Protein 4CUJ (pdb70)

Nearest PDB structures (foldseek):
  4cuj-assembly1_D  TM=9.846E-01  e=5.752E-61  Salmonella enterica subsp. enterica serovar Typhi
  5z1z-assembly1_C  TM=9.902E-01  e=2.619E-59  Escherichia coli BL21(DE3)
  5z1z-assembly1_A  TM=9.916E-01  e=6.080E-59  Escherichia coli BL21(DE3)
  5z1z-assembly1_B  TM=9.944E-01  e=1.412E-58  Escherichia coli BL21(DE3)
  5z20-assembly1_C  TM=8.515E-01  e=1.187E-43  Pseudomonas aeruginosa

Organism: Salmonella typhi (NCBI:txid90370)

InterPro domains:
  IPR006139 D-isomer specific 2-hydroxyacid dehydrogenase, catalytic domain [PF00389] (4-327)
  IPR006140 D-isomer specific 2-hydroxyacid dehydrogenase, NAD-binding domain [PF02826] (110-297)
  IPR029752 D-isomer specific 2-hydroxyacid dehydrogenase, NAD-binding domain conserved site 1 [PS00065] (147-174)
  IPR029753 D-isomer specific 2-hydroxyacid dehydrogenase, NAD-binding domain conserved site [PS00670] (194-216)
  IPR029753 D-isomer specific 2-hydroxyacid dehydrogenase, NAD-binding domain conserved site [PS00671] (223-239)
  IPR036291 NAD(P)-binding domain superfamily [SSF51735] (102-298)
  IPR058205 D-lactate dehydrogenase-like [PTHR43026] (1-328)

Radius of gyration: 33.36 Å; Cα contacts (8 Å, |Δi|>4): 2940; chains: 4; bounding box: 78×88×87 Å

B-factor: mean 27.81, std 19.59, range [6.54, 153.74]

Sequence (1318 aa):
MKLAVYSTKQYDKKYLQQVNEAFGFELEFFDFLLTEKTAKTANGCEAVCIFVNDDGSRPVLEELKKHGVKYIALRCAGFNNVDLDAAKELGLQVVRVPAYSPEAVAEHAIGMMMTLNRRIHRAYQRTRDANFSLEGLTGFTMHGKTAGVIGTGKIGVAALRILKGFGMRLLAFDPYPSTAALDLGVEYVDLQTLFAESDVISLHCPLTPENYHLLNHAAFDQMKNGVMIINTSRGALIDSQAAIEALKNQKIGSLGMDVYENERDLFFEDKSVDVIQDDVFRRLSACHNVLFTGHQAFLTAEALISISETTLQNLSQLEKGEACPNALFKMKLAVYSTKQYDKKYLQQVNEAFGFELEFFDFLLTEKTAKTANGCEAVCIFVNDDGSRPVLEELKKHGVKYIALRCAGFNNVDLDAAKELGLQVVRVPAYSPEAVAEHAIGMMMTLNRRIHRAYQRTRDANFSLEGLTGFTMHGKTAGVIGTGKIGVAALRILKGFGMRLLAFDPYPSTAALDLGVEYVDLQTLFAESDVISLHCPLTPENYHLLNHAAFDQMKNGVMIINTSRGALIDSQAAIEALKNQKIGSLGMDVYENERDLFFEDKSVDVIQDDVFRRLSACHNVLFTGHQAFLTAEALISISETTLQNLSQLEKGEACPNALFKMKLAVYSTKQYDKKYLQQVNEAFGFELEFFDFLLTEKTAKTANGCEAVCIFVNDDGSRPVLEELKKHGVKYIALRCAGFNNVDLDAAKELGLQVVRVPAYSPEAVAEHAIGMMMTLNRRIHRAYQRTRDANFSLEGLTGFTMHGKTAGVIGTGKIGVAALRILKGFGMRLLAFDPYPSTAALDLGVEYVDLQTLFAESDVISLHCPLTPENYHLLNHAAFDQMKNGVMIINTSRGALIDSQAAIEALKNQKIGSLGMDVYENERDLFFEDKSVDVIQDDVFRRLSACHNVLFTGHQAFLTAEALISISETTLQNLSQLEKGEACPNALFMKLAVYSTKQYDKKYLQQVNEAFGFELEFFDFLLTEKTAKTANGCEAVCIFVNDDGSRPVLEELKKHGVKYIALRCAGFNNVDLDAAKELGLQVVRVPAYSPEAVAEHAIGMMMTLNRRIHRAYQRTRDANFSLEGLTGFTMHGKTAGVIGTGKIGVAALRILKGFGMRLLAFDPYPSTAALDLGVEYVDLQTLFAESDVISLHCPLTPENYHLLNHAAFDQMKNGVMIINTSRGALIDSQAAIEALKNQKIGSLGMDVYENERDLFFEDKSVDVIQDDVFRRLSACHNVLFTGHQAFLTAEALISISETTLQNLSQLEKGEACPNALF

Secondary structure (DSSP, 8-state):
-EEEE-S--HHHHHHHHHHGGGT--EEEE--SPP-TTTGGGGTT-SEEEE-TTS-BSHHHHHHHHHTT--EEEESSS--TTB-HHHHHHTT-EEE------HHHHHHHHHHHHHHHHTTHHHHHHHHTTT----TT--B---TT-EEEEE--SHHHHHHHHHHHHTT-EEEEE-SS--HHHHTTT-EE--HHHHHHH-SEEEE-----STTTT-B-HHHHHHSPTTEEEEE-S-GGGB-HHHHHHHHHTTSEEEEEEE--GGGSS---S---SS--SSHHHHHHHHHSSEEEESS-TT-BHHHHHHHHHHHHHHHHHHHHT---TTBS--/-EEEE-S--HHHHHHHHHHHTTT--EEEE--SPP-TTTGGGGTT-SEEEE-TTS-BSHHHHHHHHHTT--EEEESSS--TTB-HHHHHHHT-EEE------HHHHHHHHHHHHHHHHTTHHHHHHHHTTT----TT--B---TT-EEEEE--SHHHHHHHHHHHHTTPEEEEE-SS--HHHHHTT-EE--HHHHHHH-SEEEE-----GGGTT-B-HHHHHHSPTTEEEEE-S-GGGB-HHHHHHHHHTT-EEEEEEE--GGGGGGS--S---TT--THHHHHHHHHSSEEEESS-TT-BHHHHHHHHHHHHHHHHHHHHT---TTBS--/-EEEE-S--HHHHHHHHHHGGGT--EEEE--SPP-TTTGGGGTT-SEEEE-TTS-BSHHHHHHHHHTT--EEEESSS--TTB-HHHHHHTT-EEE------HHHHHHHHHHHHHHHHTTHHHHHHHHTTT----TT--B---TT-EEEEE--SHHHHHHHHHHHHTTPEEEEE-SS--HHHHHTT-EE--HHHHHHH-SEEEE-----TTTTT-B-HHHHHHSPTTEEEEE-S-GGGB-HHHHHHHHHTTSEEEEEEE--GGGTTT--SS--SSS-TTHHHHHHHHHSSEEEESS-TT-BHHHHHHHHHHHHHHHHHHHHT---TTB--/-EEEE-S--HHHHHHHHHHGGGT--EEEE--SPP-TTTGGGGTT-SEEEE-TTS-BSHHHHHHHHHTT--EEEESSS--TTB-THHHHHTT-EEE------HHHHHHHHHHHHHHHHTTHHHHHHHHTTT----TT--B---TT-EEEEE--SHHHHHHHHHHHHTT-EEEEE-SS--HHHHTTT-EE--HHHHHHH-SEEEE-----GGGTT-B-HHHHHHSPTTEEEEE-S-GGGB-HHHHHHHHHTTSEEEEEEE--TTTSTT-----SS--TTHHHHHHHHHHSSEEEESS-TT-BHHHHHHHHHHHHHHHHTTSS----SSB--

Structure (mmCIF, N/CA/C/O backbone):
data_4CUJ
#
_entry.id   4CUJ
#
_cell.length_a   75.680
_cell.length_b   137.210
_cell.length_c   145.580
_cell.angle_alpha   90.00
_cell.angle_beta   90.00
_cell.angle_gamma   90.00
#
_symmetry.space_group_name_H-M   'P 21 21 21'
#
loop_
_entity.id
_entity.type
_entity.pdbx_description
1 polymer 'D-LACTATE DEHYDROGENASE'
2 water water
#
loop_
_atom_site.group_PDB
_atom_site.id
_atom_site.type_symbol
_atom_site.label_atom_id
_atom_site.label_alt_id
_atom_site.label_comp_id
_atom_site.label_asym_id
_atom_site.label_entity_id
_atom_site.label_seq_id
_atom_site.pdbx_PDB_ins_code
_atom_site.Cartn_x
_atom_site.Cartn_y
_atom_site.Cartn_z
_atom_site.occupancy
_atom_site.B_iso_or_equiv
_atom_site.auth_seq_id
_atom_site.auth_comp_id
_atom_site.auth_asym_id
_atom_site.auth_atom_id
_atom_site.pdbx_PDB_model_num
ATOM 1 N N . MET A 1 1 ? 95.884 39.206 13.300 1.00 31.46 1 MET A N 1
ATOM 2 C CA . MET A 1 1 ? 96.766 38.354 12.537 1.00 31.07 1 MET A CA 1
ATOM 3 C C . MET A 1 1 ? 95.939 37.536 11.563 1.00 25.49 1 MET A C 1
ATOM 4 O O . MET A 1 1 ? 94.793 37.336 11.764 1.00 24.36 1 MET A O 1
ATOM 9 N N . LYS A 1 2 ? 96.560 37.133 10.489 1.00 28.73 2 LYS A N 1
ATOM 10 C CA . LYS A 1 2 ? 95.907 36.353 9.454 1.00 28.44 2 LYS A CA 1
ATOM 11 C C . LYS A 1 2 ? 96.468 34.936 9.376 1.00 25.24 2 LYS A C 1
ATOM 12 O O . LYS A 1 2 ? 97.650 34.726 9.345 1.00 22.93 2 LYS A O 1
ATOM 18 N N . LEU A 1 3 ? 95.549 33.990 9.308 1.00 21.83 3 LEU A N 1
ATOM 19 C CA . LEU A 1 3 ? 95.859 32.581 9.356 1.00 19.78 3 LEU A CA 1
ATOM 20 C C . LEU A 1 3 ? 95.401 31.843 8.110 1.00 17.45 3 LEU A C 1
ATOM 21 O O . LEU A 1 3 ? 94.274 31.844 7.807 1.00 17.71 3 LEU A O 1
ATOM 26 N N . ALA A 1 4 ? 96.331 31.181 7.471 1.00 17.52 4 ALA A N 1
ATOM 27 C CA . ALA A 1 4 ? 96.044 30.360 6.334 1.00 18.39 4 ALA A CA 1
ATOM 28 C C . ALA A 1 4 ? 95.888 28.878 6.750 1.00 17.60 4 ALA A C 1
ATOM 29 O O . ALA A 1 4 ? 96.786 28.294 7.273 1.00 18.78 4 ALA A O 1
ATOM 31 N N . VAL A 1 5 ? 94.731 28.321 6.467 1.00 17.00 5 VAL A N 1
ATOM 32 C CA . VAL A 1 5 ? 94.434 26.970 6.830 1.00 16.45 5 VAL A CA 1
ATOM 33 C C . VAL A 1 5 ? 94.449 26.057 5.629 1.00 15.52 5 VAL A C 1
ATOM 34 O O . VAL A 1 5 ? 93.703 26.250 4.726 1.00 18.39 5 VAL A O 1
ATOM 38 N N . TYR A 1 6 ? 95.325 25.082 5.673 1.00 15.24 6 TYR A N 1
ATOM 39 C CA . TYR A 1 6 ? 95.492 24.113 4.624 1.00 15.88 6 TYR A CA 1
ATOM 40 C C . TYR A 1 6 ? 94.754 22.781 4.885 1.00 15.94 6 TYR A C 1
ATOM 41 O O . TYR A 1 6 ? 94.446 22.473 5.993 1.00 13.44 6 TYR A O 1
ATOM 50 N N . SER A 1 7 ? 94.544 22.039 3.809 1.00 18.09 7 SER A N 1
ATOM 51 C CA . SER A 1 7 ? 93.879 20.759 3.845 1.00 17.01 7 SER A CA 1
ATOM 52 C C . SER A 1 7 ? 92.496 20.890 4.491 1.00 16.09 7 SER A C 1
ATOM 53 O O . SER A 1 7 ? 92.088 20.022 5.181 1.00 18.26 7 SER A O 1
ATOM 56 N N . THR A 1 8 ? 91.825 21.986 4.272 1.00 15.06 8 THR A N 1
ATOM 57 C CA . THR A 1 8 ? 90.624 22.300 4.985 1.00 15.23 8 THR A CA 1
ATOM 58 C C . THR A 1 8 ? 89.433 21.425 4.551 1.00 15.16 8 THR A C 1
ATOM 59 O O . THR A 1 8 ? 89.125 21.376 3.429 1.00 13.49 8 THR A O 1
ATOM 63 N N . LYS A 1 9 ? 88.796 20.815 5.544 1.00 15.44 9 LYS A N 1
ATOM 64 C CA . LYS A 1 9 ? 87.526 20.127 5.432 1.00 15.83 9 LYS A CA 1
ATOM 65 C C . LYS A 1 9 ? 86.390 20.967 6.022 1.00 16.57 9 LYS A C 1
ATOM 66 O O . LYS A 1 9 ? 86.615 21.837 6.793 1.00 15.56 9 LYS A O 1
ATOM 72 N N . GLN A 1 10 ? 85.175 20.652 5.649 1.00 16.64 10 GLN A N 1
ATOM 73 C CA . GLN A 1 10 ? 84.068 21.448 6.078 1.00 18.25 10 GLN A CA 1
ATOM 74 C C . GLN A 1 10 ? 83.942 21.495 7.586 1.00 16.73 10 GLN A C 1
ATOM 75 O O . GLN A 1 10 ? 83.660 22.511 8.112 1.00 16.24 10 GLN A O 1
ATOM 81 N N . TYR A 1 11 ? 84.189 20.380 8.249 1.00 15.24 11 TYR A N 1
ATOM 82 C CA . TYR A 1 11 ? 84.205 20.385 9.687 1.00 15.38 11 TYR A CA 1
ATOM 83 C C . TYR A 1 11 ? 85.319 21.253 10.288 1.00 14.73 11 TYR A C 1
ATOM 84 O O . TYR A 1 11 ? 85.136 21.789 11.298 1.00 15.86 11 TYR A O 1
ATOM 93 N N . ASP A 1 12 ? 86.472 21.295 9.662 1.00 16.05 12 ASP A N 1
ATOM 94 C CA . ASP A 1 12 ? 87.547 22.117 10.163 1.00 16.37 12 ASP A CA 1
ATOM 95 C C . ASP A 1 12 ? 87.124 23.585 10.131 1.00 17.18 12 ASP A C 1
ATOM 96 O O . ASP A 1 12 ? 87.298 24.270 11.042 1.00 18.42 12 ASP A O 1
ATOM 101 N N . LYS A 1 13 ? 86.595 24.012 9.019 1.00 17.00 13 LYS A N 1
ATOM 102 C CA . LYS A 1 13 ? 86.167 25.358 8.840 1.00 17.95 13 LYS A CA 1
ATOM 103 C C . LYS A 1 13 ? 85.051 25.729 9.763 1.00 17.90 13 LYS A C 1
ATOM 104 O O . LYS A 1 13 ? 85.121 26.737 10.360 1.00 19.84 13 LYS A O 1
ATOM 110 N N . LYS A 1 14 ? 84.053 24.884 9.918 1.00 17.11 14 LYS A N 1
ATOM 111 C CA . LYS A 1 14 ? 82.946 25.243 10.759 1.00 16.69 14 LYS A CA 1
ATOM 112 C C . LYS A 1 14 ? 83.370 25.502 12.207 1.00 17.92 14 LYS A C 1
ATOM 113 O O . LYS A 1 14 ? 83.042 26.464 12.760 1.00 16.76 14 LYS A O 1
ATOM 119 N N . TYR A 1 15 ? 84.091 24.582 12.798 1.00 18.21 15 TYR A N 1
ATOM 120 C CA . TYR A 1 15 ? 84.559 24.744 14.151 1.00 17.69 15 TYR A CA 1
ATOM 121 C C . TYR A 1 15 ? 85.640 25.805 14.418 1.00 18.23 15 TYR A C 1
ATOM 122 O O . TYR A 1 15 ? 85.650 26.418 15.431 1.00 17.36 15 TYR A O 1
ATOM 131 N N . LEU A 1 16 ? 86.542 25.987 13.491 1.00 21.04 16 LEU A N 1
ATOM 132 C CA . LEU A 1 16 ? 87.502 27.086 13.594 1.00 21.52 16 LEU A CA 1
ATOM 133 C C . LEU A 1 16 ? 86.831 28.474 13.558 1.00 22.40 16 LEU A C 1
ATOM 134 O O . LEU A 1 16 ? 87.066 29.325 14.380 1.00 18.32 16 LEU A O 1
ATOM 139 N N . GLN A 1 17 ? 85.914 28.626 12.622 1.00 23.03 17 GLN A N 1
ATOM 140 C CA . GLN A 1 17 ? 85.172 29.854 12.555 1.00 22.66 17 GLN A CA 1
ATOM 141 C C . GLN A 1 17 ? 84.386 30.097 13.838 1.00 24.67 17 GLN A C 1
ATOM 142 O O . GLN A 1 17 ? 84.395 31.179 14.369 1.00 19.75 17 GLN A O 1
ATOM 148 N N . GLN A 1 18 ? 83.720 29.055 14.332 1.00 20.41 18 GLN A N 1
ATOM 149 C CA . GLN A 1 18 ? 82.901 29.194 15.497 1.00 21.18 18 GLN A CA 1
ATOM 150 C C . GLN A 1 18 ? 83.741 29.597 16.707 1.00 22.62 18 GLN A C 1
ATOM 151 O O . GLN A 1 18 ? 83.419 30.514 17.415 1.00 21.58 18 GLN A O 1
ATOM 157 N N . VAL A 1 19 ? 84.829 28.896 16.908 1.00 21.46 19 VAL A N 1
ATOM 158 C CA . VAL A 1 19 ? 85.726 29.235 17.979 1.00 22.55 19 VAL A CA 1
ATOM 159 C C . VAL A 1 19 ? 86.333 30.618 17.794 1.00 22.64 19 VAL A C 1
ATOM 160 O O . VAL A 1 19 ? 86.476 31.347 18.732 1.00 23.62 19 VAL A O 1
ATOM 164 N N . ASN A 1 20 ? 86.607 30.976 16.567 1.00 20.12 20 ASN A N 1
ATOM 165 C CA . ASN A 1 20 ? 87.292 32.226 16.278 1.00 21.48 20 ASN A CA 1
ATOM 166 C C . ASN A 1 20 ? 86.517 33.468 16.662 1.00 25.10 20 ASN A C 1
ATOM 167 O O . ASN A 1 20 ? 87.052 34.536 16.625 1.00 28.46 20 ASN A O 1
ATOM 172 N N . GLU A 1 21 ? 85.259 33.328 17.011 1.00 26.71 21 GLU A N 1
ATOM 173 C CA . GLU A 1 21 ? 84.494 34.510 17.416 1.00 32.91 21 GLU A CA 1
ATOM 174 C C . GLU A 1 21 ? 85.094 35.127 18.641 1.00 34.66 21 GLU A C 1
ATOM 175 O O . GLU A 1 21 ? 85.111 36.315 18.808 1.00 38.30 21 GLU A O 1
ATOM 181 N N . ALA A 1 22 ? 85.656 34.296 19.459 1.00 30.14 22 ALA A N 1
ATOM 182 C CA . ALA A 1 22 ? 86.292 34.752 20.633 1.00 28.91 22 ALA A CA 1
ATOM 183 C C . ALA A 1 22 ? 87.670 35.297 20.400 1.00 28.43 22 ALA A C 1
ATOM 184 O O . ALA A 1 22 ? 88.231 35.794 21.282 1.00 33.10 22 ALA A O 1
ATOM 186 N N . PHE A 1 23 ? 88.223 35.128 19.217 1.00 29.67 23 PHE A N 1
ATOM 187 C CA . PHE A 1 23 ? 89.607 35.451 18.955 1.00 28.20 23 PHE A CA 1
ATOM 188 C C . PHE A 1 23 ? 89.852 36.595 17.950 1.00 30.55 23 PHE A C 1
ATOM 189 O O . PHE A 1 23 ? 90.708 37.394 18.141 1.00 30.98 23 PHE A O 1
ATOM 197 N N . GLY A 1 24 ? 89.083 36.636 16.885 1.00 29.30 24 GLY A N 1
ATOM 198 C CA . GLY A 1 24 ? 89.204 37.652 15.870 1.00 28.20 24 GLY A CA 1
ATOM 199 C C . GLY A 1 24 ? 90.331 37.580 14.875 1.00 29.89 24 GLY A C 1
ATOM 200 O O . GLY A 1 24 ? 90.663 38.568 14.312 1.00 29.84 24 GLY A O 1
ATOM 201 N N . PHE A 1 25 ? 90.913 36.416 14.672 1.00 24.18 25 PHE A N 1
ATOM 202 C CA . PHE A 1 25 ? 91.873 36.238 13.649 1.00 26.11 25 PHE A CA 1
ATOM 203 C C . PHE A 1 25 ? 91.157 36.389 12.314 1.00 25.62 25 PHE A C 1
ATOM 204 O O . PHE A 1 25 ? 89.983 36.206 12.210 1.00 25.95 25 PHE A O 1
ATOM 212 N N . GLU A 1 26 ? 91.911 36.753 11.310 1.00 29.09 26 GLU A N 1
ATOM 213 C CA . GLU A 1 26 ? 91.454 36.745 9.948 1.00 28.99 26 GLU A CA 1
ATOM 214 C C . GLU A 1 26 ? 91.840 35.405 9.341 1.00 24.72 26 GLU A C 1
ATOM 215 O O . GLU A 1 26 ? 92.977 35.062 9.218 1.00 25.05 26 GLU A O 1
ATOM 221 N N . LEU A 1 27 ? 90.838 34.640 8.997 1.00 23.66 27 LEU A N 1
ATOM 222 C CA . LEU A 1 27 ? 91.028 33.291 8.508 1.00 23.34 27 LEU A CA 1
ATOM 223 C C . LEU A 1 27 ? 90.909 33.163 7.013 1.00 23.80 27 LEU A C 1
ATOM 224 O O . LEU A 1 27 ? 90.013 33.685 6.420 1.00 25.39 27 LEU A O 1
ATOM 229 N N . GLU A 1 28 ? 91.850 32.463 6.447 1.00 21.08 28 GLU A N 1
ATOM 230 C CA . GLU A 1 28 ? 91.791 32.117 5.083 1.00 28.10 28 GLU A CA 1
ATOM 231 C C . GLU A 1 28 ? 91.865 30.580 4.896 1.00 26.13 28 GLU A C 1
ATOM 232 O O . GLU A 1 28 ? 92.800 29.980 5.277 1.00 25.60 28 GLU A O 1
ATOM 238 N N . PHE A 1 29 ? 90.861 29.992 4.278 1.00 24.14 29 PHE A N 1
ATOM 239 C CA . PHE A 1 29 ? 90.733 28.558 4.145 1.00 21.49 29 PHE A CA 1
ATOM 240 C C . PHE A 1 29 ? 91.053 28.033 2.735 1.00 20.36 29 PHE A C 1
ATOM 241 O O . PHE A 1 29 ? 90.451 28.400 1.806 1.00 23.30 29 PHE A O 1
ATOM 249 N N . PHE A 1 30 ? 92.005 27.140 2.663 1.00 19.01 30 PHE A N 1
ATOM 250 C CA . PHE A 1 30 ? 92.417 26.433 1.483 1.00 19.74 30 PHE A CA 1
ATOM 251 C C . PHE A 1 30 ? 92.123 24.952 1.641 1.00 21.04 30 PHE A C 1
ATOM 252 O O . PHE A 1 30 ? 92.381 24.409 2.636 1.00 16.51 30 PHE A O 1
ATOM 260 N N . ASP A 1 31 ? 91.520 24.365 0.633 1.00 22.59 31 ASP A N 1
ATOM 261 C CA . ASP A 1 31 ? 91.204 22.950 0.651 1.00 23.13 31 ASP A CA 1
ATOM 262 C C . ASP A 1 31 ? 92.370 22.039 0.275 1.00 21.86 31 ASP A C 1
ATOM 263 O O . ASP A 1 31 ? 92.368 20.880 0.585 1.00 21.92 31 ASP A O 1
ATOM 268 N N . PHE A 1 32 ? 93.361 22.600 -0.386 1.00 17.30 32 PHE A N 1
ATOM 269 C CA . PHE A 1 32 ? 94.505 21.846 -0.801 1.00 18.05 32 PHE A CA 1
ATOM 270 C C . PHE A 1 32 ? 95.647 21.653 0.191 1.00 17.24 32 PHE A C 1
ATOM 271 O O . PHE A 1 32 ? 95.707 22.269 1.193 1.00 17.94 32 PHE A O 1
ATOM 279 N N . LEU A 1 33 ? 96.511 20.735 -0.154 1.00 18.22 33 LEU A N 1
ATOM 280 C CA . LEU A 1 33 ? 97.647 20.381 0.635 1.00 20.63 33 LEU A CA 1
ATOM 281 C C . LEU A 1 33 ? 98.684 21.530 0.609 1.00 22.86 33 LEU A C 1
ATOM 282 O O . LEU A 1 33 ? 98.902 22.107 -0.415 1.00 20.99 33 LEU A O 1
ATOM 287 N N . LEU A 1 34 ? 99.297 21.821 1.742 1.00 21.70 34 LEU A N 1
ATOM 288 C CA . LEU A 1 34 ? 100.466 22.658 1.748 1.00 23.22 34 LEU A CA 1
ATOM 289 C C . LEU A 1 34 ? 101.635 21.853 1.230 1.00 20.41 34 LEU A C 1
ATOM 290 O O . LEU A 1 34 ? 101.916 20.828 1.729 1.00 18.90 34 LEU A O 1
ATOM 295 N N . THR A 1 35 ? 102.298 22.391 0.218 1.00 21.79 35 THR A N 1
ATOM 296 C CA . THR A 1 35 ? 103.488 21.827 -0.405 1.00 20.85 35 THR A CA 1
ATOM 297 C C . THR A 1 35 ? 104.462 22.968 -0.731 1.00 21.76 35 THR A C 1
ATOM 298 O O . THR A 1 35 ? 104.142 24.079 -0.555 1.00 21.71 35 THR A O 1
ATOM 302 N N . GLU A 1 36 ? 105.603 22.627 -1.289 1.00 25.55 36 GLU A N 1
ATOM 303 C CA . GLU A 1 36 ? 106.591 23.614 -1.687 1.00 28.28 36 GLU A CA 1
ATOM 304 C C . GLU A 1 36 ? 105.964 24.510 -2.707 1.00 30.07 36 GLU A C 1
ATOM 305 O O . GLU A 1 36 ? 106.106 25.674 -2.655 1.00 33.82 36 GLU A O 1
ATOM 311 N N . LYS A 1 37 ? 105.231 23.942 -3.627 1.00 29.84 37 LYS A N 1
ATOM 312 C CA . LYS A 1 37 ? 104.493 24.724 -4.595 1.00 29.83 37 LYS A CA 1
ATOM 313 C C . LYS A 1 37 ? 103.355 25.620 -4.111 1.00 27.98 37 LYS A C 1
ATOM 314 O O . LYS A 1 37 ? 103.106 26.624 -4.699 1.00 24.26 37 LYS A O 1
ATOM 320 N N . THR A 1 38 ? 102.614 25.206 -3.088 1.00 23.88 38 THR A N 1
ATOM 321 C CA . THR A 1 38 ? 101.516 26.006 -2.617 1.00 22.41 38 THR A CA 1
ATOM 322 C C . THR A 1 38 ? 101.834 26.922 -1.458 1.00 20.67 38 THR A C 1
ATOM 323 O O . THR A 1 38 ? 101.059 27.700 -1.115 1.00 22.41 38 THR A O 1
ATOM 327 N N . ALA A 1 39 ? 103.026 26.848 -0.936 1.00 23.50 39 ALA A N 1
ATOM 328 C CA . ALA A 1 39 ? 103.439 27.676 0.186 1.00 22.88 39 ALA A CA 1
ATOM 329 C C . ALA A 1 39 ? 103.301 29.164 -0.104 1.00 23.36 39 ALA A C 1
ATOM 330 O O . ALA A 1 39 ? 102.879 29.907 0.719 1.00 21.30 39 ALA A O 1
ATOM 332 N N . LYS A 1 40 ? 103.488 29.541 -1.351 1.00 25.35 40 LYS A N 1
ATOM 333 C CA . LYS A 1 40 ? 103.337 30.918 -1.785 1.00 25.38 40 LYS A CA 1
ATOM 334 C C . LYS A 1 40 ? 101.934 31.467 -1.549 1.00 26.65 40 LYS A C 1
ATOM 335 O O . LYS A 1 40 ? 101.748 32.633 -1.470 1.00 23.53 40 LYS A O 1
ATOM 341 N N . THR A 1 41 ? 100.948 30.595 -1.404 1.00 23.19 41 THR A N 1
ATOM 342 C CA . THR A 1 41 ? 99.612 31.049 -1.154 1.00 20.95 41 THR A CA 1
ATOM 343 C C . THR A 1 41 ? 99.451 31.611 0.237 1.00 19.84 41 THR A C 1
ATOM 344 O O . THR A 1 41 ? 98.495 32.225 0.530 1.00 19.62 41 THR A O 1
ATOM 348 N N . ALA A 1 42 ? 100.408 31.333 1.083 1.00 21.81 42 ALA A N 1
ATOM 349 C CA . ALA A 1 42 ? 100.381 31.884 2.421 1.00 24.64 42 ALA A CA 1
ATOM 350 C C . ALA A 1 42 ? 100.787 33.345 2.515 1.00 27.65 42 ALA A C 1
ATOM 351 O O . ALA A 1 42 ? 100.616 33.950 3.544 1.00 28.33 42 ALA A O 1
ATOM 353 N N . ASN A 1 43 ? 101.306 33.881 1.425 1.00 29.15 43 ASN A N 1
ATOM 354 C CA . ASN A 1 43 ? 101.900 35.195 1.480 1.00 32.58 43 ASN A CA 1
ATOM 355 C C . ASN A 1 43 ? 100.891 36.159 2.046 1.00 28.32 43 ASN A C 1
ATOM 356 O O . ASN A 1 43 ? 99.837 36.288 1.582 1.00 30.74 43 ASN A O 1
ATOM 361 N N . GLY A 1 44 ? 101.296 36.858 3.068 1.00 27.62 44 GLY A N 1
ATOM 362 C CA . GLY A 1 44 ? 100.447 37.770 3.765 1.00 30.16 44 GLY A CA 1
ATOM 363 C C . GLY A 1 44 ? 99.819 37.296 5.046 1.00 31.45 44 GLY A C 1
ATOM 364 O O . GLY A 1 44 ? 99.153 38.045 5.677 1.00 36.77 44 GLY A O 1
ATOM 365 N N . CYS A 1 45 ? 100.073 36.059 5.419 1.00 30.70 45 CYS A N 1
ATOM 366 C CA . CYS A 1 45 ? 99.678 35.496 6.685 1.00 25.68 45 CYS A CA 1
ATOM 367 C C . CYS A 1 45 ? 100.895 35.224 7.518 1.00 21.69 45 CYS A C 1
ATOM 368 O O . CYS A 1 45 ? 101.849 34.749 7.051 1.00 21.94 45 CYS A O 1
ATOM 371 N N . GLU A 1 46 ? 100.818 35.578 8.768 1.00 20.52 46 GLU A N 1
ATOM 372 C CA . GLU A 1 46 ? 101.862 35.278 9.698 1.00 23.74 46 GLU A CA 1
ATOM 373 C C . GLU A 1 46 ? 101.894 33.842 10.180 1.00 21.75 46 GLU A C 1
ATOM 374 O O . GLU A 1 46 ? 102.885 33.367 10.604 1.00 20.04 46 GLU A O 1
ATOM 380 N N . ALA A 1 47 ? 100.744 33.196 10.068 1.00 20.84 47 ALA A N 1
ATOM 381 C CA . ALA A 1 47 ? 100.578 31.852 10.557 1.00 19.54 47 ALA A CA 1
ATOM 382 C C . ALA A 1 47 ? 99.876 30.944 9.569 1.00 19.47 47 ALA A C 1
ATOM 383 O O . ALA A 1 47 ? 99.017 31.370 8.860 1.00 19.72 47 ALA A O 1
ATOM 385 N N . VAL A 1 48 ? 100.240 29.680 9.600 1.00 18.82 48 VAL A N 1
ATOM 386 C CA . VAL A 1 48 ? 99.542 28.677 8.848 1.00 17.57 48 VAL A CA 1
ATOM 387 C C . VAL A 1 48 ? 99.096 27.546 9.800 1.00 16.59 48 VAL A C 1
ATOM 388 O O . VAL A 1 48 ? 99.713 27.290 10.794 1.00 15.18 48 VAL A O 1
ATOM 392 N N . CYS A 1 49 ? 98.006 26.897 9.438 1.00 15.96 49 CYS A N 1
ATOM 393 C CA . CYS A 1 49 ? 97.483 25.791 10.223 1.00 14.66 49 CYS A CA 1
ATOM 394 C C . CYS A 1 49 ? 97.359 24.578 9.348 1.00 14.94 49 CYS A C 1
ATOM 395 O O . CYS A 1 49 ? 96.751 24.627 8.359 1.00 16.07 49 CYS A O 1
ATOM 398 N N . ILE A 1 50 ? 97.953 23.497 9.780 1.00 14.67 50 ILE A N 1
ATOM 399 C CA . ILE A 1 50 ? 98.108 22.313 9.003 1.00 15.96 50 ILE A CA 1
ATOM 400 C C . ILE A 1 50 ? 97.685 21.028 9.758 1.00 16.07 50 ILE A C 1
ATOM 401 O O . ILE A 1 50 ? 97.546 21.025 10.922 1.00 15.28 50 ILE A O 1
ATOM 406 N N . PHE A 1 51 ? 97.522 19.977 9.000 1.00 17.09 51 PHE A N 1
ATOM 407 C CA . PHE A 1 51 ? 97.076 18.689 9.498 1.00 17.62 51 PHE A CA 1
ATOM 408 C C . PHE A 1 51 ? 98.066 17.618 9.044 1.00 19.58 51 PHE A C 1
ATOM 409 O O . PHE A 1 51 ? 99.111 17.910 8.566 1.00 18.11 51 PHE A O 1
ATOM 417 N N . VAL A 1 52 ? 97.714 16.374 9.229 1.00 19.37 52 VAL A N 1
ATOM 418 C CA . VAL A 1 52 ? 98.707 15.334 9.166 1.00 21.50 52 VAL A CA 1
ATOM 419 C C . VAL A 1 52 ? 99.361 15.109 7.829 1.00 20.84 52 VAL A C 1
ATOM 420 O O . VAL A 1 52 ? 100.425 14.602 7.792 1.00 24.58 52 VAL A O 1
ATOM 424 N N . ASN A 1 53 ? 98.655 15.382 6.755 1.00 21.01 53 ASN A N 1
ATOM 425 C CA . ASN A 1 53 ? 99.132 15.110 5.408 1.00 21.03 53 ASN A CA 1
ATOM 426 C C . ASN A 1 53 ? 99.938 16.219 4.758 1.00 20.44 53 ASN A C 1
ATOM 427 O O . ASN A 1 53 ? 100.535 16.031 3.738 1.00 21.24 53 ASN A O 1
ATOM 432 N N . ASP A 1 54 ? 99.892 17.374 5.366 1.00 17.75 54 ASP A N 1
ATOM 433 C CA . ASP A 1 54 ? 100.566 18.540 4.848 1.00 18.58 54 ASP A CA 1
ATOM 434 C C . ASP A 1 54 ? 102.102 18.403 4.941 1.00 19.70 54 ASP A C 1
ATOM 435 O O . ASP A 1 54 ? 102.599 17.768 5.803 1.00 20.50 54 ASP A O 1
ATOM 440 N N . ASP A 1 55 ? 102.823 19.022 4.023 1.00 22.84 55 ASP A N 1
ATOM 441 C CA . ASP A 1 55 ? 104.240 18.821 3.943 1.00 21.56 55 ASP A CA 1
ATOM 442 C C . ASP A 1 55 ? 105.005 19.922 4.648 1.00 22.23 55 ASP A C 1
ATOM 443 O O . ASP A 1 55 ? 104.991 21.009 4.221 1.00 22.87 55 ASP A O 1
ATOM 448 N N . GLY A 1 56 ? 105.651 19.559 5.745 1.00 21.59 56 GLY A N 1
ATOM 449 C CA . GLY A 1 56 ? 106.426 20.426 6.601 1.00 23.27 56 GLY A CA 1
ATOM 450 C C . GLY A 1 56 ? 107.928 20.216 6.508 1.00 24.87 56 GLY A C 1
ATOM 451 O O . GLY A 1 56 ? 108.651 20.524 7.394 1.00 24.79 56 GLY A O 1
ATOM 452 N N . SER A 1 57 ? 108.363 19.681 5.386 1.00 28.18 57 SER A N 1
ATOM 453 C CA . SER A 1 57 ? 109.783 19.458 5.124 1.00 28.62 57 SER A CA 1
ATOM 454 C C . SER A 1 57 ? 110.534 20.757 4.887 1.00 28.59 57 SER A C 1
ATOM 455 O O . SER A 1 57 ? 109.956 21.771 4.723 1.00 27.29 57 SER A O 1
ATOM 458 N N . ARG A 1 58 ? 111.839 20.689 4.873 1.00 32.08 58 ARG A N 1
ATOM 459 C CA . ARG A 1 58 ? 112.630 21.903 4.912 1.00 33.39 58 ARG A CA 1
ATOM 460 C C . ARG A 1 58 ? 112.331 22.828 3.777 1.00 30.24 58 ARG A C 1
ATOM 461 O O . ARG A 1 58 ? 112.112 23.976 3.999 1.00 32.30 58 ARG A O 1
ATOM 469 N N . PRO A 1 59 ? 112.208 22.318 2.563 1.00 30.96 59 PRO A N 1
ATOM 470 C CA . PRO A 1 59 ? 111.933 23.167 1.408 1.00 29.18 59 PRO A CA 1
ATOM 471 C C . PRO A 1 59 ? 110.642 23.925 1.548 1.00 29.41 59 PRO A C 1
ATOM 472 O O . PRO A 1 59 ? 110.552 25.051 1.123 1.00 30.32 59 PRO A O 1
ATOM 476 N N . VAL A 1 60 ? 109.636 23.297 2.118 1.00 26.61 60 VAL A N 1
ATOM 477 C CA . VAL A 1 60 ? 108.432 24.002 2.407 1.00 25.76 60 VAL A CA 1
ATOM 478 C C . VAL A 1 60 ? 108.600 25.091 3.447 1.00 22.99 60 VAL A C 1
ATOM 479 O O . VAL A 1 60 ? 108.125 26.169 3.275 1.00 26.42 60 VAL A O 1
ATOM 483 N N . LEU A 1 61 ? 109.280 24.786 4.520 1.00 23.86 61 LEU A N 1
ATOM 484 C CA . LEU A 1 61 ? 109.472 25.721 5.571 1.00 24.55 61 LEU A CA 1
ATOM 485 C C . LEU A 1 61 ? 110.243 26.916 5.028 1.00 25.26 61 LEU A C 1
ATOM 486 O O . LEU A 1 61 ? 109.926 28.025 5.315 1.00 24.89 61 LEU A O 1
ATOM 491 N N . GLU A 1 62 ? 111.212 26.633 4.188 1.00 28.45 62 GLU A N 1
ATOM 492 C CA . GLU A 1 62 ? 112.034 27.683 3.606 1.00 32.07 62 GLU A CA 1
ATOM 493 C C . GLU A 1 62 ? 111.166 28.646 2.811 1.00 30.30 62 GLU A C 1
ATOM 494 O O . GLU A 1 62 ? 111.287 29.812 2.978 1.00 29.44 62 GLU A O 1
ATOM 500 N N . GLU A 1 63 ? 110.252 28.130 1.990 1.00 27.48 63 GLU A N 1
ATOM 501 C CA . GLU A 1 63 ? 109.309 28.931 1.222 1.00 26.64 63 GLU A CA 1
ATOM 502 C C . GLU A 1 63 ? 108.371 29.703 2.092 1.00 26.66 63 GLU A C 1
ATOM 503 O O . GLU A 1 63 ? 108.023 30.800 1.778 1.00 29.10 63 GLU A O 1
ATOM 509 N N . LEU A 1 64 ? 107.915 29.103 3.167 1.00 24.99 64 LEU A N 1
ATOM 510 C CA . LEU A 1 64 ? 107.016 29.794 4.046 1.00 25.03 64 LEU A CA 1
ATOM 511 C C . LEU A 1 64 ? 107.674 31.058 4.662 1.00 24.29 64 LEU A C 1
ATOM 512 O O . LEU A 1 64 ? 107.079 32.076 4.757 1.00 22.25 64 LEU A O 1
ATOM 517 N N . LYS A 1 65 ? 108.900 30.887 5.099 1.00 27.12 65 LYS A N 1
ATOM 518 C CA . LYS A 1 65 ? 109.677 31.965 5.685 1.00 29.71 65 LYS A CA 1
ATOM 519 C C . LYS A 1 65 ? 109.897 33.040 4.649 1.00 30.38 65 LYS A C 1
ATOM 520 O O . LYS A 1 65 ? 109.690 34.187 4.911 1.00 28.27 65 LYS A O 1
ATOM 526 N N . LYS A 1 66 ? 110.182 32.612 3.434 1.00 29.33 66 LYS A N 1
ATOM 527 C CA . LYS A 1 66 ? 110.415 33.522 2.329 1.00 34.27 66 LYS A CA 1
ATOM 528 C C . LYS A 1 66 ? 109.184 34.362 2.156 1.00 34.93 66 LYS A C 1
ATOM 529 O O . LYS A 1 66 ? 109.259 35.503 1.818 1.00 30.77 66 LYS A O 1
ATOM 535 N N . HIS A 1 67 ? 108.033 33.781 2.440 1.00 30.50 67 HIS A N 1
ATOM 536 C CA . HIS A 1 67 ? 106.772 34.470 2.309 1.00 26.98 67 HIS A CA 1
ATOM 537 C C . HIS A 1 67 ? 106.225 35.149 3.535 1.00 25.06 67 HIS A C 1
ATOM 538 O O . HIS A 1 67 ? 105.110 35.533 3.542 1.00 29.08 67 HIS A O 1
ATOM 545 N N . GLY A 1 68 ? 107.027 35.331 4.566 1.00 26.54 68 GLY A N 1
ATOM 546 C CA . GLY A 1 68 ? 106.583 36.070 5.738 1.00 26.07 68 GLY A CA 1
ATOM 547 C C . GLY A 1 68 ? 105.851 35.328 6.850 1.00 27.64 68 GLY A C 1
ATOM 548 O O . GLY A 1 68 ? 105.342 35.910 7.766 1.00 23.93 68 GLY A O 1
ATOM 549 N N . VAL A 1 69 ? 105.799 34.020 6.725 1.00 27.44 69 VAL A N 1
ATOM 550 C CA . VAL A 1 69 ? 105.203 33.190 7.759 1.00 24.16 69 VAL A CA 1
ATOM 551 C C . VAL A 1 69 ? 106.164 32.961 8.909 1.00 23.61 69 VAL A C 1
ATOM 552 O O . VAL A 1 69 ? 107.273 32.577 8.685 1.00 23.38 69 VAL A O 1
ATOM 556 N N . LYS A 1 70 ? 105.676 33.192 10.121 1.00 23.78 70 LYS A N 1
ATOM 557 C CA . LYS A 1 70 ? 106.377 33.009 11.368 1.00 25.26 70 LYS A CA 1
ATOM 558 C C . LYS A 1 70 ? 105.997 31.772 12.198 1.00 22.59 70 LYS A C 1
ATOM 559 O O . LYS A 1 70 ? 106.803 31.240 12.878 1.00 20.95 70 LYS A O 1
ATOM 565 N N . TYR A 1 71 ? 104.749 31.361 12.090 1.00 20.62 71 TYR A N 1
ATOM 566 C CA . TYR A 1 71 ? 104.138 30.420 12.972 1.00 19.07 71 TYR A CA 1
ATOM 567 C C . TYR A 1 71 ? 103.449 29.285 12.212 1.00 19.97 71 TYR A C 1
ATOM 568 O O . TYR A 1 71 ? 102.882 29.494 11.186 1.00 19.55 71 TYR A O 1
ATOM 577 N N . ILE A 1 72 ? 103.561 28.088 12.743 1.00 18.85 72 ILE A N 1
ATOM 578 C CA . ILE A 1 72 ? 102.915 26.925 12.202 1.00 19.63 72 ILE A CA 1
ATOM 579 C C . ILE A 1 72 ? 102.162 26.200 13.312 1.00 17.84 72 ILE A C 1
ATOM 580 O O . ILE A 1 72 ? 102.761 25.764 14.258 1.00 17.17 72 ILE A O 1
ATOM 585 N N . ALA A 1 73 ? 100.856 26.069 13.140 1.00 15.60 73 ALA A N 1
ATOM 586 C CA . ALA A 1 73 ? 100.035 25.336 14.045 1.00 15.00 73 ALA A CA 1
ATOM 587 C C . ALA A 1 73 ? 99.446 24.033 13.446 1.00 16.88 73 ALA A C 1
ATOM 588 O O . ALA A 1 73 ? 98.696 24.029 12.544 1.00 14.94 73 ALA A O 1
ATOM 590 N N . LEU A 1 74 ? 99.825 22.962 14.065 1.00 17.40 74 LEU A N 1
ATOM 591 C CA . LEU A 1 74 ? 99.309 21.670 13.759 1.00 17.66 74 LEU A CA 1
ATOM 592 C C . LEU A 1 74 ? 98.004 21.486 14.531 1.00 16.32 74 LEU A C 1
ATOM 593 O O . LEU A 1 74 ? 98.014 21.456 15.701 1.00 14.74 74 LEU A O 1
ATOM 598 N N . ARG A 1 75 ? 96.896 21.350 13.816 1.00 16.45 75 ARG A N 1
ATOM 599 C CA . ARG A 1 75 ? 95.623 21.077 14.444 1.00 15.09 75 ARG A CA 1
ATOM 600 C C . ARG A 1 75 ? 95.423 19.558 14.719 1.00 17.21 75 ARG A C 1
ATOM 601 O O . ARG A 1 75 ? 94.396 18.987 14.435 1.00 17.34 75 ARG A O 1
ATOM 609 N N . CYS A 1 76 ? 96.455 18.956 15.258 1.00 16.56 76 CYS A N 1
ATOM 610 C CA . CYS A 1 76 ? 96.525 17.544 15.535 1.00 19.28 76 CYS A CA 1
ATOM 611 C C . CYS A 1 76 ? 97.683 17.235 16.472 1.00 19.04 76 CYS A C 1
ATOM 612 O O . CYS A 1 76 ? 98.498 18.059 16.725 1.00 17.73 76 CYS A O 1
ATOM 615 N N . ALA A 1 77 ? 97.664 16.064 17.056 1.00 16.94 77 ALA A N 1
ATOM 616 C CA . ALA A 1 77 ? 98.739 15.634 17.910 1.00 18.33 77 ALA A CA 1
ATOM 617 C C . ALA A 1 77 ? 100.046 15.221 17.209 1.00 20.44 77 ALA A C 1
ATOM 618 O O . ALA A 1 77 ? 101.099 15.402 17.714 1.00 23.44 77 ALA A O 1
ATOM 620 N N . GLY A 1 78 ? 99.940 14.605 16.052 1.00 20.26 78 GLY A N 1
ATOM 621 C CA . GLY A 1 78 ? 101.108 14.146 15.312 1.00 23.11 78 GLY A CA 1
ATOM 622 C C . GLY A 1 78 ? 101.903 15.271 14.674 1.00 24.57 78 GLY A C 1
ATOM 623 O O . GLY A 1 78 ? 101.329 16.241 14.319 1.00 24.18 78 GLY A O 1
ATOM 624 N N . PHE A 1 79 ? 103.215 15.137 14.599 1.00 24.08 79 PHE A N 1
ATOM 625 C CA . PHE A 1 79 ? 104.092 16.144 13.991 1.00 25.43 79 PHE A CA 1
ATOM 626 C C . PHE A 1 79 ? 105.240 15.582 13.139 1.00 27.58 79 PHE A C 1
ATOM 627 O O . PHE A 1 79 ? 106.167 16.275 12.838 1.00 33.91 79 PHE A O 1
ATOM 635 N N . ASN A 1 80 ? 105.176 14.334 12.760 1.00 27.11 80 ASN A N 1
ATOM 636 C CA . ASN A 1 80 ? 106.212 13.728 11.996 1.00 32.67 80 ASN A CA 1
ATOM 637 C C . ASN A 1 80 ? 106.353 14.297 10.595 1.00 31.17 80 ASN A C 1
ATOM 638 O O . ASN A 1 80 ? 107.334 14.058 9.931 1.00 29.43 80 ASN A O 1
ATOM 643 N N . ASN A 1 81 ? 105.315 14.968 10.145 1.00 27.02 81 ASN A N 1
ATOM 644 C CA . ASN A 1 81 ? 105.326 15.626 8.863 1.00 26.69 81 ASN A CA 1
ATOM 645 C C . ASN A 1 81 ? 106.154 16.945 8.807 1.00 26.43 81 ASN A C 1
ATOM 646 O O . ASN A 1 81 ? 106.408 17.479 7.764 1.00 27.17 81 ASN A O 1
ATOM 651 N N . VAL A 1 82 ? 106.540 17.429 9.957 1.00 24.64 82 VAL A N 1
ATOM 652 C CA . VAL A 1 82 ? 107.240 18.694 10.075 1.00 24.83 82 VAL A CA 1
ATOM 653 C C . VAL A 1 82 ? 108.688 18.472 10.517 1.00 27.14 82 VAL A C 1
ATOM 654 O O . VAL A 1 82 ? 108.929 17.768 11.458 1.00 26.63 82 VAL A O 1
ATOM 658 N N . ASP A 1 83 ? 109.616 19.115 9.823 1.00 27.49 83 ASP A N 1
ATOM 659 C CA . ASP A 1 83 ? 111.052 18.994 10.120 1.00 29.80 83 ASP A CA 1
ATOM 660 C C . ASP A 1 83 ? 111.381 20.020 11.191 1.00 28.09 83 ASP A C 1
ATOM 661 O O . ASP A 1 83 ? 111.593 21.141 10.911 1.00 29.50 83 ASP A O 1
ATOM 666 N N . LEU A 1 84 ? 111.357 19.604 12.436 1.00 28.68 84 LEU A N 1
ATOM 667 C CA . LEU A 1 84 ? 111.503 20.512 13.548 1.00 27.27 84 LEU A CA 1
ATOM 668 C C . LEU A 1 84 ? 112.848 21.221 13.642 1.00 30.38 84 LEU A C 1
ATOM 669 O O . LEU A 1 84 ? 112.925 22.365 14.028 1.00 27.66 84 LEU A O 1
ATOM 674 N N . ASP A 1 85 ? 113.898 20.520 13.287 1.00 32.90 85 ASP A N 1
ATOM 675 C CA . ASP A 1 85 ? 115.221 21.106 13.268 1.00 38.59 85 ASP A CA 1
ATOM 676 C C . ASP A 1 85 ? 115.315 22.217 12.246 1.00 37.21 85 ASP A C 1
ATOM 677 O O . ASP A 1 85 ? 115.790 23.269 12.545 1.00 36.82 85 ASP A O 1
ATOM 682 N N . ALA A 1 86 ? 114.797 21.975 11.061 1.00 31.35 86 ALA A N 1
ATOM 683 C CA . ALA A 1 86 ? 114.799 22.985 10.057 1.00 29.48 86 ALA A CA 1
ATOM 684 C C . ALA A 1 86 ? 114.001 24.147 10.526 1.00 31.18 86 ALA A C 1
ATOM 685 O O . ALA A 1 86 ? 114.381 25.235 10.336 1.00 28.44 86 ALA A O 1
ATOM 687 N N . ALA A 1 87 ? 112.884 23.887 11.167 1.00 32.18 87 ALA A N 1
ATOM 688 C CA . ALA A 1 87 ? 112.055 24.959 11.651 1.00 30.76 87 ALA A CA 1
ATOM 689 C C . ALA A 1 87 ? 112.769 25.827 12.663 1.00 32.31 87 ALA A C 1
ATOM 690 O O . ALA A 1 87 ? 112.637 27.019 12.645 1.00 31.88 87 ALA A O 1
ATOM 692 N N . LYS A 1 88 ? 113.487 25.207 13.570 1.00 34.49 88 LYS A N 1
ATOM 693 C CA . LYS A 1 88 ? 114.208 25.954 14.569 1.00 37.29 88 LYS A CA 1
ATOM 694 C C . LYS A 1 88 ? 115.293 26.839 13.951 1.00 33.96 88 LYS A C 1
ATOM 695 O O . LYS A 1 88 ? 115.363 27.978 14.212 1.00 31.72 88 LYS A O 1
ATOM 701 N N . GLU A 1 89 ? 116.064 26.285 13.046 1.00 37.39 89 GLU A N 1
ATOM 702 C CA . GLU A 1 89 ? 117.112 27.014 12.367 1.00 41.56 89 GLU A CA 1
ATOM 703 C C . GLU A 1 89 ? 116.586 28.173 11.620 1.00 40.81 89 GLU A C 1
ATOM 704 O O . GLU A 1 89 ? 117.172 29.201 11.616 1.00 41.00 89 GLU A O 1
ATOM 710 N N . LEU A 1 90 ? 115.453 27.993 10.980 1.00 35.59 90 LEU A N 1
ATOM 711 C CA . LEU A 1 90 ? 114.825 29.000 10.194 1.00 30.48 90 LEU A CA 1
ATOM 712 C C . LEU A 1 90 ? 114.098 30.044 11.007 1.00 27.01 90 LEU A C 1
ATOM 713 O O . LEU A 1 90 ? 113.574 30.960 10.463 1.00 28.02 90 LEU A O 1
ATOM 718 N N . GLY A 1 91 ? 114.044 29.887 12.301 1.00 26.01 91 GLY A N 1
ATOM 719 C CA . GLY A 1 91 ? 113.334 30.852 13.098 1.00 26.21 91 GLY A CA 1
ATOM 720 C C . GLY A 1 91 ? 111.824 30.704 13.185 1.00 30.24 91 GLY A C 1
ATOM 721 O O . GLY A 1 91 ? 111.150 31.587 13.630 1.00 32.54 91 GLY A O 1
ATOM 722 N N . LEU A 1 92 ? 111.296 29.584 12.716 1.00 30.76 92 LEU A N 1
ATOM 723 C CA . LEU A 1 92 ? 109.850 29.356 12.753 1.00 29.69 92 LEU A CA 1
ATOM 724 C C . LEU A 1 92 ? 109.432 28.762 14.080 1.00 28.47 92 LEU A C 1
ATOM 725 O O . LEU A 1 92 ? 110.211 28.116 14.700 1.00 30.93 92 LEU A O 1
ATOM 730 N N . GLN A 1 93 ? 108.212 28.996 14.493 1.00 24.64 93 GLN A N 1
ATOM 731 C CA . GLN A 1 93 ? 107.686 28.407 15.688 1.00 24.40 93 GLN A CA 1
ATOM 732 C C . GLN A 1 93 ? 106.585 27.405 15.340 1.00 23.68 93 GLN A C 1
ATOM 733 O O . GLN A 1 93 ? 105.810 27.662 14.522 1.00 24.83 93 GLN A O 1
ATOM 739 N N . VAL A 1 94 ? 106.610 26.241 15.964 1.00 25.43 94 VAL A N 1
ATOM 740 C CA . VAL A 1 94 ? 105.653 25.158 15.696 1.00 22.25 94 VAL A CA 1
ATOM 741 C C . VAL A 1 94 ? 104.886 24.762 16.946 1.00 23.58 94 VAL A C 1
ATOM 742 O O . VAL A 1 94 ? 105.465 24.528 17.946 1.00 25.89 94 VAL A O 1
ATOM 746 N N . VAL A 1 95 ? 103.572 24.691 16.851 1.00 19.34 95 VAL A N 1
ATOM 747 C CA . VAL A 1 95 ? 102.743 24.367 17.966 1.00 18.62 95 VAL A CA 1
ATOM 748 C C . VAL A 1 95 ? 101.757 23.285 17.544 1.00 17.39 95 VAL A C 1
ATOM 749 O O . VAL A 1 95 ? 101.514 23.151 16.420 1.00 16.23 95 VAL A O 1
ATOM 753 N N . ARG A 1 96 ? 101.235 22.525 18.498 1.00 16.45 96 ARG A N 1
ATOM 754 C CA . ARG A 1 96 ? 100.352 21.389 18.217 1.00 16.45 96 ARG A CA 1
ATOM 755 C C . ARG A 1 96 ? 99.275 21.238 19.256 1.00 17.47 96 ARG A C 1
ATOM 756 O O . ARG A 1 96 ? 99.285 21.934 20.202 1.00 16.75 96 ARG A O 1
ATOM 764 N N . VAL A 1 97 ? 98.328 20.324 19.014 1.00 16.94 97 VAL A N 1
ATOM 765 C CA . VAL A 1 97 ? 97.333 19.975 20.002 1.00 16.55 97 VAL A CA 1
ATOM 766 C C . VAL A 1 97 ? 97.729 18.636 20.606 1.00 17.43 97 VAL A C 1
ATOM 767 O O . VAL A 1 97 ? 97.724 17.652 19.955 1.00 19.63 97 VAL A O 1
ATOM 771 N N . PRO A 1 98 ? 98.158 18.636 21.847 1.00 17.87 98 PRO A N 1
ATOM 772 C CA . PRO A 1 98 ? 98.853 17.474 22.379 1.00 18.84 98 PRO A CA 1
ATOM 773 C C . PRO A 1 98 ? 98.006 16.201 22.562 1.00 20.90 98 PRO A C 1
ATOM 774 O O . PRO A 1 98 ? 98.550 15.145 22.540 1.00 21.74 98 PRO A O 1
ATOM 778 N N . ALA A 1 99 ? 96.714 16.355 22.789 1.00 18.96 99 ALA A N 1
ATOM 779 C CA . ALA A 1 99 ? 95.832 15.208 22.951 1.00 20.05 99 ALA A CA 1
ATOM 780 C C . ALA A 1 99 ? 94.430 15.501 22.471 1.00 18.57 99 ALA A C 1
ATOM 781 O O . ALA A 1 99 ? 94.032 16.599 22.471 1.00 18.39 99 ALA A O 1
ATOM 783 N N . TYR A 1 100 ? 93.723 14.476 22.054 1.00 16.25 100 TYR A N 1
ATOM 784 C CA . TYR A 1 100 ? 92.316 14.581 21.726 1.00 15.75 100 TYR A CA 1
ATOM 785 C C . TYR A 1 100 ? 91.376 14.282 22.933 1.00 15.33 100 TYR A C 1
ATOM 786 O O . TYR A 1 100 ? 91.764 13.631 23.828 1.00 15.36 100 TYR A O 1
ATOM 795 N N . SER A 1 101 ? 90.135 14.719 22.859 1.00 13.52 101 SER A N 1
ATOM 796 C CA . SER A 1 101 ? 89.215 14.446 23.919 1.00 13.81 101 SER A CA 1
ATOM 797 C C . SER A 1 101 ? 89.195 12.925 24.187 1.00 12.69 101 SER A C 1
ATOM 798 O O . SER A 1 101 ? 88.853 12.162 23.361 1.00 12.47 101 SER A O 1
ATOM 801 N N . PRO A 1 102 ? 89.480 12.529 25.414 1.00 13.23 102 PRO A N 1
ATOM 802 C CA . PRO A 1 102 ? 89.491 11.097 25.730 1.00 12.42 102 PRO A CA 1
ATOM 803 C C . PRO A 1 102 ? 88.114 10.450 25.576 1.00 11.38 102 PRO A C 1
ATOM 804 O O . PRO A 1 102 ? 88.026 9.339 25.175 1.00 10.03 102 PRO A O 1
ATOM 808 N N . GLU A 1 103 ? 87.091 11.187 25.983 1.00 10.66 103 GLU A N 1
ATOM 809 C CA . GLU A 1 103 ? 85.735 10.721 25.885 1.00 11.40 103 GLU A CA 1
ATOM 810 C C . GLU A 1 103 ? 85.325 10.491 24.408 1.00 10.45 103 GLU A C 1
ATOM 811 O O . GLU A 1 103 ? 84.685 9.541 24.124 1.00 9.94 103 GLU A O 1
ATOM 817 N N . ALA A 1 104 ? 85.716 11.387 23.522 1.00 10.36 104 ALA A N 1
ATOM 818 C CA . ALA A 1 104 ? 85.317 11.231 22.134 1.00 10.01 104 ALA A CA 1
ATOM 819 C C . ALA A 1 104 ? 85.896 9.935 21.564 1.00 9.67 104 ALA A C 1
ATOM 820 O O . ALA A 1 104 ? 85.250 9.190 20.920 1.00 8.48 104 ALA A O 1
ATOM 822 N N . VAL A 1 105 ? 87.165 9.744 21.840 1.00 10.10 105 VAL A N 1
ATOM 823 C CA . VAL A 1 105 ? 87.873 8.605 21.315 1.00 9.78 105 VAL A CA 1
ATOM 824 C C . VAL A 1 105 ? 87.367 7.300 21.902 1.00 9.78 105 VAL A C 1
ATOM 825 O O . VAL A 1 105 ? 87.145 6.362 21.209 1.00 8.86 105 VAL A O 1
ATOM 829 N N . ALA A 1 106 ? 87.166 7.289 23.202 1.00 10.26 106 ALA A N 1
ATOM 830 C CA . ALA A 1 106 ? 86.667 6.081 23.851 1.00 9.81 106 ALA A CA 1
ATOM 831 C C . ALA A 1 106 ? 85.275 5.736 23.331 1.00 9.26 106 ALA A C 1
ATOM 832 O O . ALA A 1 106 ? 85.001 4.643 23.068 1.00 8.90 106 ALA A O 1
ATOM 834 N N . GLU A 1 107 ? 84.448 6.753 23.186 1.00 9.05 107 GLU A N 1
ATOM 835 C CA . GLU A 1 107 ? 83.091 6.593 22.743 1.00 8.16 107 GLU A CA 1
ATOM 836 C C . GLU A 1 107 ? 83.100 6.029 21.314 1.00 7.97 107 GLU A C 1
ATOM 837 O O . GLU A 1 107 ? 82.309 5.236 20.994 1.00 7.79 107 GLU A O 1
ATOM 843 N N . HIS A 1 108 ? 84.038 6.484 20.510 1.00 7.91 108 HIS A N 1
ATOM 844 C CA . HIS A 1 108 ? 84.180 5.949 19.161 1.00 7.84 108 HIS A CA 1
ATOM 845 C C . HIS A 1 108 ? 84.534 4.436 19.192 1.00 7.82 108 HIS A C 1
ATOM 846 O O . HIS A 1 108 ? 83.942 3.680 18.523 1.00 8.22 108 HIS A O 1
ATOM 853 N N . ALA A 1 109 ? 85.447 4.056 20.060 1.00 8.02 109 ALA A N 1
ATOM 854 C CA . ALA A 1 109 ? 85.814 2.654 20.219 1.00 7.92 109 ALA A CA 1
ATOM 855 C C . ALA A 1 109 ? 84.602 1.828 20.615 1.00 8.57 109 ALA A C 1
ATOM 856 O O . ALA A 1 109 ? 84.328 0.873 20.018 1.00 8.48 109 ALA A O 1
ATOM 858 N N . ILE A 1 110 ? 83.844 2.313 21.567 1.00 10.49 110 ILE A N 1
ATOM 859 C CA . ILE A 1 110 ? 82.613 1.656 21.948 1.00 11.93 110 ILE A CA 1
ATOM 860 C C . ILE A 1 110 ? 81.566 1.601 20.800 1.00 9.90 110 ILE A C 1
ATOM 861 O O . ILE A 1 110 ? 80.893 0.642 20.647 1.00 9.28 110 ILE A O 1
ATOM 866 N N . GLY A 1 111 ? 81.459 2.666 20.057 1.00 8.84 111 GLY A N 1
ATOM 867 C CA . GLY A 1 111 ? 80.541 2.704 18.962 1.00 9.46 111 GLY A CA 1
ATOM 868 C C . GLY A 1 111 ? 80.902 1.680 17.897 1.00 9.12 111 GLY A C 1
ATOM 869 O O . GLY A 1 111 ? 80.059 1.033 17.397 1.00 8.68 111 GLY A O 1
ATOM 870 N N . MET A 1 112 ? 82.177 1.543 17.601 1.00 8.93 112 MET A N 1
ATOM 871 C CA . MET A 1 112 ? 82.619 0.513 16.682 1.00 9.54 112 MET A CA 1
ATOM 872 C C . MET A 1 112 ? 82.259 -0.905 17.198 1.00 9.38 112 MET A C 1
ATOM 873 O O . MET A 1 112 ? 81.887 -1.748 16.465 1.00 9.02 112 MET A O 1
ATOM 878 N N . MET A 1 113 ? 82.425 -1.089 18.494 1.00 9.73 113 MET A N 1
ATOM 879 C CA . MET A 1 113 ? 82.129 -2.346 19.084 1.00 10.88 113 MET A CA 1
ATOM 880 C C . MET A 1 113 ? 80.691 -2.718 18.917 1.00 10.30 113 MET A C 1
ATOM 881 O O . MET A 1 113 ? 80.416 -3.791 18.549 1.00 9.36 113 MET A O 1
ATOM 886 N N . MET A 1 114 ? 79.806 -1.814 19.289 1.00 8.86 114 MET A N 1
ATOM 887 C CA . MET A 1 114 ? 78.389 -2.099 19.214 1.00 8.99 114 MET A CA 1
ATOM 888 C C . MET A 1 114 ? 77.906 -2.255 17.746 1.00 9.25 114 MET A C 1
ATOM 889 O O . MET A 1 114 ? 77.096 -3.061 17.477 1.00 9.64 114 MET A O 1
ATOM 894 N N . THR A 1 115 ? 78.427 -1.438 16.862 1.00 8.58 115 THR A N 1
ATOM 895 C CA . THR A 1 115 ? 78.032 -1.529 15.474 1.00 8.93 115 THR A CA 1
ATOM 896 C C . THR A 1 115 ? 78.406 -2.915 14.951 1.00 8.47 115 THR A C 1
ATOM 897 O O . THR A 1 115 ? 77.631 -3.557 14.323 1.00 7.88 115 THR A O 1
ATOM 901 N N . LEU A 1 116 ? 79.617 -3.342 15.260 1.00 8.21 116 LEU A N 1
ATOM 902 C CA . LEU A 1 116 ? 80.089 -4.657 14.877 1.00 8.88 116 LEU A CA 1
ATOM 903 C C . LEU A 1 116 ? 79.293 -5.773 15.541 1.00 9.11 116 LEU A C 1
ATOM 904 O O . LEU A 1 116 ? 78.933 -6.717 14.929 1.00 9.96 116 LEU A O 1
ATOM 909 N N . ASN A 1 117 ? 79.052 -5.598 16.819 1.00 8.59 117 ASN A N 1
ATOM 910 C CA . ASN A 1 117 ? 78.423 -6.653 17.579 1.00 9.07 117 ASN A CA 1
ATOM 911 C C . ASN A 1 117 ? 77.052 -6.991 16.974 1.00 9.25 117 ASN A C 1
ATOM 912 O O . ASN A 1 117 ? 76.843 -8.042 16.568 1.00 9.29 117 ASN A O 1
ATOM 917 N N . ARG A 1 118 ? 76.223 -5.984 16.841 1.00 9.12 118 ARG A N 1
ATOM 918 C CA . ARG A 1 118 ? 74.885 -6.094 16.322 1.00 9.94 118 ARG A CA 1
ATOM 919 C C . ARG A 1 118 ? 74.810 -6.078 14.746 1.00 10.84 118 ARG A C 1
ATOM 920 O O . ARG A 1 118 ? 73.771 -6.013 14.191 1.00 10.00 118 ARG A O 1
ATOM 928 N N . ARG A 1 119 ? 75.965 -6.031 14.113 1.00 9.90 119 ARG A N 1
ATOM 929 C CA . ARG A 1 119 ? 76.037 -5.944 12.664 1.00 10.02 119 ARG A CA 1
ATOM 930 C C . ARG A 1 119 ? 75.172 -4.789 12.075 1.00 9.88 119 ARG A C 1
ATOM 931 O O . ARG A 1 119 ? 74.548 -4.919 11.061 1.00 10.41 119 ARG A O 1
ATOM 939 N N . ILE A 1 120 ? 75.176 -3.673 12.771 1.00 9.63 120 ILE A N 1
ATOM 940 C CA . ILE A 1 120 ? 74.367 -2.510 12.423 1.00 10.07 120 ILE A CA 1
ATOM 941 C C . ILE A 1 120 ? 74.732 -1.899 11.049 1.00 9.49 120 ILE A C 1
ATOM 942 O O . ILE A 1 120 ? 73.911 -1.397 10.324 1.00 9.05 120 ILE A O 1
ATOM 947 N N . HIS A 1 121 ? 76.008 -1.983 10.734 1.00 9.92 121 HIS A N 1
ATOM 948 C CA . HIS A 1 121 ? 76.469 -1.543 9.439 1.00 10.83 121 HIS A CA 1
ATOM 949 C C . HIS A 1 121 ? 75.821 -2.367 8.312 1.00 11.27 121 HIS A C 1
ATOM 950 O O . HIS A 1 121 ? 75.453 -1.837 7.331 1.00 11.19 121 HIS A O 1
ATOM 957 N N . ARG A 1 122 ? 75.765 -3.666 8.513 1.00 11.37 122 ARG A N 1
ATOM 958 C CA . ARG A 1 122 ? 75.084 -4.584 7.608 1.00 12.49 122 ARG A CA 1
ATOM 959 C C . ARG A 1 122 ? 73.569 -4.404 7.531 1.00 10.65 122 ARG A C 1
ATOM 960 O O . ARG A 1 122 ? 73.021 -4.407 6.509 1.00 10.76 122 ARG A O 1
ATOM 968 N N . ALA A 1 123 ? 72.970 -4.190 8.664 1.00 10.44 123 ALA A N 1
ATOM 969 C CA . ALA A 1 123 ? 71.561 -3.940 8.734 1.00 9.51 123 ALA A CA 1
ATOM 970 C C . ALA A 1 123 ? 71.158 -2.730 7.906 1.00 10.51 123 ALA A C 1
ATOM 971 O O . ALA A 1 123 ? 70.240 -2.786 7.173 1.00 8.89 123 ALA A O 1
ATOM 973 N N . TYR A 1 124 ? 71.914 -1.660 8.030 1.00 10.05 124 TYR A N 1
ATOM 974 C CA . TYR A 1 124 ? 71.598 -0.453 7.287 1.00 10.56 124 TYR A CA 1
ATOM 975 C C . TYR A 1 124 ? 71.655 -0.661 5.783 1.00 10.68 124 TYR A C 1
ATOM 976 O O . TYR A 1 124 ? 70.852 -0.196 5.085 1.00 11.48 124 TYR A O 1
ATOM 985 N N . GLN A 1 125 ? 72.640 -1.403 5.347 1.00 12.39 125 GLN A N 1
ATOM 986 C CA . GLN A 1 125 ? 72.759 -1.706 3.910 1.00 14.83 125 GLN A CA 1
ATOM 987 C C . GLN A 1 125 ? 71.504 -2.409 3.448 1.00 15.05 125 GLN A C 1
ATOM 988 O O . GLN A 1 125 ? 71.104 -2.255 2.337 1.00 14.22 125 GLN A O 1
ATOM 994 N N . ARG A 1 126 ? 70.934 -3.223 4.314 1.00 12.04 126 ARG A N 1
ATOM 995 C CA . ARG A 1 126 ? 69.671 -3.876 4.006 1.00 12.13 126 ARG A CA 1
ATOM 996 C C . ARG A 1 126 ? 68.413 -3.032 4.064 1.00 13.26 126 ARG A C 1
ATOM 997 O O . ARG A 1 126 ? 67.625 -2.979 3.131 1.00 13.12 126 ARG A O 1
ATOM 1005 N N . THR A 1 127 ? 68.232 -2.411 5.213 1.00 12.47 127 THR A N 1
ATOM 1006 C CA . THR A 1 127 ? 67.035 -1.686 5.535 1.00 11.59 127 THR A CA 1
ATOM 1007 C C . THR A 1 127 ? 66.886 -0.371 4.757 1.00 14.14 127 THR A C 1
ATOM 1008 O O . THR A 1 127 ? 65.820 0.089 4.580 1.00 14.64 127 THR A O 1
ATOM 1012 N N . ARG A 1 128 ? 67.998 0.183 4.299 1.00 14.57 128 ARG A N 1
ATOM 1013 C CA . ARG A 1 128 ? 67.984 1.351 3.454 1.00 15.80 128 ARG A CA 1
ATOM 1014 C C . ARG A 1 128 ? 67.232 1.025 2.139 1.00 16.88 128 ARG A C 1
ATOM 1015 O O . ARG A 1 128 ? 66.752 1.872 1.500 1.00 17.17 128 ARG A O 1
ATOM 1023 N N . ASP A 1 129 ? 67.234 -0.235 1.787 1.00 17.12 129 ASP A N 1
ATOM 1024 C CA . ASP A 1 129 ? 66.522 -0.753 0.657 1.00 19.41 129 ASP A CA 1
ATOM 1025 C C . ASP A 1 129 ? 65.247 -1.559 1.080 1.00 19.94 129 ASP A C 1
ATOM 1026 O O . ASP A 1 129 ? 64.736 -2.306 0.331 1.00 22.22 129 ASP A O 1
ATOM 1031 N N . ALA A 1 130 ? 64.811 -1.382 2.307 1.00 19.58 130 ALA A N 1
ATOM 1032 C CA . ALA A 1 130 ? 63.629 -2.044 2.882 1.00 19.88 130 ALA A CA 1
ATOM 1033 C C . ALA A 1 130 ? 63.698 -3.576 2.959 1.00 18.44 130 ALA A C 1
ATOM 1034 O O . ALA A 1 130 ? 62.690 -4.217 2.956 1.00 17.59 130 ALA A O 1
ATOM 1036 N N . ASN A 1 131 ? 64.918 -4.111 3.046 1.00 16.18 131 ASN A N 1
ATOM 1037 C CA . ASN A 1 131 ? 65.140 -5.489 3.287 1.00 15.06 131 ASN A CA 1
ATOM 1038 C C . ASN A 1 131 ? 65.369 -5.668 4.823 1.00 16.81 131 ASN A C 1
ATOM 1039 O O . ASN A 1 131 ? 66.318 -5.187 5.399 1.00 14.68 131 ASN A O 1
ATOM 1044 N N . PHE A 1 132 ? 64.452 -6.359 5.445 1.00 16.18 132 PHE A N 1
ATOM 1045 C CA . PHE A 1 132 ? 64.442 -6.539 6.868 1.00 17.16 132 PHE A CA 1
ATOM 1046 C C . PHE A 1 132 ? 64.940 -7.916 7.342 1.00 15.35 132 PHE A C 1
ATOM 1047 O O . PHE A 1 132 ? 64.708 -8.290 8.448 1.00 15.57 132 PHE A O 1
ATOM 1055 N N . SER A 1 133 ? 65.594 -8.648 6.467 1.00 13.92 133 SER A N 1
ATOM 1056 C CA . SER A 1 133 ? 66.097 -9.947 6.831 1.00 14.24 133 SER A CA 1
ATOM 1057 C C . SER A 1 133 ? 67.137 -9.812 7.924 1.00 13.50 133 SER A C 1
ATOM 1058 O O . SER A 1 133 ? 67.951 -8.975 7.868 1.00 13.20 133 SER A O 1
ATOM 1061 N N . LEU A 1 134 ? 67.062 -10.688 8.899 1.00 13.44 134 LEU A N 1
ATOM 1062 C CA . LEU A 1 134 ? 68.010 -10.724 9.978 1.00 12.91 134 LEU A CA 1
ATOM 1063 C C . LEU A 1 134 ? 69.126 -11.733 9.857 1.00 12.91 134 LEU A C 1
ATOM 1064 O O . LEU A 1 134 ? 69.920 -11.828 10.714 1.00 10.92 134 LEU A O 1
ATOM 1069 N N . GLU A 1 135 ? 69.137 -12.495 8.777 1.00 13.94 135 GLU A N 1
ATOM 1070 C CA . GLU A 1 135 ? 70.087 -13.561 8.670 1.00 13.79 135 GLU A CA 1
ATOM 1071 C C . GLU A 1 135 ? 71.496 -12.939 8.676 1.00 14.83 135 GLU A C 1
ATOM 1072 O O . GLU A 1 135 ? 71.726 -12.009 8.029 1.00 14.79 135 GLU A O 1
ATOM 1078 N N . GLY A 1 136 ? 72.363 -13.505 9.487 1.00 12.71 136 GLY A N 1
ATOM 1079 C CA . GLY A 1 136 ? 73.721 -13.093 9.631 1.00 13.08 136 GLY A CA 1
ATOM 1080 C C . GLY A 1 136 ? 73.952 -11.923 10.589 1.00 12.98 136 GLY A C 1
ATOM 1081 O O . GLY A 1 136 ? 75.051 -11.542 10.764 1.00 14.40 136 GLY A O 1
ATOM 1082 N N . LEU A 1 137 ? 72.896 -11.377 11.156 1.00 11.81 137 LEU A N 1
ATOM 1083 C CA . LEU A 1 137 ? 73.032 -10.211 12.018 1.00 10.84 137 LEU A CA 1
ATOM 1084 C C . LEU A 1 137 ? 73.207 -10.478 13.544 1.00 11.23 137 LEU A C 1
ATOM 1085 O O . LEU A 1 137 ? 73.274 -9.578 14.330 1.00 11.83 137 LEU A O 1
ATOM 1090 N N . THR A 1 138 ? 73.192 -11.733 13.906 1.00 10.65 138 THR A N 1
ATOM 1091 C CA . THR A 1 138 ? 73.107 -12.104 15.280 1.00 11.47 138 THR A CA 1
ATOM 1092 C C . THR A 1 138 ? 74.332 -11.603 16.022 1.00 10.61 138 THR A C 1
ATOM 1093 O O . THR A 1 138 ? 75.381 -11.756 15.599 1.00 10.90 138 THR A O 1
ATOM 1097 N N . GLY A 1 139 ? 74.100 -10.940 17.121 1.00 10.21 139 GLY A N 1
ATOM 1098 C CA . GLY A 1 139 ? 75.154 -10.424 17.974 1.00 10.90 139 GLY A CA 1
ATOM 1099 C C . GLY A 1 139 ? 75.375 -11.179 19.295 1.00 10.54 139 GLY A C 1
ATOM 1100 O O . GLY A 1 139 ? 75.000 -12.287 19.419 1.00 9.65 139 GLY A O 1
ATOM 1101 N N . PHE A 1 140 ? 76.002 -10.516 20.259 1.00 10.47 140 PHE A N 1
ATOM 1102 C CA . PHE A 1 140 ? 76.160 -11.095 21.579 1.00 10.22 140 PHE A CA 1
ATOM 1103 C C . PHE A 1 140 ? 75.698 -10.120 22.649 1.00 10.80 140 PHE A C 1
ATOM 1104 O O . PHE A 1 140 ? 75.819 -8.958 22.471 1.00 11.09 140 PHE A O 1
ATOM 1112 N N . THR A 1 141 ? 75.142 -10.626 23.729 1.00 9.49 141 THR A N 1
ATOM 1113 C CA . THR A 1 141 ? 74.831 -9.792 24.856 1.00 9.73 141 THR A CA 1
ATOM 1114 C C . THR A 1 141 ? 76.119 -9.433 25.614 1.00 10.76 141 THR A C 1
ATOM 1115 O O . THR A 1 141 ? 76.846 -10.261 26.068 1.00 11.69 141 THR A O 1
ATOM 1119 N N . MET A 1 142 ? 76.350 -8.144 25.712 1.00 10.36 142 MET A N 1
ATOM 1120 C CA . MET A 1 142 ? 77.548 -7.640 26.358 1.00 11.05 142 MET A CA 1
ATOM 1121 C C . MET A 1 142 ? 77.591 -7.927 27.899 1.00 11.26 142 MET A C 1
ATOM 1122 O O . MET A 1 142 ? 78.585 -8.216 28.462 1.00 10.90 142 MET A O 1
ATOM 1127 N N . HIS A 1 143 ? 76.448 -7.791 28.528 1.00 11.20 143 HIS A N 1
ATOM 1128 C CA . HIS A 1 143 ? 76.325 -7.859 29.955 1.00 13.62 143 HIS A CA 1
ATOM 1129 C C . HIS A 1 143 ? 76.879 -9.207 30.405 1.00 14.84 143 HIS A C 1
ATOM 1130 O O . HIS A 1 143 ? 76.563 -10.217 29.855 1.00 14.36 143 HIS A O 1
ATOM 1137 N N . GLY A 1 144 ? 77.762 -9.160 31.374 1.00 14.63 144 GLY A N 1
ATOM 1138 C CA . GLY A 1 144 ? 78.385 -10.341 31.951 1.00 15.16 144 GLY A CA 1
ATOM 1139 C C . GLY A 1 144 ? 79.605 -10.893 31.229 1.00 15.77 144 GLY A C 1
ATOM 1140 O O . GLY A 1 144 ? 80.318 -11.708 31.727 1.00 16.55 144 GLY A O 1
ATOM 1141 N N . LYS A 1 145 ? 79.842 -10.386 30.050 1.00 14.23 145 LYS A N 1
ATOM 1142 C CA . LYS A 1 145 ? 81.035 -10.720 29.346 1.00 14.33 145 LYS A CA 1
ATOM 1143 C C . LYS A 1 145 ? 82.237 -9.997 29.953 1.00 14.22 145 LYS A C 1
ATOM 1144 O O . LYS A 1 145 ? 82.091 -9.151 30.775 1.00 14.25 145 LYS A O 1
ATOM 1150 N N . THR A 1 146 ? 83.406 -10.417 29.529 1.00 13.94 146 THR A N 1
ATOM 1151 C CA . THR A 1 146 ? 84.643 -9.863 29.958 1.00 12.87 146 THR A CA 1
ATOM 1152 C C . THR A 1 146 ? 85.293 -8.944 28.898 1.00 13.08 146 THR A C 1
ATOM 1153 O O . THR A 1 146 ? 85.487 -9.316 27.802 1.00 12.45 146 THR A O 1
ATOM 1157 N N . ALA A 1 147 ? 85.669 -7.765 29.326 1.00 12.81 147 ALA A N 1
ATOM 1158 C CA . ALA A 1 147 ? 86.340 -6.795 28.510 1.00 12.56 147 ALA A CA 1
ATOM 1159 C C . ALA A 1 147 ? 87.758 -6.591 29.007 1.00 12.82 147 ALA A C 1
ATOM 1160 O O . ALA A 1 147 ? 87.969 -6.378 30.183 1.00 13.54 147 ALA A O 1
ATOM 1162 N N . GLY A 1 148 ? 88.688 -6.598 28.080 1.00 10.80 148 GLY A N 1
ATOM 1163 C CA . GLY A 1 148 ? 90.048 -6.309 28.409 1.00 12.08 148 GLY A CA 1
ATOM 1164 C C . GLY A 1 148 ? 90.549 -5.054 27.706 1.00 11.46 148 GLY A C 1
ATOM 1165 O O . GLY A 1 148 ? 90.509 -4.946 26.550 1.00 11.20 148 GLY A O 1
ATOM 1166 N N . VAL A 1 149 ? 91.036 -4.132 28.497 1.00 11.24 149 VAL A N 1
ATOM 1167 C CA . VAL A 1 149 ? 91.516 -2.898 27.967 1.00 11.51 149 VAL A CA 1
ATOM 1168 C C . VAL A 1 149 ? 93.032 -2.862 28.130 1.00 11.74 149 VAL A C 1
ATOM 1169 O O . VAL A 1 149 ? 93.506 -3.063 29.183 1.00 12.01 149 VAL A O 1
ATOM 1173 N N . ILE A 1 150 ? 93.714 -2.549 27.066 1.00 11.05 150 ILE A N 1
ATOM 1174 C CA . ILE A 1 150 ? 95.146 -2.494 27.139 1.00 11.68 150 ILE A CA 1
ATOM 1175 C C . ILE A 1 150 ? 95.576 -1.054 27.098 1.00 11.52 150 ILE A C 1
ATOM 1176 O O . ILE A 1 150 ? 95.481 -0.416 26.102 1.00 11.10 150 ILE A O 1
ATOM 1181 N N . GLY A 1 151 ? 95.999 -0.587 28.253 1.00 10.90 151 GLY A N 1
ATOM 1182 C CA . GLY A 1 151 ? 96.353 0.785 28.457 1.00 11.71 151 GLY A CA 1
ATOM 1183 C C . GLY A 1 151 ? 95.271 1.566 29.180 1.00 11.99 151 GLY A C 1
ATOM 1184 O O . GLY A 1 151 ? 94.194 1.702 28.713 1.00 11.18 151 GLY A O 1
ATOM 1185 N N . THR A 1 152 ? 95.645 2.064 30.344 1.00 11.29 152 THR A N 1
ATOM 1186 C CA . THR A 1 152 ? 94.745 2.785 31.218 1.00 11.36 152 THR A CA 1
ATOM 1187 C C . THR A 1 152 ? 95.129 4.273 31.483 1.00 11.60 152 THR A C 1
ATOM 1188 O O . THR A 1 152 ? 94.957 4.780 32.533 1.00 12.00 152 THR A O 1
ATOM 1192 N N . GLY A 1 153 ? 95.553 4.939 30.433 1.00 11.76 153 GLY A N 1
ATOM 1193 C CA . GLY A 1 153 ? 95.631 6.365 30.388 1.00 13.18 153 GLY A CA 1
ATOM 1194 C C . GLY A 1 153 ? 94.193 6.902 30.300 1.00 12.79 153 GLY A C 1
ATOM 1195 O O . GLY A 1 153 ? 93.285 6.164 30.479 1.00 12.83 153 GLY A O 1
ATOM 1196 N N . LYS A 1 154 ? 94.028 8.187 30.050 1.00 13.22 154 LYS A N 1
ATOM 1197 C CA . LYS A 1 154 ? 92.730 8.802 30.137 1.00 13.94 154 LYS A CA 1
ATOM 1198 C C . LYS A 1 154 ? 91.720 8.182 29.168 1.00 12.59 154 LYS A C 1
ATOM 1199 O O . LYS A 1 154 ? 90.615 7.987 29.522 1.00 10.84 154 LYS A O 1
ATOM 1205 N N . ILE A 1 155 ? 92.169 7.889 27.966 1.00 11.62 155 ILE A N 1
ATOM 1206 C CA . ILE A 1 155 ? 91.297 7.252 27.015 1.00 11.26 155 ILE A CA 1
ATOM 1207 C C . ILE A 1 155 ? 90.813 5.830 27.462 1.00 10.74 155 ILE A C 1
ATOM 1208 O O . ILE A 1 155 ? 89.677 5.533 27.411 1.00 9.10 155 ILE A O 1
ATOM 1213 N N . GLY A 1 156 ? 91.727 5.008 27.943 1.00 9.61 156 GLY A N 1
ATOM 1214 C CA . GLY A 1 156 ? 91.378 3.704 28.443 1.00 9.37 156 GLY A CA 1
ATOM 1215 C C . GLY A 1 156 ? 90.425 3.718 29.616 1.00 9.69 156 GLY A C 1
ATOM 1216 O O . GLY A 1 156 ? 89.475 2.982 29.689 1.00 9.35 156 GLY A O 1
ATOM 1217 N N . VAL A 1 157 ? 90.685 4.620 30.528 1.00 10.47 157 VAL A N 1
ATOM 1218 C CA . VAL A 1 157 ? 89.795 4.788 31.633 1.00 10.36 157 VAL A CA 1
ATOM 1219 C C . VAL A 1 157 ? 88.380 5.260 31.191 1.00 9.46 157 VAL A C 1
ATOM 1220 O O . VAL A 1 157 ? 87.432 4.773 31.611 1.00 9.01 157 VAL A O 1
ATOM 1224 N N . ALA A 1 158 ? 88.345 6.169 30.246 1.00 10.03 158 ALA A N 1
ATOM 1225 C CA . ALA A 1 158 ? 87.097 6.660 29.708 1.00 9.21 158 ALA A CA 1
ATOM 1226 C C . ALA A 1 158 ? 86.292 5.494 29.095 1.00 9.34 158 ALA A C 1
ATOM 1227 O O . ALA A 1 158 ? 85.129 5.434 29.214 1.00 9.51 158 ALA A O 1
ATOM 1229 N N . ALA A 1 159 ? 86.990 4.604 28.411 1.00 8.85 159 ALA A N 1
ATOM 1230 C CA . ALA A 1 159 ? 86.380 3.388 27.850 1.00 9.58 159 ALA A CA 1
ATOM 1231 C C . ALA A 1 159 ? 85.878 2.455 28.931 1.00 9.38 159 ALA A C 1
ATOM 1232 O O . ALA A 1 159 ? 84.847 1.895 28.820 1.00 8.30 159 ALA A O 1
ATOM 1234 N N . LEU A 1 160 ? 86.684 2.295 29.957 1.00 9.27 160 LEU A N 1
ATOM 1235 C CA . LEU A 1 160 ? 86.313 1.428 31.059 1.00 9.43 160 LEU A CA 1
ATOM 1236 C C . LEU A 1 160 ? 85.046 1.913 31.763 1.00 8.91 160 LEU A C 1
ATOM 1237 O O . LEU A 1 160 ? 84.255 1.135 32.172 1.00 9.16 160 LEU A O 1
ATOM 1242 N N . ARG A 1 161 ? 84.883 3.203 31.881 1.00 9.20 161 ARG A N 1
ATOM 1243 C CA . ARG A 1 161 ? 83.678 3.710 32.509 1.00 9.69 161 ARG A CA 1
ATOM 1244 C C . ARG A 1 161 ? 82.447 3.257 31.708 1.00 9.94 161 ARG A C 1
ATOM 1245 O O . ARG A 1 161 ? 81.471 2.846 32.255 1.00 9.51 161 ARG A O 1
ATOM 1253 N N . ILE A 1 162 ? 82.541 3.355 30.405 1.00 9.35 162 ILE A N 1
ATOM 1254 C CA . ILE A 1 162 ? 81.434 2.926 29.571 1.00 10.05 162 ILE A CA 1
ATOM 1255 C C . ILE A 1 162 ? 81.163 1.411 29.673 1.00 9.52 162 ILE A C 1
ATOM 1256 O O . ILE A 1 162 ? 80.072 1.001 29.810 1.00 9.38 162 ILE A O 1
ATOM 1261 N N . LEU A 1 163 ? 82.229 0.646 29.631 1.00 9.31 163 LEU A N 1
ATOM 1262 C CA . LEU A 1 163 ? 82.184 -0.764 29.694 1.00 9.95 163 LEU A CA 1
ATOM 1263 C C . LEU A 1 163 ? 81.590 -1.246 31.028 1.00 10.72 163 LEU A C 1
ATOM 1264 O O . LEU A 1 163 ? 80.909 -2.198 31.069 1.00 9.14 163 LEU A O 1
ATOM 1269 N N . LYS A 1 164 ? 81.904 -0.528 32.088 1.00 11.05 164 LYS A N 1
ATOM 1270 C CA . LYS A 1 164 ? 81.343 -0.799 33.379 1.00 11.28 164 LYS A CA 1
ATOM 1271 C C . LYS A 1 164 ? 79.836 -0.628 33.293 1.00 11.10 164 LYS A C 1
ATOM 1272 O O . LYS A 1 164 ? 79.125 -1.360 33.842 1.00 10.37 164 LYS A O 1
ATOM 1278 N N . GLY A 1 165 ? 79.409 0.343 32.526 1.00 10.70 165 GLY A N 1
ATOM 1279 C CA . GLY A 1 165 ? 78.011 0.629 32.278 1.00 10.53 165 GLY A CA 1
ATOM 1280 C C . GLY A 1 165 ? 77.252 -0.507 31.639 1.00 10.03 165 GLY A C 1
ATOM 1281 O O . GLY A 1 165 ? 76.146 -0.727 31.968 1.00 9.78 165 GLY A O 1
ATOM 1282 N N . PHE A 1 166 ? 77.919 -1.217 30.759 1.00 10.40 166 PHE A N 1
ATOM 1283 C CA . PHE A 1 166 ? 77.382 -2.396 30.096 1.00 10.45 166 PHE A CA 1
ATOM 1284 C C . PHE A 1 166 ? 77.311 -3.604 31.060 1.00 10.99 166 PHE A C 1
ATOM 1285 O O . PHE A 1 166 ? 76.732 -4.570 30.773 1.00 11.45 166 PHE A O 1
ATOM 1293 N N . GLY A 1 167 ? 77.903 -3.473 32.225 1.00 11.68 167 GLY A N 1
ATOM 1294 C CA . GLY A 1 167 ? 77.925 -4.545 33.173 1.00 11.34 167 GLY A CA 1
ATOM 1295 C C . GLY A 1 167 ? 78.855 -5.692 32.833 1.00 11.57 167 GLY A C 1
ATOM 1296 O O . GLY A 1 167 ? 78.608 -6.798 33.151 1.00 11.77 167 GLY A O 1
ATOM 1297 N N . MET A 1 168 ? 79.956 -5.351 32.203 1.00 12.10 168 MET A N 1
ATOM 1298 C CA . MET A 1 168 ? 81.005 -6.276 31.914 1.00 11.91 168 MET A CA 1
ATOM 1299 C C . MET A 1 168 ? 82.020 -6.489 33.056 1.00 13.41 168 MET A C 1
ATOM 1300 O O . MET A 1 168 ? 82.201 -5.650 33.885 1.00 11.99 168 MET A O 1
ATOM 1305 N N . ARG A 1 169 ? 82.664 -7.639 33.031 1.00 14.72 169 ARG A N 1
ATOM 1306 C CA . ARG A 1 169 ? 83.766 -7.903 33.901 1.00 16.11 169 ARG A CA 1
ATOM 1307 C C . ARG A 1 169 ? 84.982 -7.212 33.289 1.00 13.62 169 ARG A C 1
ATOM 1308 O O . ARG A 1 169 ? 85.273 -7.415 32.191 1.00 12.95 169 ARG A O 1
ATOM 1316 N N . LEU A 1 170 ? 85.631 -6.369 34.043 1.00 12.61 170 LEU A N 1
ATOM 1317 C CA . LEU A 1 170 ? 86.635 -5.510 33.512 1.00 13.16 170 LEU A CA 1
ATOM 1318 C C . LEU A 1 170 ? 88.046 -5.914 33.930 1.00 13.01 170 LEU A C 1
ATOM 1319 O O . LEU A 1 170 ? 88.363 -5.918 35.090 1.00 14.52 170 LEU A O 1
ATOM 1324 N N . LEU A 1 171 ? 88.860 -6.163 32.930 1.00 12.89 171 LEU A N 1
ATOM 1325 C CA . LEU A 1 171 ? 90.253 -6.528 33.061 1.00 13.10 171 LEU A CA 1
ATOM 1326 C C . LEU A 1 171 ? 91.064 -5.465 32.355 1.00 14.51 171 LEU A C 1
ATOM 1327 O O . LEU A 1 171 ? 90.608 -4.876 31.434 1.00 14.10 171 LEU A O 1
ATOM 1332 N N . ALA A 1 172 ? 92.277 -5.263 32.803 1.00 13.38 172 ALA A N 1
ATOM 1333 C CA . ALA A 1 172 ? 93.145 -4.346 32.149 1.00 13.98 172 ALA A CA 1
ATOM 1334 C C . ALA A 1 172 ? 94.601 -4.724 32.302 1.00 13.29 172 ALA A C 1
ATOM 1335 O O . ALA A 1 172 ? 94.987 -5.355 33.229 1.00 14.20 172 ALA A O 1
ATOM 1337 N N . PHE A 1 173 ? 95.368 -4.246 31.349 1.00 13.58 173 PHE A N 1
ATOM 1338 C CA . PHE A 1 173 ? 96.796 -4.295 31.373 1.00 14.09 173 PHE A CA 1
ATOM 1339 C C . PHE A 1 173 ? 97.453 -2.930 31.228 1.00 13.78 173 PHE A C 1
ATOM 1340 O O . PHE A 1 173 ? 97.240 -2.253 30.316 1.00 12.17 173 PHE A O 1
ATOM 1348 N N . ASP A 1 174 ? 98.269 -2.599 32.198 1.00 14.40 174 ASP A N 1
ATOM 1349 C CA . ASP A 1 174 ? 99.056 -1.397 32.182 1.00 14.04 174 ASP A CA 1
ATOM 1350 C C . ASP A 1 174 ? 100.195 -1.606 33.174 1.00 15.43 174 ASP A C 1
ATOM 1351 O O . ASP A 1 174 ? 100.043 -2.220 34.148 1.00 13.01 174 ASP A O 1
ATOM 1356 N N . PRO A 1 175 ? 101.334 -1.039 32.874 1.00 16.44 175 PRO A N 1
ATOM 1357 C CA . PRO A 1 175 ? 102.450 -1.062 33.814 1.00 16.23 175 PRO A CA 1
ATOM 1358 C C . PRO A 1 175 ? 102.214 -0.233 35.079 1.00 17.37 175 PRO A C 1
ATOM 1359 O O . PRO A 1 175 ? 102.875 -0.490 36.024 1.00 14.06 175 PRO A O 1
ATOM 1363 N N . TYR A 1 176 ? 101.326 0.748 35.026 1.00 14.70 176 TYR A N 1
ATOM 1364 C CA . TYR A 1 176 ? 101.091 1.691 36.106 1.00 14.99 176 TYR A CA 1
ATOM 1365 C C . TYR A 1 176 ? 99.599 1.750 36.404 1.00 15.13 176 TYR A C 1
ATOM 1366 O O . TYR A 1 176 ? 98.929 2.601 36.023 1.00 16.33 176 TYR A O 1
ATOM 1375 N N . PRO A 1 177 ? 99.151 0.794 37.185 1.00 14.58 177 PRO A N 1
ATOM 1376 C CA . PRO A 1 177 ? 97.729 0.671 37.468 1.00 16.15 177 PRO A CA 1
ATOM 1377 C C . PRO A 1 177 ? 97.177 1.949 38.046 1.00 19.79 177 PRO A C 1
ATOM 1378 O O . PRO A 1 177 ? 97.796 2.534 38.857 1.00 19.25 177 PRO A O 1
ATOM 1382 N N . SER A 1 178 ? 95.988 2.333 37.603 1.00 17.25 178 SER A N 1
ATOM 1383 C CA . SER A 1 178 ? 95.398 3.600 37.921 1.00 19.42 178 SER A CA 1
ATOM 1384 C C . SER A 1 178 ? 94.273 3.495 38.950 1.00 18.47 178 SER A C 1
ATOM 1385 O O . SER A 1 178 ? 93.394 2.714 38.806 1.00 15.91 178 SER A O 1
ATOM 1388 N N . THR A 1 179 ? 94.321 4.354 39.937 1.00 17.64 179 THR A N 1
ATOM 1389 C CA . THR A 1 179 ? 93.302 4.371 40.954 1.00 19.40 179 THR A CA 1
ATOM 1390 C C . THR A 1 179 ? 91.920 4.647 40.336 1.00 16.61 179 THR A C 1
ATOM 1391 O O . THR A 1 179 ? 90.982 4.093 40.723 1.00 17.23 179 THR A O 1
ATOM 1395 N N . ALA A 1 180 ? 91.883 5.479 39.340 1.00 17.02 180 ALA A N 1
ATOM 1396 C CA . ALA A 1 180 ? 90.650 5.785 38.668 1.00 18.10 180 ALA A CA 1
ATOM 1397 C C . ALA A 1 180 ? 90.042 4.502 38.080 1.00 17.98 180 ALA A C 1
ATOM 1398 O O . ALA A 1 180 ? 88.886 4.321 38.154 1.00 20.20 180 ALA A O 1
ATOM 1400 N N . ALA A 1 181 ? 90.851 3.644 37.504 1.00 15.44 181 ALA A N 1
ATOM 1401 C CA . ALA A 1 181 ? 90.425 2.326 37.075 1.00 16.65 181 ALA A CA 1
ATOM 1402 C C . ALA A 1 181 ? 90.062 1.340 38.186 1.00 16.90 181 ALA A C 1
ATOM 1403 O O . ALA A 1 181 ? 89.066 0.679 38.145 1.00 15.79 181 ALA A O 1
ATOM 1405 N N . LEU A 1 182 ? 90.905 1.302 39.192 1.00 16.20 182 LEU A N 1
ATOM 1406 C CA . LEU A 1 182 ? 90.659 0.449 40.301 1.00 17.69 182 LEU A CA 1
ATOM 1407 C C . LEU A 1 182 ? 89.327 0.807 40.956 1.00 16.85 182 LEU A C 1
ATOM 1408 O O . LEU A 1 182 ? 88.612 -0.026 41.342 1.00 18.10 182 LEU A O 1
ATOM 1413 N N . ASP A 1 183 ? 89.034 2.076 40.989 1.00 19.31 183 ASP A N 1
ATOM 1414 C CA . ASP A 1 183 ? 87.801 2.597 41.508 1.00 21.48 183 ASP A CA 1
ATOM 1415 C C . ASP A 1 183 ? 86.584 2.090 40.745 1.00 21.41 183 ASP A C 1
ATOM 1416 O O . ASP A 1 183 ? 85.511 2.046 41.278 1.00 21.44 183 ASP A O 1
ATOM 1421 N N . LEU A 1 184 ? 86.783 1.708 39.491 1.00 18.43 184 LEU A N 1
ATOM 1422 C CA . LEU A 1 184 ? 85.741 1.083 38.669 1.00 18.31 184 LEU A CA 1
ATOM 1423 C C . LEU A 1 184 ? 85.529 -0.414 38.901 1.00 17.17 184 LEU A C 1
ATOM 1424 O O . LEU A 1 184 ? 84.708 -1.012 38.269 1.00 18.62 184 LEU A O 1
ATOM 1429 N N . GLY A 1 185 ? 86.312 -0.994 39.789 1.00 16.51 185 GLY A N 1
ATOM 1430 C CA . GLY A 1 185 ? 86.339 -2.413 39.934 1.00 16.77 185 GLY A CA 1
ATOM 1431 C C . GLY A 1 185 ? 87.160 -3.183 38.915 1.00 16.87 185 GLY A C 1
ATOM 1432 O O . GLY A 1 185 ? 86.973 -4.336 38.771 1.00 18.83 185 GLY A O 1
ATOM 1433 N N . VAL A 1 186 ? 88.037 -2.508 38.213 1.00 15.90 186 VAL A N 1
ATOM 1434 C CA . VAL A 1 186 ? 88.911 -3.124 37.254 1.00 15.31 186 VAL A CA 1
ATOM 1435 C C . VAL A 1 186 ? 89.951 -4.019 37.906 1.00 16.46 186 VAL A C 1
ATOM 1436 O O . VAL A 1 186 ? 90.524 -3.647 38.860 1.00 18.69 186 VAL A O 1
ATOM 1440 N N . GLU A 1 187 ? 90.220 -5.165 37.323 1.00 17.10 187 GLU A N 1
ATOM 1441 C CA . GLU A 1 187 ? 91.286 -6.013 37.810 1.00 18.98 187 GLU A CA 1
ATOM 1442 C C . GLU A 1 187 ? 92.422 -5.998 36.811 1.00 18.35 187 GLU A C 1
ATOM 1443 O O . GLU A 1 187 ? 92.236 -6.308 35.689 1.00 16.40 187 GLU A O 1
ATOM 1449 N N . TYR A 1 188 ? 93.577 -5.540 37.237 1.00 16.29 188 TYR A N 1
ATOM 1450 C CA . TYR A 1 188 ? 94.733 -5.551 36.398 1.00 16.12 188 TYR A CA 1
ATOM 1451 C C . TYR A 1 188 ? 95.363 -6.950 36.377 1.00 18.40 188 TYR A C 1
ATOM 1452 O O . TYR A 1 188 ? 95.487 -7.562 37.396 1.00 16.01 188 TYR A O 1
ATOM 1461 N N . VAL A 1 189 ? 95.768 -7.393 35.202 1.00 16.34 189 VAL A N 1
ATOM 1462 C CA . VAL A 1 189 ? 96.290 -8.723 34.970 1.00 17.27 189 VAL A CA 1
ATOM 1463 C C . VAL A 1 189 ? 97.429 -8.660 33.953 1.00 16.23 189 VAL A C 1
ATOM 1464 O O . VAL A 1 189 ? 97.585 -7.700 33.322 1.00 16.69 189 VAL A O 1
ATOM 1468 N N . ASP A 1 190 ? 98.171 -9.730 33.799 1.00 17.45 190 ASP A N 1
ATOM 1469 C CA . ASP A 1 190 ? 99.150 -9.810 32.744 1.00 19.24 190 ASP A CA 1
ATOM 1470 C C . ASP A 1 190 ? 98.461 -10.022 31.404 1.00 16.79 190 ASP A C 1
ATOM 1471 O O . ASP A 1 190 ? 97.333 -10.380 31.372 1.00 15.58 190 ASP A O 1
ATOM 1476 N N . LEU A 1 191 ? 99.185 -9.810 30.325 1.00 17.99 191 LEU A N 1
ATOM 1477 C CA . LEU A 1 191 ? 98.640 -9.903 28.987 1.00 19.22 191 LEU A CA 1
ATOM 1478 C C . LEU A 1 191 ? 98.118 -11.305 28.659 1.00 23.38 191 LEU A C 1
ATOM 1479 O O . LEU A 1 191 ? 97.119 -11.474 28.031 1.00 19.74 191 LEU A O 1
ATOM 1484 N N . GLN A 1 192 ? 98.817 -12.308 29.157 1.00 24.27 192 GLN A N 1
ATOM 1485 C CA . GLN A 1 192 ? 98.459 -13.662 28.879 1.00 24.93 192 GLN A CA 1
ATOM 1486 C C . GLN A 1 192 ? 97.052 -13.925 29.410 1.00 22.73 192 GLN A C 1
ATOM 1487 O O . GLN A 1 192 ? 96.260 -14.537 28.766 1.00 22.13 192 GLN A O 1
ATOM 1493 N N . THR A 1 193 ? 96.778 -13.443 30.599 1.00 19.45 193 THR A N 1
ATOM 1494 C CA . THR A 1 193 ? 95.484 -13.564 31.216 1.00 19.49 193 THR A CA 1
ATOM 1495 C C . THR A 1 193 ? 94.406 -12.762 30.475 1.00 18.85 193 THR A C 1
ATOM 1496 O O . THR A 1 193 ? 93.345 -13.232 30.282 1.00 16.54 193 THR A O 1
ATOM 1500 N N . LEU A 1 194 ? 94.746 -11.551 30.111 1.00 16.65 194 LEU A N 1
ATOM 1501 C CA . LEU A 1 194 ? 93.823 -10.698 29.391 1.00 16.11 194 LEU A CA 1
ATOM 1502 C C . LEU A 1 194 ? 93.463 -11.339 28.043 1.00 15.80 194 LEU A C 1
ATOM 1503 O O . LEU A 1 194 ? 92.315 -11.464 27.729 1.00 14.61 194 LEU A O 1
ATOM 1508 N N . PHE A 1 195 ? 94.464 -11.824 27.335 1.00 15.11 195 PHE A N 1
ATOM 1509 C CA . PHE A 1 195 ? 94.188 -12.531 26.119 1.00 17.15 195 PHE A CA 1
ATOM 1510 C C . PHE A 1 195 ? 93.289 -13.778 26.318 1.00 17.35 195 PHE A C 1
ATOM 1511 O O . PHE A 1 195 ? 92.411 -13.991 25.583 1.00 16.62 195 PHE A O 1
ATOM 1519 N N . ALA A 1 196 ? 93.554 -14.598 27.310 1.00 17.71 196 ALA A N 1
ATOM 1520 C CA . ALA A 1 196 ? 92.797 -15.815 27.526 1.00 17.67 196 ALA A CA 1
ATOM 1521 C C . ALA A 1 196 ? 91.319 -15.590 27.873 1.00 18.24 196 ALA A C 1
ATOM 1522 O O . ALA A 1 196 ? 90.498 -16.323 27.474 1.00 18.04 196 ALA A O 1
ATOM 1524 N N . GLU A 1 197 ? 91.058 -14.570 28.666 1.00 15.28 197 GLU A N 1
ATOM 1525 C CA . GLU A 1 197 ? 89.754 -14.353 29.245 1.00 16.62 197 GLU A CA 1
ATOM 1526 C C . GLU A 1 197 ? 88.800 -13.367 28.587 1.00 14.09 197 GLU A C 1
ATOM 1527 O O . GLU A 1 197 ? 87.652 -13.389 28.890 1.00 14.17 197 GLU A O 1
ATOM 1533 N N . SER A 1 198 ? 89.317 -12.470 27.782 1.00 12.90 198 SER A N 1
ATOM 1534 C CA . SER A 1 198 ? 88.522 -11.365 27.289 1.00 13.46 198 SER A CA 1
ATOM 1535 C C . SER A 1 198 ? 87.638 -11.794 26.133 1.00 13.97 198 SER A C 1
ATOM 1536 O O . SER A 1 198 ? 88.096 -12.372 25.246 1.00 17.24 198 SER A O 1
ATOM 1539 N N . ASP A 1 199 ? 86.360 -11.537 26.213 1.00 13.02 199 ASP A N 1
ATOM 1540 C CA . ASP A 1 199 ? 85.465 -11.541 25.081 1.00 13.00 199 ASP A CA 1
ATOM 1541 C C . ASP A 1 199 ? 85.631 -10.372 24.074 1.00 12.17 199 ASP A C 1
ATOM 1542 O O . ASP A 1 199 ? 85.382 -10.509 22.934 1.00 12.33 199 ASP A O 1
ATOM 1547 N N . VAL A 1 200 ? 85.929 -9.203 24.619 1.00 11.34 200 VAL A N 1
ATOM 1548 C CA . VAL A 1 200 ? 86.203 -7.999 23.846 1.00 11.45 200 VAL A CA 1
ATOM 1549 C C . VAL A 1 200 ? 87.507 -7.364 24.307 1.00 11.05 200 VAL A C 1
ATOM 1550 O O . VAL A 1 200 ? 87.738 -7.296 25.441 1.00 11.80 200 VAL A O 1
ATOM 1554 N N . ILE A 1 201 ? 88.343 -6.948 23.379 1.00 10.76 201 ILE A N 1
ATOM 1555 C CA . ILE A 1 201 ? 89.619 -6.318 23.661 1.00 11.38 201 ILE A CA 1
ATOM 1556 C C . ILE A 1 201 ? 89.764 -4.973 22.950 1.00 11.69 201 ILE A C 1
ATOM 1557 O O . ILE A 1 201 ? 89.500 -4.890 21.822 1.00 12.74 201 ILE A O 1
ATOM 1562 N N . SER A 1 202 ? 90.192 -3.943 23.653 1.00 10.01 202 SER A N 1
ATOM 1563 C CA . SER A 1 202 ? 90.351 -2.636 23.048 1.00 10.73 202 SER A CA 1
ATOM 1564 C C . SER A 1 202 ? 91.652 -1.984 23.432 1.00 11.22 202 SER A C 1
ATOM 1565 O O . SER A 1 202 ? 91.943 -1.955 24.546 1.00 10.70 202 SER A O 1
ATOM 1568 N N . LEU A 1 203 ? 92.367 -1.479 22.451 1.00 10.49 203 LEU A N 1
ATOM 1569 C CA . LEU A 1 203 ? 93.712 -0.964 22.634 1.00 11.81 203 LEU A CA 1
ATOM 1570 C C . LEU A 1 203 ? 93.649 0.561 22.833 1.00 11.76 203 LEU A C 1
ATOM 1571 O O . LEU A 1 203 ? 93.135 1.246 22.045 1.00 10.92 203 LEU A O 1
ATOM 1576 N N . HIS A 1 204 ? 94.187 1.028 23.949 1.00 11.25 204 HIS A N 1
ATOM 1577 C CA . HIS A 1 204 ? 94.203 2.427 24.299 1.00 11.20 204 HIS A CA 1
ATOM 1578 C C . HIS A 1 204 ? 95.597 2.835 24.894 1.00 12.74 204 HIS A C 1
ATOM 1579 O O . HIS A 1 204 ? 95.736 3.162 26.024 1.00 12.58 204 HIS A O 1
ATOM 1586 N N . CYS A 1 205 ? 96.590 2.675 24.062 1.00 13.07 205 CYS A N 1
ATOM 1587 C CA . CYS A 1 205 ? 97.945 2.873 24.447 1.00 16.07 205 CYS A CA 1
ATOM 1588 C C . CYS A 1 205 ? 98.829 3.439 23.360 1.00 16.79 205 CYS A C 1
ATOM 1589 O O . CYS A 1 205 ? 98.649 3.224 22.226 1.00 16.36 205 CYS A O 1
ATOM 1592 N N . PRO A 1 206 ? 99.864 4.153 23.774 1.00 18.98 206 PRO A N 1
ATOM 1593 C CA . PRO A 1 206 ? 100.856 4.649 22.831 1.00 20.78 206 PRO A CA 1
ATOM 1594 C C . PRO A 1 206 ? 101.668 3.528 22.255 1.00 20.22 206 PRO A C 1
ATOM 1595 O O . PRO A 1 206 ? 101.812 2.526 22.838 1.00 21.09 206 PRO A O 1
ATOM 1599 N N . LEU A 1 207 ? 102.181 3.768 21.083 1.00 20.85 207 LEU A N 1
ATOM 1600 C CA . LEU A 1 207 ? 103.061 2.865 20.431 1.00 23.69 207 LEU A CA 1
ATOM 1601 C C . LEU A 1 207 ? 104.486 3.068 20.954 1.00 26.69 207 LEU A C 1
ATOM 1602 O O . LEU A 1 207 ? 104.978 4.146 21.021 1.00 24.60 207 LEU A O 1
ATOM 1607 N N . THR A 1 208 ? 105.083 1.971 21.350 1.00 26.23 208 THR A N 1
ATOM 1608 C CA . THR A 1 208 ? 106.441 1.947 21.804 1.00 29.30 208 THR A CA 1
ATOM 1609 C C . THR A 1 208 ? 107.182 0.824 21.095 1.00 31.76 208 THR A C 1
ATOM 1610 O O . THR A 1 208 ? 106.601 -0.027 20.490 1.00 26.53 208 THR A O 1
ATOM 1614 N N . PRO A 1 209 ? 108.503 0.846 21.181 1.00 34.27 209 PRO A N 1
ATOM 1615 C CA . PRO A 1 209 ? 109.267 -0.232 20.580 1.00 34.01 209 PRO A CA 1
ATOM 1616 C C . PRO A 1 209 ? 108.898 -1.492 21.288 1.00 29.32 209 PRO A C 1
ATOM 1617 O O . PRO A 1 209 ? 108.830 -2.510 20.703 1.00 30.40 209 PRO A O 1
ATOM 1621 N N . GLU A 1 210 ? 108.639 -1.363 22.553 1.00 27.23 210 GLU A N 1
ATOM 1622 C CA . GLU A 1 210 ? 108.268 -2.480 23.390 1.00 31.32 210 GLU A CA 1
ATOM 1623 C C . GLU A 1 210 ? 106.972 -3.165 22.970 1.00 29.70 210 GLU A C 1
ATOM 1624 O O . GLU A 1 210 ? 106.840 -4.342 23.110 1.00 32.50 210 GLU A O 1
ATOM 1630 N N . ASN A 1 211 ? 106.017 -2.403 22.505 1.00 26.03 211 ASN A N 1
ATOM 1631 C CA . ASN A 1 211 ? 104.728 -2.975 22.225 1.00 25.25 211 ASN A CA 1
ATOM 1632 C C . ASN A 1 211 ? 104.447 -3.049 20.725 1.00 25.40 211 ASN A C 1
ATOM 1633 O O . ASN A 1 211 ? 103.364 -3.229 20.329 1.00 22.72 211 ASN A O 1
ATOM 1638 N N . TYR A 1 212 ? 105.485 -2.937 19.927 1.00 23.53 212 TYR A N 1
ATOM 1639 C CA . TYR A 1 212 ? 105.358 -3.171 18.505 1.00 25.20 212 TYR A CA 1
ATOM 1640 C C . TYR A 1 212 ? 104.812 -4.581 18.274 1.00 22.04 212 TYR A C 1
ATOM 1641 O O . TYR A 1 212 ? 105.306 -5.515 18.778 1.00 22.21 212 TYR A O 1
ATOM 1650 N N . HIS A 1 213 ? 103.755 -4.678 17.508 1.00 22.37 213 HIS A N 1
ATOM 1651 C CA . HIS A 1 213 ? 103.159 -5.941 17.200 1.00 22.08 213 HIS A CA 1
ATOM 1652 C C . HIS A 1 213 ? 102.784 -6.701 18.428 1.00 20.31 213 HIS A C 1
ATOM 1653 O O . HIS A 1 213 ? 102.947 -7.854 18.506 1.00 19.15 213 HIS A O 1
ATOM 1660 N N . LEU A 1 214 ? 102.201 -5.993 19.366 1.00 18.22 214 LEU A N 1
ATOM 1661 C CA . LEU A 1 214 ? 101.773 -6.580 20.590 1.00 18.39 214 LEU A CA 1
ATOM 1662 C C . LEU A 1 214 ? 100.754 -7.660 20.340 1.00 17.83 214 LEU A C 1
ATOM 1663 O O . LEU A 1 214 ? 100.815 -8.664 20.954 1.00 18.25 214 LEU A O 1
ATOM 1668 N N . LEU A 1 215 ? 99.828 -7.407 19.453 1.00 16.76 215 LEU A N 1
ATOM 1669 C CA . LEU A 1 215 ? 98.874 -8.427 19.125 1.00 17.98 215 LEU A CA 1
ATOM 1670 C C . LEU A 1 215 ? 99.462 -9.148 17.913 1.00 18.93 215 LEU A C 1
ATOM 1671 O O . LEU A 1 215 ? 99.349 -8.710 16.819 1.00 18.41 215 LEU A O 1
ATOM 1676 N N . ASN A 1 216 ? 100.093 -10.261 18.203 1.00 19.37 216 ASN A N 1
ATOM 1677 C CA . ASN A 1 216 ? 100.773 -11.051 17.210 1.00 20.26 216 ASN A CA 1
ATOM 1678 C C . ASN A 1 216 ? 100.244 -12.475 17.144 1.00 19.54 216 ASN A C 1
ATOM 1679 O O . ASN A 1 216 ? 99.317 -12.814 17.795 1.00 17.67 216 ASN A O 1
ATOM 1684 N N . HIS A 1 217 ? 100.918 -13.308 16.385 1.00 23.52 217 HIS A N 1
ATOM 1685 C CA . HIS A 1 217 ? 100.418 -14.642 16.179 1.00 23.45 217 HIS A CA 1
ATOM 1686 C C . HIS A 1 217 ? 100.275 -15.355 17.499 1.00 19.80 217 HIS A C 1
ATOM 1687 O O . HIS A 1 217 ? 99.290 -15.934 17.725 1.00 20.14 217 HIS A O 1
ATOM 1694 N N . ALA A 1 218 ? 101.243 -15.253 18.385 1.00 19.97 218 ALA A N 1
ATOM 1695 C CA . ALA A 1 218 ? 101.131 -15.882 19.683 1.00 21.64 218 ALA A CA 1
ATOM 1696 C C . ALA A 1 218 ? 99.995 -15.330 20.516 1.00 20.60 218 ALA A C 1
ATOM 1697 O O . ALA A 1 218 ? 99.347 -16.039 21.222 1.00 21.83 218 ALA A O 1
ATOM 1699 N N . ALA A 1 219 ? 99.789 -14.040 20.429 1.00 20.08 219 ALA A N 1
ATOM 1700 C CA . ALA A 1 219 ? 98.670 -13.428 21.136 1.00 17.95 219 ALA A CA 1
ATOM 1701 C C . ALA A 1 219 ? 97.299 -13.954 20.654 1.00 17.37 219 ALA A C 1
ATOM 1702 O O . ALA A 1 219 ? 96.510 -14.341 21.422 1.00 16.55 219 ALA A O 1
ATOM 1704 N N . PHE A 1 220 ? 97.091 -13.999 19.360 1.00 17.41 220 PHE A N 1
ATOM 1705 C CA . PHE A 1 220 ? 95.838 -14.462 18.823 1.00 19.31 220 PHE A CA 1
ATOM 1706 C C . PHE A 1 220 ? 95.558 -15.920 19.197 1.00 17.85 220 PHE A C 1
ATOM 1707 O O . PHE A 1 220 ? 94.490 -16.301 19.484 1.00 17.15 220 PHE A O 1
ATOM 1715 N N . ASP A 1 221 ? 96.601 -16.697 19.224 1.00 21.07 221 ASP A N 1
ATOM 1716 C CA . ASP A 1 221 ? 96.499 -18.096 19.548 1.00 22.24 221 ASP A CA 1
ATOM 1717 C C . ASP A 1 221 ? 95.960 -18.238 20.938 1.00 19.60 221 ASP A C 1
ATOM 1718 O O . ASP A 1 221 ? 95.308 -19.170 21.230 1.00 21.36 221 ASP A O 1
ATOM 1723 N N . GLN A 1 222 ? 96.308 -17.301 21.794 1.00 19.27 222 GLN A N 1
ATOM 1724 C CA . GLN A 1 222 ? 95.861 -17.310 23.160 1.00 19.83 222 GLN A CA 1
ATOM 1725 C C . GLN A 1 222 ? 94.398 -16.961 23.385 1.00 19.38 222 GLN A C 1
ATOM 1726 O O . GLN A 1 222 ? 93.867 -17.219 24.379 1.00 17.92 222 GLN A O 1
ATOM 1732 N N . MET A 1 223 ? 93.831 -16.246 22.446 1.00 19.40 223 MET A N 1
ATOM 1733 C CA . MET A 1 223 ? 92.539 -15.632 22.628 1.00 17.42 223 MET A CA 1
ATOM 1734 C C . MET A 1 223 ? 91.375 -16.576 22.483 1.00 18.48 223 MET A C 1
ATOM 1735 O O . MET A 1 223 ? 91.567 -17.670 22.040 1.00 17.64 223 MET A O 1
ATOM 1740 N N . LYS A 1 224 ? 90.192 -16.114 22.888 1.00 17.89 224 LYS A N 1
ATOM 1741 C CA . LYS A 1 224 ? 88.989 -16.871 22.742 1.00 19.53 224 LYS A CA 1
ATOM 1742 C C . LYS A 1 224 ? 88.540 -16.865 21.266 1.00 18.07 224 LYS A C 1
ATOM 1743 O O . LYS A 1 224 ? 88.616 -15.875 20.617 1.00 17.03 224 LYS A O 1
ATOM 1749 N N . ASN A 1 225 ? 88.072 -17.991 20.761 1.00 17.08 225 ASN A N 1
ATOM 1750 C CA . ASN A 1 225 ? 87.521 -18.012 19.431 1.00 18.03 225 ASN A CA 1
ATOM 1751 C C . ASN A 1 225 ? 86.327 -17.077 19.386 1.00 15.60 225 ASN A C 1
ATOM 1752 O O . ASN A 1 225 ? 85.531 -17.135 20.252 1.00 14.53 225 ASN A O 1
ATOM 1757 N N . GLY A 1 226 ? 86.220 -16.254 18.353 1.00 14.56 226 GLY A N 1
ATOM 1758 C CA . GLY A 1 226 ? 85.140 -15.260 18.240 1.00 15.21 226 GLY A CA 1
ATOM 1759 C C . GLY A 1 226 ? 85.362 -13.894 18.933 1.00 14.10 226 GLY A C 1
ATOM 1760 O O . GLY A 1 226 ? 84.541 -13.041 18.936 1.00 13.99 226 GLY A O 1
ATOM 1761 N N . VAL A 1 227 ? 86.558 -13.719 19.437 1.00 13.06 227 VAL A N 1
ATOM 1762 C CA . VAL A 1 227 ? 86.910 -12.516 20.149 1.00 13.16 227 VAL A CA 1
ATOM 1763 C C . VAL A 1 227 ? 86.726 -11.270 19.281 1.00 12.14 227 VAL A C 1
ATOM 1764 O O . VAL A 1 227 ? 86.931 -11.292 18.123 1.00 12.75 227 VAL A O 1
ATOM 1768 N N . MET A 1 228 ? 86.266 -10.209 19.909 1.00 12.93 228 MET A N 1
ATOM 1769 C CA . MET A 1 228 ? 86.213 -8.924 19.263 1.00 13.09 228 MET A CA 1
ATOM 1770 C C . MET A 1 228 ? 87.393 -8.026 19.638 1.00 13.11 228 MET A C 1
ATOM 1771 O O . MET A 1 228 ? 87.644 -7.861 20.758 1.00 12.42 228 MET A O 1
ATOM 1776 N N . ILE A 1 229 ? 88.025 -7.446 18.642 1.00 12.58 229 ILE A N 1
ATOM 1777 C CA . ILE A 1 229 ? 89.149 -6.602 18.828 1.00 13.23 229 ILE A CA 1
ATOM 1778 C C . ILE A 1 229 ? 88.915 -5.210 18.233 1.00 11.85 229 ILE A C 1
ATOM 1779 O O . ILE A 1 229 ? 88.575 -5.073 17.104 1.00 11.40 229 ILE A O 1
ATOM 1784 N N . ILE A 1 230 ? 89.162 -4.211 19.042 1.00 11.79 230 ILE A N 1
ATOM 1785 C CA . ILE A 1 230 ? 89.033 -2.838 18.618 1.00 11.41 230 ILE A CA 1
ATOM 1786 C C . ILE A 1 230 ? 90.381 -2.118 18.747 1.00 10.77 230 ILE A C 1
ATOM 1787 O O . ILE A 1 230 ? 90.997 -2.227 19.758 1.00 9.46 230 ILE A O 1
ATOM 1792 N N . ASN A 1 231 ? 90.780 -1.406 17.704 1.00 9.76 231 ASN A N 1
ATOM 1793 C CA . ASN A 1 231 ? 91.981 -0.597 17.762 1.00 10.66 231 ASN A CA 1
ATOM 1794 C C . ASN A 1 231 ? 91.731 0.806 17.278 1.00 11.27 231 ASN A C 1
ATOM 1795 O O . ASN A 1 231 ? 91.657 1.038 16.125 1.00 12.18 231 ASN A O 1
ATOM 1800 N N . THR A 1 232 ? 91.626 1.710 18.219 1.00 11.89 232 THR A N 1
ATOM 1801 C CA . THR A 1 232 ? 91.667 3.128 17.970 1.00 10.91 232 THR A CA 1
ATOM 1802 C C . THR A 1 232 ? 93.048 3.758 18.284 1.00 11.85 232 THR A C 1
ATOM 1803 O O . THR A 1 232 ? 93.217 4.905 18.193 1.00 13.43 232 THR A O 1
ATOM 1807 N N . SER A 1 233 ? 93.971 2.936 18.711 1.00 11.94 233 SER A N 1
ATOM 1808 C CA . SER A 1 233 ? 95.356 3.262 18.828 1.00 13.19 233 SER A CA 1
ATOM 1809 C C . SER A 1 233 ? 96.108 2.997 17.508 1.00 14.50 233 SER A C 1
ATOM 1810 O O . SER A 1 233 ? 95.517 2.621 16.534 1.00 13.85 233 SER A O 1
ATOM 1813 N N . ARG A 1 234 ? 97.411 3.186 17.514 1.00 15.60 234 ARG A N 1
ATOM 1814 C CA . ARG A 1 234 ? 98.124 3.104 16.284 1.00 17.87 234 ARG A CA 1
ATOM 1815 C C . ARG A 1 234 ? 98.151 1.690 15.707 1.00 16.45 234 ARG A C 1
ATOM 1816 O O . ARG A 1 234 ? 98.137 0.749 16.397 1.00 15.29 234 ARG A O 1
ATOM 1824 N N . GLY A 1 235 ? 98.199 1.623 14.405 1.00 15.79 235 GLY A N 1
ATOM 1825 C CA . GLY A 1 235 ? 98.111 0.386 13.689 1.00 16.61 235 GLY A CA 1
ATOM 1826 C C . GLY A 1 235 ? 99.178 -0.636 14.004 1.00 18.30 235 GLY A C 1
ATOM 1827 O O . GLY A 1 235 ? 98.911 -1.796 14.008 1.00 17.20 235 GLY A O 1
ATOM 1828 N N . ALA A 1 236 ? 100.371 -0.180 14.339 1.00 18.38 236 ALA A N 1
ATOM 1829 C CA . ALA A 1 236 ? 101.496 -1.076 14.546 1.00 19.44 236 ALA A CA 1
ATOM 1830 C C . ALA A 1 236 ? 101.411 -1.894 15.827 1.00 19.33 236 ALA A C 1
ATOM 1831 O O . ALA A 1 236 ? 102.218 -2.710 16.063 1.00 21.30 236 ALA A O 1
ATOM 1833 N N . LEU A 1 237 ? 100.410 -1.616 16.641 1.00 17.02 237 LEU A N 1
ATOM 1834 C CA . LEU A 1 237 ? 100.098 -2.421 17.794 1.00 15.85 237 LEU A CA 1
ATOM 1835 C C . LEU A 1 237 ? 99.678 -3.808 17.374 1.00 15.82 237 LEU A C 1
ATOM 1836 O O . LEU A 1 237 ? 99.726 -4.729 18.129 1.00 17.30 237 LEU A O 1
ATOM 1841 N N . ILE A 1 238 ? 99.247 -3.898 16.148 1.00 14.53 238 ILE A N 1
ATOM 1842 C CA . ILE A 1 238 ? 98.744 -5.134 15.624 1.00 17.25 238 ILE A CA 1
ATOM 1843 C C . ILE A 1 238 ? 99.580 -5.644 14.429 1.00 18.21 238 ILE A C 1
ATOM 1844 O O . ILE A 1 238 ? 99.813 -4.934 13.500 1.00 16.93 238 ILE A O 1
ATOM 1849 N N . ASP A 1 239 ? 99.928 -6.914 14.477 1.00 18.73 239 ASP A N 1
ATOM 1850 C CA . ASP A 1 239 ? 100.579 -7.545 13.338 1.00 20.13 239 ASP A CA 1
ATOM 1851 C C . ASP A 1 239 ? 99.487 -7.896 12.347 1.00 20.48 239 ASP A C 1
ATOM 1852 O O . ASP A 1 239 ? 98.784 -8.827 12.512 1.00 19.88 239 ASP A O 1
ATOM 1857 N N . SER A 1 240 ? 99.378 -7.109 11.311 1.00 20.88 240 SER A N 1
ATOM 1858 C CA . SER A 1 240 ? 98.276 -7.268 10.389 1.00 25.04 240 SER A CA 1
ATOM 1859 C C . SER A 1 240 ? 98.255 -8.626 9.702 1.00 26.38 240 SER A C 1
ATOM 1860 O O . SER A 1 240 ? 97.215 -9.176 9.526 1.00 23.03 240 SER A O 1
ATOM 1863 N N . GLN A 1 241 ? 99.404 -9.160 9.348 1.00 24.32 241 GLN A N 1
ATOM 1864 C CA . GLN A 1 241 ? 99.443 -10.439 8.671 1.00 29.10 241 GLN A CA 1
ATOM 1865 C C . GLN A 1 241 ? 98.836 -11.482 9.590 1.00 22.86 241 GLN A C 1
ATOM 1866 O O . GLN A 1 241 ? 98.046 -12.250 9.183 1.00 24.88 241 GLN A O 1
ATOM 1872 N N . ALA A 1 242 ? 99.218 -11.436 10.849 1.00 21.47 242 ALA A N 1
ATOM 1873 C CA . ALA A 1 242 ? 98.658 -12.298 11.840 1.00 20.13 242 ALA A CA 1
ATOM 1874 C C . ALA A 1 242 ? 97.148 -12.065 12.036 1.00 19.81 242 ALA A C 1
ATOM 1875 O O . ALA A 1 242 ? 96.425 -12.981 12.161 1.00 21.19 242 ALA A O 1
ATOM 1877 N N . ALA A 1 243 ? 96.715 -10.820 12.047 1.00 20.93 243 ALA A N 1
ATOM 1878 C CA . ALA A 1 243 ? 95.301 -10.556 12.195 1.00 19.53 243 ALA A CA 1
ATOM 1879 C C . ALA A 1 243 ? 94.510 -11.131 11.040 1.00 18.01 243 ALA A C 1
ATOM 1880 O O . ALA A 1 243 ? 93.502 -11.688 11.235 1.00 15.84 243 ALA A O 1
ATOM 1882 N N . ILE A 1 244 ? 95.016 -10.973 9.841 1.00 19.39 244 ILE A N 1
ATOM 1883 C CA . ILE A 1 244 ? 94.322 -11.440 8.666 1.00 20.38 244 ILE A CA 1
ATOM 1884 C C . ILE A 1 244 ? 94.149 -12.960 8.749 1.00 19.64 244 ILE A C 1
ATOM 1885 O O . ILE A 1 244 ? 93.121 -13.496 8.446 1.00 17.43 244 ILE A O 1
ATOM 1890 N N . GLU A 1 245 ? 95.180 -13.632 9.195 1.00 22.81 245 GLU A N 1
ATOM 1891 C CA . GLU A 1 245 ? 95.102 -15.075 9.377 1.00 23.17 245 GLU A CA 1
ATOM 1892 C C . GLU A 1 245 ? 94.099 -15.485 10.453 1.00 20.37 245 GLU A C 1
ATOM 1893 O O . GLU A 1 245 ? 93.333 -16.404 10.282 1.00 17.68 245 GLU A O 1
ATOM 1899 N N . ALA A 1 246 ? 94.119 -14.753 11.557 1.00 16.78 246 ALA A N 1
ATOM 1900 C CA . ALA A 1 246 ? 93.236 -15.008 12.655 1.00 16.21 246 ALA A CA 1
ATOM 1901 C C . ALA A 1 246 ? 91.783 -14.827 12.219 1.00 15.47 246 ALA A C 1
ATOM 1902 O O . ALA A 1 246 ? 90.962 -15.468 12.696 1.00 14.80 246 ALA A O 1
ATOM 1904 N N . LEU A 1 247 ? 91.530 -13.875 11.363 1.00 15.79 247 LEU A N 1
ATOM 1905 C CA . LEU A 1 247 ? 90.195 -13.669 10.824 1.00 15.56 247 LEU A CA 1
ATOM 1906 C C . LEU A 1 247 ? 89.767 -14.865 9.945 1.00 16.31 247 LEU A C 1
ATOM 1907 O O . LEU A 1 247 ? 88.700 -15.337 10.046 1.00 14.82 247 LEU A O 1
ATOM 1912 N N . LYS A 1 248 ? 90.680 -15.306 9.108 1.00 16.86 248 LYS A N 1
ATOM 1913 C CA . LYS A 1 248 ? 90.441 -16.407 8.207 1.00 20.13 248 LYS A CA 1
ATOM 1914 C C . LYS A 1 248 ? 90.161 -17.673 8.993 1.00 20.46 248 LYS A C 1
ATOM 1915 O O . LYS A 1 248 ? 89.269 -18.389 8.680 1.00 20.11 248 LYS A O 1
ATOM 1921 N N . ASN A 1 249 ? 90.921 -17.884 10.050 1.00 19.78 249 ASN A N 1
ATOM 1922 C CA . ASN A 1 249 ? 90.734 -19.020 10.907 1.00 20.90 249 ASN A CA 1
ATOM 1923 C C . ASN A 1 249 ? 89.550 -18.922 11.868 1.00 22.43 249 ASN A C 1
ATOM 1924 O O . ASN A 1 249 ? 89.308 -19.808 12.623 1.00 19.68 249 ASN A O 1
ATOM 1929 N N . GLN A 1 250 ? 88.872 -17.793 11.869 1.00 20.52 250 GLN A N 1
ATOM 1930 C CA . GLN A 1 250 ? 87.805 -17.563 12.796 1.00 20.06 250 GLN A CA 1
ATOM 1931 C C . GLN A 1 250 ? 88.211 -17.512 14.274 1.00 16.56 250 GLN A C 1
ATOM 1932 O O . GLN A 1 250 ? 87.418 -17.729 15.103 1.00 17.62 250 GLN A O 1
ATOM 1938 N N . LYS A 1 251 ? 89.462 -17.233 14.548 1.00 16.30 251 LYS A N 1
ATOM 1939 C CA . LYS A 1 251 ? 89.868 -16.896 15.871 1.00 15.39 251 LYS A CA 1
ATOM 1940 C C . LYS A 1 251 ? 89.286 -15.494 16.221 1.00 16.16 251 LYS A C 1
ATOM 1941 O O . LYS A 1 251 ? 88.621 -15.349 17.183 1.00 16.40 251 LYS A O 1
ATOM 1947 N N . ILE A 1 252 ? 89.526 -14.515 15.366 1.00 15.24 252 ILE A N 1
ATOM 1948 C CA . ILE A 1 252 ? 88.963 -13.191 15.584 1.00 14.64 252 ILE A CA 1
ATOM 1949 C C . ILE A 1 252 ? 87.552 -13.199 15.002 1.00 13.04 252 ILE A C 1
ATOM 1950 O O . ILE A 1 252 ? 87.392 -13.488 13.900 1.00 15.40 252 ILE A O 1
ATOM 1955 N N . GLY A 1 253 ? 86.561 -12.975 15.829 1.00 12.62 253 GLY A N 1
ATOM 1956 C CA . GLY A 1 253 ? 85.189 -12.800 15.434 1.00 12.07 253 GLY A CA 1
ATOM 1957 C C . GLY A 1 253 ? 84.818 -11.509 14.724 1.00 12.72 253 GLY A C 1
ATOM 1958 O O . GLY A 1 253 ? 84.122 -11.498 13.784 1.00 13.21 253 GLY A O 1
ATOM 1959 N N . SER A 1 254 ? 85.323 -10.421 15.280 1.00 11.75 254 SER A N 1
ATOM 1960 C CA . SER A 1 254 ? 85.053 -9.091 14.825 1.00 11.87 254 SER A CA 1
ATOM 1961 C C . SER A 1 254 ? 86.286 -8.211 14.985 1.00 11.80 254 SER A C 1
ATOM 1962 O O . SER A 1 254 ? 86.979 -8.353 15.919 1.00 12.30 254 SER A O 1
ATOM 1965 N N . LEU A 1 255 ? 86.518 -7.334 14.040 1.00 12.46 255 LEU A N 1
ATOM 1966 C CA . LEU A 1 255 ? 87.615 -6.419 14.143 1.00 12.88 255 LEU A CA 1
ATOM 1967 C C . LEU A 1 255 ? 87.219 -5.006 13.701 1.00 11.25 255 LEU A C 1
ATOM 1968 O O . LEU A 1 255 ? 86.774 -4.855 12.642 1.00 9.21 255 LEU A O 1
ATOM 1973 N N . GLY A 1 256 ? 87.477 -4.016 14.550 1.00 10.73 256 GLY A N 1
ATOM 1974 C CA . GLY A 1 256 ? 87.244 -2.629 14.232 1.00 10.02 256 GLY A CA 1
ATOM 1975 C C . GLY A 1 256 ? 88.547 -1.854 14.329 1.00 11.28 256 GLY A C 1
ATOM 1976 O O . GLY A 1 256 ? 89.250 -1.978 15.272 1.00 12.50 256 GLY A O 1
ATOM 1977 N N . MET A 1 257 ? 88.842 -1.087 13.321 1.00 10.65 257 MET A N 1
ATOM 1978 C CA . MET A 1 257 ? 90.069 -0.370 13.308 1.00 13.42 257 MET A CA 1
ATOM 1979 C C . MET A 1 257 ? 89.915 1.062 12.786 1.00 12.33 257 MET A C 1
ATOM 1980 O O . MET A 1 257 ? 89.335 1.252 11.794 1.00 11.18 257 MET A O 1
ATOM 1985 N N . ASP A 1 258 ? 90.452 2.018 13.530 1.00 11.44 258 ASP A N 1
ATOM 1986 C CA . ASP A 1 258 ? 90.412 3.426 13.153 1.00 12.45 258 ASP A CA 1
ATOM 1987 C C . ASP A 1 258 ? 91.765 3.643 12.551 1.00 13.25 258 ASP A C 1
ATOM 1988 O O . ASP A 1 258 ? 92.746 3.605 13.230 1.00 15.85 258 ASP A O 1
ATOM 1993 N N . VAL A 1 259 ? 91.778 3.820 11.262 1.00 15.05 259 VAL A N 1
ATOM 1994 C CA . VAL A 1 259 ? 93.016 3.847 10.511 1.00 17.45 259 VAL A CA 1
ATOM 1995 C C . VAL A 1 259 ? 93.640 5.241 10.422 1.00 20.18 259 VAL A C 1
ATOM 1996 O O . VAL A 1 259 ? 93.086 6.123 9.832 1.00 20.14 259 VAL A O 1
ATOM 2000 N N . TYR A 1 260 ? 94.804 5.402 11.033 1.00 22.04 260 TYR A N 1
ATOM 2001 C CA . TYR A 1 260 ? 95.557 6.660 10.954 1.00 24.31 260 TYR A CA 1
ATOM 2002 C C . TYR A 1 260 ? 96.032 6.934 9.546 1.00 26.18 260 TYR A C 1
ATOM 2003 O O . TYR A 1 260 ? 96.526 6.076 8.915 1.00 24.80 260 TYR A O 1
ATOM 2012 N N . GLU A 1 261 ? 95.957 8.190 9.150 1.00 27.63 261 GLU A N 1
ATOM 2013 C CA . GLU A 1 261 ? 96.307 8.643 7.818 1.00 31.02 261 GLU A CA 1
ATOM 2014 C C . GLU A 1 261 ? 97.738 8.311 7.435 1.00 33.75 261 GLU A C 1
ATOM 2015 O O . GLU A 1 261 ? 97.992 7.933 6.308 1.00 35.08 261 GLU A O 1
ATOM 2021 N N . ASN A 1 262 ? 98.655 8.470 8.372 1.00 33.49 262 ASN A N 1
ATOM 2022 C CA . ASN A 1 262 ? 100.061 8.289 8.050 1.00 43.65 262 ASN A CA 1
ATOM 2023 C C . ASN A 1 262 ? 100.413 6.807 7.997 1.00 47.12 262 ASN A C 1
ATOM 2024 O O . ASN A 1 262 ? 101.554 6.437 7.788 1.00 46.74 262 ASN A O 1
ATOM 2029 N N . GLU A 1 263 ? 99.377 6.009 8.181 1.00 45.28 263 GLU A N 1
ATOM 2030 C CA . GLU A 1 263 ? 99.476 4.583 8.264 1.00 45.34 263 GLU A CA 1
ATOM 2031 C C . GLU A 1 263 ? 98.659 3.781 7.263 1.00 49.72 263 GLU A C 1
ATOM 2032 O O . GLU A 1 263 ? 98.801 2.572 7.234 1.00 49.01 263 GLU A O 1
ATOM 2038 N N . ARG A 1 264 ? 97.761 4.411 6.514 1.00 49.79 264 ARG A N 1
ATOM 2039 C CA . ARG A 1 264 ? 97.003 3.640 5.545 1.00 56.16 264 ARG A CA 1
ATOM 2040 C C . ARG A 1 264 ? 97.755 3.046 4.390 1.00 63.56 264 ARG A C 1
ATOM 2041 O O . ARG A 1 264 ? 97.551 1.896 4.061 1.00 68.13 264 ARG A O 1
ATOM 2049 N N . ASP A 1 265 ? 98.588 3.847 3.733 0.73 67.45 265 ASP A N 1
ATOM 2050 C CA . ASP A 1 265 ? 99.187 3.429 2.461 0.73 65.34 265 ASP A CA 1
ATOM 2051 C C . ASP A 1 265 ? 100.110 2.270 2.669 0.73 69.76 265 ASP A C 1
ATOM 2052 O O . ASP A 1 265 ? 100.525 1.600 1.708 0.73 64.28 265 ASP A O 1
ATOM 2057 N N . LEU A 1 266 ? 100.343 1.962 3.932 1.00 72.89 266 LEU A N 1
ATOM 2058 C CA . LEU A 1 266 ? 101.377 1.034 4.257 1.00 79.05 266 LEU A CA 1
ATOM 2059 C C . LEU A 1 266 ? 100.906 -0.180 5.005 1.00 83.33 266 LEU A C 1
ATOM 2060 O O . LEU A 1 266 ? 101.090 -0.333 6.198 1.00 72.95 266 LEU A O 1
ATOM 2065 N N . PHE A 1 267 ? 100.312 -1.057 4.189 1.00 99.11 267 PHE A N 1
ATOM 2066 C CA . PHE A 1 267 ? 100.290 -2.501 4.301 1.00 108.54 267 PHE A CA 1
ATOM 2067 C C . PHE A 1 267 ? 101.039 -3.192 3.161 1.00 115.46 267 PHE A C 1
ATOM 2068 O O . PHE A 1 267 ? 100.875 -2.881 2.006 1.00 116.81 267 PHE A O 1
ATOM 2076 N N . PHE A 1 268 ? 101.904 -4.112 3.559 1.00 116.37 268 PHE A N 1
ATOM 2077 C CA . PHE A 1 268 ? 102.842 -4.783 2.706 1.00 107.50 268 PHE A CA 1
ATOM 2078 C C . PHE A 1 268 ? 103.257 -5.767 3.729 1.00 106.64 268 PHE A C 1
ATOM 2079 O O . PHE A 1 268 ? 102.599 -5.821 4.753 1.00 102.99 268 PHE A O 1
ATOM 2087 N N . GLU A 1 269 ? 104.308 -6.531 3.480 1.00 108.83 269 GLU A N 1
ATOM 2088 C CA . GLU A 1 269 ? 104.626 -7.572 4.462 1.00 107.75 269 GLU A CA 1
ATOM 2089 C C . GLU A 1 269 ? 104.118 -9.012 4.183 1.00 102.98 269 GLU A C 1
ATOM 2090 O O . GLU A 1 269 ? 103.695 -9.704 5.121 1.00 87.39 269 GLU A O 1
ATOM 2096 N N . ASP A 1 270 ? 104.231 -9.496 2.938 1.00 103.36 270 ASP A N 1
ATOM 2097 C CA . ASP A 1 270 ? 104.403 -8.705 1.697 1.00 104.07 270 ASP A CA 1
ATOM 2098 C C . ASP A 1 270 ? 104.013 -9.499 0.406 1.00 104.58 270 ASP A C 1
ATOM 2099 O O . ASP A 1 270 ? 103.533 -10.624 0.491 1.00 101.44 270 ASP A O 1
ATOM 2104 N N . LYS A 1 271 ? 104.235 -8.906 -0.772 1.00 106.77 271 LYS A N 1
ATOM 2105 C CA . LYS A 1 271 ? 103.914 -9.522 -2.076 1.00 104.76 271 LYS A CA 1
ATOM 2106 C C . LYS A 1 271 ? 104.905 -9.246 -3.240 1.00 104.32 271 LYS A C 1
ATOM 2107 O O . LYS A 1 271 ? 105.952 -8.617 -3.026 1.00 87.99 271 LYS A O 1
ATOM 2113 N N . SER A 1 272 ? 104.519 -9.756 -4.427 1.00 105.63 272 SER A N 1
ATOM 2114 C CA . SER A 1 272 ? 105.379 -10.008 -5.598 1.00 103.82 272 SER A CA 1
ATOM 2115 C C . SER A 1 272 ? 105.267 -9.018 -6.765 1.00 110.01 272 SER A C 1
ATOM 2116 O O . SER A 1 272 ? 105.678 -7.880 -6.653 1.00 105.30 272 SER A O 1
ATOM 2119 N N . VAL A 1 273 ? 104.743 -9.512 -7.890 1.00 121.74 273 VAL A N 1
ATOM 2120 C CA . VAL A 1 273 ? 104.661 -8.709 -9.101 1.00 120.18 273 VAL A CA 1
ATOM 2121 C C . VAL A 1 273 ? 103.227 -8.368 -9.536 1.00 128.38 273 VAL A C 1
ATOM 2122 O O . VAL A 1 273 ? 103.020 -7.563 -10.433 1.00 132.24 273 VAL A O 1
ATOM 2126 N N . ASP A 1 274 ? 102.258 -9.047 -8.928 1.00 130.39 274 ASP A N 1
ATOM 2127 C CA . ASP A 1 274 ? 100.875 -8.653 -9.038 1.00 127.57 274 ASP A CA 1
ATOM 2128 C C . ASP A 1 274 ? 99.990 -9.229 -7.921 1.00 129.48 274 ASP A C 1
ATOM 2129 O O . ASP A 1 274 ? 99.895 -10.445 -7.850 1.00 121.73 274 ASP A O 1
ATOM 2134 N N . VAL A 1 275 ? 99.250 -8.424 -7.147 1.00 129.65 275 VAL A N 1
ATOM 2135 C CA . VAL A 1 275 ? 99.312 -6.966 -7.177 1.00 122.57 275 VAL A CA 1
ATOM 2136 C C . VAL A 1 275 ? 98.803 -6.465 -5.799 1.00 124.50 275 VAL A C 1
ATOM 2137 O O . VAL A 1 275 ? 98.038 -7.163 -5.118 1.00 127.92 275 VAL A O 1
ATOM 2141 N N . ILE A 1 276 ? 99.209 -5.257 -5.393 1.00 121.10 276 ILE A N 1
ATOM 2142 C CA . ILE A 1 276 ? 98.852 -4.622 -4.098 1.00 109.21 276 ILE A CA 1
ATOM 2143 C C . ILE A 1 276 ? 97.530 -3.820 -4.037 1.00 99.61 276 ILE A C 1
ATOM 2144 O O . ILE A 1 276 ? 96.695 -3.945 -4.922 1.00 94.11 276 ILE A O 1
ATOM 2149 N N . GLN A 1 277 ? 97.398 -2.960 -3.017 1.00 87.20 277 GLN A N 1
ATOM 2150 C CA . GLN A 1 277 ? 96.154 -2.606 -2.317 1.00 77.70 277 GLN A CA 1
ATOM 2151 C C . GLN A 1 277 ? 95.793 -1.115 -2.018 1.00 71.70 277 GLN A C 1
ATOM 2152 O O . GLN A 1 277 ? 96.643 -0.249 -1.955 1.00 72.36 277 GLN A O 1
ATOM 2158 N N . ASP A 1 278 ? 94.497 -0.822 -1.969 1.00 60.80 278 ASP A N 1
ATOM 2159 C CA . ASP A 1 278 ? 93.564 -0.652 -0.880 1.00 43.27 278 ASP A CA 1
ATOM 2160 C C . ASP A 1 278 ? 92.722 -1.922 -0.734 1.00 36.22 278 ASP A C 1
ATOM 2161 O O . ASP A 1 278 ? 91.665 -1.918 -0.139 1.00 28.18 278 ASP A O 1
ATOM 2166 N N . ASP A 1 279 ? 93.198 -2.983 -1.355 1.00 27.94 279 ASP A N 1
ATOM 2167 C CA . ASP A 1 279 ? 92.448 -4.211 -1.500 1.00 30.35 279 ASP A CA 1
ATOM 2168 C C . ASP A 1 279 ? 92.143 -4.911 -0.233 1.00 26.58 279 ASP A C 1
ATOM 2169 O O . ASP A 1 279 ? 91.149 -5.526 -0.120 1.00 26.98 279 ASP A O 1
ATOM 2174 N N . VAL A 1 280 ? 93.057 -4.832 0.696 1.00 25.39 280 VAL A N 1
ATOM 2175 C CA . VAL A 1 280 ? 92.850 -5.457 1.965 1.00 27.40 280 VAL A CA 1
ATOM 2176 C C . VAL A 1 280 ? 91.627 -4.820 2.638 1.00 23.11 280 VAL A C 1
ATOM 2177 O O . VAL A 1 280 ? 90.820 -5.526 3.152 1.00 19.88 280 VAL A O 1
ATOM 2181 N N . PHE A 1 281 ? 91.496 -3.511 2.555 1.00 20.21 281 PHE A N 1
ATOM 2182 C CA . PHE A 1 281 ? 90.346 -2.884 3.188 1.00 19.72 281 PHE A CA 1
ATOM 2183 C C . PHE A 1 281 ? 89.036 -3.417 2.551 1.00 18.07 281 PHE A C 1
ATOM 2184 O O . PHE A 1 281 ? 88.125 -3.722 3.205 1.00 15.94 281 PHE A O 1
ATOM 2192 N N . ARG A 1 282 ? 89.009 -3.486 1.247 1.00 18.16 282 ARG A N 1
ATOM 2193 C CA . ARG A 1 282 ? 87.850 -3.984 0.542 1.00 18.72 282 ARG A CA 1
ATOM 2194 C C . ARG A 1 282 ? 87.562 -5.448 0.848 1.00 18.37 282 ARG A C 1
ATOM 2195 O O . ARG A 1 282 ? 86.473 -5.779 1.158 1.00 18.36 282 ARG A O 1
ATOM 2203 N N . ARG A 1 283 ? 88.578 -6.290 0.784 1.00 19.33 283 ARG A N 1
ATOM 2204 C CA . ARG A 1 283 ? 88.351 -7.695 1.008 1.00 21.61 283 ARG A CA 1
ATOM 2205 C C . ARG A 1 283 ? 87.826 -7.997 2.417 1.00 21.68 283 ARG A C 1
ATOM 2206 O O . ARG A 1 283 ? 86.887 -8.677 2.555 1.00 19.93 283 ARG A O 1
ATOM 2214 N N . LEU A 1 284 ? 88.483 -7.463 3.426 1.00 18.88 284 LEU A N 1
ATOM 2215 C CA . LEU A 1 284 ? 88.153 -7.736 4.806 1.00 18.40 284 LEU A CA 1
ATOM 2216 C C . LEU A 1 284 ? 86.759 -7.270 5.205 1.00 17.54 284 LEU A C 1
ATOM 2217 O O . LEU A 1 284 ? 86.071 -7.930 5.905 1.00 16.42 284 LEU A O 1
ATOM 2222 N N . SER A 1 285 ? 86.399 -6.111 4.700 1.00 17.71 285 SER A N 1
ATOM 2223 C CA . SER A 1 285 ? 85.127 -5.502 4.894 1.00 17.44 285 SER A CA 1
ATOM 2224 C C . SER A 1 285 ? 84.012 -6.365 4.303 1.00 19.04 285 SER A C 1
ATOM 2225 O O . SER A 1 285 ? 82.975 -6.443 4.855 1.00 17.55 285 SER A O 1
ATOM 2228 N N . ALA A 1 286 ? 84.251 -6.895 3.117 1.00 18.42 286 ALA A N 1
ATOM 2229 C CA . ALA A 1 286 ? 83.320 -7.758 2.426 1.00 18.48 286 ALA A CA 1
ATOM 2230 C C . ALA A 1 286 ? 83.150 -9.139 3.035 1.00 19.08 286 ALA A C 1
ATOM 2231 O O . ALA A 1 286 ? 82.077 -9.626 3.142 1.00 17.67 286 ALA A O 1
ATOM 2233 N N . CYS A 1 287 ? 84.270 -9.758 3.373 1.00 18.21 287 CYS A N 1
ATOM 2234 C CA . CYS A 1 287 ? 84.315 -11.128 3.769 1.00 20.00 287 CYS A CA 1
ATOM 2235 C C . CYS A 1 287 ? 84.244 -11.453 5.276 1.00 18.03 287 CYS A C 1
ATOM 2236 O O . CYS A 1 287 ? 84.014 -12.562 5.624 1.00 17.16 287 CYS A O 1
ATOM 2239 N N . HIS A 1 288 ? 84.470 -10.467 6.115 1.00 14.27 288 HIS A N 1
ATOM 2240 C CA . HIS A 1 288 ? 84.454 -10.690 7.535 1.00 13.38 288 HIS A CA 1
ATOM 2241 C C . HIS A 1 288 ? 83.647 -9.587 8.251 1.00 12.73 288 HIS A C 1
ATOM 2242 O O . HIS A 1 288 ? 83.313 -8.634 7.690 1.00 12.45 288 HIS A O 1
ATOM 2249 N N . ASN A 1 289 ? 83.421 -9.779 9.527 1.00 11.31 289 ASN A N 1
ATOM 2250 C CA . ASN A 1 289 ? 82.821 -8.749 10.340 1.00 10.99 289 ASN A CA 1
ATOM 2251 C C . ASN A 1 289 ? 83.932 -7.791 10.759 1.00 11.70 289 ASN A C 1
ATOM 2252 O O . ASN A 1 289 ? 84.457 -7.865 11.828 1.00 11.69 289 ASN A O 1
ATOM 2257 N N . VAL A 1 290 ? 84.261 -6.935 9.816 1.00 11.39 290 VAL A N 1
ATOM 2258 C CA . VAL A 1 290 ? 85.312 -5.951 9.942 1.00 12.29 290 VAL A CA 1
ATOM 2259 C C . VAL A 1 290 ? 84.827 -4.557 9.552 1.00 11.22 290 VAL A C 1
ATOM 2260 O O . VAL A 1 290 ? 84.134 -4.380 8.607 1.00 11.71 290 VAL A O 1
ATOM 2264 N N . LEU A 1 291 ? 85.227 -3.600 10.367 1.00 10.28 291 LEU A N 1
ATOM 2265 C CA . LEU A 1 291 ? 84.918 -2.226 10.178 1.00 10.18 291 LEU A CA 1
ATOM 2266 C C . LEU A 1 291 ? 86.167 -1.340 10.267 1.00 10.46 291 LEU A C 1
ATOM 2267 O O . LEU A 1 291 ? 86.820 -1.348 11.251 1.00 10.10 291 LEU A O 1
ATOM 2272 N N . PHE A 1 292 ? 86.403 -0.576 9.219 1.00 10.21 292 PHE A N 1
ATOM 2273 C CA . PHE A 1 292 ? 87.428 0.459 9.218 1.00 10.97 292 PHE A CA 1
ATOM 2274 C C . PHE A 1 292 ? 86.762 1.844 9.251 1.00 10.33 292 PHE A C 1
ATOM 2275 O O . PHE A 1 292 ? 85.808 2.066 8.582 1.00 11.02 292 PHE A O 1
ATOM 2283 N N . THR A 1 293 ? 87.339 2.748 10.035 1.00 9.69 293 THR A N 1
ATOM 2284 C CA . THR A 1 293 ? 87.014 4.161 9.937 1.00 9.99 293 THR A CA 1
ATOM 2285 C C . THR A 1 293 ? 88.324 4.964 9.709 1.00 10.30 293 THR A C 1
ATOM 2286 O O . THR A 1 293 ? 89.332 4.527 10.058 1.00 11.58 293 THR A O 1
ATOM 2290 N N . GLY A 1 294 ? 88.211 6.108 9.074 1.00 11.71 294 GLY A N 1
ATOM 2291 C CA . GLY A 1 294 ? 89.353 6.870 8.649 1.00 12.19 294 GLY A CA 1
ATOM 2292 C C . GLY A 1 294 ? 89.906 7.873 9.666 1.00 12.67 294 GLY A C 1
ATOM 2293 O O . GLY A 1 294 ? 89.841 9.031 9.451 1.00 13.59 294 GLY A O 1
ATOM 2294 N N . HIS A 1 295 ? 90.467 7.396 10.746 1.00 13.67 295 HIS A N 1
ATOM 2295 C CA . HIS A 1 295 ? 90.909 8.304 11.783 1.00 13.47 295 HIS A CA 1
ATOM 2296 C C . HIS A 1 295 ? 89.786 9.257 12.246 1.00 11.97 295 HIS A C 1
ATOM 2297 O O . HIS A 1 295 ? 89.898 10.442 12.184 1.00 11.05 295 HIS A O 1
ATOM 2304 N N . GLN A 1 296 ? 88.698 8.652 12.654 1.00 9.97 296 GLN A N 1
ATOM 2305 C CA . GLN A 1 296 ? 87.484 9.337 12.898 1.00 9.67 296 GLN A CA 1
ATOM 2306 C C . GLN A 1 296 ? 87.225 9.503 14.395 1.00 9.72 296 GLN A C 1
ATOM 2307 O O . GLN A 1 296 ? 86.272 10.007 14.753 1.00 9.78 296 GLN A O 1
ATOM 2313 N N . ALA A 1 297 ? 88.128 9.011 15.222 1.00 10.24 297 ALA A N 1
ATOM 2314 C CA . ALA A 1 297 ? 87.890 8.873 16.665 1.00 11.90 297 ALA A CA 1
ATOM 2315 C C . ALA A 1 297 ? 87.615 10.221 17.357 1.00 12.01 297 ALA A C 1
ATOM 2316 O O . ALA A 1 297 ? 86.874 10.292 18.267 1.00 12.99 297 ALA A O 1
ATOM 2318 N N . PHE A 1 298 ? 88.254 11.265 16.876 1.00 12.54 298 PHE A N 1
ATOM 2319 C CA . PHE A 1 298 ? 88.065 12.595 17.453 1.00 13.34 298 PHE A CA 1
ATOM 2320 C C . PHE A 1 298 ? 87.009 13.458 16.741 1.00 12.73 298 PHE A C 1
ATOM 2321 O O . PHE A 1 298 ? 86.875 14.597 17.026 1.00 11.76 298 PHE A O 1
ATOM 2329 N N . LEU A 1 299 ? 86.293 12.842 15.820 1.00 10.80 299 LEU A N 1
ATOM 2330 C CA . LEU A 1 299 ? 85.362 13.549 15.024 1.00 11.24 299 LEU A CA 1
ATOM 2331 C C . LEU A 1 299 ? 83.986 13.772 15.710 1.00 11.92 299 LEU A C 1
ATOM 2332 O O . LEU A 1 299 ? 82.995 13.312 15.240 1.00 11.32 299 LEU A O 1
ATOM 2337 N N . THR A 1 300 ? 83.980 14.579 16.754 1.00 9.90 300 THR A N 1
ATOM 2338 C CA . THR A 1 300 ? 82.772 15.056 17.319 1.00 10.65 300 THR A CA 1
ATOM 2339 C C . THR A 1 300 ? 82.849 16.588 17.449 1.00 11.40 300 THR A C 1
ATOM 2340 O O . THR A 1 300 ? 83.906 17.140 17.533 1.00 11.40 300 THR A O 1
ATOM 2344 N N . ALA A 1 301 ? 81.706 17.215 17.554 1.00 11.16 301 ALA A N 1
ATOM 2345 C CA . ALA A 1 301 ? 81.681 18.647 17.599 1.00 11.89 301 ALA A CA 1
ATOM 2346 C C . ALA A 1 301 ? 82.503 19.135 18.798 1.00 12.05 301 ALA A C 1
ATOM 2347 O O . ALA A 1 301 ? 83.297 20.028 18.669 1.00 13.16 301 ALA A O 1
ATOM 2349 N N . GLU A 1 302 ? 82.313 18.509 19.937 1.00 11.54 302 GLU A N 1
ATOM 2350 C CA . GLU A 1 302 ? 82.992 18.950 21.135 1.00 12.31 302 GLU A CA 1
ATOM 2351 C C . GLU A 1 302 ? 84.505 18.793 21.029 1.00 12.60 302 GLU A C 1
ATOM 2352 O O . GLU A 1 302 ? 85.230 19.621 21.381 1.00 12.18 302 GLU A O 1
ATOM 2358 N N . ALA A 1 303 ? 84.941 17.671 20.505 1.00 10.61 303 ALA A N 1
ATOM 2359 C CA . ALA A 1 303 ? 86.349 17.403 20.328 1.00 10.73 303 ALA A CA 1
ATOM 2360 C C . ALA A 1 303 ? 87.021 18.383 19.316 1.00 11.14 303 ALA A C 1
ATOM 2361 O O . ALA A 1 303 ? 88.112 18.816 19.476 1.00 11.20 303 ALA A O 1
ATOM 2363 N N . LEU A 1 304 ? 86.318 18.640 18.233 1.00 11.86 304 LEU A N 1
ATOM 2364 C CA . LEU A 1 304 ? 86.753 19.589 17.222 1.00 12.78 304 LEU A CA 1
ATOM 2365 C C . LEU A 1 304 ? 86.798 21.014 17.784 1.00 13.03 304 LEU A C 1
ATOM 2366 O O . LEU A 1 304 ? 87.698 21.735 17.497 1.00 12.48 304 LEU A O 1
ATOM 2371 N N . ILE A 1 305 ? 85.833 21.365 18.604 1.00 12.61 305 ILE A N 1
ATOM 2372 C CA . ILE A 1 305 ? 85.885 22.629 19.270 1.00 13.34 305 ILE A CA 1
ATOM 2373 C C . ILE A 1 305 ? 87.160 22.699 20.144 1.00 13.59 305 ILE A C 1
ATOM 2374 O O . ILE A 1 305 ? 87.854 23.651 20.101 1.00 14.51 305 ILE A O 1
ATOM 2379 N N . SER A 1 306 ? 87.460 21.654 20.891 1.00 13.03 306 SER A N 1
ATOM 2380 C CA . SER A 1 306 ? 88.621 21.655 21.770 1.00 13.76 306 SER A CA 1
ATOM 2381 C C . SER A 1 306 ? 89.895 21.834 20.947 1.00 13.79 306 SER A C 1
ATOM 2382 O O . SER A 1 306 ? 90.749 22.607 21.283 1.00 14.02 306 SER A O 1
ATOM 2385 N N . ILE A 1 307 ? 89.966 21.142 19.837 1.00 12.99 307 ILE A N 1
ATOM 2386 C CA . ILE A 1 307 ? 91.100 21.259 18.959 1.00 14.60 307 ILE A CA 1
ATOM 2387 C C . ILE A 1 307 ? 91.208 22.706 18.443 1.00 15.56 307 ILE A C 1
ATOM 2388 O O . ILE A 1 307 ? 92.267 23.261 18.363 1.00 15.56 307 ILE A O 1
ATOM 2393 N N . SER A 1 308 ? 90.088 23.285 18.083 1.00 14.66 308 SER A N 1
ATOM 2394 C CA . SER A 1 308 ? 90.075 24.638 17.579 1.00 16.72 308 SER A CA 1
ATOM 2395 C C . SER A 1 308 ? 90.520 25.662 18.636 1.00 16.25 308 SER A C 1
ATOM 2396 O O . SER A 1 308 ? 91.354 26.466 18.361 1.00 14.66 308 SER A O 1
ATOM 2399 N N . GLU A 1 309 ? 90.000 25.526 19.846 1.00 16.26 309 GLU A N 1
ATOM 2400 C CA . GLU A 1 309 ? 90.346 26.402 20.939 1.00 17.37 309 GLU A CA 1
ATOM 2401 C C . GLU A 1 309 ? 91.841 26.336 21.237 1.00 18.71 309 GLU A C 1
ATOM 2402 O O . GLU A 1 309 ? 92.468 27.333 21.317 1.00 18.31 309 GLU A O 1
ATOM 2408 N N . THR A 1 310 ? 92.382 25.146 21.324 1.00 17.09 310 THR A N 1
ATOM 2409 C CA . THR A 1 310 ? 93.766 24.999 21.638 1.00 17.24 310 THR A CA 1
ATOM 2410 C C . THR A 1 310 ? 94.629 25.648 20.532 1.00 18.00 310 THR A C 1
ATOM 2411 O O . THR A 1 310 ? 95.617 26.267 20.787 1.00 17.27 310 THR A O 1
ATOM 2415 N N . THR A 1 311 ? 94.227 25.442 19.308 1.00 15.47 311 THR A N 1
ATOM 2416 C CA . THR A 1 311 ? 94.990 25.935 18.199 1.00 16.47 311 THR A CA 1
ATOM 2417 C C . THR A 1 311 ? 95.042 27.479 18.160 1.00 16.49 311 THR A C 1
ATOM 2418 O O . THR A 1 311 ? 96.065 28.055 18.092 1.00 15.56 311 THR A O 1
ATOM 2422 N N . LEU A 1 312 ? 93.904 28.108 18.261 1.00 16.06 312 LEU A N 1
ATOM 2423 C CA . LEU A 1 312 ? 93.817 29.543 18.294 1.00 19.35 312 LEU A CA 1
ATOM 2424 C C . LEU A 1 312 ? 94.532 30.129 19.557 1.00 21.55 312 LEU A C 1
ATOM 2425 O O . LEU A 1 312 ? 95.163 31.139 19.487 1.00 19.97 312 LEU A O 1
ATOM 2430 N N . GLN A 1 313 ? 94.398 29.457 20.676 1.00 18.60 313 GLN A N 1
ATOM 2431 C CA . GLN A 1 313 ? 95.072 29.853 21.885 1.00 22.17 313 GLN A CA 1
ATOM 2432 C C . GLN A 1 313 ? 96.568 29.762 21.716 1.00 21.30 313 GLN A C 1
ATOM 2433 O O . GLN A 1 313 ? 97.293 30.677 22.066 1.00 23.71 313 GLN A O 1
ATOM 2439 N N . ASN A 1 314 ? 97.025 28.709 21.093 1.00 17.36 314 ASN A N 1
ATOM 2440 C CA . ASN A 1 314 ? 98.424 28.604 20.803 1.00 17.54 314 ASN A CA 1
ATOM 2441 C C . ASN A 1 314 ? 98.895 29.761 19.922 1.00 18.97 314 ASN A C 1
ATOM 2442 O O . ASN A 1 314 ? 99.884 30.370 20.176 1.00 18.48 314 ASN A O 1
ATOM 2447 N N . LEU A 1 315 ? 98.157 30.028 18.874 1.00 19.81 315 LEU A N 1
ATOM 2448 C CA . LEU A 1 315 ? 98.525 31.095 17.963 1.00 21.94 315 LEU A CA 1
ATOM 2449 C C . LEU A 1 315 ? 98.539 32.432 18.685 1.00 20.56 315 LEU A C 1
ATOM 2450 O O . LEU A 1 315 ? 99.386 33.230 18.488 1.00 20.45 315 LEU A O 1
ATOM 2455 N N . SER A 1 316 ? 97.581 32.621 19.535 1.00 22.05 316 SER A N 1
ATOM 2456 C CA . SER A 1 316 ? 97.419 33.828 20.261 1.00 23.49 316 SER A CA 1
ATOM 2457 C C . SER A 1 316 ? 98.608 34.115 21.168 1.00 26.73 316 SER A C 1
ATOM 2458 O O . SER A 1 316 ? 99.025 35.219 21.252 1.00 25.79 316 SER A O 1
ATOM 2461 N N . GLN A 1 317 ? 99.121 33.093 21.835 1.00 22.03 317 GLN A N 1
ATOM 2462 C CA . GLN A 1 317 ? 100.343 33.189 22.603 1.00 21.83 317 GLN A CA 1
ATOM 2463 C C . GLN A 1 317 ? 101.561 33.481 21.715 1.00 22.50 317 GLN A C 1
ATOM 2464 O O . GLN A 1 317 ? 102.335 34.335 22.024 1.00 25.39 317 GLN A O 1
ATOM 2470 N N . LEU A 1 318 ? 101.681 32.802 20.598 1.00 21.51 318 LEU A N 1
ATOM 2471 C CA . LEU A 1 318 ? 102.808 33.066 19.745 1.00 23.06 318 LEU A CA 1
ATOM 2472 C C . LEU A 1 318 ? 102.804 34.500 19.264 1.00 24.65 318 LEU A C 1
ATOM 2473 O O . LEU A 1 318 ? 103.794 35.079 19.255 1.00 23.57 318 LEU A O 1
ATOM 2478 N N . GLU A 1 319 ? 101.654 35.021 18.900 1.00 25.28 319 GLU A N 1
ATOM 2479 C CA . GLU A 1 319 ? 101.535 36.351 18.314 1.00 27.56 319 GLU A CA 1
ATOM 2480 C C . GLU A 1 319 ? 102.097 37.402 19.272 1.00 27.30 319 GLU A C 1
ATOM 2481 O O . GLU A 1 319 ? 102.809 38.255 18.860 1.00 28.08 319 GLU A O 1
ATOM 2487 N N . LYS A 1 320 ? 101.712 37.287 20.525 1.00 24.25 320 LYS A N 1
ATOM 2488 C CA . LYS A 1 320 ? 102.086 38.082 21.672 1.00 26.68 320 LYS A CA 1
ATOM 2489 C C . LYS A 1 320 ? 103.507 37.860 22.167 1.00 24.12 320 LYS A C 1
ATOM 2490 O O . LYS A 1 320 ? 103.961 38.566 22.977 1.00 25.84 320 LYS A O 1
ATOM 2496 N N . GLY A 1 321 ? 104.160 36.817 21.724 1.00 25.29 321 GLY A N 1
ATOM 2497 C CA . GLY A 1 321 ? 105.429 36.422 22.269 1.00 25.53 321 GLY A CA 1
ATOM 2498 C C . GLY A 1 321 ? 105.366 35.816 23.661 1.00 30.17 321 GLY A C 1
ATOM 2499 O O . GLY A 1 321 ? 106.333 35.834 24.385 1.00 31.15 321 GLY A O 1
ATOM 2500 N N . GLU A 1 322 ? 104.218 35.281 24.026 1.00 28.18 322 GLU A N 1
ATOM 2501 C CA . GLU A 1 322 ? 104.043 34.567 25.269 1.00 29.11 322 GLU A CA 1
ATOM 2502 C C . GLU A 1 322 ? 104.415 33.100 25.037 1.00 29.97 322 GLU A C 1
ATOM 2503 O O . GLU A 1 322 ? 104.031 32.527 24.055 1.00 27.92 322 GLU A O 1
ATOM 2509 N N . ALA A 1 323 ? 105.152 32.499 25.947 1.00 28.25 323 ALA A N 1
ATOM 2510 C CA . ALA A 1 323 ? 105.569 31.130 25.780 1.00 29.68 323 ALA A CA 1
ATOM 2511 C C . ALA A 1 323 ? 104.386 30.186 25.678 1.00 25.03 323 ALA A C 1
ATOM 2512 O O . ALA A 1 323 ? 103.447 30.289 26.389 1.00 25.18 323 ALA A O 1
ATOM 2514 N N . CYS A 1 324 ? 104.494 29.280 24.742 1.00 25.01 324 CYS A N 1
ATOM 2515 C CA . CYS A 1 324 ? 103.415 28.381 24.469 1.00 23.41 324 CYS A CA 1
ATOM 2516 C C . CYS A 1 324 ? 103.785 26.980 24.898 1.00 19.67 324 CYS A C 1
ATOM 2517 O O . CYS A 1 324 ? 104.663 26.370 24.387 1.00 19.19 324 CYS A O 1
ATOM 2520 N N . PRO A 1 325 ? 103.037 26.452 25.836 1.00 21.78 325 PRO A N 1
ATOM 2521 C CA . PRO A 1 325 ? 103.323 25.131 26.400 1.00 24.12 325 PRO A CA 1
ATOM 2522 C C . PRO A 1 325 ? 103.175 24.024 25.342 1.00 22.83 325 PRO A C 1
ATOM 2523 O O . PRO A 1 325 ? 103.663 22.959 25.526 1.00 21.97 325 PRO A O 1
ATOM 2527 N N . ASN A 1 326 ? 102.494 24.331 24.257 1.00 20.05 326 ASN A N 1
ATOM 2528 C CA . ASN A 1 326 ? 102.312 23.387 23.179 1.00 21.07 326 ASN A CA 1
ATOM 2529 C C . ASN A 1 326 ? 103.369 23.519 22.061 1.00 21.03 326 ASN A C 1
ATOM 2530 O O . ASN A 1 326 ? 103.290 22.871 21.074 1.00 22.86 326 ASN A O 1
ATOM 2535 N N . ALA A 1 327 ? 104.353 24.375 22.271 1.00 19.92 327 ALA A N 1
ATOM 2536 C CA . ALA A 1 327 ? 105.441 24.517 21.325 1.00 22.30 327 ALA A CA 1
ATOM 2537 C C . ALA A 1 327 ? 106.273 23.244 21.275 1.00 24.24 327 ALA A C 1
ATOM 2538 O O . ALA A 1 327 ? 106.431 22.632 22.266 1.00 27.40 327 ALA A O 1
ATOM 2540 N N . LEU A 1 328 ? 106.753 22.858 20.107 1.00 22.93 328 LEU A N 1
ATOM 2541 C CA . LEU A 1 328 ? 107.534 21.666 19.936 1.00 29.90 328 LEU A CA 1
ATOM 2542 C C . LEU A 1 328 ? 109.057 21.856 20.094 1.00 37.69 328 LEU A C 1
ATOM 2543 O O . LEU A 1 328 ? 109.817 20.927 20.009 1.00 42.64 328 LEU A O 1
ATOM 2548 N N . PHE A 1 329 ? 109.461 23.069 20.386 1.00 42.51 329 PHE A N 1
ATOM 2549 C CA . PHE A 1 329 ? 110.869 23.364 20.654 1.00 48.55 329 PHE A CA 1
ATOM 2550 C C . PHE A 1 329 ? 111.044 24.851 21.042 1.00 50.77 329 PHE A C 1
ATOM 2551 O O . PHE A 1 329 ? 110.096 25.578 21.164 1.00 47.77 329 PHE A O 1
ATOM 2559 N N . LYS A 1 330 ? 112.271 25.290 21.235 1.00 58.86 330 LYS A N 1
ATOM 2560 C CA . LYS A 1 330 ? 112.519 26.667 21.669 1.00 63.61 330 LYS A CA 1
ATOM 2561 C C . LYS A 1 330 ? 112.551 27.685 20.544 1.00 58.96 330 LYS A C 1
ATOM 2562 O O . LYS A 1 330 ? 111.850 28.674 20.584 1.00 53.49 330 LYS A O 1
ATOM 2568 N N . MET B 1 1 ? 107.052 24.027 -24.153 1.00 36.54 1 MET B N 1
ATOM 2569 C CA . MET B 1 1 ? 106.151 24.849 -23.393 1.00 35.15 1 MET B CA 1
ATOM 2570 C C . MET B 1 1 ? 105.852 24.139 -22.106 1.00 34.05 1 MET B C 1
ATOM 2571 O O . MET B 1 1 ? 105.808 22.960 -22.085 1.00 34.11 1 MET B O 1
ATOM 2576 N N . LYS B 1 2 ? 105.657 24.878 -21.045 1.00 32.15 2 LYS B N 1
ATOM 2577 C CA . LYS B 1 2 ? 105.271 24.287 -19.796 1.00 30.96 2 LYS B CA 1
ATOM 2578 C C . LYS B 1 2 ? 103.850 24.603 -19.530 1.00 27.08 2 LYS B C 1
ATOM 2579 O O . LYS B 1 2 ? 103.433 25.713 -19.620 1.00 25.42 2 LYS B O 1
ATOM 2585 N N . LEU B 1 3 ? 103.138 23.554 -19.179 1.00 25.60 3 LEU B N 1
ATOM 2586 C CA . LEU B 1 3 ? 101.710 23.595 -18.933 1.00 21.65 3 LEU B CA 1
ATOM 2587 C C . LEU B 1 3 ? 101.304 23.184 -17.520 1.00 18.36 3 LEU B C 1
ATOM 2588 O O . LEU B 1 3 ? 101.641 22.137 -17.077 1.00 19.87 3 LEU B O 1
ATOM 2593 N N . ALA B 1 4 ? 100.583 24.049 -16.851 1.00 18.57 4 ALA B N 1
ATOM 2594 C CA . ALA B 1 4 ? 100.058 23.789 -15.539 1.00 19.74 4 ALA B CA 1
ATOM 2595 C C . ALA B 1 4 ? 98.614 23.296 -15.691 1.00 18.29 4 ALA B C 1
ATOM 2596 O O . ALA B 1 4 ? 97.834 23.953 -16.253 1.00 17.68 4 ALA B O 1
ATOM 2598 N N . VAL B 1 5 ? 98.310 22.135 -15.142 1.00 19.09 5 VAL B N 1
ATOM 2599 C CA . VAL B 1 5 ? 96.994 21.566 -15.274 1.00 17.49 5 VAL B CA 1
ATOM 2600 C C . VAL B 1 5 ? 96.277 21.609 -13.927 1.00 16.24 5 VAL B C 1
ATOM 2601 O O . VAL B 1 5 ? 96.751 21.066 -12.953 1.00 17.75 5 VAL B O 1
ATOM 2605 N N . TYR B 1 6 ? 95.177 22.331 -13.909 1.00 14.96 6 TYR B N 1
ATOM 2606 C CA . TYR B 1 6 ? 94.366 22.509 -12.729 1.00 17.07 6 TYR B CA 1
ATOM 2607 C C . TYR B 1 6 ? 93.190 21.482 -12.579 1.00 17.76 6 TYR B C 1
ATOM 2608 O O . TYR B 1 6 ? 92.794 20.877 -13.500 1.00 17.28 6 TYR B O 1
ATOM 2617 N N . SER B 1 7 ? 92.718 21.314 -11.371 1.00 18.62 7 SER B N 1
ATOM 2618 C CA . SER B 1 7 ? 91.582 20.446 -11.097 1.00 18.92 7 SER B CA 1
ATOM 2619 C C . SER B 1 7 ? 91.824 19.031 -11.610 1.00 17.40 7 SER B C 1
ATOM 2620 O O . SER B 1 7 ? 90.927 18.373 -12.064 1.00 19.12 7 SER B O 1
ATOM 2623 N N . THR B 1 8 ? 93.063 18.590 -11.546 1.00 16.19 8 THR B N 1
ATOM 2624 C CA . THR B 1 8 ? 93.451 17.363 -12.117 1.00 16.53 8 THR B CA 1
ATOM 2625 C C . THR B 1 8 ? 92.883 16.127 -11.371 1.00 18.10 8 THR B C 1
ATOM 2626 O O . THR B 1 8 ? 93.087 15.970 -10.222 1.00 16.27 8 THR B O 1
ATOM 2630 N N . LYS B 1 9 ? 92.263 15.244 -12.121 1.00 16.65 9 LYS B N 1
ATOM 2631 C CA . LYS B 1 9 ? 91.865 13.942 -11.614 1.00 16.96 9 LYS B CA 1
ATOM 2632 C C . LYS B 1 9 ? 92.812 12.862 -12.162 1.00 17.91 9 LYS B C 1
ATOM 2633 O O . LYS B 1 9 ? 93.486 13.100 -13.119 1.00 16.95 9 LYS B O 1
ATOM 2639 N N . GLN B 1 10 ? 92.811 11.680 -11.571 1.00 17.00 10 GLN B N 1
ATOM 2640 C CA . GLN B 1 10 ? 93.772 10.704 -11.968 1.00 18.25 10 GLN B CA 1
ATOM 2641 C C . GLN B 1 10 ? 93.624 10.426 -13.464 1.00 18.62 10 GLN B C 1
ATOM 2642 O O . GLN B 1 10 ? 94.578 10.255 -14.113 1.00 15.24 10 GLN B O 1
ATOM 2648 N N . TYR B 1 11 ? 92.399 10.394 -13.966 1.00 16.26 11 TYR B N 1
ATOM 2649 C CA . TYR B 1 11 ? 92.173 10.124 -15.376 1.00 16.69 11 TYR B CA 1
ATOM 2650 C C . TYR B 1 11 ? 92.664 11.237 -16.296 1.00 17.39 11 TYR B C 1
ATOM 2651 O O . TYR B 1 11 ? 93.094 10.968 -17.367 1.00 18.41 11 TYR B O 1
ATOM 2660 N N . ASP B 1 12 ? 92.538 12.468 -15.859 1.00 15.84 12 ASP B N 1
ATOM 2661 C CA . ASP B 1 12 ? 93.038 13.565 -16.684 1.00 18.07 12 ASP B CA 1
ATOM 2662 C C . ASP B 1 12 ? 94.548 13.415 -16.855 1.00 19.41 12 ASP B C 1
ATOM 2663 O O . ASP B 1 12 ? 95.064 13.562 -17.920 1.00 19.91 12 ASP B O 1
ATOM 2668 N N . LYS B 1 13 ? 95.238 13.132 -15.771 1.00 19.81 13 LYS B N 1
ATOM 2669 C CA . LYS B 1 13 ? 96.685 12.974 -15.790 1.00 21.88 13 LYS B CA 1
ATOM 2670 C C . LYS B 1 13 ? 97.146 11.794 -16.615 1.00 21.72 13 LYS B C 1
ATOM 2671 O O . LYS B 1 13 ? 98.083 11.915 -17.376 1.00 22.52 13 LYS B O 1
ATOM 2677 N N . LYS B 1 14 ? 96.480 10.672 -16.474 1.00 19.32 14 LYS B N 1
ATOM 2678 C CA . LYS B 1 14 ? 96.916 9.537 -17.200 1.00 19.97 14 LYS B CA 1
ATOM 2679 C C . LYS B 1 14 ? 96.873 9.714 -18.704 1.00 20.46 14 LYS B C 1
ATOM 2680 O O . LYS B 1 14 ? 97.767 9.318 -19.362 1.00 19.62 14 LYS B O 1
ATOM 2686 N N . TYR B 1 15 ? 95.765 10.190 -19.226 1.00 18.41 15 TYR B N 1
ATOM 2687 C CA . TYR B 1 15 ? 95.599 10.407 -20.660 1.00 19.07 15 TYR B CA 1
ATOM 2688 C C . TYR B 1 15 ? 96.373 11.600 -21.261 1.00 20.29 15 TYR B C 1
ATOM 2689 O O . TYR B 1 15 ? 96.877 11.542 -22.361 1.00 19.66 15 TYR B O 1
ATOM 2698 N N . LEU B 1 16 ? 96.452 12.661 -20.498 1.00 20.41 16 LEU B N 1
ATOM 2699 C CA . LEU B 1 16 ? 97.274 13.754 -20.901 1.00 22.60 16 LEU B CA 1
ATOM 2700 C C . LEU B 1 16 ? 98.737 13.309 -20.975 1.00 23.19 16 LEU B C 1
ATOM 2701 O O . LEU B 1 16 ? 99.364 13.528 -21.951 1.00 23.24 16 LEU B O 1
ATOM 2706 N N . GLN B 1 17 ? 99.230 12.592 -19.985 1.00 23.74 17 GLN B N 1
ATOM 2707 C CA . GLN B 1 17 ? 100.598 12.071 -20.052 1.00 25.69 17 GLN B CA 1
ATOM 2708 C C . GLN B 1 17 ? 100.837 11.113 -21.197 1.00 26.44 17 GLN B C 1
ATOM 2709 O O . GLN B 1 17 ? 101.807 11.212 -21.869 1.00 25.23 17 GLN B O 1
ATOM 2715 N N . GLN B 1 18 ? 99.914 10.215 -21.420 1.00 22.64 18 GLN B N 1
ATOM 2716 C CA . GLN B 1 18 ? 100.042 9.286 -22.498 1.00 22.27 18 GLN B CA 1
ATOM 2717 C C . GLN B 1 18 ? 100.110 9.980 -23.869 1.00 22.81 18 GLN B C 1
ATOM 2718 O O . GLN B 1 18 ? 100.950 9.694 -24.662 1.00 26.13 18 GLN B O 1
ATOM 2724 N N . VAL B 1 19 ? 99.220 10.901 -24.116 1.00 23.30 19 VAL B N 1
ATOM 2725 C CA . VAL B 1 19 ? 99.229 11.648 -25.342 1.00 27.78 19 VAL B CA 1
ATOM 2726 C C . VAL B 1 19 ? 100.496 12.519 -25.518 1.00 28.19 19 VAL B C 1
ATOM 2727 O O . VAL B 1 19 ? 101.038 12.601 -26.587 1.00 29.40 19 VAL B O 1
ATOM 2731 N N . ASN B 1 20 ? 100.968 13.094 -24.433 1.00 26.24 20 ASN B N 1
ATOM 2732 C CA . ASN B 1 20 ? 102.108 13.975 -24.446 1.00 29.32 20 ASN B CA 1
ATOM 2733 C C . ASN B 1 20 ? 103.380 13.270 -24.879 1.00 31.87 20 ASN B C 1
ATOM 2734 O O . ASN B 1 20 ? 104.354 13.903 -25.170 1.00 33.25 20 ASN B O 1
ATOM 2739 N N . GLU B 1 21 ? 103.338 11.966 -24.943 1.00 31.23 21 GLU B N 1
ATOM 2740 C CA . GLU B 1 21 ? 104.487 11.215 -25.343 1.00 36.65 21 GLU B CA 1
ATOM 2741 C C . GLU B 1 21 ? 104.874 11.694 -26.739 1.00 37.25 21 GLU B C 1
ATOM 2742 O O . GLU B 1 21 ? 106.007 11.656 -27.116 1.00 46.25 21 GLU B O 1
ATOM 2748 N N . ALA B 1 22 ? 103.929 12.189 -27.483 1.00 34.89 22 ALA B N 1
ATOM 2749 C CA . ALA B 1 22 ? 104.162 12.588 -28.835 1.00 37.09 22 ALA B CA 1
ATOM 2750 C C . ALA B 1 22 ? 104.277 14.078 -29.001 1.00 38.41 22 ALA B C 1
ATOM 2751 O O . ALA B 1 22 ? 104.350 14.556 -30.113 1.00 41.20 22 ALA B O 1
ATOM 2753 N N . PHE B 1 23 ? 104.216 14.806 -27.909 1.00 32.68 23 PHE B N 1
ATOM 2754 C CA . PHE B 1 23 ? 104.254 16.240 -27.970 1.00 35.50 23 PHE B CA 1
ATOM 2755 C C . PHE B 1 23 ? 105.414 16.903 -27.213 1.00 35.78 23 PHE B C 1
ATOM 2756 O O . PHE B 1 23 ? 105.900 17.893 -27.622 1.00 39.23 23 PHE B O 1
ATOM 2764 N N . GLY B 1 24 ? 105.820 16.324 -26.106 1.00 36.69 24 GLY B N 1
ATOM 2765 C CA . GLY B 1 24 ? 106.852 16.859 -25.252 1.00 34.99 24 GLY B CA 1
ATOM 2766 C C . GLY B 1 24 ? 106.663 18.170 -24.545 1.00 37.53 24 GLY B C 1
ATOM 2767 O O . GLY B 1 24 ? 107.606 18.889 -24.336 1.00 35.49 24 GLY B O 1
ATOM 2768 N N . PHE B 1 25 ? 105.444 18.465 -24.129 1.00 32.33 25 PHE B N 1
ATOM 2769 C CA . PHE B 1 25 ? 105.205 19.575 -23.259 1.00 29.53 25 PHE B CA 1
ATOM 2770 C C . PHE B 1 25 ? 105.799 19.185 -21.940 1.00 26.38 25 PHE B C 1
ATOM 2771 O O . PHE B 1 25 ? 105.980 18.056 -21.693 1.00 28.50 25 PHE B O 1
ATOM 2779 N N . GLU B 1 26 ? 106.103 20.149 -21.117 1.00 26.04 26 GLU B N 1
ATOM 2780 C CA . GLU B 1 26 ? 106.499 19.880 -19.756 1.00 29.01 26 GLU B CA 1
ATOM 2781 C C . GLU B 1 26 ? 105.249 20.090 -18.879 1.00 23.75 26 GLU B C 1
ATOM 2782 O O . GLU B 1 26 ? 104.702 21.147 -18.834 1.00 24.88 26 GLU B O 1
ATOM 2788 N N . LEU B 1 27 ? 104.816 19.053 -18.216 1.00 25.42 27 LEU B N 1
ATOM 2789 C CA . LEU B 1 27 ? 103.527 19.093 -17.559 1.00 25.14 27 LEU B CA 1
ATOM 2790 C C . LEU B 1 27 ? 103.633 19.182 -16.046 1.00 23.34 27 LEU B C 1
ATOM 2791 O O . LEU B 1 27 ? 104.380 18.471 -15.461 1.00 25.52 27 LEU B O 1
ATOM 2796 N N . GLU B 1 28 ? 102.874 20.079 -15.456 1.00 22.42 28 GLU B N 1
ATOM 2797 C CA . GLU B 1 28 ? 102.768 20.134 -14.027 1.00 23.58 28 GLU B CA 1
ATOM 2798 C C . GLU B 1 28 ? 101.294 20.018 -13.594 1.00 22.20 28 GLU B C 1
ATOM 2799 O O . GLU B 1 28 ? 100.501 20.829 -13.944 1.00 23.67 28 GLU B O 1
ATOM 2805 N N . PHE B 1 29 ? 100.981 18.991 -12.819 1.00 21.65 29 PHE B N 1
ATOM 2806 C CA . PHE B 1 29 ? 99.614 18.708 -12.449 1.00 20.07 29 PHE B CA 1
ATOM 2807 C C . PHE B 1 29 ? 99.288 19.172 -11.044 1.00 19.01 29 PHE B C 1
ATOM 2808 O O . PHE B 1 29 ? 99.964 18.879 -10.155 1.00 20.18 29 PHE B O 1
ATOM 2816 N N . PHE B 1 30 ? 98.223 19.914 -10.914 1.00 19.22 30 PHE B N 1
ATOM 2817 C CA . PHE B 1 30 ? 97.720 20.389 -9.651 1.00 19.74 30 PHE B CA 1
ATOM 2818 C C . PHE B 1 30 ? 96.340 19.787 -9.448 1.00 20.18 30 PHE B C 1
ATOM 2819 O O . PHE B 1 30 ? 95.585 19.799 -10.338 1.00 16.18 30 PHE B O 1
ATOM 2827 N N . ASP B 1 31 ? 96.053 19.270 -8.264 1.00 21.27 31 ASP B N 1
ATOM 2828 C CA . ASP B 1 31 ? 94.708 18.755 -7.990 1.00 22.73 31 ASP B CA 1
ATOM 2829 C C . ASP B 1 31 ? 93.643 19.783 -7.686 1.00 21.90 31 ASP B C 1
ATOM 2830 O O . ASP B 1 31 ? 92.485 19.546 -7.782 1.00 21.04 31 ASP B O 1
ATOM 2835 N N . PHE B 1 32 ? 94.085 20.951 -7.280 1.00 19.87 32 PHE B N 1
ATOM 2836 C CA . PHE B 1 32 ? 93.204 21.983 -6.846 1.00 18.51 32 PHE B CA 1
ATOM 2837 C C . PHE B 1 32 ? 92.634 22.901 -7.942 1.00 18.55 32 PHE B C 1
ATOM 2838 O O . PHE B 1 32 ? 93.083 22.875 -9.014 1.00 17.32 32 PHE B O 1
ATOM 2846 N N . LEU B 1 33 ? 91.602 23.662 -7.593 1.00 17.78 33 LEU B N 1
ATOM 2847 C CA . LEU B 1 33 ? 90.926 24.601 -8.458 1.00 20.79 33 LEU B CA 1
ATOM 2848 C C . LEU B 1 33 ? 91.789 25.831 -8.771 1.00 22.38 33 LEU B C 1
ATOM 2849 O O . LEU B 1 33 ? 92.436 26.337 -7.903 1.00 20.48 33 LEU B O 1
ATOM 2854 N N . LEU B 1 34 ? 91.688 26.334 -9.983 1.00 22.37 34 LEU B N 1
ATOM 2855 C CA . LEU B 1 34 ? 92.288 27.613 -10.336 1.00 23.77 34 LEU B CA 1
ATOM 2856 C C . LEU B 1 34 ? 91.381 28.703 -9.838 1.00 19.80 34 LEU B C 1
ATOM 2857 O O . LEU B 1 34 ? 90.283 28.790 -10.240 1.00 23.08 34 LEU B O 1
ATOM 2862 N N . THR B 1 35 ? 91.912 29.539 -8.984 1.00 20.94 35 THR B N 1
ATOM 2863 C CA . THR B 1 35 ? 91.248 30.686 -8.400 1.00 21.86 35 THR B CA 1
ATOM 2864 C C . THR B 1 35 ? 92.233 31.907 -8.393 1.00 20.96 35 THR B C 1
ATOM 2865 O O . THR B 1 35 ? 93.375 31.761 -8.631 1.00 20.27 35 THR B O 1
ATOM 2869 N N . GLU B 1 36 ? 91.752 33.046 -7.966 1.00 26.15 36 GLU B N 1
ATOM 2870 C CA . GLU B 1 36 ? 92.584 34.228 -7.958 1.00 30.10 36 GLU B CA 1
ATOM 2871 C C . GLU B 1 36 ? 93.748 33.926 -7.071 1.00 30.00 36 GLU B C 1
ATOM 2872 O O . GLU B 1 36 ? 94.831 34.313 -7.326 1.00 30.12 36 GLU B O 1
ATOM 2878 N N . LYS B 1 37 ? 93.491 33.199 -6.003 1.00 30.43 37 LYS B N 1
ATOM 2879 C CA . LYS B 1 37 ? 94.502 32.809 -5.050 1.00 28.85 37 LYS B CA 1
ATOM 2880 C C . LYS B 1 37 ? 95.580 31.838 -5.499 1.00 25.41 37 LYS B C 1
ATOM 2881 O O . LYS B 1 37 ? 96.650 31.878 -5.024 1.00 24.91 37 LYS B O 1
ATOM 2887 N N . THR B 1 38 ? 95.216 30.896 -6.342 1.00 21.03 38 THR B N 1
ATOM 2888 C CA . THR B 1 38 ? 96.126 29.892 -6.799 1.00 20.52 38 THR B CA 1
ATOM 2889 C C . THR B 1 38 ? 96.741 30.145 -8.178 1.00 19.16 38 THR B C 1
ATOM 2890 O O . THR B 1 38 ? 97.582 29.433 -8.590 1.00 19.45 38 THR B O 1
ATOM 2894 N N . ALA B 1 39 ? 96.343 31.227 -8.804 1.00 20.69 39 ALA B N 1
ATOM 2895 C CA . ALA B 1 39 ? 96.842 31.574 -10.128 1.00 23.07 39 ALA B CA 1
ATOM 2896 C C . ALA B 1 39 ? 98.364 31.722 -10.117 1.00 21.95 39 ALA B C 1
ATOM 2897 O O . ALA B 1 39 ? 99.006 31.257 -10.991 1.00 23.98 39 ALA B O 1
ATOM 2899 N N . LYS B 1 40 ? 98.911 32.195 -9.017 1.00 22.18 40 LYS B N 1
ATOM 2900 C CA . LYS B 1 40 ? 100.344 32.339 -8.875 1.00 22.78 40 LYS B CA 1
ATOM 2901 C C . LYS B 1 40 ? 101.145 31.081 -9.014 1.00 24.47 40 LYS B C 1
ATOM 2902 O O . LYS B 1 40 ? 102.283 31.144 -9.272 1.00 21.99 40 LYS B O 1
ATOM 2908 N N . THR B 1 41 ? 100.524 29.935 -8.767 1.00 19.70 41 THR B N 1
ATOM 2909 C CA . THR B 1 41 ? 101.171 28.665 -8.869 1.00 19.97 41 THR B CA 1
ATOM 2910 C C . THR B 1 41 ? 101.610 28.312 -10.267 1.00 18.89 41 THR B C 1
ATOM 2911 O O . THR B 1 41 ? 102.418 27.494 -10.479 1.00 20.24 41 THR B O 1
ATOM 2915 N N . ALA B 1 42 ? 100.991 28.964 -11.210 1.00 21.81 42 ALA B N 1
ATOM 2916 C CA . ALA B 1 42 ? 101.299 28.850 -12.621 1.00 21.74 42 ALA B CA 1
ATOM 2917 C C . ALA B 1 42 ? 102.594 29.583 -13.088 1.00 25.19 42 ALA B C 1
ATOM 2918 O O . ALA B 1 42 ? 102.948 29.452 -14.206 1.00 25.95 42 ALA B O 1
ATOM 2920 N N . ASN B 1 43 ? 103.258 30.332 -12.231 1.00 28.59 43 ASN B N 1
ATOM 2921 C CA . ASN B 1 43 ? 104.432 31.082 -12.664 1.00 26.49 43 ASN B CA 1
ATOM 2922 C C . ASN B 1 43 ? 105.493 30.141 -13.172 1.00 27.12 43 ASN B C 1
ATOM 2923 O O . ASN B 1 43 ? 105.861 29.243 -12.511 1.00 28.01 43 ASN B O 1
ATOM 2928 N N . GLY B 1 44 ? 106.010 30.419 -14.352 1.00 26.02 44 GLY B N 1
ATOM 2929 C CA . GLY B 1 44 ? 106.900 29.534 -15.045 1.00 24.27 44 GLY B CA 1
ATOM 2930 C C . GLY B 1 44 ? 106.260 28.782 -16.187 1.00 26.95 44 GLY B C 1
ATOM 2931 O O . GLY B 1 44 ? 106.960 28.172 -16.968 1.00 25.32 44 GLY B O 1
ATOM 2932 N N . CYS B 1 45 ? 104.942 28.896 -16.284 1.00 26.78 45 CYS B N 1
ATOM 2933 C CA . CYS B 1 45 ? 104.137 28.318 -17.347 1.00 27.58 45 CYS B CA 1
ATOM 2934 C C . CYS B 1 45 ? 103.555 29.326 -18.285 1.00 21.88 45 CYS B C 1
ATOM 2935 O O . CYS B 1 45 ? 102.979 30.245 -17.874 1.00 25.32 45 CYS B O 1
ATOM 2938 N N . GLU B 1 46 ? 103.722 29.074 -19.559 1.00 23.37 46 GLU B N 1
ATOM 2939 C CA . GLU B 1 46 ? 103.083 29.796 -20.626 1.00 25.00 46 GLU B CA 1
ATOM 2940 C C . GLU B 1 46 ? 101.624 29.454 -20.765 1.00 23.50 46 GLU B C 1
ATOM 2941 O O . GLU B 1 46 ? 100.901 30.191 -21.311 1.00 23.03 46 GLU B O 1
ATOM 2947 N N . ALA B 1 47 ? 101.226 28.289 -20.286 1.00 24.62 47 ALA B N 1
ATOM 2948 C CA . ALA B 1 47 ? 99.877 27.836 -20.482 1.00 22.09 47 ALA B CA 1
ATOM 2949 C C . ALA B 1 47 ? 99.302 27.218 -19.220 1.00 20.96 47 ALA B C 1
ATOM 2950 O O . ALA B 1 47 ? 100.004 26.745 -18.417 1.00 20.58 47 ALA B O 1
ATOM 2952 N N . VAL B 1 48 ? 98.004 27.263 -19.099 1.00 18.87 48 VAL B N 1
ATOM 2953 C CA . VAL B 1 48 ? 97.310 26.496 -18.106 1.00 18.91 48 VAL B CA 1
ATOM 2954 C C . VAL B 1 48 ? 96.145 25.738 -18.756 1.00 20.68 48 VAL B C 1
ATOM 2955 O O . VAL B 1 48 ? 95.578 26.209 -19.695 1.00 19.75 48 VAL B O 1
ATOM 2959 N N . CYS B 1 49 ? 95.818 24.585 -18.198 1.00 19.43 49 CYS B N 1
ATOM 2960 C CA . CYS B 1 49 ? 94.705 23.785 -18.679 1.00 18.75 49 CYS B CA 1
ATOM 2961 C C . CYS B 1 49 ? 93.674 23.613 -17.575 1.00 17.79 49 CYS B C 1
ATOM 2962 O O . CYS B 1 49 ? 93.997 23.199 -16.526 1.00 16.95 49 CYS B O 1
ATOM 2965 N N . ILE B 1 50 ? 92.457 23.958 -17.861 1.00 17.10 50 ILE B N 1
ATOM 2966 C CA . ILE B 1 50 ? 91.399 24.012 -16.908 1.00 17.61 50 ILE B CA 1
ATOM 2967 C C . ILE B 1 50 ? 90.122 23.274 -17.387 1.00 16.91 50 ILE B C 1
ATOM 2968 O O . ILE B 1 50 ? 90.005 22.891 -18.506 1.00 15.05 50 ILE B O 1
ATOM 2973 N N . PHE B 1 51 ? 89.212 23.078 -16.470 1.00 18.67 51 PHE B N 1
ATOM 2974 C CA . PHE B 1 51 ? 88.019 22.298 -16.710 1.00 18.29 51 PHE B CA 1
ATOM 2975 C C . PHE B 1 51 ? 86.865 23.128 -16.177 1.00 20.53 51 PHE B C 1
ATOM 2976 O O . PHE B 1 51 ? 87.013 24.266 -15.863 1.00 20.13 51 PHE B O 1
ATOM 2984 N N . VAL B 1 52 ? 85.691 22.547 -16.112 1.00 20.33 52 VAL B N 1
ATOM 2985 C CA . VAL B 1 52 ? 84.480 23.299 -15.930 1.00 19.49 52 VAL B CA 1
ATOM 2986 C C . VAL B 1 52 ? 84.327 24.054 -14.628 1.00 19.89 52 VAL B C 1
ATOM 2987 O O . VAL B 1 52 ? 83.545 24.950 -14.577 1.00 21.06 52 VAL B O 1
ATOM 2991 N N . ASN B 1 53 ? 84.988 23.627 -13.575 1.00 20.63 53 ASN B N 1
ATOM 2992 C CA . ASN B 1 53 ? 84.830 24.272 -12.279 1.00 22.59 53 ASN B CA 1
ATOM 2993 C C . ASN B 1 53 ? 85.869 25.409 -11.981 1.00 22.96 53 ASN B C 1
ATOM 2994 O O . ASN B 1 53 ? 85.712 26.185 -11.079 1.00 22.61 53 ASN B O 1
ATOM 2999 N N . ASP B 1 54 ? 86.928 25.431 -12.762 1.00 21.87 54 ASP B N 1
ATOM 3000 C CA . ASP B 1 54 ? 87.985 26.401 -12.577 1.00 21.97 54 ASP B CA 1
ATOM 3001 C C . ASP B 1 54 ? 87.527 27.851 -12.832 1.00 22.98 54 ASP B C 1
ATOM 3002 O O . ASP B 1 54 ? 86.701 28.103 -13.653 1.00 21.91 54 ASP B O 1
ATOM 3007 N N . ASP B 1 55 ? 88.108 28.788 -12.110 1.00 23.65 55 ASP B N 1
ATOM 3008 C CA . ASP B 1 55 ? 87.620 30.128 -12.143 1.00 23.62 55 ASP B CA 1
ATOM 3009 C C . ASP B 1 55 ? 88.389 30.901 -13.192 1.00 24.86 55 ASP B C 1
ATOM 3010 O O . ASP B 1 55 ? 89.543 31.066 -13.087 1.00 24.63 55 ASP B O 1
ATOM 3015 N N . GLY B 1 56 ? 87.671 31.341 -14.189 1.00 26.09 56 GLY B N 1
ATOM 3016 C CA . GLY B 1 56 ? 88.197 32.055 -15.320 1.00 29.31 56 GLY B CA 1
ATOM 3017 C C . GLY B 1 56 ? 87.802 33.513 -15.383 1.00 28.95 56 GLY B C 1
ATOM 3018 O O . GLY B 1 56 ? 87.821 34.090 -16.408 1.00 33.27 56 GLY B O 1
ATOM 3019 N N . SER B 1 57 ? 87.414 34.091 -14.276 1.00 27.69 57 SER B N 1
ATOM 3020 C CA . SER B 1 57 ? 86.874 35.435 -14.275 1.00 26.43 57 SER B CA 1
ATOM 3021 C C . SER B 1 57 ? 87.993 36.472 -14.368 1.00 26.13 57 SER B C 1
ATOM 3022 O O . SER B 1 57 ? 89.126 36.136 -14.242 1.00 24.00 57 SER B O 1
ATOM 3025 N N . ARG B 1 58 ? 87.644 37.737 -14.499 1.00 28.72 58 ARG B N 1
ATOM 3026 C CA . ARG B 1 58 ? 88.673 38.726 -14.816 1.00 31.58 58 ARG B CA 1
ATOM 3027 C C . ARG B 1 58 ? 89.802 38.757 -13.796 1.00 30.04 58 ARG B C 1
ATOM 3028 O O . ARG B 1 58 ? 90.950 38.722 -14.135 1.00 30.66 58 ARG B O 1
ATOM 3036 N N . PRO B 1 59 ? 89.480 38.722 -12.534 1.00 32.36 59 PRO B N 1
ATOM 3037 C CA . PRO B 1 59 ? 90.500 38.837 -11.525 1.00 31.66 59 PRO B CA 1
ATOM 3038 C C . PRO B 1 59 ? 91.474 37.723 -11.629 1.00 30.55 59 PRO B C 1
ATOM 3039 O O . PRO B 1 59 ? 92.619 37.950 -11.430 1.00 32.08 59 PRO B O 1
ATOM 3043 N N . VAL B 1 60 ? 91.018 36.522 -11.962 1.00 28.65 60 VAL B N 1
ATOM 3044 C CA . VAL B 1 60 ? 91.923 35.401 -12.131 1.00 24.72 60 VAL B CA 1
ATOM 3045 C C . VAL B 1 60 ? 92.834 35.587 -13.340 1.00 23.67 60 VAL B C 1
ATOM 3046 O O . VAL B 1 60 ? 93.999 35.372 -13.301 1.00 21.82 60 VAL B O 1
ATOM 3050 N N . LEU B 1 61 ? 92.233 36.043 -14.411 1.00 23.59 61 LEU B N 1
ATOM 3051 C CA . LEU B 1 61 ? 92.923 36.245 -15.652 1.00 26.05 61 LEU B CA 1
ATOM 3052 C C . LEU B 1 61 ? 94.040 37.291 -15.458 1.00 26.20 61 LEU B C 1
ATOM 3053 O O . LEU B 1 61 ? 95.137 37.143 -15.928 1.00 25.27 61 LEU B O 1
ATOM 3058 N N . GLU B 1 62 ? 93.742 38.297 -14.680 1.00 28.51 62 GLU B N 1
ATOM 3059 C CA . GLU B 1 62 ? 94.726 39.303 -14.389 1.00 30.01 62 GLU B CA 1
ATOM 3060 C C . GLU B 1 62 ? 95.930 38.736 -13.697 1.00 31.28 62 GLU B C 1
ATOM 3061 O O . GLU B 1 62 ? 97.025 39.119 -14.001 1.00 28.18 62 GLU B O 1
ATOM 3067 N N . GLU B 1 63 ? 95.699 37.828 -12.755 1.00 25.85 63 GLU B N 1
ATOM 3068 C CA . GLU B 1 63 ? 96.760 37.171 -12.033 1.00 27.24 63 GLU B CA 1
ATOM 3069 C C . GLU B 1 63 ? 97.584 36.324 -12.916 1.00 23.36 63 GLU B C 1
ATOM 3070 O O . GLU B 1 63 ? 98.748 36.260 -12.764 1.00 26.16 63 GLU B O 1
ATOM 3076 N N . LEU B 1 64 ? 96.937 35.616 -13.816 1.00 25.03 64 LEU B N 1
ATOM 3077 C CA . LEU B 1 64 ? 97.641 34.742 -14.702 1.00 23.98 64 LEU B CA 1
ATOM 3078 C C . LEU B 1 64 ? 98.591 35.543 -15.574 1.00 23.93 64 LEU B C 1
ATOM 3079 O O . LEU B 1 64 ? 99.700 35.162 -15.795 1.00 23.51 64 LEU B O 1
ATOM 3084 N N . LYS B 1 65 ? 98.092 36.652 -16.070 1.00 24.64 65 LYS B N 1
ATOM 3085 C CA . LYS B 1 65 ? 98.899 37.480 -16.953 1.00 28.63 65 LYS B CA 1
ATOM 3086 C C . LYS B 1 65 ? 100.103 38.016 -16.213 1.00 27.43 65 LYS B C 1
ATOM 3087 O O . LYS B 1 65 ? 101.172 37.917 -16.672 1.00 27.23 65 LYS B O 1
ATOM 3093 N N . LYS B 1 66 ? 99.887 38.473 -14.998 1.00 28.00 66 LYS B N 1
ATOM 3094 C CA . LYS B 1 66 ? 100.953 38.990 -14.196 1.00 30.18 66 LYS B CA 1
ATOM 3095 C C . LYS B 1 66 ? 102.026 37.946 -14.026 1.00 32.69 66 LYS B C 1
ATOM 3096 O O . LYS B 1 66 ? 103.185 38.249 -13.967 1.00 27.11 66 LYS B O 1
ATOM 3102 N N . HIS B 1 67 ? 101.616 36.696 -13.982 1.00 27.32 67 HIS B N 1
ATOM 3103 C CA . HIS B 1 67 ? 102.519 35.611 -13.768 1.00 26.30 67 HIS B CA 1
ATOM 3104 C C . HIS B 1 67 ? 103.009 34.934 -15.044 1.00 25.18 67 HIS B C 1
ATOM 3105 O O . HIS B 1 67 ? 103.566 33.906 -14.998 1.00 26.52 67 HIS B O 1
ATOM 3112 N N . GLY B 1 68 ? 102.839 35.578 -16.172 1.00 27.87 68 GLY B N 1
ATOM 3113 C CA . GLY B 1 68 ? 103.458 35.129 -17.389 1.00 25.43 68 GLY B CA 1
ATOM 3114 C C . GLY B 1 68 ? 102.719 34.155 -18.272 1.00 27.67 68 GLY B C 1
ATOM 3115 O O . GLY B 1 68 ? 103.241 33.700 -19.244 1.00 25.53 68 GLY B O 1
ATOM 3116 N N . VAL B 1 69 ? 101.499 33.823 -17.905 1.00 27.29 69 VAL B N 1
ATOM 3117 C CA . VAL B 1 69 ? 100.707 32.909 -18.696 1.00 26.54 69 VAL B CA 1
ATOM 3118 C C . VAL B 1 69 ? 100.183 33.632 -19.898 1.00 27.99 69 VAL B C 1
ATOM 3119 O O . VAL B 1 69 ? 99.750 34.729 -19.772 1.00 26.93 69 VAL B O 1
ATOM 3123 N N . LYS B 1 70 ? 100.295 32.993 -21.046 1.00 29.46 70 LYS B N 1
ATOM 3124 C CA . LYS B 1 70 ? 99.730 33.469 -22.276 1.00 31.14 70 LYS B CA 1
ATOM 3125 C C . LYS B 1 70 ? 98.499 32.736 -22.815 1.00 29.38 70 LYS B C 1
ATOM 3126 O O . LYS B 1 70 ? 97.725 33.318 -23.514 1.00 25.72 70 LYS B O 1
ATOM 3132 N N . TYR B 1 71 ? 98.371 31.453 -22.502 1.00 24.71 71 TYR B N 1
ATOM 3133 C CA . TYR B 1 71 ? 97.379 30.595 -23.106 1.00 24.29 71 TYR B CA 1
ATOM 3134 C C . TYR B 1 71 ? 96.496 29.889 -22.043 1.00 22.01 71 TYR B C 1
ATOM 3135 O O . TYR B 1 71 ? 97.005 29.415 -21.112 1.00 20.10 71 TYR B O 1
ATOM 3144 N N . ILE B 1 72 ? 95.199 29.843 -22.254 1.00 21.85 72 ILE B N 1
ATOM 3145 C CA . ILE B 1 72 ? 94.281 29.088 -21.417 1.00 22.32 72 ILE B CA 1
ATOM 3146 C C . ILE B 1 72 ? 93.574 28.007 -22.215 1.00 23.16 72 ILE B C 1
ATOM 3147 O O . ILE B 1 72 ? 92.856 28.287 -23.122 1.00 24.13 72 ILE B O 1
ATOM 3152 N N . ALA B 1 73 ? 93.803 26.754 -21.862 1.00 23.19 73 ALA B N 1
ATOM 3153 C CA . ALA B 1 73 ? 93.140 25.662 -22.550 1.00 19.84 73 ALA B CA 1
ATOM 3154 C C . ALA B 1 73 ? 92.087 24.956 -21.695 1.00 20.96 73 ALA B C 1
ATOM 3155 O O . ALA B 1 73 ? 92.368 24.418 -20.678 1.00 17.99 73 ALA B O 1
ATOM 3157 N N . LEU B 1 74 ? 90.883 24.968 -22.198 1.00 21.50 74 LEU B N 1
ATOM 3158 C CA . LEU B 1 74 ? 89.793 24.250 -21.615 1.00 21.84 74 LEU B CA 1
ATOM 3159 C C . LEU B 1 74 ? 89.768 22.807 -22.134 1.00 21.08 74 LEU B C 1
ATOM 3160 O O . LEU B 1 74 ? 89.579 22.603 -23.286 1.00 19.15 74 LEU B O 1
ATOM 3165 N N . ARG B 1 75 ? 89.896 21.826 -21.255 1.00 19.76 75 ARG B N 1
ATOM 3166 C CA . ARG B 1 75 ? 89.795 20.450 -21.677 1.00 20.20 75 ARG B CA 1
ATOM 3167 C C . ARG B 1 75 ? 88.334 19.963 -21.672 1.00 23.12 75 ARG B C 1
ATOM 3168 O O . ARG B 1 75 ? 88.062 18.941 -21.180 1.00 19.29 75 ARG B O 1
ATOM 3176 N N . CYS B 1 76 ? 87.448 20.781 -22.213 1.00 23.12 76 CYS B N 1
ATOM 3177 C CA . CYS B 1 76 ? 86.024 20.542 -22.200 1.00 23.33 76 CYS B CA 1
ATOM 3178 C C . CYS B 1 76 ? 85.402 21.396 -23.258 1.00 25.79 76 CYS B C 1
ATOM 3179 O O . CYS B 1 76 ? 86.070 22.208 -23.757 1.00 26.06 76 CYS B O 1
ATOM 3182 N N . ALA B 1 77 ? 84.152 21.152 -23.622 1.00 25.44 77 ALA B N 1
ATOM 3183 C CA . ALA B 1 77 ? 83.345 22.078 -24.436 1.00 26.28 77 ALA B CA 1
ATOM 3184 C C . ALA B 1 77 ? 82.826 23.385 -23.836 1.00 29.27 77 ALA B C 1
ATOM 3185 O O . ALA B 1 77 ? 82.813 24.377 -24.476 1.00 31.73 77 ALA B O 1
ATOM 3187 N N . GLY B 1 78 ? 82.335 23.345 -22.620 1.00 31.69 78 GLY B N 1
ATOM 3188 C CA . GLY B 1 78 ? 81.796 24.524 -21.979 1.00 31.46 78 GLY B CA 1
ATOM 3189 C C . GLY B 1 78 ? 82.879 25.535 -21.692 1.00 36.74 78 GLY B C 1
ATOM 3190 O O . GLY B 1 78 ? 84.013 25.167 -21.466 1.00 38.13 78 GLY B O 1
ATOM 3191 N N . PHE B 1 79 ? 82.550 26.810 -21.759 1.00 35.53 79 PHE B N 1
ATOM 3192 C CA . PHE B 1 79 ? 83.500 27.839 -21.426 1.00 36.17 79 PHE B CA 1
ATOM 3193 C C . PHE B 1 79 ? 82.891 28.976 -20.636 1.00 38.98 79 PHE B C 1
ATOM 3194 O O . PHE B 1 79 ? 83.483 30.014 -20.543 1.00 35.13 79 PHE B O 1
ATOM 3202 N N . ASN B 1 80 ? 81.715 28.780 -20.089 1.00 36.84 80 ASN B N 1
ATOM 3203 C CA . ASN B 1 80 ? 81.058 29.834 -19.367 1.00 39.40 80 ASN B CA 1
ATOM 3204 C C . ASN B 1 80 ? 81.774 30.296 -18.104 1.00 36.09 80 ASN B C 1
ATOM 3205 O O . ASN B 1 80 ? 81.421 31.314 -17.577 1.00 35.93 80 ASN B O 1
ATOM 3210 N N . ASN B 1 81 ? 82.711 29.513 -17.594 1.00 30.77 81 ASN B N 1
ATOM 3211 C CA . ASN B 1 81 ? 83.563 29.940 -16.488 1.00 29.53 81 ASN B CA 1
ATOM 3212 C C . ASN B 1 81 ? 84.659 30.927 -16.877 1.00 32.36 81 ASN B C 1
ATOM 3213 O O . ASN B 1 81 ? 85.314 31.458 -16.051 1.00 30.72 81 ASN B O 1
ATOM 3218 N N . VAL B 1 82 ? 84.877 31.103 -18.154 1.00 36.32 82 VAL B N 1
ATOM 3219 C CA . VAL B 1 82 ? 85.900 31.996 -18.623 1.00 37.50 82 VAL B CA 1
ATOM 3220 C C . VAL B 1 82 ? 85.315 33.292 -19.172 1.00 36.08 82 VAL B C 1
ATOM 3221 O O . VAL B 1 82 ? 84.430 33.267 -19.982 1.00 30.63 82 VAL B O 1
ATOM 3225 N N . ASP B 1 83 ? 85.860 34.416 -18.722 1.00 34.14 83 ASP B N 1
ATOM 3226 C CA . ASP B 1 83 ? 85.440 35.730 -19.194 1.00 33.83 83 ASP B CA 1
ATOM 3227 C C . ASP B 1 83 ? 86.220 35.999 -20.465 1.00 31.81 83 ASP B C 1
ATOM 3228 O O . ASP B 1 83 ? 87.338 36.333 -20.438 1.00 32.70 83 ASP B O 1
ATOM 3233 N N . LEU B 1 84 ? 85.595 35.741 -21.576 1.00 33.04 84 LEU B N 1
ATOM 3234 C CA . LEU B 1 84 ? 86.231 35.870 -22.842 1.00 32.94 84 LEU B CA 1
ATOM 3235 C C . LEU B 1 84 ? 86.626 37.304 -23.186 1.00 32.01 84 LEU B C 1
ATOM 3236 O O . LEU B 1 84 ? 87.624 37.508 -23.748 1.00 35.88 84 LEU B O 1
ATOM 3241 N N . ASP B 1 85 ? 85.803 38.268 -22.846 1.00 35.53 85 ASP B N 1
ATOM 3242 C CA . ASP B 1 85 ? 86.102 39.650 -23.110 1.00 37.45 85 ASP B CA 1
ATOM 3243 C C . ASP B 1 85 ? 87.313 40.114 -22.393 1.00 39.72 85 ASP B C 1
ATOM 3244 O O . ASP B 1 85 ? 88.182 40.677 -22.973 1.00 37.76 85 ASP B O 1
ATOM 3249 N N . ALA B 1 86 ? 87.379 39.789 -21.126 1.00 35.32 86 ALA B N 1
ATOM 3250 C CA . ALA B 1 86 ? 88.515 40.119 -20.341 1.00 36.15 86 ALA B CA 1
ATOM 3251 C C . ALA B 1 86 ? 89.757 39.454 -20.853 1.00 35.83 86 ALA B C 1
ATOM 3252 O O . ALA B 1 86 ? 90.783 40.034 -20.844 1.00 31.56 86 ALA B O 1
ATOM 3254 N N . ALA B 1 87 ? 89.647 38.207 -21.276 1.00 35.41 87 ALA B N 1
ATOM 3255 C CA . ALA B 1 87 ? 90.785 37.493 -21.781 1.00 34.85 87 ALA B CA 1
ATOM 3256 C C . ALA B 1 87 ? 91.331 38.181 -23.023 1.00 35.03 87 ALA B C 1
ATOM 3257 O O . ALA B 1 87 ? 92.513 38.399 -23.153 1.00 29.43 87 ALA B O 1
ATOM 3259 N N . LYS B 1 88 ? 90.444 38.517 -23.923 1.00 38.24 88 LYS B N 1
ATOM 3260 C CA . LYS B 1 88 ? 90.863 39.112 -25.176 1.00 42.54 88 LYS B CA 1
ATOM 3261 C C . LYS B 1 88 ? 91.567 40.437 -24.904 1.00 39.02 88 LYS B C 1
ATOM 3262 O O . LYS B 1 88 ? 92.640 40.668 -25.368 1.00 41.41 88 LYS B O 1
ATOM 3268 N N . GLU B 1 89 ? 90.978 41.234 -24.055 1.00 39.77 89 GLU B N 1
ATOM 3269 C CA . GLU B 1 89 ? 91.526 42.496 -23.652 1.00 41.88 89 GLU B CA 1
ATOM 3270 C C . GLU B 1 89 ? 92.856 42.422 -22.988 1.00 45.08 89 GLU B C 1
ATOM 3271 O O . GLU B 1 89 ? 93.679 43.291 -23.148 1.00 44.05 89 GLU B O 1
ATOM 3277 N N . LEU B 1 90 ? 93.038 41.388 -22.195 1.00 38.74 90 LEU B N 1
ATOM 3278 C CA . LEU B 1 90 ? 94.259 41.164 -21.511 1.00 36.26 90 LEU B CA 1
ATOM 3279 C C . LEU B 1 90 ? 95.286 40.539 -22.387 1.00 30.49 90 LEU B C 1
ATOM 3280 O O . LEU B 1 90 ? 96.378 40.370 -21.982 1.00 37.16 90 LEU B O 1
ATOM 3285 N N . GLY B 1 91 ? 94.911 40.189 -23.591 1.00 32.38 91 GLY B N 1
ATOM 3286 C CA . GLY B 1 91 ? 95.825 39.585 -24.515 1.00 30.90 91 GLY B CA 1
ATOM 3287 C C . GLY B 1 91 ? 96.073 38.104 -24.363 1.00 32.94 91 GLY B C 1
ATOM 3288 O O . GLY B 1 91 ? 97.028 37.583 -24.872 1.00 29.62 91 GLY B O 1
ATOM 3289 N N . LEU B 1 92 ? 95.199 37.441 -23.624 1.00 35.55 92 LEU B N 1
ATOM 3290 C CA . LEU B 1 92 ? 95.301 36.016 -23.396 1.00 33.48 92 LEU B CA 1
ATOM 3291 C C . LEU B 1 92 ? 94.558 35.327 -24.500 1.00 32.89 92 LEU B C 1
ATOM 3292 O O . LEU B 1 92 ? 93.596 35.838 -24.971 1.00 32.34 92 LEU B O 1
ATOM 3297 N N . GLN B 1 93 ? 95.019 34.167 -24.898 1.00 28.99 93 GLN B N 1
ATOM 3298 C CA . GLN B 1 93 ? 94.274 33.360 -25.816 1.00 31.44 93 GLN B CA 1
ATOM 3299 C C . GLN B 1 93 ? 93.630 32.135 -25.125 1.00 32.13 93 GLN B C 1
ATOM 3300 O O . GLN B 1 93 ? 94.227 31.548 -24.283 1.00 29.07 93 GLN B O 1
ATOM 3306 N N . VAL B 1 94 ? 92.405 31.826 -25.517 1.00 27.75 94 VAL B N 1
ATOM 3307 C CA . VAL B 1 94 ? 91.628 30.728 -24.956 1.00 27.19 94 VAL B CA 1
ATOM 3308 C C . VAL B 1 94 ? 91.163 29.728 -26.026 1.00 25.08 94 VAL B C 1
ATOM 3309 O O . VAL B 1 94 ? 90.610 30.099 -27.007 1.00 25.92 94 VAL B O 1
ATOM 3313 N N . VAL B 1 95 ? 91.424 28.453 -25.804 1.00 21.32 95 VAL B N 1
ATOM 3314 C CA . VAL B 1 95 ? 90.986 27.414 -26.705 1.00 21.65 95 VAL B CA 1
ATOM 3315 C C . VAL B 1 95 ? 90.220 26.325 -25.930 1.00 22.99 95 VAL B C 1
ATOM 3316 O O . VAL B 1 95 ? 90.419 26.179 -24.765 1.00 23.30 95 VAL B O 1
ATOM 3320 N N . ARG B 1 96 ? 89.393 25.575 -26.633 1.00 22.47 96 ARG B N 1
ATOM 3321 C CA . ARG B 1 96 ? 88.540 24.553 -26.050 1.00 24.15 96 ARG B CA 1
ATOM 3322 C C . ARG B 1 96 ? 88.495 23.268 -26.865 1.00 25.43 96 ARG B C 1
ATOM 3323 O O . ARG B 1 96 ? 89.042 23.199 -27.924 1.00 24.41 96 ARG B O 1
ATOM 3331 N N . VAL B 1 97 ? 87.823 22.264 -26.307 1.00 26.81 97 VAL B N 1
ATOM 3332 C CA . VAL B 1 97 ? 87.457 21.068 -27.015 1.00 28.79 97 VAL B CA 1
ATOM 3333 C C . VAL B 1 97 ? 86.001 21.229 -27.435 1.00 29.75 97 VAL B C 1
ATOM 3334 O O . VAL B 1 97 ? 85.103 21.229 -26.664 1.00 27.57 97 VAL B O 1
ATOM 3338 N N . PRO B 1 98 ? 85.791 21.425 -28.704 1.00 32.18 98 PRO B N 1
ATOM 3339 C CA . PRO B 1 98 ? 84.467 21.719 -29.250 1.00 31.70 98 PRO B CA 1
ATOM 3340 C C . PRO B 1 98 ? 83.407 20.623 -29.121 1.00 29.18 98 PRO B C 1
ATOM 3341 O O . PRO B 1 98 ? 82.251 20.919 -29.065 1.00 25.40 98 PRO B O 1
ATOM 3345 N N . ALA B 1 99 ? 83.813 19.379 -29.177 1.00 29.55 99 ALA B N 1
ATOM 3346 C CA . ALA B 1 99 ? 82.860 18.314 -28.944 1.00 28.97 99 ALA B CA 1
ATOM 3347 C C . ALA B 1 99 ? 83.502 17.025 -28.448 1.00 25.84 99 ALA B C 1
ATOM 3348 O O . ALA B 1 99 ? 84.568 16.678 -28.843 1.00 23.33 99 ALA B O 1
ATOM 3350 N N . TYR B 1 100 ? 82.772 16.314 -27.616 1.00 24.38 100 TYR B N 1
ATOM 3351 C CA . TYR B 1 100 ? 83.168 14.982 -27.142 1.00 22.67 100 TYR B CA 1
ATOM 3352 C C . TYR B 1 100 ? 82.879 13.844 -28.143 1.00 20.73 100 TYR B C 1
ATOM 3353 O O . TYR B 1 100 ? 82.027 13.990 -28.956 1.00 19.66 100 TYR B O 1
ATOM 3362 N N . SER B 1 101 ? 83.557 12.709 -28.002 1.00 17.18 101 SER B N 1
ATOM 3363 C CA . SER B 1 101 ? 83.312 11.586 -28.887 1.00 16.11 101 SER B CA 1
ATOM 3364 C C . SER B 1 101 ? 81.835 11.181 -28.826 1.00 16.17 101 SER B C 1
ATOM 3365 O O . SER B 1 101 ? 81.323 10.878 -27.836 1.00 15.63 101 SER B O 1
ATOM 3368 N N . PRO B 1 102 ? 81.201 11.184 -29.973 1.00 16.26 102 PRO B N 1
ATOM 3369 C CA . PRO B 1 102 ? 79.788 10.854 -30.042 1.00 15.97 102 PRO B CA 1
ATOM 3370 C C . PRO B 1 102 ? 79.523 9.422 -29.616 1.00 14.10 102 PRO B C 1
ATOM 3371 O O . PRO B 1 102 ? 78.584 9.228 -28.974 1.00 15.35 102 PRO B O 1
ATOM 3375 N N . GLU B 1 103 ? 80.374 8.487 -29.981 1.00 13.12 103 GLU B N 1
ATOM 3376 C CA . GLU B 1 103 ? 80.179 7.124 -29.607 1.00 12.77 103 GLU B CA 1
ATOM 3377 C C . GLU B 1 103 ? 80.240 6.948 -28.062 1.00 11.98 103 GLU B C 1
ATOM 3378 O O . GLU B 1 103 ? 79.439 6.285 -27.510 1.00 11.92 103 GLU B O 1
ATOM 3384 N N . ALA B 1 104 ? 81.179 7.602 -27.420 1.00 10.62 104 ALA B N 1
ATOM 3385 C CA . ALA B 1 104 ? 81.299 7.459 -25.984 1.00 11.46 104 ALA B CA 1
ATOM 3386 C C . ALA B 1 104 ? 80.025 7.960 -25.274 1.00 10.94 104 ALA B C 1
ATOM 3387 O O . ALA B 1 104 ? 79.541 7.322 -24.411 1.00 10.76 104 ALA B O 1
ATOM 3389 N N . VAL B 1 105 ? 79.526 9.110 -25.672 1.00 10.79 105 VAL B N 1
ATOM 3390 C CA . VAL B 1 105 ? 78.337 9.647 -25.061 1.00 12.19 105 VAL B CA 1
ATOM 3391 C C . VAL B 1 105 ? 77.079 8.795 -25.305 1.00 10.91 105 VAL B C 1
ATOM 3392 O O . VAL B 1 105 ? 76.349 8.510 -24.409 1.00 12.21 105 VAL B O 1
ATOM 3396 N N . ALA B 1 106 ? 76.884 8.409 -26.553 1.00 10.87 106 ALA B N 1
ATOM 3397 C CA . ALA B 1 106 ? 75.760 7.565 -26.889 1.00 10.08 106 ALA B CA 1
ATOM 3398 C C . ALA B 1 106 ? 75.837 6.221 -26.147 1.00 10.37 106 ALA B C 1
ATOM 3399 O O . ALA B 1 106 ? 74.876 5.760 -25.614 1.00 9.74 106 ALA B O 1
ATOM 3401 N N . GLU B 1 107 ? 77.019 5.642 -26.101 1.00 9.24 107 GLU B N 1
ATOM 3402 C CA . GLU B 1 107 ? 77.201 4.389 -25.428 1.00 9.51 107 GLU B CA 1
ATOM 3403 C C . GLU B 1 107 ? 76.870 4.533 -23.943 1.00 8.83 107 GLU B C 1
ATOM 3404 O O . GLU B 1 107 ? 76.304 3.675 -23.375 1.00 7.74 107 GLU B O 1
ATOM 3410 N N . HIS B 1 108 ? 77.221 5.681 -23.388 1.00 8.98 108 HIS B N 1
ATOM 3411 C CA . HIS B 1 108 ? 76.851 5.953 -22.001 1.00 9.47 108 HIS B CA 1
ATOM 3412 C C . HIS B 1 108 ? 75.339 5.974 -21.833 1.00 9.86 108 HIS B C 1
ATOM 3413 O O . HIS B 1 108 ? 74.851 5.404 -20.940 1.00 10.19 108 HIS B O 1
ATOM 3420 N N . ALA B 1 109 ? 74.651 6.613 -22.739 1.00 10.66 109 ALA B N 1
ATOM 3421 C CA . ALA B 1 109 ? 73.218 6.686 -22.647 1.00 10.57 109 ALA B CA 1
ATOM 3422 C C . ALA B 1 109 ? 72.619 5.279 -22.696 1.00 10.53 109 ALA B C 1
ATOM 3423 O O . ALA B 1 109 ? 71.815 4.941 -21.894 1.00 11.01 109 ALA B O 1
ATOM 3425 N N . ILE B 1 110 ? 73.094 4.456 -23.613 1.00 10.47 110 ILE B N 1
ATOM 3426 C CA . ILE B 1 110 ? 72.632 3.095 -23.706 1.00 12.19 110 ILE B CA 1
ATOM 3427 C C . ILE B 1 110 ? 72.951 2.263 -22.444 1.00 11.32 110 ILE B C 1
ATOM 3428 O O . ILE B 1 110 ? 72.170 1.461 -22.007 1.00 10.84 110 ILE B O 1
ATOM 3433 N N . GLY B 1 111 ? 74.114 2.501 -21.876 1.00 11.00 111 GLY B N 1
ATOM 3434 C CA . GLY B 1 111 ? 74.541 1.812 -20.686 1.00 10.88 111 GLY B CA 1
ATOM 3435 C C . GLY B 1 111 ? 73.624 2.130 -19.524 1.00 11.21 111 GLY B C 1
ATOM 3436 O O . GLY B 1 111 ? 73.249 1.260 -18.812 1.00 10.86 111 GLY B O 1
ATOM 3437 N N . MET B 1 112 ? 73.277 3.407 -19.387 1.00 11.01 112 MET B N 1
ATOM 3438 C CA . MET B 1 112 ? 72.330 3.831 -18.358 1.00 11.94 112 MET B CA 1
ATOM 3439 C C . MET B 1 112 ? 70.978 3.143 -18.581 1.00 11.44 112 MET B C 1
ATOM 3440 O O . MET B 1 112 ? 70.376 2.634 -17.685 1.00 10.16 112 MET B O 1
ATOM 3445 N N . MET B 1 113 ? 70.576 3.090 -19.838 1.00 11.08 113 MET B N 1
ATOM 3446 C CA . MET B 1 113 ? 69.324 2.483 -20.154 1.00 11.91 113 MET B CA 1
ATOM 3447 C C . MET B 1 113 ? 69.260 1.040 -19.749 1.00 12.04 113 MET B C 1
ATOM 3448 O O . MET B 1 113 ? 68.292 0.618 -19.175 1.00 11.29 113 MET B O 1
ATOM 3453 N N . MET B 1 114 ? 70.287 0.284 -20.098 1.00 10.06 114 MET B N 1
ATOM 3454 C CA . MET B 1 114 ? 70.308 -1.137 -19.812 1.00 9.76 114 MET B CA 1
ATOM 3455 C C . MET B 1 114 ? 70.453 -1.433 -18.294 1.00 9.96 114 MET B C 1
ATOM 3456 O O . MET B 1 114 ? 69.836 -2.312 -17.758 1.00 9.68 114 MET B O 1
ATOM 3461 N N . THR B 1 115 ? 71.286 -0.628 -17.647 1.00 9.89 115 THR B N 1
ATOM 3462 C CA . THR B 1 115 ? 71.445 -0.756 -16.230 1.00 10.61 115 THR B CA 1
ATOM 3463 C C . THR B 1 115 ? 70.103 -0.518 -15.554 1.00 10.33 115 THR B C 1
ATOM 3464 O O . THR B 1 115 ? 69.736 -1.263 -14.707 1.00 10.48 115 THR B O 1
ATOM 3468 N N . LEU B 1 116 ? 69.402 0.529 -15.927 1.00 9.74 116 LEU B N 1
ATOM 3469 C CA . LEU B 1 116 ? 68.106 0.807 -15.379 1.00 9.93 116 LEU B CA 1
ATOM 3470 C C . LEU B 1 116 ? 67.085 -0.280 -15.746 1.00 9.35 116 LEU B C 1
ATOM 3471 O O . LEU B 1 116 ? 66.369 -0.704 -14.945 1.00 9.99 116 LEU B O 1
ATOM 3476 N N . ASN B 1 117 ? 67.100 -0.683 -16.986 1.00 8.62 117 ASN B N 1
ATOM 3477 C CA . ASN B 1 117 ? 66.139 -1.648 -17.457 1.00 9.82 117 ASN B CA 1
ATOM 3478 C C . ASN B 1 117 ? 66.207 -2.962 -16.597 1.00 9.83 117 ASN B C 1
ATOM 3479 O O . ASN B 1 117 ? 65.273 -3.339 -16.046 1.00 10.80 117 ASN B O 1
ATOM 3484 N N . ARG B 1 118 ? 67.367 -3.543 -16.488 1.00 9.96 118 ARG B N 1
ATOM 3485 C CA . ARG B 1 118 ? 67.554 -4.783 -15.815 1.00 10.60 118 ARG B CA 1
ATOM 3486 C C . ARG B 1 118 ? 67.852 -4.596 -14.307 1.00 9.56 118 ARG B C 1
ATOM 3487 O O . ARG B 1 118 ? 68.125 -5.516 -13.658 1.00 8.74 118 ARG B O 1
ATOM 3495 N N . ARG B 1 119 ? 67.827 -3.359 -13.855 1.00 9.50 119 ARG B N 1
ATOM 3496 C CA . ARG B 1 119 ? 68.091 -3.032 -12.445 1.00 9.33 119 ARG B CA 1
ATOM 3497 C C . ARG B 1 119 ? 69.451 -3.593 -11.973 1.00 9.29 119 ARG B C 1
ATOM 3498 O O . ARG B 1 119 ? 69.616 -4.025 -10.883 1.00 8.55 119 ARG B O 1
ATOM 3506 N N . ILE B 1 120 ? 70.399 -3.553 -12.866 1.00 9.30 120 ILE B N 1
ATOM 3507 C CA . ILE B 1 120 ? 71.716 -4.061 -12.622 1.00 10.61 120 ILE B CA 1
ATOM 3508 C C . ILE B 1 120 ? 72.385 -3.291 -11.466 1.00 10.56 120 ILE B C 1
ATOM 3509 O O . ILE B 1 120 ? 73.131 -3.862 -10.716 1.00 12.03 120 ILE B O 1
ATOM 3514 N N . HIS B 1 121 ? 72.133 -2.007 -11.347 1.00 10.73 121 HIS B N 1
ATOM 3515 C CA . HIS B 1 121 ? 72.707 -1.276 -10.213 1.00 10.73 121 HIS B CA 1
ATOM 3516 C C . HIS B 1 121 ? 72.162 -1.844 -8.863 1.00 12.64 121 HIS B C 1
ATOM 3517 O O . HIS B 1 121 ? 72.856 -1.938 -7.930 1.00 13.17 121 HIS B O 1
ATOM 3524 N N . ARG B 1 122 ? 70.892 -2.178 -8.836 1.00 11.98 122 ARG B N 1
ATOM 3525 C CA . ARG B 1 122 ? 70.271 -2.821 -7.681 1.00 12.71 122 ARG B CA 1
ATOM 3526 C C . ARG B 1 122 ? 70.791 -4.238 -7.440 1.00 11.46 122 ARG B C 1
ATOM 3527 O O . ARG B 1 122 ? 71.003 -4.654 -6.344 1.00 12.50 122 ARG B O 1
ATOM 3535 N N . ALA B 1 123 ? 70.960 -4.962 -8.508 1.00 10.10 123 ALA B N 1
ATOM 3536 C CA . ALA B 1 123 ? 71.457 -6.300 -8.432 1.00 10.20 123 ALA B CA 1
ATOM 3537 C C . ALA B 1 123 ? 72.832 -6.358 -7.795 1.00 10.77 123 ALA B C 1
ATOM 3538 O O . ALA B 1 123 ? 73.065 -7.109 -6.934 1.00 8.90 123 ALA B O 1
ATOM 3540 N N . TYR B 1 124 ? 73.706 -5.488 -8.241 1.00 10.17 124 TYR B N 1
ATOM 3541 C CA . TYR B 1 124 ? 75.041 -5.458 -7.705 1.00 10.06 124 TYR B CA 1
ATOM 3542 C C . TYR B 1 124 ? 75.030 -5.193 -6.195 1.00 9.88 124 TYR B C 1
ATOM 3543 O O . TYR B 1 124 ? 75.773 -5.794 -5.471 1.00 11.06 124 TYR B O 1
ATOM 3552 N N . GLN B 1 125 ? 74.157 -4.323 -5.748 1.00 11.00 125 GLN B N 1
ATOM 3553 C CA . GLN B 1 125 ? 74.108 -4.044 -4.307 1.00 12.93 125 GLN B CA 1
ATOM 3554 C C . GLN B 1 125 ? 73.789 -5.317 -3.546 1.00 13.66 125 GLN B C 1
ATOM 3555 O O . GLN B 1 125 ? 74.187 -5.464 -2.442 1.00 13.61 125 GLN B O 1
ATOM 3561 N N . ARG B 1 126 ? 72.966 -6.160 -4.144 1.00 11.44 126 ARG B N 1
ATOM 3562 C CA . ARG B 1 126 ? 72.667 -7.440 -3.542 1.00 11.95 126 ARG B CA 1
ATOM 3563 C C . ARG B 1 126 ? 73.741 -8.507 -3.606 1.00 12.13 126 ARG B C 1
ATOM 3564 O O . ARG B 1 126 ? 74.127 -9.083 -2.618 1.00 12.08 126 ARG B O 1
ATOM 3572 N N . THR B 1 127 ? 74.169 -8.763 -4.823 1.00 11.15 127 THR B N 1
ATOM 3573 C CA . THR B 1 127 ? 75.101 -9.817 -5.090 1.00 10.90 127 THR B CA 1
ATOM 3574 C C . THR B 1 127 ? 76.500 -9.529 -4.528 1.00 11.37 127 THR B C 1
ATOM 3575 O O . THR B 1 127 ? 77.210 -10.431 -4.271 1.00 13.36 127 THR B O 1
ATOM 3579 N N . ARG B 1 128 ? 76.830 -8.260 -4.318 1.00 11.73 128 ARG B N 1
ATOM 3580 C CA . ARG B 1 128 ? 78.093 -7.924 -3.692 1.00 13.06 128 ARG B CA 1
ATOM 3581 C C . ARG B 1 128 ? 78.136 -8.547 -2.301 1.00 14.15 128 ARG B C 1
ATOM 3582 O O . ARG B 1 128 ? 79.151 -8.715 -1.755 1.00 13.04 128 ARG B O 1
ATOM 3590 N N . ASP B 1 129 ? 76.976 -8.781 -1.753 1.00 14.38 129 ASP B N 1
ATOM 3591 C CA . ASP B 1 129 ? 76.861 -9.515 -0.509 1.00 16.84 129 ASP B CA 1
ATOM 3592 C C . ASP B 1 129 ? 76.230 -10.921 -0.622 1.00 16.68 129 ASP B C 1
ATOM 3593 O O . ASP B 1 129 ? 75.702 -11.433 0.326 1.00 18.05 129 ASP B O 1
ATOM 3598 N N . ALA B 1 130 ? 76.300 -11.510 -1.793 1.00 14.93 130 ALA B N 1
ATOM 3599 C CA . ALA B 1 130 ? 75.780 -12.837 -2.023 1.00 16.18 130 ALA B CA 1
ATOM 3600 C C . ALA B 1 130 ? 74.262 -13.005 -1.797 1.00 15.97 130 ALA B C 1
ATOM 3601 O O . ALA B 1 130 ? 73.823 -14.043 -1.439 1.00 17.85 130 ALA B O 1
ATOM 3603 N N . ASN B 1 131 ? 73.522 -11.951 -2.000 1.00 14.07 131 ASN B N 1
ATOM 3604 C CA . ASN B 1 131 ? 72.089 -11.973 -2.011 1.00 13.88 131 ASN B CA 1
ATOM 3605 C C . ASN B 1 131 ? 71.609 -12.020 -3.488 1.00 14.67 131 ASN B C 1
ATOM 3606 O O . ASN B 1 131 ? 71.760 -11.101 -4.210 1.00 12.24 131 ASN B O 1
ATOM 3611 N N . PHE B 1 132 ? 71.082 -13.163 -3.856 1.00 14.24 132 PHE B N 1
ATOM 3612 C CA . PHE B 1 132 ? 70.728 -13.441 -5.232 1.00 13.80 132 PHE B CA 1
ATOM 3613 C C . PHE B 1 132 ? 69.214 -13.331 -5.488 1.00 14.37 132 PHE B C 1
ATOM 3614 O O . PHE B 1 132 ? 68.722 -13.776 -6.456 1.00 15.26 132 PHE B O 1
ATOM 3622 N N . SER B 1 133 ? 68.508 -12.700 -4.578 1.00 14.18 133 SER B N 1
ATOM 3623 C CA . SER B 1 133 ? 67.091 -12.491 -4.734 1.00 14.65 133 SER B CA 1
ATOM 3624 C C . SER B 1 133 ? 66.843 -11.658 -5.966 1.00 13.95 133 SER B C 1
ATOM 3625 O O . SER B 1 133 ? 67.519 -10.708 -6.166 1.00 12.51 133 SER B O 1
ATOM 3628 N N . LEU B 1 134 ? 65.857 -12.056 -6.745 1.00 11.12 134 LEU B N 1
ATOM 3629 C CA . LEU B 1 134 ? 65.494 -11.343 -7.944 1.00 11.45 134 LEU B CA 1
ATOM 3630 C C . LEU B 1 134 ? 64.255 -10.437 -7.828 1.00 12.73 134 LEU B C 1
ATOM 3631 O O . LEU B 1 134 ? 63.927 -9.767 -8.728 1.00 13.44 134 LEU B O 1
ATOM 3636 N N . GLU B 1 135 ? 63.601 -10.448 -6.689 1.00 14.09 135 GLU B N 1
ATOM 3637 C CA . GLU B 1 135 ? 62.411 -9.667 -6.534 1.00 15.45 135 GLU B CA 1
ATOM 3638 C C . GLU B 1 135 ? 62.743 -8.181 -6.786 1.00 15.21 135 GLU B C 1
ATOM 3639 O O . GLU B 1 135 ? 63.719 -7.684 -6.314 1.00 16.31 135 GLU B O 1
ATOM 3645 N N . GLY B 1 136 ? 61.920 -7.551 -7.583 1.00 12.85 136 GLY B N 1
ATOM 3646 C CA . GLY B 1 136 ? 62.082 -6.168 -7.919 1.00 13.49 136 GLY B CA 1
ATOM 3647 C C . GLY B 1 136 ? 63.058 -5.843 -9.043 1.00 12.76 136 GLY B C 1
ATOM 3648 O O . GLY B 1 136 ? 63.205 -4.744 -9.363 1.00 15.58 136 GLY B O 1
ATOM 3649 N N . LEU B 1 137 ? 63.697 -6.827 -9.619 1.00 12.04 137 LEU B N 1
ATOM 3650 C CA . LEU B 1 137 ? 64.658 -6.615 -10.668 1.00 11.11 137 LEU B CA 1
ATOM 3651 C C . LEU B 1 137 ? 64.123 -6.791 -12.101 1.00 11.09 137 LEU B C 1
ATOM 3652 O O . LEU B 1 137 ? 64.864 -6.714 -13.018 1.00 12.13 137 LEU B O 1
ATOM 3657 N N . THR B 1 138 ? 62.837 -7.077 -12.243 1.00 10.96 138 THR B N 1
ATOM 3658 C CA . THR B 1 138 ? 62.332 -7.448 -13.523 1.00 11.09 138 THR B CA 1
ATOM 3659 C C . THR B 1 138 ? 62.451 -6.292 -14.522 1.00 11.49 138 THR B C 1
ATOM 3660 O O . THR B 1 138 ? 62.072 -5.213 -14.223 1.00 10.89 138 THR B O 1
ATOM 3664 N N . GLY B 1 139 ? 63.009 -6.562 -15.687 1.00 11.72 139 GLY B N 1
ATOM 3665 C CA . GLY B 1 139 ? 63.100 -5.550 -16.724 1.00 11.83 139 GLY B CA 1
ATOM 3666 C C . GLY B 1 139 ? 62.099 -5.756 -17.881 1.00 13.55 139 GLY B C 1
ATOM 3667 O O . GLY B 1 139 ? 61.050 -6.261 -17.680 1.00 11.94 139 GLY B O 1
ATOM 3668 N N . PHE B 1 140 ? 62.476 -5.306 -19.066 1.00 13.58 140 PHE B N 1
ATOM 3669 C CA . PHE B 1 140 ? 61.739 -5.520 -20.287 1.00 13.55 140 PHE B CA 1
ATOM 3670 C C . PHE B 1 140 ? 62.676 -5.866 -21.441 1.00 14.75 140 PHE B C 1
ATOM 3671 O O . PHE B 1 140 ? 63.797 -5.460 -21.436 1.00 15.09 140 PHE B O 1
ATOM 3679 N N . THR B 1 141 ? 62.171 -6.631 -22.391 1.00 12.90 141 THR B N 1
ATOM 3680 C CA . THR B 1 141 ? 62.901 -6.939 -23.568 1.00 12.69 141 THR B CA 1
ATOM 3681 C C . THR B 1 141 ? 62.855 -5.745 -24.516 1.00 13.04 141 THR B C 1
ATOM 3682 O O . THR B 1 141 ? 61.833 -5.270 -24.852 1.00 14.18 141 THR B O 1
ATOM 3686 N N . MET B 1 142 ? 64.026 -5.290 -24.885 1.00 11.78 142 MET B N 1
ATOM 3687 C CA . MET B 1 142 ? 64.178 -4.159 -25.768 1.00 12.77 142 MET B CA 1
ATOM 3688 C C . MET B 1 142 ? 63.705 -4.452 -27.211 1.00 12.74 142 MET B C 1
ATOM 3689 O O . MET B 1 142 ? 63.106 -3.661 -27.828 1.00 15.32 142 MET B O 1
ATOM 3694 N N . HIS B 1 143 ? 64.029 -5.618 -27.675 1.00 13.49 143 HIS B N 1
ATOM 3695 C CA . HIS B 1 143 ? 63.803 -6.011 -29.023 1.00 16.78 143 HIS B CA 1
ATOM 3696 C C . HIS B 1 143 ? 62.299 -5.908 -29.292 1.00 19.25 143 HIS B C 1
ATOM 3697 O O . HIS B 1 143 ? 61.508 -6.346 -28.546 1.00 17.05 143 HIS B O 1
ATOM 3704 N N . GLY B 1 144 ? 61.984 -5.202 -30.361 1.00 20.22 144 GLY B N 1
ATOM 3705 C CA . GLY B 1 144 ? 60.629 -4.949 -30.788 1.00 20.59 144 GLY B CA 1
ATOM 3706 C C . GLY B 1 144 ? 59.895 -3.771 -30.181 1.00 20.64 144 GLY B C 1
ATOM 3707 O O . GLY B 1 144 ? 58.838 -3.422 -30.621 1.00 23.01 144 GLY B O 1
ATOM 3708 N N . LYS B 1 145 ? 60.485 -3.120 -29.210 1.00 18.89 145 LYS B N 1
ATOM 3709 C CA . LYS B 1 145 ? 59.961 -1.900 -28.696 1.00 18.15 145 LYS B CA 1
ATOM 3710 C C . LYS B 1 145 ? 60.331 -0.687 -29.539 1.00 16.76 145 LYS B C 1
ATOM 3711 O O . LYS B 1 145 ? 61.063 -0.818 -30.440 1.00 18.45 145 LYS B O 1
ATOM 3717 N N . THR B 1 146 ? 59.802 0.453 -29.172 1.00 16.41 146 THR B N 1
ATOM 3718 C CA . THR B 1 146 ? 60.051 1.678 -29.876 1.00 17.70 146 THR B CA 1
ATOM 3719 C C . THR B 1 146 ? 60.942 2.622 -29.099 1.00 16.61 146 THR B C 1
ATOM 3720 O O . THR B 1 146 ? 60.694 2.907 -27.980 1.00 18.65 146 THR B O 1
ATOM 3724 N N . ALA B 1 147 ? 61.963 3.120 -29.761 1.00 17.07 147 ALA B N 1
ATOM 3725 C CA . ALA B 1 147 ? 62.874 4.081 -29.182 1.00 17.08 147 ALA B CA 1
ATOM 3726 C C . ALA B 1 147 ? 62.715 5.425 -29.858 1.00 17.36 147 ALA B C 1
ATOM 3727 O O . ALA B 1 147 ? 62.681 5.494 -31.033 1.00 20.70 147 ALA B O 1
ATOM 3729 N N . GLY B 1 148 ? 62.629 6.466 -29.079 1.00 15.66 148 GLY B N 1
ATOM 3730 C CA . GLY B 1 148 ? 62.536 7.784 -29.617 1.00 16.39 148 GLY B CA 1
ATOM 3731 C C . GLY B 1 148 ? 63.719 8.644 -29.252 1.00 16.48 148 GLY B C 1
ATOM 3732 O O . GLY B 1 148 ? 63.908 8.936 -28.115 1.00 16.50 148 GLY B O 1
ATOM 3733 N N . VAL B 1 149 ? 64.422 9.117 -30.251 1.00 15.11 149 VAL B N 1
ATOM 3734 C CA . VAL B 1 149 ? 65.547 9.981 -30.032 1.00 16.00 149 VAL B CA 1
ATOM 3735 C C . VAL B 1 149 ? 65.220 11.448 -30.358 1.00 17.22 149 VAL B C 1
ATOM 3736 O O . VAL B 1 149 ? 64.732 11.732 -31.404 1.00 20.85 149 VAL B O 1
ATOM 3740 N N . ILE B 1 150 ? 65.480 12.323 -29.409 1.00 17.87 150 ILE B N 1
ATOM 3741 C CA . ILE B 1 150 ? 65.286 13.732 -29.590 1.00 17.98 150 ILE B CA 1
ATOM 3742 C C . ILE B 1 150 ? 66.665 14.377 -29.868 1.00 17.18 150 ILE B C 1
ATOM 3743 O O . ILE B 1 150 ? 67.454 14.561 -29.011 1.00 19.06 150 ILE B O 1
ATOM 3748 N N . GLY B 1 151 ? 66.851 14.723 -31.111 1.00 19.30 151 GLY B N 1
ATOM 3749 C CA . GLY B 1 151 ? 68.070 15.259 -31.651 1.00 20.80 151 GLY B CA 1
ATOM 3750 C C . GLY B 1 151 ? 68.872 14.269 -32.476 1.00 19.61 151 GLY B C 1
ATOM 3751 O O . GLY B 1 151 ? 69.203 13.236 -32.016 1.00 17.82 151 GLY B O 1
ATOM 3752 N N . THR B 1 152 ? 69.162 14.609 -33.715 1.00 19.16 152 THR B N 1
ATOM 3753 C CA . THR B 1 152 ? 69.853 13.723 -34.627 1.00 17.82 152 THR B CA 1
ATOM 3754 C C . THR B 1 152 ? 71.165 14.265 -35.236 1.00 17.52 152 THR B C 1
ATOM 3755 O O . THR B 1 152 ? 71.499 14.022 -36.337 1.00 16.14 152 THR B O 1
ATOM 3759 N N . GLY B 1 153 ? 71.916 14.916 -34.396 1.00 19.03 153 GLY B N 1
ATOM 3760 C CA . GLY B 1 153 ? 73.288 15.221 -34.670 1.00 19.22 153 GLY B CA 1
ATOM 3761 C C . GLY B 1 153 ? 74.115 13.952 -34.442 1.00 18.15 153 GLY B C 1
ATOM 3762 O O . GLY B 1 153 ? 73.580 12.902 -34.362 1.00 15.53 153 GLY B O 1
ATOM 3763 N N . LYS B 1 154 ? 75.436 14.077 -34.384 1.00 16.57 154 LYS B N 1
ATOM 3764 C CA . LYS B 1 154 ? 76.285 12.912 -34.395 1.00 17.40 154 LYS B CA 1
ATOM 3765 C C . LYS B 1 154 ? 75.983 12.007 -33.192 1.00 14.63 154 LYS B C 1
ATOM 3766 O O . LYS B 1 154 ? 76.016 10.859 -33.335 1.00 13.12 154 LYS B O 1
ATOM 3772 N N . ILE B 1 155 ? 75.728 12.582 -32.043 1.00 13.97 155 ILE B N 1
ATOM 3773 C CA . ILE B 1 155 ? 75.456 11.753 -30.864 1.00 14.14 155 ILE B CA 1
ATOM 3774 C C . ILE B 1 155 ? 74.146 10.965 -31.009 1.00 14.45 155 ILE B C 1
ATOM 3775 O O . ILE B 1 155 ? 74.130 9.804 -30.866 1.00 15.50 155 ILE B O 1
ATOM 3780 N N . GLY B 1 156 ? 73.098 11.641 -31.424 1.00 14.25 156 GLY B N 1
ATOM 3781 C CA . GLY B 1 156 ? 71.821 10.995 -31.584 1.00 14.31 156 GLY B CA 1
ATOM 3782 C C . GLY B 1 156 ? 71.906 9.899 -32.607 1.00 15.51 156 GLY B C 1
ATOM 3783 O O . GLY B 1 156 ? 71.414 8.837 -32.397 1.00 17.65 156 GLY B O 1
ATOM 3784 N N . VAL B 1 157 ? 72.593 10.153 -33.695 1.00 14.77 157 VAL B N 1
ATOM 3785 C CA . VAL B 1 157 ? 72.782 9.138 -34.678 1.00 16.35 157 VAL B CA 1
ATOM 3786 C C . VAL B 1 157 ? 73.581 7.922 -34.169 1.00 14.82 157 VAL B C 1
ATOM 3787 O O . VAL B 1 157 ? 73.244 6.823 -34.435 1.00 13.86 157 VAL B O 1
ATOM 3791 N N . ALA B 1 158 ? 74.621 8.171 -33.401 1.00 14.30 158 ALA B N 1
ATOM 3792 C CA . ALA B 1 158 ? 75.388 7.102 -32.830 1.00 12.96 158 ALA B CA 1
ATOM 3793 C C . ALA B 1 158 ? 74.498 6.245 -31.908 1.00 12.79 158 ALA B C 1
ATOM 3794 O O . ALA B 1 158 ? 74.555 5.072 -31.919 1.00 13.00 158 ALA B O 1
ATOM 3796 N N . ALA B 1 159 ? 73.663 6.901 -31.140 1.00 12.77 159 ALA B N 1
ATOM 3797 C CA . ALA B 1 159 ? 72.707 6.206 -30.302 1.00 13.87 159 ALA B CA 1
ATOM 3798 C C . ALA B 1 159 ? 71.702 5.378 -31.129 1.00 14.59 159 ALA B C 1
ATOM 3799 O O . ALA B 1 159 ? 71.481 4.264 -30.858 1.00 13.29 159 ALA B O 1
ATOM 3801 N N . LEU B 1 160 ? 71.213 5.943 -32.212 1.00 15.37 160 LEU B N 1
ATOM 3802 C CA . LEU B 1 160 ? 70.299 5.220 -33.089 1.00 15.14 160 LEU B CA 1
ATOM 3803 C C . LEU B 1 160 ? 70.895 3.936 -33.654 1.00 15.22 160 LEU B C 1
ATOM 3804 O O . LEU B 1 160 ? 70.232 2.974 -33.779 1.00 13.98 160 LEU B O 1
ATOM 3809 N N . ARG B 1 161 ? 72.163 3.963 -33.962 1.00 14.56 161 ARG B N 1
ATOM 3810 C CA . ARG B 1 161 ? 72.781 2.821 -34.511 1.00 14.80 161 ARG B CA 1
ATOM 3811 C C . ARG B 1 161 ? 72.713 1.700 -33.504 1.00 13.74 161 ARG B C 1
ATOM 3812 O O . ARG B 1 161 ? 72.460 0.609 -33.844 1.00 12.86 161 ARG B O 1
ATOM 3820 N N . ILE B 1 162 ? 72.995 2.033 -32.254 1.00 13.97 162 ILE B N 1
ATOM 3821 C CA . ILE B 1 162 ? 72.996 1.056 -31.216 1.00 12.50 162 ILE B CA 1
ATOM 3822 C C . ILE B 1 162 ? 71.592 0.492 -30.971 1.00 12.11 162 ILE B C 1
ATOM 3823 O O . ILE B 1 162 ? 71.407 -0.650 -30.943 1.00 12.23 162 ILE B O 1
ATOM 3828 N N . LEU B 1 163 ? 70.646 1.378 -30.884 1.00 11.48 163 LEU B N 1
ATOM 3829 C CA . LEU B 1 163 ? 69.280 1.044 -30.673 1.00 14.27 163 LEU B CA 1
ATOM 3830 C C . LEU B 1 163 ? 68.736 0.161 -31.830 1.00 15.98 163 LEU B C 1
ATOM 3831 O O . LEU B 1 163 ? 67.976 -0.732 -31.633 1.00 16.72 163 LEU B O 1
ATOM 3836 N N . LYS B 1 164 ? 69.211 0.427 -33.023 1.00 17.19 164 LYS B N 1
ATOM 3837 C CA . LYS B 1 164 ? 68.874 -0.384 -34.153 1.00 17.29 164 LYS B CA 1
ATOM 3838 C C . LYS B 1 164 ? 69.349 -1.814 -33.971 1.00 16.96 164 LYS B C 1
ATOM 3839 O O . LYS B 1 164 ? 68.675 -2.747 -34.297 1.00 16.08 164 LYS B O 1
ATOM 3845 N N . GLY B 1 165 ? 70.526 -1.953 -33.405 1.00 14.20 165 GLY B N 1
ATOM 3846 C CA . GLY B 1 165 ? 71.092 -3.247 -33.113 1.00 14.07 165 GLY B CA 1
ATOM 3847 C C . GLY B 1 165 ? 70.291 -4.101 -32.132 1.00 12.73 165 GLY B C 1
ATOM 3848 O O . GLY B 1 165 ? 70.299 -5.301 -32.187 1.00 12.38 165 GLY B O 1
ATOM 3849 N N . PHE B 1 166 ? 69.626 -3.411 -31.227 1.00 12.73 166 PHE B N 1
ATOM 3850 C CA . PHE B 1 166 ? 68.721 -3.992 -30.273 1.00 14.08 166 PHE B CA 1
ATOM 3851 C C . PHE B 1 166 ? 67.425 -4.516 -30.937 1.00 15.33 166 PHE B C 1
ATOM 3852 O O . PHE B 1 166 ? 66.710 -5.206 -30.343 1.00 14.13 166 PHE B O 1
ATOM 3860 N N . GLY B 1 167 ? 67.198 -4.171 -32.187 1.00 15.71 167 GLY B N 1
ATOM 3861 C CA . GLY B 1 167 ? 65.961 -4.502 -32.857 1.00 15.86 167 GLY B CA 1
ATOM 3862 C C . GLY B 1 167 ? 64.777 -3.651 -32.521 1.00 16.11 167 GLY B C 1
ATOM 3863 O O . GLY B 1 167 ? 63.673 -4.093 -32.540 1.00 19.11 167 GLY B O 1
ATOM 3864 N N . MET B 1 168 ? 65.048 -2.421 -32.167 1.00 15.27 168 MET B N 1
ATOM 3865 C CA . MET B 1 168 ? 64.029 -1.486 -31.836 1.00 15.49 168 MET B CA 1
ATOM 3866 C C . MET B 1 168 ? 63.585 -0.651 -33.068 1.00 19.30 168 MET B C 1
ATOM 3867 O O . MET B 1 168 ? 64.327 -0.466 -33.987 1.00 17.89 168 MET B O 1
ATOM 3872 N N . ARG B 1 169 ? 62.373 -0.136 -32.980 1.00 19.10 169 ARG B N 1
ATOM 3873 C CA . ARG B 1 169 ? 61.843 0.716 -33.976 1.00 20.56 169 ARG B CA 1
ATOM 3874 C C . ARG B 1 169 ? 62.294 2.106 -33.655 1.00 21.13 169 ARG B C 1
ATOM 3875 O O . ARG B 1 169 ? 62.175 2.528 -32.577 1.00 17.75 169 ARG B O 1
ATOM 3883 N N . LEU B 1 170 ? 62.804 2.792 -34.652 1.00 20.80 170 LEU B N 1
ATOM 3884 C CA . LEU B 1 170 ? 63.403 4.098 -34.470 1.00 19.62 170 LEU B CA 1
ATOM 3885 C C . LEU B 1 170 ? 62.578 5.294 -34.890 1.00 19.65 170 LEU B C 1
ATOM 3886 O O . LEU B 1 170 ? 62.261 5.449 -36.031 1.00 21.61 170 LEU B O 1
ATOM 3891 N N . LEU B 1 171 ? 62.294 6.140 -33.936 1.00 21.29 171 LEU B N 1
ATOM 3892 C CA . LEU B 1 171 ? 61.675 7.419 -34.131 1.00 22.81 171 LEU B CA 1
ATOM 3893 C C . LEU B 1 171 ? 62.633 8.514 -33.721 1.00 23.44 171 LEU B C 1
ATOM 3894 O O . LEU B 1 171 ? 63.405 8.344 -32.830 1.00 20.79 171 LEU B O 1
ATOM 3899 N N . ALA B 1 172 ? 62.512 9.662 -34.350 1.00 21.28 172 ALA B N 1
ATOM 3900 C CA . ALA B 1 172 ? 63.276 10.806 -33.943 1.00 21.45 172 ALA B CA 1
ATOM 3901 C C . ALA B 1 172 ? 62.539 12.078 -34.167 1.00 23.79 172 ALA B C 1
ATOM 3902 O O . ALA B 1 172 ? 61.764 12.172 -35.057 1.00 23.73 172 ALA B O 1
ATOM 3904 N N . PHE B 1 173 ? 62.767 13.022 -33.298 1.00 26.30 173 PHE B N 1
ATOM 3905 C CA . PHE B 1 173 ? 62.372 14.375 -33.520 1.00 29.77 173 PHE B CA 1
ATOM 3906 C C . PHE B 1 173 ? 63.613 15.188 -33.701 1.00 31.27 173 PHE B C 1
ATOM 3907 O O . PHE B 1 173 ? 64.417 15.288 -32.844 1.00 25.71 173 PHE B O 1
ATOM 3915 N N . ASP B 1 174 ? 63.755 15.698 -34.912 1.00 32.37 174 ASP B N 1
ATOM 3916 C CA . ASP B 1 174 ? 64.631 16.784 -35.196 1.00 34.02 174 ASP B CA 1
ATOM 3917 C C . ASP B 1 174 ? 63.999 17.600 -36.327 1.00 38.07 174 ASP B C 1
ATOM 3918 O O . ASP B 1 174 ? 63.642 17.052 -37.342 1.00 41.35 174 ASP B O 1
ATOM 3923 N N . PRO B 1 175 ? 64.009 18.897 -36.214 1.00 36.65 175 PRO B N 1
ATOM 3924 C CA . PRO B 1 175 ? 63.530 19.723 -37.325 1.00 43.57 175 PRO B CA 1
ATOM 3925 C C . PRO B 1 175 ? 64.319 19.324 -38.572 1.00 45.21 175 PRO B C 1
ATOM 3926 O O . PRO B 1 175 ? 63.767 19.239 -39.640 1.00 50.61 175 PRO B O 1
ATOM 3930 N N . TYR B 1 176 ? 65.582 18.992 -38.404 1.00 40.03 176 TYR B N 1
ATOM 3931 C CA . TYR B 1 176 ? 66.468 18.783 -39.498 1.00 37.20 176 TYR B CA 1
ATOM 3932 C C . TYR B 1 176 ? 66.933 17.397 -39.741 1.00 39.99 176 TYR B C 1
ATOM 3933 O O . TYR B 1 176 ? 67.462 16.755 -38.873 1.00 52.04 176 TYR B O 1
ATOM 3942 N N . PRO B 1 177 ? 66.866 16.947 -40.952 1.00 35.87 177 PRO B N 1
ATOM 3943 C CA . PRO B 1 177 ? 67.046 15.536 -41.176 1.00 37.23 177 PRO B CA 1
ATOM 3944 C C . PRO B 1 177 ? 68.448 15.094 -41.470 1.00 36.05 177 PRO B C 1
ATOM 3945 O O . PRO B 1 177 ? 69.206 15.862 -41.975 1.00 35.99 177 PRO B O 1
ATOM 3949 N N . SER B 1 178 ? 68.744 13.852 -41.172 1.00 27.82 178 SER B N 1
ATOM 3950 C CA . SER B 1 178 ? 70.106 13.405 -41.272 1.00 34.82 178 SER B CA 1
ATOM 3951 C C . SER B 1 178 ? 70.244 12.237 -42.216 1.00 31.81 178 SER B C 1
ATOM 3952 O O . SER B 1 178 ? 69.553 11.264 -42.165 1.00 31.83 178 SER B O 1
ATOM 3955 N N . THR B 1 179 ? 71.159 12.399 -43.105 1.00 36.74 179 THR B N 1
ATOM 3956 C CA . THR B 1 179 ? 71.337 11.468 -44.146 1.00 40.39 179 THR B CA 1
ATOM 3957 C C . THR B 1 179 ? 71.699 10.172 -43.474 1.00 36.86 179 THR B C 1
ATOM 3958 O O . THR B 1 179 ? 71.232 9.123 -43.839 1.00 38.01 179 THR B O 1
ATOM 3962 N N . ALA B 1 180 ? 72.545 10.279 -42.469 1.00 34.87 180 ALA B N 1
ATOM 3963 C CA . ALA B 1 180 ? 72.964 9.112 -41.780 1.00 35.46 180 ALA B CA 1
ATOM 3964 C C . ALA B 1 180 ? 71.734 8.467 -41.144 1.00 29.38 180 ALA B C 1
ATOM 3965 O O . ALA B 1 180 ? 71.529 7.305 -41.294 1.00 31.36 180 ALA B O 1
ATOM 3967 N N . ALA B 1 181 ? 70.926 9.257 -40.495 1.00 22.85 181 ALA B N 1
ATOM 3968 C CA . ALA B 1 181 ? 69.738 8.785 -39.846 1.00 28.57 181 ALA B CA 1
ATOM 3969 C C . ALA B 1 181 ? 68.673 8.204 -40.772 1.00 32.14 181 ALA B C 1
ATOM 3970 O O . ALA B 1 181 ? 68.060 7.237 -40.465 1.00 31.47 181 ALA B O 1
ATOM 3972 N N . LEU B 1 182 ? 68.441 8.880 -41.879 1.00 32.99 182 LEU B N 1
ATOM 3973 C CA . LEU B 1 182 ? 67.489 8.425 -42.855 1.00 34.13 182 LEU B CA 1
ATOM 3974 C C . LEU B 1 182 ? 68.008 7.155 -43.368 1.00 31.06 182 LEU B C 1
ATOM 3975 O O . LEU B 1 182 ? 67.300 6.210 -43.503 1.00 30.91 182 LEU B O 1
ATOM 3980 N N . ASP B 1 183 ? 69.285 7.140 -43.611 1.00 32.59 183 ASP B N 1
ATOM 3981 C CA . ASP B 1 183 ? 69.901 5.991 -44.144 1.00 35.12 183 ASP B CA 1
ATOM 3982 C C . ASP B 1 183 ? 69.815 4.785 -43.218 1.00 34.41 183 ASP B C 1
ATOM 3983 O O . ASP B 1 183 ? 69.889 3.667 -43.652 1.00 35.64 183 ASP B O 1
ATOM 3988 N N . LEU B 1 184 ? 69.679 5.056 -41.941 1.00 35.28 184 LEU B N 1
ATOM 3989 C CA . LEU B 1 184 ? 69.543 4.053 -40.901 1.00 36.90 184 LEU B CA 1
ATOM 3990 C C . LEU B 1 184 ? 68.129 3.490 -40.803 1.00 36.38 184 LEU B C 1
ATOM 3991 O O . LEU B 1 184 ? 67.886 2.580 -40.050 1.00 37.08 184 LEU B O 1
ATOM 3996 N N . GLY B 1 185 ? 67.196 4.048 -41.532 1.00 35.33 185 GLY B N 1
ATOM 3997 C CA . GLY B 1 185 ? 65.825 3.665 -41.351 1.00 33.44 185 GLY B CA 1
ATOM 3998 C C . GLY B 1 185 ? 65.015 4.387 -40.312 1.00 30.25 185 GLY B C 1
ATOM 3999 O O . GLY B 1 185 ? 63.966 3.949 -39.958 1.00 33.52 185 GLY B O 1
ATOM 4000 N N . VAL B 1 186 ? 65.502 5.503 -39.842 1.00 29.19 186 VAL B N 1
ATOM 4001 C CA . VAL B 1 186 ? 64.787 6.259 -38.861 1.00 25.49 186 VAL B CA 1
ATOM 4002 C C . VAL B 1 186 ? 63.535 6.921 -39.402 1.00 29.95 186 VAL B C 1
ATOM 4003 O O . VAL B 1 186 ? 63.537 7.382 -40.487 1.00 31.66 186 VAL B O 1
ATOM 4007 N N . GLU B 1 187 ? 62.510 6.998 -38.594 1.00 25.42 187 GLU B N 1
ATOM 4008 C CA . GLU B 1 187 ? 61.332 7.748 -38.906 1.00 27.43 187 GLU B CA 1
ATOM 4009 C C . GLU B 1 187 ? 61.221 9.029 -38.129 1.00 25.81 187 GLU B C 1
ATOM 4010 O O . GLU B 1 187 ? 61.046 9.022 -36.956 1.00 26.89 187 GLU B O 1
ATOM 4016 N N . TYR B 1 188 ? 61.300 10.148 -38.811 1.00 22.15 188 TYR B N 1
ATOM 4017 C CA . TYR B 1 188 ? 61.093 11.415 -38.171 1.00 24.60 188 TYR B CA 1
ATOM 4018 C C . TYR B 1 188 ? 59.624 11.699 -37.823 1.00 27.00 188 TYR B C 1
ATOM 4019 O O . TYR B 1 188 ? 58.777 11.376 -38.590 1.00 28.74 188 TYR B O 1
ATOM 4028 N N . VAL B 1 189 ? 59.359 12.332 -36.693 1.00 26.81 189 VAL B N 1
ATOM 4029 C CA . VAL B 1 189 ? 58.025 12.604 -36.245 1.00 26.29 189 VAL B CA 1
ATOM 4030 C C . VAL B 1 189 ? 57.982 13.811 -35.382 1.00 29.63 189 VAL B C 1
ATOM 4031 O O . VAL B 1 189 ? 58.994 14.282 -34.951 1.00 30.25 189 VAL B O 1
ATOM 4035 N N . ASP B 1 190 ? 56.787 14.306 -35.115 1.00 29.60 190 ASP B N 1
ATOM 4036 C CA . ASP B 1 190 ? 56.653 15.449 -34.236 1.00 32.44 190 ASP B CA 1
ATOM 4037 C C . ASP B 1 190 ? 56.755 15.023 -32.807 1.00 30.02 190 ASP B C 1
ATOM 4038 O O . ASP B 1 190 ? 56.715 13.873 -32.561 1.00 30.61 190 ASP B O 1
ATOM 4043 N N . LEU B 1 191 ? 56.922 15.948 -31.886 1.00 30.32 191 LEU B N 1
ATOM 4044 C CA . LEU B 1 191 ? 57.155 15.592 -30.514 1.00 34.16 191 LEU B CA 1
ATOM 4045 C C . LEU B 1 191 ? 55.986 14.853 -29.935 1.00 36.89 191 LEU B C 1
ATOM 4046 O O . LEU B 1 191 ? 56.173 13.926 -29.203 1.00 30.43 191 LEU B O 1
ATOM 4051 N N . GLN B 1 192 ? 54.781 15.270 -30.299 1.00 33.11 192 GLN B N 1
ATOM 4052 C CA . GLN B 1 192 ? 53.607 14.623 -29.739 1.00 36.10 192 GLN B CA 1
ATOM 4053 C C . GLN B 1 192 ? 53.588 13.154 -30.085 1.00 29.41 192 GLN B C 1
ATOM 4054 O O . GLN B 1 192 ? 53.289 12.366 -29.260 1.00 32.78 192 GLN B O 1
ATOM 4060 N N . THR B 1 193 ? 53.873 12.816 -31.303 1.00 26.15 193 THR B N 1
ATOM 4061 C CA . THR B 1 193 ? 53.906 11.451 -31.707 1.00 27.37 193 THR B CA 1
ATOM 4062 C C . THR B 1 193 ? 55.059 10.661 -31.029 1.00 30.73 193 THR B C 1
ATOM 4063 O O . THR B 1 193 ? 54.919 9.494 -30.664 1.00 28.19 193 THR B O 1
ATOM 4067 N N . LEU B 1 194 ? 56.202 11.310 -30.900 1.00 27.59 194 LEU B N 1
ATOM 4068 C CA . LEU B 1 194 ? 57.329 10.636 -30.268 1.00 27.67 194 LEU B CA 1
ATOM 4069 C C . LEU B 1 194 ? 57.003 10.288 -28.823 1.00 24.07 194 LEU B C 1
ATOM 4070 O O . LEU B 1 194 ? 57.275 9.216 -28.396 1.00 25.84 194 LEU B O 1
ATOM 4075 N N . PHE B 1 195 ? 56.386 11.221 -28.123 1.00 25.13 195 PHE B N 1
ATOM 4076 C CA . PHE B 1 195 ? 55.979 11.061 -26.773 1.00 28.28 195 PHE B CA 1
ATOM 4077 C C . PHE B 1 195 ? 54.930 9.929 -26.606 1.00 31.40 195 PHE B C 1
ATOM 4078 O O . PHE B 1 195 ? 54.982 9.169 -25.668 1.00 23.23 195 PHE B O 1
ATOM 4086 N N . ALA B 1 196 ? 53.962 9.878 -27.505 1.00 27.63 196 ALA B N 1
ATOM 4087 C CA . ALA B 1 196 ? 52.940 8.856 -27.460 1.00 28.30 196 ALA B CA 1
ATOM 4088 C C . ALA B 1 196 ? 53.419 7.441 -27.679 1.00 28.02 196 ALA B C 1
ATOM 4089 O O . ALA B 1 196 ? 52.933 6.527 -27.111 1.00 27.68 196 ALA B O 1
ATOM 4091 N N . GLU B 1 197 ? 54.348 7.289 -28.574 1.00 23.60 197 GLU B N 1
ATOM 4092 C CA . GLU B 1 197 ? 54.701 6.006 -29.052 1.00 24.60 197 GLU B CA 1
ATOM 4093 C C . GLU B 1 197 ? 56.004 5.334 -28.545 1.00 21.41 197 GLU B C 1
ATOM 4094 O O . GLU B 1 197 ? 56.236 4.218 -28.812 1.00 20.67 197 GLU B O 1
ATOM 4100 N N . SER B 1 198 ? 56.820 6.076 -27.837 1.00 21.63 198 SER B N 1
ATOM 4101 C CA . SER B 1 198 ? 58.119 5.586 -27.432 1.00 18.71 198 SER B CA 1
ATOM 4102 C C . SER B 1 198 ? 58.066 4.862 -26.121 1.00 18.26 198 SER B C 1
ATOM 4103 O O . SER B 1 198 ? 57.559 5.351 -25.189 1.00 19.07 198 SER B O 1
ATOM 4106 N N . ASP B 1 199 ? 58.595 3.668 -26.114 1.00 18.54 199 ASP B N 1
ATOM 4107 C CA . ASP B 1 199 ? 58.944 2.930 -24.926 1.00 17.75 199 ASP B CA 1
ATOM 4108 C C . ASP B 1 199 ? 60.165 3.465 -24.162 1.00 17.49 199 ASP B C 1
ATOM 4109 O O . ASP B 1 199 ? 60.202 3.503 -22.974 1.00 16.18 199 ASP B O 1
ATOM 4114 N N . VAL B 1 200 ? 61.158 3.840 -24.917 1.00 16.19 200 VAL B N 1
ATOM 4115 C CA . VAL B 1 200 ? 62.333 4.516 -24.388 1.00 16.13 200 VAL B CA 1
ATOM 4116 C C . VAL B 1 200 ? 62.610 5.829 -25.128 1.00 15.91 200 VAL B C 1
ATOM 4117 O O . VAL B 1 200 ? 62.533 5.861 -26.297 1.00 16.31 200 VAL B O 1
ATOM 4121 N N . ILE B 1 201 ? 62.930 6.869 -24.393 1.00 16.40 201 ILE B N 1
ATOM 4122 C CA . ILE B 1 201 ? 63.285 8.162 -24.950 1.00 16.20 201 ILE B CA 1
ATOM 4123 C C . ILE B 1 201 ? 64.689 8.623 -24.499 1.00 17.04 201 ILE B C 1
ATOM 4124 O O . ILE B 1 201 ? 64.991 8.581 -23.343 1.00 17.25 201 ILE B O 1
ATOM 4129 N N . SER B 1 202 ? 65.504 9.090 -25.423 1.00 14.16 202 SER B N 1
ATOM 4130 C CA . SER B 1 202 ? 66.799 9.585 -25.062 1.00 13.68 202 SER B CA 1
ATOM 4131 C C . SER B 1 202 ? 67.017 10.941 -25.725 1.00 14.52 202 SER B C 1
ATOM 4132 O O . SER B 1 202 ? 66.821 11.054 -26.873 1.00 14.20 202 SER B O 1
ATOM 4135 N N . LEU B 1 203 ? 67.458 11.900 -24.940 1.00 14.68 203 LEU B N 1
ATOM 4136 C CA . LEU B 1 203 ? 67.683 13.273 -25.391 1.00 16.76 203 LEU B CA 1
ATOM 4137 C C . LEU B 1 203 ? 69.150 13.490 -25.814 1.00 15.50 203 LEU B C 1
ATOM 4138 O O . LEU B 1 203 ? 70.036 13.267 -25.055 1.00 14.54 203 LEU B O 1
ATOM 4143 N N . HIS B 1 204 ? 69.340 13.920 -27.053 1.00 15.33 204 HIS B N 1
ATOM 4144 C CA . HIS B 1 204 ? 70.652 14.130 -27.648 1.00 15.57 204 HIS B CA 1
ATOM 4145 C C . HIS B 1 204 ? 70.672 15.441 -28.464 1.00 18.62 204 HIS B C 1
ATOM 4146 O O . HIS B 1 204 ? 70.859 15.425 -29.639 1.00 18.55 204 HIS B O 1
ATOM 4153 N N . CYS B 1 205 ? 70.402 16.534 -27.780 1.00 21.60 205 CYS B N 1
ATOM 4154 C CA . CYS B 1 205 ? 70.277 17.824 -28.411 1.00 24.28 205 CYS B CA 1
ATOM 4155 C C . CYS B 1 205 ? 70.828 18.936 -27.547 1.00 23.91 205 CYS B C 1
ATOM 4156 O O . CYS B 1 205 ? 70.839 18.843 -26.364 1.00 21.07 205 CYS B O 1
ATOM 4159 N N . PRO B 1 206 ? 71.308 20.012 -28.161 1.00 22.70 206 PRO B N 1
ATOM 4160 C CA . PRO B 1 206 ? 71.767 21.138 -27.374 1.00 23.39 206 PRO B CA 1
ATOM 4161 C C . PRO B 1 206 ? 70.573 21.900 -26.821 1.00 22.94 206 PRO B C 1
ATOM 4162 O O . PRO B 1 206 ? 69.524 21.741 -27.308 1.00 25.22 206 PRO B O 1
ATOM 4166 N N . LEU B 1 207 ? 70.817 22.673 -25.801 1.00 24.48 207 LEU B N 1
ATOM 4167 C CA . LEU B 1 207 ? 69.839 23.493 -25.158 1.00 28.33 207 LEU B CA 1
ATOM 4168 C C . LEU B 1 207 ? 69.610 24.742 -25.996 1.00 28.01 207 LEU B C 1
ATOM 4169 O O . LEU B 1 207 ? 70.514 25.363 -26.389 1.00 26.92 207 LEU B O 1
ATOM 4174 N N . THR B 1 208 ? 68.365 25.068 -26.246 1.00 27.26 208 THR B N 1
ATOM 4175 C CA . THR B 1 208 ? 68.007 26.299 -26.910 1.00 26.62 208 THR B CA 1
ATOM 4176 C C . THR B 1 208 ? 66.810 26.906 -26.205 1.00 27.59 208 THR B C 1
ATOM 4177 O O . THR B 1 208 ? 66.209 26.295 -25.400 1.00 25.40 208 THR B O 1
ATOM 4181 N N . PRO B 1 209 ? 66.421 28.112 -26.589 1.00 28.47 209 PRO B N 1
ATOM 4182 C CA . PRO B 1 209 ? 65.219 28.699 -26.024 1.00 27.95 209 PRO B CA 1
ATOM 4183 C C . PRO B 1 209 ? 64.027 27.859 -26.367 1.00 26.90 209 PRO B C 1
ATOM 4184 O O . PRO B 1 209 ? 63.178 27.660 -25.573 1.00 27.31 209 PRO B O 1
ATOM 4188 N N . GLU B 1 210 ? 64.020 27.354 -27.578 1.00 25.94 210 GLU B N 1
ATOM 4189 C CA . GLU B 1 210 ? 62.942 26.547 -28.089 1.00 26.87 210 GLU B CA 1
ATOM 4190 C C . GLU B 1 210 ? 62.720 25.205 -27.381 1.00 30.31 210 GLU B C 1
ATOM 4191 O O . GLU B 1 210 ? 61.651 24.665 -27.462 1.00 32.90 210 GLU B O 1
ATOM 4197 N N . ASN B 1 211 ? 63.752 24.654 -26.762 1.00 27.91 211 ASN B N 1
ATOM 4198 C CA . ASN B 1 211 ? 63.587 23.435 -26.002 1.00 28.89 211 ASN B CA 1
ATOM 4199 C C . ASN B 1 211 ? 63.783 23.510 -24.503 1.00 27.42 211 ASN B C 1
ATOM 4200 O O . ASN B 1 211 ? 63.879 22.506 -23.848 1.00 29.08 211 ASN B O 1
ATOM 4205 N N . TYR B 1 212 ? 63.786 24.699 -23.956 1.00 25.56 212 TYR B N 1
ATOM 4206 C CA . TYR B 1 212 ? 63.857 24.853 -22.545 1.00 27.43 212 TYR B CA 1
ATOM 4207 C C . TYR B 1 212 ? 62.618 24.208 -21.975 1.00 30.78 212 TYR B C 1
ATOM 4208 O O . TYR B 1 212 ? 61.549 24.395 -22.470 1.00 33.42 212 TYR B O 1
ATOM 4217 N N . HIS B 1 213 ? 62.814 23.371 -20.985 1.00 30.96 213 HIS B N 1
ATOM 4218 C CA . HIS B 1 213 ? 61.737 22.609 -20.374 1.00 31.23 213 HIS B CA 1
ATOM 4219 C C . HIS B 1 213 ? 60.909 21.880 -21.400 1.00 26.10 213 HIS B C 1
ATOM 4220 O O . HIS B 1 213 ? 59.772 21.791 -21.255 1.00 33.14 213 HIS B O 1
ATOM 4227 N N . LEU B 1 214 ? 61.531 21.285 -22.393 1.00 28.78 214 LEU B N 1
ATOM 4228 C CA . LEU B 1 214 ? 60.860 20.489 -23.403 1.00 29.46 214 LEU B CA 1
ATOM 4229 C C . LEU B 1 214 ? 60.068 19.288 -22.847 1.00 32.63 214 LEU B C 1
ATOM 4230 O O . LEU B 1 214 ? 59.034 18.976 -23.341 1.00 30.42 214 LEU B O 1
ATOM 4235 N N . LEU B 1 215 ? 60.616 18.605 -21.850 1.00 33.69 215 LEU B N 1
ATOM 4236 C CA . LEU B 1 215 ? 59.907 17.531 -21.165 1.00 32.54 215 LEU B CA 1
ATOM 4237 C C . LEU B 1 215 ? 59.254 18.167 -19.945 1.00 29.32 215 LEU B C 1
ATOM 4238 O O . LEU B 1 215 ? 59.847 18.394 -18.943 1.00 27.01 215 LEU B O 1
ATOM 4243 N N . ASN B 1 216 ? 57.986 18.461 -20.104 1.00 30.72 216 ASN B N 1
ATOM 4244 C CA . ASN B 1 216 ? 57.204 19.184 -19.132 1.00 31.84 216 ASN B CA 1
ATOM 4245 C C . ASN B 1 216 ? 55.936 18.396 -18.810 1.00 30.46 216 ASN B C 1
ATOM 4246 O O . ASN B 1 216 ? 55.686 17.387 -19.393 1.00 30.26 216 ASN B O 1
ATOM 4251 N N . HIS B 1 217 ? 55.094 18.959 -17.968 1.00 33.35 217 HIS B N 1
ATOM 4252 C CA . HIS B 1 217 ? 53.969 18.246 -17.423 1.00 33.39 217 HIS B CA 1
ATOM 4253 C C . HIS B 1 217 ? 53.168 17.735 -18.589 1.00 31.36 217 HIS B C 1
ATOM 4254 O O . HIS B 1 217 ? 52.800 16.616 -18.643 1.00 30.02 217 HIS B O 1
ATOM 4261 N N . ALA B 1 218 ? 52.971 18.566 -19.570 1.00 34.84 218 ALA B N 1
ATOM 4262 C CA . ALA B 1 218 ? 52.187 18.202 -20.715 1.00 34.35 218 ALA B CA 1
ATOM 4263 C C . ALA B 1 218 ? 52.770 17.067 -21.504 1.00 33.89 218 ALA B C 1
ATOM 4264 O O . ALA B 1 218 ? 52.084 16.295 -22.051 1.00 32.38 218 ALA B O 1
ATOM 4266 N N . ALA B 1 219 ? 54.075 17.045 -21.628 1.00 34.60 219 ALA B N 1
ATOM 4267 C CA . ALA B 1 219 ? 54.753 15.975 -22.315 1.00 30.46 219 ALA B CA 1
ATOM 4268 C C . ALA B 1 219 ? 54.638 14.618 -21.612 1.00 26.34 219 ALA B C 1
ATOM 4269 O O . ALA B 1 219 ? 54.361 13.631 -22.231 1.00 25.71 219 ALA B O 1
ATOM 4271 N N . PHE B 1 220 ? 54.857 14.624 -20.311 1.00 24.86 220 PHE B N 1
ATOM 4272 C CA . PHE B 1 220 ? 54.760 13.418 -19.519 1.00 27.03 220 PHE B CA 1
ATOM 4273 C C . PHE B 1 220 ? 53.350 12.801 -19.585 1.00 27.97 220 PHE B C 1
ATOM 4274 O O . PHE B 1 220 ? 53.202 11.635 -19.631 1.00 28.08 220 PHE B O 1
ATOM 4282 N N . ASP B 1 221 ? 52.346 13.644 -19.670 1.00 32.96 221 ASP B N 1
ATOM 4283 C CA . ASP B 1 221 ? 50.973 13.237 -19.806 1.00 32.94 221 ASP B CA 1
ATOM 4284 C C . ASP B 1 221 ? 50.744 12.473 -21.072 1.00 30.10 221 ASP B C 1
ATOM 4285 O O . ASP B 1 221 ? 49.955 11.599 -21.093 1.00 33.11 221 ASP B O 1
ATOM 4290 N N . GLN B 1 222 ? 51.420 12.841 -22.146 1.00 28.14 222 GLN B N 1
ATOM 4291 C CA . GLN B 1 222 ? 51.352 12.123 -23.392 1.00 26.94 222 GLN B CA 1
ATOM 4292 C C . GLN B 1 222 ? 52.060 10.784 -23.480 1.00 23.70 222 GLN B C 1
ATOM 4293 O O . GLN B 1 222 ? 51.855 10.053 -24.365 1.00 24.72 222 GLN B O 1
ATOM 4299 N N . MET B 1 223 ? 52.977 10.567 -22.571 1.00 25.81 223 MET B N 1
ATOM 4300 C CA . MET B 1 223 ? 53.839 9.443 -22.597 1.00 25.63 223 MET B CA 1
ATOM 4301 C C . MET B 1 223 ? 53.176 8.158 -22.133 1.00 28.79 223 MET B C 1
ATOM 4302 O O . MET B 1 223 ? 52.166 8.195 -21.476 1.00 30.75 223 MET B O 1
ATOM 4307 N N . LYS B 1 224 ? 53.777 7.037 -22.493 1.00 26.02 224 LYS B N 1
ATOM 4308 C CA . LYS B 1 224 ? 53.357 5.760 -22.042 1.00 27.81 224 LYS B CA 1
ATOM 4309 C C . LYS B 1 224 ? 53.664 5.562 -20.557 1.00 30.34 224 LYS B C 1
ATOM 4310 O O . LYS B 1 224 ? 54.713 5.943 -20.070 1.00 25.58 224 LYS B O 1
ATOM 4316 N N . ASN B 1 225 ? 52.730 4.948 -19.842 1.00 26.04 225 ASN B N 1
ATOM 4317 C CA . ASN B 1 225 ? 52.960 4.639 -18.476 1.00 24.51 225 ASN B CA 1
ATOM 4318 C C . ASN B 1 225 ? 54.166 3.680 -18.422 1.00 19.51 225 ASN B C 1
ATOM 4319 O O . ASN B 1 225 ? 54.226 2.763 -19.125 1.00 17.82 225 ASN B O 1
ATOM 4324 N N . GLY B 1 226 ? 55.101 3.935 -17.539 1.00 20.00 226 GLY B N 1
ATOM 4325 C CA . GLY B 1 226 ? 56.284 3.111 -17.407 1.00 18.69 226 GLY B CA 1
ATOM 4326 C C . GLY B 1 226 ? 57.462 3.488 -18.307 1.00 18.66 226 GLY B C 1
ATOM 4327 O O . GLY B 1 226 ? 58.467 2.842 -18.299 1.00 15.61 226 GLY B O 1
ATOM 4328 N N . VAL B 1 227 ? 57.322 4.575 -19.037 1.00 16.59 227 VAL B N 1
ATOM 4329 C CA . VAL B 1 227 ? 58.304 4.931 -20.043 1.00 17.66 227 VAL B CA 1
ATOM 4330 C C . VAL B 1 227 ? 59.701 5.142 -19.418 1.00 15.35 227 VAL B C 1
ATOM 4331 O O . VAL B 1 227 ? 59.813 5.512 -18.311 1.00 16.83 227 VAL B O 1
ATOM 4335 N N . MET B 1 228 ? 60.732 4.856 -20.186 1.00 15.79 228 MET B N 1
ATOM 4336 C CA . MET B 1 228 ? 62.080 5.092 -19.774 1.00 16.02 228 MET B CA 1
ATOM 4337 C C . MET B 1 228 ? 62.671 6.322 -20.405 1.00 14.35 228 MET B C 1
ATOM 4338 O O . MET B 1 228 ? 62.654 6.442 -21.561 1.00 14.63 228 MET B O 1
ATOM 4343 N N . ILE B 1 229 ? 63.234 7.178 -19.593 1.00 14.67 229 ILE B N 1
ATOM 4344 C CA . ILE B 1 229 ? 63.819 8.385 -20.097 1.00 15.51 229 ILE B CA 1
ATOM 4345 C C . ILE B 1 229 ? 65.267 8.561 -19.711 1.00 13.04 229 ILE B C 1
ATOM 4346 O O . ILE B 1 229 ? 65.579 8.493 -18.598 1.00 13.59 229 ILE B O 1
ATOM 4351 N N . ILE B 1 230 ? 66.089 8.831 -20.697 1.00 11.94 230 ILE B N 1
ATOM 4352 C CA . ILE B 1 230 ? 67.482 9.086 -20.486 1.00 12.25 230 ILE B CA 1
ATOM 4353 C C . ILE B 1 230 ? 67.903 10.484 -20.917 1.00 11.99 230 ILE B C 1
ATOM 4354 O O . ILE B 1 230 ? 67.633 10.854 -21.985 1.00 13.43 230 ILE B O 1
ATOM 4359 N N . ASN B 1 231 ? 68.559 11.231 -20.058 1.00 12.57 231 ASN B N 1
ATOM 4360 C CA . ASN B 1 231 ? 69.108 12.527 -20.434 1.00 13.01 231 ASN B CA 1
ATOM 4361 C C . ASN B 1 231 ? 70.597 12.656 -20.168 1.00 12.67 231 ASN B C 1
ATOM 4362 O O . ASN B 1 231 ? 70.983 12.898 -19.088 1.00 12.88 231 ASN B O 1
ATOM 4367 N N . THR B 1 232 ? 71.382 12.435 -21.210 1.00 15.46 232 THR B N 1
ATOM 4368 C CA . THR B 1 232 ? 72.790 12.795 -21.241 1.00 15.24 232 THR B CA 1
ATOM 4369 C C . THR B 1 232 ? 73.086 14.213 -21.809 1.00 16.85 232 THR B C 1
ATOM 4370 O O . THR B 1 232 ? 74.178 14.635 -21.906 1.00 14.81 232 THR B O 1
ATOM 4374 N N . SER B 1 233 ? 72.032 14.895 -22.180 1.00 18.04 233 SER B N 1
ATOM 4375 C CA . SER B 1 233 ? 72.035 16.308 -22.521 1.00 17.65 233 SER B CA 1
ATOM 4376 C C . SER B 1 233 ? 71.756 17.210 -21.312 1.00 19.26 233 SER B C 1
ATOM 4377 O O . SER B 1 233 ? 71.593 16.743 -20.232 1.00 16.60 233 SER B O 1
ATOM 4380 N N . ARG B 1 234 ? 71.705 18.512 -21.540 1.00 20.28 234 ARG B N 1
ATOM 4381 C CA . ARG B 1 234 ? 71.636 19.419 -20.421 1.00 22.44 234 ARG B CA 1
ATOM 4382 C C . ARG B 1 234 ? 70.324 19.299 -19.630 1.00 20.31 234 ARG B C 1
ATOM 4383 O O . ARG B 1 234 ? 69.331 18.928 -20.128 1.00 19.15 234 ARG B O 1
ATOM 4391 N N . GLY B 1 235 ? 70.386 19.650 -18.386 1.00 22.15 235 GLY B N 1
ATOM 4392 C CA . GLY B 1 235 ? 69.299 19.440 -17.469 1.00 25.38 235 GLY B CA 1
ATOM 4393 C C . GLY B 1 235 ? 68.007 20.151 -17.782 1.00 27.21 235 GLY B C 1
ATOM 4394 O O . GLY B 1 235 ? 66.945 19.624 -17.606 1.00 28.65 235 GLY B O 1
ATOM 4395 N N . ALA B 1 236 ? 68.127 21.344 -18.315 1.00 26.71 236 ALA B N 1
ATOM 4396 C CA . ALA B 1 236 ? 67.009 22.235 -18.494 1.00 27.48 236 ALA B CA 1
ATOM 4397 C C . ALA B 1 236 ? 66.136 21.789 -19.619 1.00 26.70 236 ALA B C 1
ATOM 4398 O O . ALA B 1 236 ? 65.194 22.407 -19.909 1.00 29.09 236 ALA B O 1
ATOM 4400 N N . LEU B 1 237 ? 66.486 20.686 -20.268 1.00 26.74 237 LEU B N 1
ATOM 4401 C CA . LEU B 1 237 ? 65.619 20.049 -21.235 1.00 25.31 237 LEU B CA 1
ATOM 4402 C C . LEU B 1 237 ? 64.404 19.424 -20.541 1.00 24.15 237 LEU B C 1
ATOM 4403 O O . LEU B 1 237 ? 63.424 19.079 -21.164 1.00 26.69 237 LEU B O 1
ATOM 4408 N N . ILE B 1 238 ? 64.533 19.247 -19.257 1.00 23.91 238 ILE B N 1
ATOM 4409 C CA . ILE B 1 238 ? 63.501 18.654 -18.457 1.00 26.34 238 ILE B CA 1
ATOM 4410 C C . ILE B 1 238 ? 63.047 19.515 -17.297 1.00 25.69 238 ILE B C 1
ATOM 4411 O O . ILE B 1 238 ? 63.840 20.035 -16.560 1.00 29.75 238 ILE B O 1
ATOM 4416 N N . ASP B 1 239 ? 61.736 19.602 -17.124 1.00 28.11 239 ASP B N 1
ATOM 4417 C CA . ASP B 1 239 ? 61.192 20.322 -16.017 1.00 29.18 239 ASP B CA 1
ATOM 4418 C C . ASP B 1 239 ? 61.265 19.370 -14.872 1.00 28.51 239 ASP B C 1
ATOM 4419 O O . ASP B 1 239 ? 60.565 18.427 -14.832 1.00 28.02 239 ASP B O 1
ATOM 4424 N N . SER B 1 240 ? 62.155 19.637 -13.964 1.00 31.80 240 SER B N 1
ATOM 4425 C CA . SER B 1 240 ? 62.407 18.712 -12.917 1.00 34.53 240 SER B CA 1
ATOM 4426 C C . SER B 1 240 ? 61.191 18.498 -12.003 1.00 38.19 240 SER B C 1
ATOM 4427 O O . SER B 1 240 ? 60.932 17.391 -11.592 1.00 31.89 240 SER B O 1
ATOM 4430 N N . GLN B 1 241 ? 60.442 19.553 -11.723 1.00 36.82 241 GLN B N 1
ATOM 4431 C CA . GLN B 1 241 ? 59.284 19.390 -10.884 1.00 34.79 241 GLN B CA 1
ATOM 4432 C C . GLN B 1 241 ? 58.287 18.477 -11.529 1.00 28.72 241 GLN B C 1
ATOM 4433 O O . GLN B 1 241 ? 57.798 17.592 -10.911 1.00 31.65 241 GLN B O 1
ATOM 4439 N N . ALA B 1 242 ? 58.060 18.658 -12.797 1.00 26.70 242 ALA B N 1
ATOM 4440 C CA . ALA B 1 242 ? 57.225 17.772 -13.552 1.00 25.94 242 ALA B CA 1
ATOM 4441 C C . ALA B 1 242 ? 57.760 16.335 -13.595 1.00 31.16 242 ALA B C 1
ATOM 4442 O O . ALA B 1 242 ? 57.005 15.398 -13.612 1.00 24.89 242 ALA B O 1
ATOM 4444 N N . ALA B 1 243 ? 59.073 16.191 -13.716 1.00 27.57 243 ALA B N 1
ATOM 4445 C CA . ALA B 1 243 ? 59.635 14.863 -13.756 1.00 28.43 243 ALA B CA 1
ATOM 4446 C C . ALA B 1 243 ? 59.418 14.146 -12.436 1.00 26.05 243 ALA B C 1
ATOM 4447 O O . ALA B 1 243 ? 59.037 13.030 -12.413 1.00 26.83 243 ALA B O 1
ATOM 4449 N N . ILE B 1 244 ? 59.679 14.826 -11.357 1.00 24.21 244 ILE B N 1
ATOM 4450 C CA . ILE B 1 244 ? 59.570 14.245 -10.063 1.00 30.34 244 ILE B CA 1
ATOM 4451 C C . ILE B 1 244 ? 58.124 13.785 -9.796 1.00 31.14 244 ILE B C 1
ATOM 4452 O O . ILE B 1 244 ? 57.909 12.769 -9.216 1.00 28.03 244 ILE B O 1
ATOM 4457 N N . GLU B 1 245 ? 57.166 14.591 -10.222 1.00 29.65 245 GLU B N 1
ATOM 4458 C CA . GLU B 1 245 ? 55.774 14.277 -10.092 1.00 30.82 245 GLU B CA 1
ATOM 4459 C C . GLU B 1 245 ? 55.387 13.089 -10.925 1.00 28.49 245 GLU B C 1
ATOM 4460 O O . GLU B 1 245 ? 54.679 12.236 -10.478 1.00 26.80 245 GLU B O 1
ATOM 4466 N N . ALA B 1 246 ? 55.923 13.030 -12.126 1.00 27.17 246 ALA B N 1
ATOM 4467 C CA . ALA B 1 246 ? 55.741 11.911 -13.005 1.00 25.76 246 ALA B CA 1
ATOM 4468 C C . ALA B 1 246 ? 56.332 10.588 -12.494 1.00 23.28 246 ALA B C 1
ATOM 4469 O O . ALA B 1 246 ? 55.823 9.559 -12.759 1.00 23.12 246 ALA B O 1
ATOM 4471 N N . LEU B 1 247 ? 57.431 10.657 -11.796 1.00 23.00 247 LEU B N 1
ATOM 4472 C CA . LEU B 1 247 ? 57.951 9.501 -11.110 1.00 22.93 247 LEU B CA 1
ATOM 4473 C C . LEU B 1 247 ? 57.020 9.034 -9.965 1.00 25.06 247 LEU B C 1
ATOM 4474 O O . LEU B 1 247 ? 56.751 7.904 -9.820 1.00 25.76 247 LEU B O 1
ATOM 4479 N N . LYS B 1 248 ? 56.569 9.973 -9.171 1.00 26.12 248 LYS B N 1
ATOM 4480 C CA . LYS B 1 248 ? 55.668 9.690 -8.056 1.00 29.38 248 LYS B CA 1
ATOM 4481 C C . LYS B 1 248 ? 54.364 9.057 -8.496 1.00 28.29 248 LYS B C 1
ATOM 4482 O O . LYS B 1 248 ? 53.960 8.101 -7.916 1.00 29.97 248 LYS B O 1
ATOM 4488 N N . ASN B 1 249 ? 53.759 9.576 -9.554 1.00 29.60 249 ASN B N 1
ATOM 4489 C CA . ASN B 1 249 ? 52.570 9.052 -10.209 1.00 29.52 249 ASN B CA 1
ATOM 4490 C C . ASN B 1 249 ? 52.763 7.759 -10.922 1.00 29.42 249 ASN B C 1
ATOM 4491 O O . ASN B 1 249 ? 51.840 7.260 -11.468 1.00 25.78 249 ASN B O 1
ATOM 4496 N N . GLN B 1 250 ? 53.997 7.336 -11.078 1.00 25.57 250 GLN B N 1
ATOM 4497 C CA . GLN B 1 250 ? 54.338 6.170 -11.872 1.00 25.06 250 GLN B CA 1
ATOM 4498 C C . GLN B 1 250 ? 54.193 6.322 -13.376 1.00 22.92 250 GLN B C 1
ATOM 4499 O O . GLN B 1 250 ? 54.151 5.358 -14.052 1.00 22.59 250 GLN B O 1
ATOM 4505 N N . LYS B 1 251 ? 54.052 7.522 -13.892 1.00 22.13 251 LYS B N 1
ATOM 4506 C CA . LYS B 1 251 ? 54.075 7.709 -15.335 1.00 21.36 251 LYS B CA 1
ATOM 4507 C C . LYS B 1 251 ? 55.447 7.331 -15.935 1.00 20.07 251 LYS B C 1
ATOM 4508 O O . LYS B 1 251 ? 55.521 6.605 -16.860 1.00 19.30 251 LYS B O 1
ATOM 4514 N N . ILE B 1 252 ? 56.505 7.818 -15.320 1.00 20.63 252 ILE B N 1
ATOM 4515 C CA . ILE B 1 252 ? 57.861 7.461 -15.714 1.00 18.96 252 ILE B CA 1
ATOM 4516 C C . ILE B 1 252 ? 58.298 6.176 -15.007 1.00 18.20 252 ILE B C 1
ATOM 4517 O O . ILE B 1 252 ? 58.380 6.154 -13.838 1.00 19.12 252 ILE B O 1
ATOM 4522 N N . GLY B 1 253 ? 58.534 5.120 -15.753 1.00 17.51 253 GLY B N 1
ATOM 4523 C CA . GLY B 1 253 ? 59.130 3.934 -15.195 1.00 17.18 253 GLY B CA 1
ATOM 4524 C C . GLY B 1 253 ? 60.564 4.047 -14.702 1.00 15.37 253 GLY B C 1
ATOM 4525 O O . GLY B 1 253 ? 60.844 3.602 -13.671 1.00 14.14 253 GLY B O 1
ATOM 4526 N N . SER B 1 254 ? 61.431 4.648 -15.511 1.00 14.22 254 SER B N 1
ATOM 4527 C CA . SER B 1 254 ? 62.837 4.782 -15.198 1.00 14.94 254 SER B CA 1
ATOM 4528 C C . SER B 1 254 ? 63.365 6.109 -15.676 1.00 13.59 254 SER B C 1
ATOM 4529 O O . SER B 1 254 ? 62.934 6.583 -16.655 1.00 13.76 254 SER B O 1
ATOM 4532 N N . LEU B 1 255 ? 64.314 6.676 -14.960 1.00 13.66 255 LEU B N 1
ATOM 4533 C CA . LEU B 1 255 ? 64.966 7.891 -15.376 1.00 13.59 255 LEU B CA 1
ATOM 4534 C C . LEU B 1 255 ? 66.476 7.815 -15.155 1.00 13.21 255 LEU B C 1
ATOM 4535 O O . LEU B 1 255 ? 66.887 7.535 -14.072 1.00 12.03 255 LEU B O 1
ATOM 4540 N N . GLY B 1 256 ? 67.238 8.051 -16.220 1.00 12.49 256 GLY B N 1
ATOM 4541 C CA . GLY B 1 256 ? 68.668 8.140 -16.127 1.00 12.59 256 GLY B CA 1
ATOM 4542 C C . GLY B 1 256 ? 69.125 9.548 -16.517 1.00 13.18 256 GLY B C 1
ATOM 4543 O O . GLY B 1 256 ? 68.730 10.038 -17.518 1.00 14.70 256 GLY B O 1
ATOM 4544 N N . MET B 1 257 ? 69.926 10.168 -15.680 1.00 13.76 257 MET B N 1
ATOM 4545 C CA . MET B 1 257 ? 70.442 11.494 -15.950 1.00 15.46 257 MET B CA 1
ATOM 4546 C C . MET B 1 257 ? 71.930 11.625 -15.668 1.00 13.45 257 MET B C 1
ATOM 4547 O O . MET B 1 257 ? 72.339 11.319 -14.610 1.00 12.18 257 MET B O 1
ATOM 4552 N N . ASP B 1 258 ? 72.658 12.140 -16.635 1.00 13.30 258 ASP B N 1
ATOM 4553 C CA . ASP B 1 258 ? 74.049 12.456 -16.463 1.00 13.98 258 ASP B CA 1
ATOM 4554 C C . ASP B 1 258 ? 74.028 13.926 -16.129 1.00 15.67 258 ASP B C 1
ATOM 4555 O O . ASP B 1 258 ? 73.638 14.733 -16.915 1.00 17.92 258 ASP B O 1
ATOM 4560 N N . VAL B 1 259 ? 74.445 14.219 -14.925 1.00 18.54 259 VAL B N 1
ATOM 4561 C CA . VAL B 1 259 ? 74.254 15.527 -14.338 1.00 20.88 259 VAL B CA 1
ATOM 4562 C C . VAL B 1 259 ? 75.481 16.405 -14.532 1.00 19.81 259 VAL B C 1
ATOM 4563 O O . VAL B 1 259 ? 76.504 16.101 -14.027 1.00 19.34 259 VAL B O 1
ATOM 4567 N N . TYR B 1 260 ? 75.310 17.500 -15.249 1.00 22.75 260 TYR B N 1
ATOM 4568 C CA . TYR B 1 260 ? 76.384 18.445 -15.488 1.00 24.83 260 TYR B CA 1
ATOM 4569 C C . TYR B 1 260 ? 76.838 19.193 -14.210 1.00 28.22 260 TYR B C 1
ATOM 4570 O O . TYR B 1 260 ? 76.058 19.546 -13.368 1.00 29.03 260 TYR B O 1
ATOM 4579 N N . GLU B 1 261 ? 78.125 19.481 -14.147 1.00 30.98 261 GLU B N 1
ATOM 4580 C CA . GLU B 1 261 ? 78.765 19.977 -12.952 1.00 34.40 261 GLU B CA 1
ATOM 4581 C C . GLU B 1 261 ? 78.177 21.283 -12.550 1.00 36.70 261 GLU B C 1
ATOM 4582 O O . GLU B 1 261 ? 78.085 21.578 -11.403 1.00 42.59 261 GLU B O 1
ATOM 4588 N N . ASN B 1 262 ? 77.808 22.054 -13.538 1.00 36.42 262 ASN B N 1
ATOM 4589 C CA . ASN B 1 262 ? 77.353 23.400 -13.348 1.00 44.16 262 ASN B CA 1
ATOM 4590 C C . ASN B 1 262 ? 75.842 23.470 -13.077 1.00 43.11 262 ASN B C 1
ATOM 4591 O O . ASN B 1 262 ? 75.267 24.519 -13.060 1.00 41.98 262 ASN B O 1
ATOM 4596 N N . GLU B 1 263 ? 75.214 22.317 -12.917 1.00 39.99 263 GLU B N 1
ATOM 4597 C CA . GLU B 1 263 ? 73.772 22.215 -12.934 1.00 38.73 263 GLU B CA 1
ATOM 4598 C C . GLU B 1 263 ? 73.107 21.424 -11.848 1.00 39.74 263 GLU B C 1
ATOM 4599 O O . GLU B 1 263 ? 71.995 21.011 -12.032 1.00 44.99 263 GLU B O 1
ATOM 4605 N N . ARG B 1 264 ? 73.742 21.203 -10.728 1.00 47.45 264 ARG B N 1
ATOM 4606 C CA . ARG B 1 264 ? 73.111 20.368 -9.684 1.00 52.65 264 ARG B CA 1
ATOM 4607 C C . ARG B 1 264 ? 71.783 20.980 -9.191 1.00 60.29 264 ARG B C 1
ATOM 4608 O O . ARG B 1 264 ? 70.835 20.284 -8.842 1.00 55.27 264 ARG B O 1
ATOM 4616 N N . ASP B 1 265 ? 71.701 22.299 -9.237 1.00 60.44 265 ASP B N 1
ATOM 4617 C CA . ASP B 1 265 ? 70.546 22.973 -8.743 1.00 63.13 265 ASP B CA 1
ATOM 4618 C C . ASP B 1 265 ? 69.372 23.006 -9.689 1.00 63.38 265 ASP B C 1
ATOM 4619 O O . ASP B 1 265 ? 68.286 23.304 -9.288 1.00 62.96 265 ASP B O 1
ATOM 4624 N N . LEU B 1 266 ? 69.590 22.653 -10.935 1.00 65.20 266 LEU B N 1
ATOM 4625 C CA . LEU B 1 266 ? 68.529 22.614 -11.907 1.00 69.57 266 LEU B CA 1
ATOM 4626 C C . LEU B 1 266 ? 67.496 21.588 -11.472 1.00 71.76 266 LEU B C 1
ATOM 4627 O O . LEU B 1 266 ? 66.304 21.751 -11.655 1.00 70.24 266 LEU B O 1
ATOM 4632 N N . PHE B 1 267 ? 67.965 20.539 -10.852 1.00 72.08 267 PHE B N 1
ATOM 4633 C CA . PHE B 1 267 ? 67.096 19.463 -10.504 1.00 73.44 267 PHE B CA 1
ATOM 4634 C C . PHE B 1 267 ? 66.583 19.735 -9.108 1.00 72.64 267 PHE B C 1
ATOM 4635 O O . PHE B 1 267 ? 67.379 19.901 -8.218 1.00 73.75 267 PHE B O 1
ATOM 4643 N N . PHE B 1 268 ? 65.270 19.860 -8.937 1.00 71.91 268 PHE B N 1
ATOM 4644 C CA . PHE B 1 268 ? 64.690 20.174 -7.612 1.00 76.69 268 PHE B CA 1
ATOM 4645 C C . PHE B 1 268 ? 63.236 19.743 -7.441 1.00 75.20 268 PHE B C 1
ATOM 4646 O O . PHE B 1 268 ? 62.561 19.612 -8.418 1.00 61.70 268 PHE B O 1
ATOM 4654 N N . GLU B 1 269 ? 62.756 19.566 -6.207 1.00 83.05 269 GLU B N 1
ATOM 4655 C CA . GLU B 1 269 ? 61.347 19.189 -5.966 1.00 90.12 269 GLU B CA 1
ATOM 4656 C C . GLU B 1 269 ? 60.427 20.384 -5.729 1.00 97.56 269 GLU B C 1
ATOM 4657 O O . GLU B 1 269 ? 59.630 20.712 -6.608 1.00 97.92 269 GLU B O 1
ATOM 4663 N N . ASP B 1 270 ? 60.546 21.060 -4.593 1.00 110.01 270 ASP B N 1
ATOM 4664 C CA . ASP B 1 270 ? 60.960 20.512 -3.303 1.00 115.26 270 ASP B CA 1
ATOM 4665 C C . ASP B 1 270 ? 60.475 21.322 -2.076 1.00 117.45 270 ASP B C 1
ATOM 4666 O O . ASP B 1 270 ? 60.057 22.463 -2.210 1.00 111.94 270 ASP B O 1
ATOM 4671 N N . LYS B 1 271 ? 60.558 20.719 -0.888 1.00 122.20 271 LYS B N 1
ATOM 4672 C CA . LYS B 1 271 ? 60.404 21.409 0.399 1.00 121.03 271 LYS B CA 1
ATOM 4673 C C . LYS B 1 271 ? 61.603 21.243 1.372 1.00 126.69 271 LYS B C 1
ATOM 4674 O O . LYS B 1 271 ? 61.463 21.471 2.581 1.00 125.06 271 LYS B O 1
ATOM 4680 N N . SER B 1 272 ? 62.777 20.860 0.854 1.00 127.04 272 SER B N 1
ATOM 4681 C CA . SER B 1 272 ? 63.991 20.797 1.667 1.00 119.39 272 SER B CA 1
ATOM 4682 C C . SER B 1 272 ? 64.533 22.210 1.726 1.00 124.87 272 SER B C 1
ATOM 4683 O O . SER B 1 272 ? 65.536 22.554 1.116 1.00 124.67 272 SER B O 1
ATOM 4686 N N . VAL B 1 273 ? 63.749 23.030 2.421 1.00 126.82 273 VAL B N 1
ATOM 4687 C CA . VAL B 1 273 ? 63.980 24.454 2.697 1.00 119.79 273 VAL B CA 1
ATOM 4688 C C . VAL B 1 273 ? 65.175 24.748 3.573 1.00 120.97 273 VAL B C 1
ATOM 4689 O O . VAL B 1 273 ? 65.917 25.702 3.323 1.00 111.40 273 VAL B O 1
ATOM 4693 N N . ASP B 1 274 ? 65.245 23.957 4.654 1.00 126.58 274 ASP B N 1
ATOM 4694 C CA . ASP B 1 274 ? 66.451 23.621 5.362 1.00 125.30 274 ASP B CA 1
ATOM 4695 C C . ASP B 1 274 ? 66.860 22.303 4.728 1.00 128.87 274 ASP B C 1
ATOM 4696 O O . ASP B 1 274 ? 66.195 21.283 4.944 1.00 122.11 274 ASP B O 1
ATOM 4701 N N . VAL B 1 275 ? 67.949 22.310 3.956 1.00 134.42 275 VAL B N 1
ATOM 4702 C CA . VAL B 1 275 ? 68.524 23.510 3.346 1.00 135.12 275 VAL B CA 1
ATOM 4703 C C . VAL B 1 275 ? 69.064 23.086 1.978 1.00 138.10 275 VAL B C 1
ATOM 4704 O O . VAL B 1 275 ? 69.509 21.963 1.832 1.00 135.74 275 VAL B O 1
ATOM 4708 N N . ILE B 1 276 ? 69.079 23.991 0.997 1.00 134.88 276 ILE B N 1
ATOM 4709 C CA . ILE B 1 276 ? 69.109 23.618 -0.425 1.00 125.54 276 ILE B CA 1
ATOM 4710 C C . ILE B 1 276 ? 70.291 22.726 -0.896 1.00 115.10 276 ILE B C 1
ATOM 4711 O O . ILE B 1 276 ? 71.466 23.005 -0.628 1.00 106.87 276 ILE B O 1
ATOM 4716 N N . GLN B 1 277 ? 69.916 21.673 -1.639 1.00 97.88 277 GLN B N 1
ATOM 4717 C CA . GLN B 1 277 ? 70.358 20.308 -1.458 1.00 84.90 277 GLN B CA 1
ATOM 4718 C C . GLN B 1 277 ? 70.576 19.294 -2.586 1.00 71.83 277 GLN B C 1
ATOM 4719 O O . GLN B 1 277 ? 69.917 19.275 -3.604 1.00 69.18 277 GLN B O 1
ATOM 4725 N N . ASP B 1 278 ? 71.477 18.381 -2.261 1.00 63.37 278 ASP B N 1
ATOM 4726 C CA . ASP B 1 278 ? 71.776 17.153 -2.965 1.00 51.17 278 ASP B CA 1
ATOM 4727 C C . ASP B 1 278 ? 70.797 16.075 -2.517 1.00 48.72 278 ASP B C 1
ATOM 4728 O O . ASP B 1 278 ? 70.938 14.922 -2.842 1.00 37.88 278 ASP B O 1
ATOM 4733 N N . ASP B 1 279 ? 69.832 16.478 -1.716 1.00 42.61 279 ASP B N 1
ATOM 4734 C CA . ASP B 1 279 ? 68.871 15.543 -1.208 1.00 41.85 279 ASP B CA 1
ATOM 4735 C C . ASP B 1 279 ? 68.011 14.958 -2.233 1.00 34.38 279 ASP B C 1
ATOM 4736 O O . ASP B 1 279 ? 67.556 13.882 -2.051 1.00 34.59 279 ASP B O 1
ATOM 4741 N N . VAL B 1 280 ? 67.750 15.704 -3.277 1.00 29.82 280 VAL B N 1
ATOM 4742 C CA . VAL B 1 280 ? 66.887 15.204 -4.289 1.00 30.48 280 VAL B CA 1
ATOM 4743 C C . VAL B 1 280 ? 67.555 13.946 -4.881 1.00 26.29 280 VAL B C 1
ATOM 4744 O O . VAL B 1 280 ? 66.913 12.967 -5.134 1.00 27.01 280 VAL B O 1
ATOM 4748 N N . PHE B 1 281 ? 68.852 13.996 -5.054 1.00 24.04 281 PHE B N 1
ATOM 4749 C CA . PHE B 1 281 ? 69.556 12.888 -5.658 1.00 23.72 281 PHE B CA 1
ATOM 4750 C C . PHE B 1 281 ? 69.443 11.627 -4.797 1.00 23.70 281 PHE B C 1
ATOM 4751 O O . PHE B 1 281 ? 69.160 10.563 -5.290 1.00 22.21 281 PHE B O 1
ATOM 4759 N N . ARG B 1 282 ? 69.655 11.784 -3.511 1.00 21.84 282 ARG B N 1
ATOM 4760 C CA . ARG B 1 282 ? 69.530 10.691 -2.577 1.00 24.15 282 ARG B CA 1
ATOM 4761 C C . ARG B 1 282 ? 68.113 10.114 -2.557 1.00 22.09 282 ARG B C 1
ATOM 4762 O O . ARG B 1 282 ? 67.939 8.951 -2.601 1.00 22.54 282 ARG B O 1
ATOM 4770 N N . ARG B 1 283 ? 67.131 10.964 -2.506 1.00 22.20 283 ARG B N 1
ATOM 4771 C CA . ARG B 1 283 ? 65.757 10.505 -2.493 1.00 27.67 283 ARG B CA 1
ATOM 4772 C C . ARG B 1 283 ? 65.215 9.765 -3.730 1.00 23.10 283 ARG B C 1
ATOM 4773 O O . ARG B 1 283 ? 64.594 8.736 -3.625 1.00 19.79 283 ARG B O 1
ATOM 4781 N N . LEU B 1 284 ? 65.430 10.340 -4.889 1.00 21.69 284 LEU B N 1
ATOM 4782 C CA . LEU B 1 284 ? 64.967 9.706 -6.093 1.00 20.74 284 LEU B CA 1
ATOM 4783 C C . LEU B 1 284 ? 65.672 8.364 -6.343 1.00 18.77 284 LEU B C 1
ATOM 4784 O O . LEU B 1 284 ? 65.069 7.428 -6.747 1.00 17.92 284 LEU B O 1
ATOM 4789 N N . SER B 1 285 ? 66.956 8.327 -6.034 1.00 16.79 285 SER B N 1
ATOM 4790 C CA . SER B 1 285 ? 67.735 7.139 -6.164 1.00 18.27 285 SER B CA 1
ATOM 4791 C C . SER B 1 285 ? 67.227 5.971 -5.306 1.00 19.62 285 SER B C 1
ATOM 4792 O O . SER B 1 285 ? 67.260 4.861 -5.724 1.00 20.81 285 SER B O 1
ATOM 4795 N N . ALA B 1 286 ? 66.839 6.271 -4.079 1.00 19.70 286 ALA B N 1
ATOM 4796 C CA . ALA B 1 286 ? 66.203 5.333 -3.170 1.00 19.32 286 ALA B CA 1
ATOM 4797 C C . ALA B 1 286 ? 64.768 4.912 -3.514 1.00 20.98 286 ALA B C 1
ATOM 4798 O O . ALA B 1 286 ? 64.431 3.785 -3.402 1.00 20.16 286 ALA B O 1
ATOM 4800 N N . CYS B 1 287 ? 63.935 5.871 -3.859 1.00 22.44 287 CYS B N 1
ATOM 4801 C CA . CYS B 1 287 ? 62.523 5.620 -4.012 1.00 23.93 287 CYS B CA 1
ATOM 4802 C C . CYS B 1 287 ? 62.017 5.197 -5.381 1.00 23.53 287 CYS B C 1
ATOM 4803 O O . CYS B 1 287 ? 60.917 4.712 -5.495 1.00 21.68 287 CYS B O 1
ATOM 4806 N N . HIS B 1 288 ? 62.831 5.399 -6.397 1.00 17.51 288 HIS B N 1
ATOM 4807 C CA . HIS B 1 288 ? 62.420 5.128 -7.763 1.00 17.58 288 HIS B CA 1
ATOM 4808 C C . HIS B 1 288 ? 63.548 4.431 -8.528 1.00 16.73 288 HIS B C 1
ATOM 4809 O O . HIS B 1 288 ? 64.615 4.284 -8.027 1.00 14.79 288 HIS B O 1
ATOM 4816 N N . ASN B 1 289 ? 63.220 4.013 -9.728 1.00 15.53 289 ASN B N 1
ATOM 4817 C CA . ASN B 1 289 ? 64.208 3.458 -10.584 1.00 15.03 289 ASN B CA 1
ATOM 4818 C C . ASN B 1 289 ? 64.875 4.627 -11.281 1.00 13.87 289 ASN B C 1
ATOM 4819 O O . ASN B 1 289 ? 64.568 4.910 -12.376 1.00 12.59 289 ASN B O 1
ATOM 4824 N N . VAL B 1 290 ? 65.749 5.282 -10.542 1.00 14.15 290 VAL B N 1
ATOM 4825 C CA . VAL B 1 290 ? 66.453 6.450 -10.995 1.00 13.20 290 VAL B CA 1
ATOM 4826 C C . VAL B 1 290 ? 67.964 6.304 -10.818 1.00 12.17 290 VAL B C 1
ATOM 4827 O O . VAL B 1 290 ? 68.455 5.872 -9.830 1.00 11.78 290 VAL B O 1
ATOM 4831 N N . LEU B 1 291 ? 68.665 6.731 -11.842 1.00 11.35 291 LEU B N 1
ATOM 4832 C CA . LEU B 1 291 ? 70.091 6.649 -11.853 1.00 11.85 291 LEU B CA 1
ATOM 4833 C C . LEU B 1 291 ? 70.701 7.986 -12.285 1.00 12.23 291 LEU B C 1
ATOM 4834 O O . LEU B 1 291 ? 70.377 8.505 -13.290 1.00 12.47 291 LEU B O 1
ATOM 4839 N N . PHE B 1 292 ? 71.592 8.485 -11.461 1.00 13.36 292 PHE B N 1
ATOM 4840 C CA . PHE B 1 292 ? 72.408 9.651 -11.723 1.00 13.41 292 PHE B CA 1
ATOM 4841 C C . PHE B 1 292 ? 73.890 9.267 -11.950 1.00 12.14 292 PHE B C 1
ATOM 4842 O O . PHE B 1 292 ? 74.428 8.483 -11.285 1.00 9.98 292 PHE B O 1
ATOM 4850 N N . THR B 1 293 ? 74.507 9.904 -12.920 1.00 11.74 293 THR B N 1
ATOM 4851 C CA . THR B 1 293 ? 75.946 9.885 -13.125 1.00 11.98 293 THR B CA 1
ATOM 4852 C C . THR B 1 293 ? 76.459 11.326 -13.210 1.00 11.75 293 THR B C 1
ATOM 4853 O O . THR B 1 293 ? 75.739 12.189 -13.520 1.00 12.97 293 THR B O 1
ATOM 4857 N N . GLY B 1 294 ? 77.686 11.522 -12.761 1.00 13.88 294 GLY B N 1
ATOM 4858 C CA . GLY B 1 294 ? 78.213 12.836 -12.621 1.00 15.72 294 GLY B CA 1
ATOM 4859 C C . GLY B 1 294 ? 78.913 13.368 -13.855 1.00 16.48 294 GLY B C 1
ATOM 4860 O O . GLY B 1 294 ? 80.070 13.522 -13.843 1.00 15.19 294 GLY B O 1
ATOM 4861 N N . HIS B 1 295 ? 78.160 13.633 -14.884 1.00 16.20 295 HIS B N 1
ATOM 4862 C CA . HIS B 1 295 ? 78.748 14.069 -16.122 1.00 15.10 295 HIS B CA 1
ATOM 4863 C C . HIS B 1 295 ? 79.858 13.082 -16.600 1.00 13.02 295 HIS B C 1
ATOM 4864 O O . HIS B 1 295 ? 80.976 13.455 -16.841 1.00 12.77 295 HIS B O 1
ATOM 4871 N N . GLN B 1 296 ? 79.478 11.823 -16.692 1.00 10.04 296 GLN B N 1
ATOM 4872 C CA . GLN B 1 296 ? 80.343 10.712 -16.981 1.00 10.16 296 GLN B CA 1
ATOM 4873 C C . GLN B 1 296 ? 80.351 10.294 -18.445 1.00 10.49 296 GLN B C 1
ATOM 4874 O O . GLN B 1 296 ? 81.032 9.419 -18.803 1.00 11.31 296 GLN B O 1
ATOM 4880 N N . ALA B 1 297 ? 79.544 10.942 -19.244 1.00 10.94 297 ALA B N 1
ATOM 4881 C CA . ALA B 1 297 ? 79.243 10.444 -20.548 1.00 11.72 297 ALA B CA 1
ATOM 4882 C C . ALA B 1 297 ? 80.473 10.359 -21.452 1.00 11.23 297 ALA B C 1
ATOM 4883 O O . ALA B 1 297 ? 80.502 9.582 -22.319 1.00 12.18 297 ALA B O 1
ATOM 4885 N N . PHE B 1 298 ? 81.459 11.200 -21.229 1.00 13.09 298 PHE B N 1
ATOM 4886 C CA . PHE B 1 298 ? 82.677 11.160 -22.015 1.00 12.71 298 PHE B CA 1
ATOM 4887 C C . PHE B 1 298 ? 83.859 10.397 -21.381 1.00 13.77 298 PHE B C 1
ATOM 4888 O O . PHE B 1 298 ? 84.943 10.416 -21.873 1.00 13.77 298 PHE B O 1
ATOM 4896 N N . LEU B 1 299 ? 83.591 9.715 -20.291 1.00 11.61 299 LEU B N 1
ATOM 4897 C CA . LEU B 1 299 ? 84.625 9.092 -19.537 1.00 11.15 299 LEU B CA 1
ATOM 4898 C C . LEU B 1 299 ? 85.022 7.692 -20.040 1.00 10.94 299 LEU B C 1
ATOM 4899 O O . LEU B 1 299 ? 84.794 6.744 -19.384 1.00 10.08 299 LEU B O 1
ATOM 4904 N N . THR B 1 300 ? 85.658 7.655 -21.190 1.00 10.16 300 THR B N 1
ATOM 4905 C CA . THR B 1 300 ? 86.294 6.485 -21.716 1.00 10.23 300 THR B CA 1
ATOM 4906 C C . THR B 1 300 ? 87.729 6.828 -22.100 1.00 10.74 300 THR B C 1
ATOM 4907 O O . THR B 1 300 ? 88.013 7.942 -22.392 1.00 11.38 300 THR B O 1
ATOM 4911 N N . ALA B 1 301 ? 88.567 5.814 -22.152 1.00 10.50 301 ALA B N 1
ATOM 4912 C CA . ALA B 1 301 ? 89.938 6.062 -22.457 1.00 12.28 301 ALA B CA 1
ATOM 4913 C C . ALA B 1 301 ? 90.036 6.737 -23.806 1.00 13.34 301 ALA B C 1
ATOM 4914 O O . ALA B 1 301 ? 90.658 7.716 -23.906 1.00 13.23 301 ALA B O 1
ATOM 4916 N N . GLU B 1 302 ? 89.313 6.239 -24.798 1.00 13.27 302 GLU B N 1
ATOM 4917 C CA . GLU B 1 302 ? 89.375 6.837 -26.122 1.00 13.42 302 GLU B CA 1
ATOM 4918 C C . GLU B 1 302 ? 88.892 8.291 -26.165 1.00 13.02 302 GLU B C 1
ATOM 4919 O O . GLU B 1 302 ? 89.494 9.118 -26.777 1.00 13.38 302 GLU B O 1
ATOM 4925 N N . ALA B 1 303 ? 87.792 8.569 -25.499 1.00 11.39 303 ALA B N 1
ATOM 4926 C CA . ALA B 1 303 ? 87.256 9.902 -25.480 1.00 11.94 303 ALA B CA 1
ATOM 4927 C C . ALA B 1 303 ? 88.225 10.896 -24.788 1.00 12.18 303 ALA B C 1
ATOM 4928 O O . ALA B 1 303 ? 88.369 11.991 -25.171 1.00 13.01 303 ALA B O 1
ATOM 4930 N N . LEU B 1 304 ? 88.822 10.435 -23.713 1.00 11.89 304 LEU B N 1
ATOM 4931 C CA . LEU B 1 304 ? 89.798 11.202 -22.961 1.00 13.10 304 LEU B CA 1
ATOM 4932 C C . LEU B 1 304 ? 91.095 11.444 -23.748 1.00 14.19 304 LEU B C 1
ATOM 4933 O O . LEU B 1 304 ? 91.696 12.474 -23.670 1.00 15.25 304 LEU B O 1
ATOM 4938 N N . ILE B 1 305 ? 91.516 10.441 -24.475 1.00 14.73 305 ILE B N 1
ATOM 4939 C CA . ILE B 1 305 ? 92.662 10.581 -25.356 1.00 15.85 305 ILE B CA 1
ATOM 4940 C C . ILE B 1 305 ? 92.358 11.650 -26.413 1.00 17.28 305 ILE B C 1
ATOM 4941 O O . ILE B 1 305 ? 93.157 12.491 -26.661 1.00 18.95 305 ILE B O 1
ATOM 4946 N N . SER B 1 306 ? 91.162 11.640 -26.957 1.00 17.42 306 SER B N 1
ATOM 4947 C CA . SER B 1 306 ? 90.796 12.623 -27.948 1.00 18.50 306 SER B CA 1
ATOM 4948 C C . SER B 1 306 ? 90.837 14.033 -27.360 1.00 18.18 306 SER B C 1
ATOM 4949 O O . SER B 1 306 ? 91.265 14.944 -27.993 1.00 17.46 306 SER B O 1
ATOM 4952 N N . ILE B 1 307 ? 90.351 14.187 -26.148 1.00 17.54 307 ILE B N 1
ATOM 4953 C CA . ILE B 1 307 ? 90.316 15.481 -25.513 1.00 16.08 307 ILE B CA 1
ATOM 4954 C C . ILE B 1 307 ? 91.746 15.953 -25.330 1.00 15.50 307 ILE B C 1
ATOM 4955 O O . ILE B 1 307 ? 92.063 17.087 -25.506 1.00 17.37 307 ILE B O 1
ATOM 4960 N N . SER B 1 308 ? 92.566 15.032 -24.908 1.00 15.40 308 SER B N 1
ATOM 4961 C CA . SER B 1 308 ? 93.951 15.305 -24.684 1.00 17.87 308 SER B CA 1
ATOM 4962 C C . SER B 1 308 ? 94.706 15.701 -25.975 1.00 20.72 308 SER B C 1
ATOM 4963 O O . SER B 1 308 ? 95.312 16.727 -26.011 1.00 22.35 308 SER B O 1
ATOM 4966 N N . GLU B 1 309 ? 94.555 14.938 -27.026 1.00 22.23 309 GLU B N 1
ATOM 4967 C CA . GLU B 1 309 ? 95.181 15.310 -28.263 1.00 24.80 309 GLU B CA 1
ATOM 4968 C C . GLU B 1 309 ? 94.703 16.668 -28.733 1.00 23.82 309 GLU B C 1
ATOM 4969 O O . GLU B 1 309 ? 95.493 17.462 -29.128 1.00 26.26 309 GLU B O 1
ATOM 4975 N N . THR B 1 310 ? 93.420 16.947 -28.669 1.00 23.16 310 THR B N 1
ATOM 4976 C CA . THR B 1 310 ? 92.907 18.219 -29.123 1.00 22.75 310 THR B CA 1
ATOM 4977 C C . THR B 1 310 ? 93.486 19.374 -28.311 1.00 26.06 310 THR B C 1
ATOM 4978 O O . THR B 1 310 ? 93.926 20.367 -28.838 1.00 24.72 310 THR B O 1
ATOM 4982 N N . THR B 1 311 ? 93.516 19.196 -27.016 1.00 22.21 311 THR B N 1
ATOM 4983 C CA . THR B 1 311 ? 94.084 20.207 -26.145 1.00 25.22 311 THR B CA 1
ATOM 4984 C C . THR B 1 311 ? 95.577 20.480 -26.446 1.00 23.56 311 THR B C 1
ATOM 4985 O O . THR B 1 311 ? 95.940 21.593 -26.564 1.00 25.84 311 THR B O 1
ATOM 4989 N N . LEU B 1 312 ? 96.393 19.465 -26.568 1.00 23.74 312 LEU B N 1
ATOM 4990 C CA . LEU B 1 312 ? 97.800 19.651 -26.862 1.00 25.68 312 LEU B CA 1
ATOM 4991 C C . LEU B 1 312 ? 97.992 20.252 -28.250 1.00 31.41 312 LEU B C 1
ATOM 4992 O O . LEU B 1 312 ? 98.808 21.110 -28.456 1.00 28.38 312 LEU B O 1
ATOM 4997 N N . GLN B 1 313 ? 97.212 19.777 -29.183 1.00 32.17 313 GLN B N 1
ATOM 4998 C CA . GLN B 1 313 ? 97.257 20.307 -30.510 1.00 33.33 313 GLN B CA 1
ATOM 4999 C C . GLN B 1 313 ? 96.825 21.769 -30.570 1.00 31.09 313 GLN B C 1
ATOM 5000 O O . GLN B 1 313 ? 97.430 22.510 -31.282 1.00 32.52 313 GLN B O 1
ATOM 5006 N N . ASN B 1 314 ? 95.825 22.189 -29.814 1.00 26.02 314 ASN B N 1
ATOM 5007 C CA . ASN B 1 314 ? 95.469 23.593 -29.769 1.00 25.60 314 ASN B CA 1
ATOM 5008 C C . ASN B 1 314 ? 96.620 24.430 -29.238 1.00 27.77 314 ASN B C 1
ATOM 5009 O O . ASN B 1 314 ? 96.925 25.476 -29.759 1.00 28.91 314 ASN B O 1
ATOM 5014 N N . LEU B 1 315 ? 97.230 23.953 -28.177 1.00 25.19 315 LEU B N 1
ATOM 5015 C CA . LEU B 1 315 ? 98.329 24.640 -27.562 1.00 28.44 315 LEU B CA 1
ATOM 5016 C C . LEU B 1 315 ? 99.501 24.787 -28.506 1.00 29.73 315 LEU B C 1
ATOM 5017 O O . LEU B 1 315 ? 100.113 25.829 -28.580 1.00 28.62 315 LEU B O 1
ATOM 5022 N N . SER B 1 316 ? 99.767 23.731 -29.236 1.00 33.92 316 SER B N 1
ATOM 5023 C CA . SER B 1 316 ? 100.814 23.719 -30.230 1.00 39.39 316 SER B CA 1
ATOM 5024 C C . SER B 1 316 ? 100.591 24.724 -31.317 1.00 38.04 316 SER B C 1
ATOM 5025 O O . SER B 1 316 ? 101.502 25.410 -31.685 1.00 40.08 316 SER B O 1
ATOM 5028 N N . GLN B 1 317 ? 99.378 24.805 -31.824 1.00 36.62 317 GLN B N 1
ATOM 5029 C CA . GLN B 1 317 ? 99.060 25.773 -32.825 1.00 36.45 317 GLN B CA 1
ATOM 5030 C C . GLN B 1 317 ? 99.165 27.194 -32.310 1.00 41.25 317 GLN B C 1
ATOM 5031 O O . GLN B 1 317 ? 99.555 28.090 -33.035 1.00 42.30 317 GLN B O 1
ATOM 5037 N N . LEU B 1 318 ? 98.769 27.423 -31.079 1.00 35.50 318 LEU B N 1
ATOM 5038 C CA . LEU B 1 318 ? 98.869 28.734 -30.506 1.00 39.39 318 LEU B CA 1
ATOM 5039 C C . LEU B 1 318 ? 100.323 29.159 -30.447 1.00 43.36 318 LEU B C 1
ATOM 5040 O O . LEU B 1 318 ? 100.626 30.294 -30.762 1.00 45.00 318 LEU B O 1
ATOM 5045 N N . GLU B 1 319 ? 101.195 28.239 -30.065 1.00 41.58 319 GLU B N 1
ATOM 5046 C CA . GLU B 1 319 ? 102.607 28.514 -29.949 1.00 45.50 319 GLU B CA 1
ATOM 5047 C C . GLU B 1 319 ? 103.108 28.933 -31.322 1.00 48.26 319 GLU B C 1
ATOM 5048 O O . GLU B 1 319 ? 103.917 29.817 -31.455 1.00 47.78 319 GLU B O 1
ATOM 5054 N N . LYS B 1 320 ? 102.621 28.278 -32.338 1.00 49.93 320 LYS B N 1
ATOM 5055 C CA . LYS B 1 320 ? 103.091 28.495 -33.683 1.00 51.46 320 LYS B CA 1
ATOM 5056 C C . LYS B 1 320 ? 102.741 29.823 -34.240 1.00 54.66 320 LYS B C 1
ATOM 5057 O O . LYS B 1 320 ? 103.327 30.249 -35.192 1.00 58.77 320 LYS B O 1
ATOM 5063 N N . GLY B 1 321 ? 101.788 30.495 -33.640 1.00 58.15 321 GLY B N 1
ATOM 5064 C CA . GLY B 1 321 ? 101.188 31.654 -34.245 1.00 56.24 321 GLY B CA 1
ATOM 5065 C C . GLY B 1 321 ? 100.194 31.219 -35.299 1.00 57.96 321 GLY B C 1
ATOM 5066 O O . GLY B 1 321 ? 99.779 31.981 -36.150 1.00 54.92 321 GLY B O 1
ATOM 5067 N N . GLU B 1 322 ? 99.820 29.964 -35.246 1.00 59.84 322 GLU B N 1
ATOM 5068 C CA . GLU B 1 322 ? 98.823 29.455 -36.150 1.00 58.83 322 GLU B CA 1
ATOM 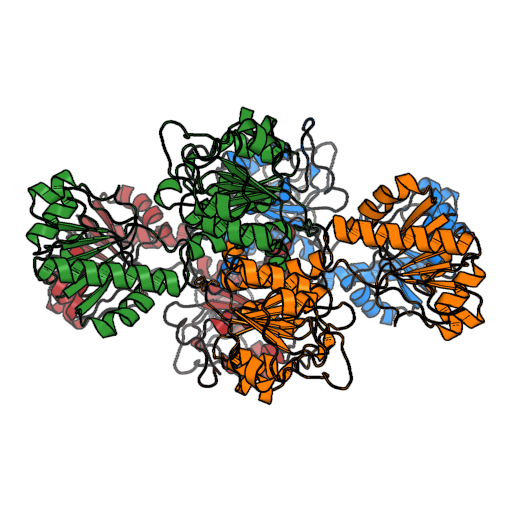5069 C C . GLU B 1 322 ? 97.381 29.686 -35.778 1.00 59.14 322 GLU B C 1
ATOM 5070 O O . GLU B 1 322 ? 97.050 30.027 -34.652 1.00 56.36 322 GLU B O 1
ATOM 5076 N N . ALA B 1 323 ? 96.541 29.472 -36.765 1.00 55.07 323 ALA B N 1
ATOM 5077 C CA . ALA B 1 323 ? 95.144 29.666 -36.582 1.00 61.70 323 ALA B CA 1
ATOM 5078 C C . ALA B 1 323 ? 94.677 28.460 -35.785 1.00 62.13 323 ALA B C 1
ATOM 5079 O O . ALA B 1 323 ? 94.959 27.330 -36.146 1.00 60.43 323 ALA B O 1
ATOM 5081 N N . CYS B 1 324 ? 93.998 28.710 -34.692 1.00 58.58 324 CYS B N 1
ATOM 5082 C CA . CYS B 1 324 ? 93.428 27.615 -33.979 1.00 51.94 324 CYS B CA 1
ATOM 5083 C C . CYS B 1 324 ? 91.961 27.676 -34.212 1.00 45.16 324 CYS B C 1
ATOM 5084 O O . CYS B 1 324 ? 91.282 28.561 -33.748 1.00 46.57 324 CYS B O 1
ATOM 5087 N N . PRO B 1 325 ? 91.444 26.657 -34.853 1.00 43.45 325 PRO B N 1
ATOM 5088 C CA . PRO B 1 325 ? 90.019 26.591 -35.092 1.00 44.80 325 PRO B CA 1
ATOM 5089 C C . PRO B 1 325 ? 89.288 26.582 -33.761 1.00 46.13 325 PRO B C 1
ATOM 5090 O O . PRO B 1 325 ? 88.175 27.025 -33.686 1.00 43.73 325 PRO B O 1
ATOM 5094 N N . ASN B 1 326 ? 89.936 26.095 -32.716 1.00 45.24 326 ASN B N 1
ATOM 5095 C CA . ASN B 1 326 ? 89.264 25.894 -31.447 1.00 41.60 326 ASN B CA 1
ATOM 5096 C C . ASN B 1 326 ? 89.331 27.099 -30.511 1.00 41.51 326 ASN B C 1
ATOM 5097 O O . ASN B 1 326 ? 88.803 27.053 -29.429 1.00 38.43 326 ASN B O 1
ATOM 5102 N N . ALA B 1 327 ? 89.966 28.185 -30.957 1.00 37.31 327 ALA B N 1
ATOM 5103 C CA . ALA B 1 327 ? 90.062 29.406 -30.170 1.00 34.32 327 ALA B CA 1
ATOM 5104 C C . ALA B 1 327 ? 88.753 30.057 -30.047 1.00 35.60 327 ALA B C 1
ATOM 5105 O O . ALA B 1 327 ? 87.985 30.019 -30.960 1.00 37.84 327 ALA B O 1
ATOM 5107 N N . LEU B 1 328 ? 88.504 30.689 -28.921 1.00 35.56 328 LEU B N 1
ATOM 5108 C CA . LEU B 1 328 ? 87.205 31.302 -28.699 1.00 40.19 328 LEU B CA 1
ATOM 5109 C C . LEU B 1 328 ? 87.033 32.761 -29.181 1.00 44.06 328 LEU B C 1
ATOM 5110 O O . LEU B 1 328 ? 85.966 33.302 -29.094 1.00 42.18 328 LEU B O 1
ATOM 5115 N N . PHE B 1 329 ? 88.098 33.344 -29.699 1.00 46.56 329 PHE B N 1
ATOM 5116 C CA . PHE B 1 329 ? 88.080 34.706 -30.233 1.00 55.17 329 PHE B CA 1
ATOM 5117 C C . PHE B 1 329 ? 89.424 34.979 -30.858 1.00 61.88 329 PHE B C 1
ATOM 5118 O O . PHE B 1 329 ? 90.323 34.149 -30.778 1.00 63.22 329 PHE B O 1
ATOM 5126 N N . LYS B 1 330 ? 89.580 36.141 -31.473 1.00 67.58 330 LYS B N 1
ATOM 5127 C CA . LYS B 1 330 ? 90.894 36.477 -32.024 1.00 64.80 330 LYS B CA 1
ATOM 5128 C C . LYS B 1 330 ? 91.068 37.962 -32.152 1.00 67.41 330 LYS B C 1
ATOM 5129 O O . LYS B 1 330 ? 91.220 38.663 -31.151 1.00 68.71 330 LYS B O 1
ATOM 5135 N N . MET C 1 1 ? 41.255 -27.104 -14.622 1.00 30.58 1 MET C N 1
ATOM 5136 C CA . MET C 1 1 ? 42.325 -27.781 -13.924 1.00 31.40 1 MET C CA 1
ATOM 5137 C C . MET C 1 1 ? 42.832 -26.878 -12.804 1.00 27.90 1 MET C C 1
ATOM 5138 O O . MET C 1 1 ? 42.778 -25.720 -12.919 1.00 25.64 1 MET C O 1
ATOM 5143 N N . LYS C 1 2 ? 43.229 -27.465 -11.702 1.00 25.63 2 LYS C N 1
ATOM 5144 C CA . LYS C 1 2 ? 43.807 -26.733 -10.598 1.00 26.02 2 LYS C CA 1
ATOM 5145 C C . LYS C 1 2 ? 45.301 -27.000 -10.543 1.00 23.26 2 LYS C C 1
ATOM 5146 O O . LYS C 1 2 ? 45.708 -28.118 -10.608 1.00 20.15 2 LYS C O 1
ATOM 5152 N N . LEU C 1 3 ? 46.078 -25.936 -10.396 1.00 22.01 3 LEU C N 1
ATOM 5153 C CA . LEU C 1 3 ? 47.514 -26.034 -10.475 1.00 19.72 3 LEU C CA 1
ATOM 5154 C C . LEU C 1 3 ? 48.217 -25.430 -9.241 1.00 17.75 3 LEU C C 1
ATOM 5155 O O . LEU C 1 3 ? 47.956 -24.311 -8.906 1.00 17.47 3 LEU C O 1
ATOM 5160 N N . ALA C 1 4 ? 49.085 -26.204 -8.605 1.00 17.30 4 ALA C N 1
ATOM 5161 C CA . ALA C 1 4 ? 49.854 -25.730 -7.473 1.00 16.16 4 ALA C CA 1
ATOM 5162 C C . ALA C 1 4 ? 51.221 -25.243 -7.951 1.00 15.87 4 ALA C C 1
ATOM 5163 O O . ALA C 1 4 ? 51.956 -25.958 -8.519 1.00 14.77 4 ALA C O 1
ATOM 5165 N N . VAL C 1 5 ? 51.519 -24.003 -7.652 1.00 15.99 5 VAL C N 1
ATOM 5166 C CA . VAL C 1 5 ? 52.781 -23.429 -8.028 1.00 16.26 5 VAL C CA 1
ATOM 5167 C C . VAL C 1 5 ? 53.707 -23.280 -6.824 1.00 14.56 5 VAL C C 1
ATOM 5168 O O . VAL C 1 5 ? 53.373 -22.591 -5.941 1.00 15.88 5 VAL C O 1
ATOM 5172 N N . TYR C 1 6 ? 54.835 -23.974 -6.846 1.00 14.54 6 TYR C N 1
ATOM 5173 C CA . TYR C 1 6 ? 55.828 -23.997 -5.790 1.00 13.93 6 TYR C CA 1
ATOM 5174 C C . TYR C 1 6 ? 57.010 -23.033 -6.071 1.00 13.70 6 TYR C C 1
ATOM 5175 O O . TYR C 1 6 ? 57.278 -22.694 -7.181 1.00 12.96 6 TYR C O 1
ATOM 5184 N N . SER C 1 7 ? 57.670 -22.629 -5.001 1.00 15.58 7 SER C N 1
ATOM 5185 C CA . SER C 1 7 ? 58.822 -21.743 -5.063 1.00 14.17 7 SER C CA 1
ATOM 5186 C C . SER C 1 7 ? 58.426 -20.387 -5.714 1.00 14.46 7 SER C C 1
ATOM 5187 O O . SER C 1 7 ? 59.188 -19.730 -6.382 1.00 13.45 7 SER C O 1
ATOM 5190 N N . THR C 1 8 ? 57.201 -20.015 -5.469 1.00 12.74 8 THR C N 1
ATOM 5191 C CA . THR C 1 8 ? 56.662 -18.864 -6.118 1.00 14.05 8 THR C CA 1
ATOM 5192 C C . THR C 1 8 ? 57.324 -17.531 -5.662 1.00 14.48 8 THR C C 1
ATOM 5193 O O . THR C 1 8 ? 57.308 -17.193 -4.531 1.00 13.74 8 THR C O 1
ATOM 5197 N N . LYS C 1 9 ? 57.808 -16.794 -6.638 1.00 14.90 9 LYS C N 1
ATOM 5198 C CA . LYS C 1 9 ? 58.219 -15.415 -6.476 1.00 15.28 9 LYS C CA 1
ATOM 5199 C C . LYS C 1 9 ? 57.158 -14.447 -7.028 1.00 15.35 9 LYS C C 1
ATOM 5200 O O . LYS C 1 9 ? 56.396 -14.804 -7.849 1.00 14.55 9 LYS C O 1
ATOM 5206 N N . GLN C 1 10 ? 57.205 -13.202 -6.598 1.00 14.61 10 GLN C N 1
ATOM 5207 C CA . GLN C 1 10 ? 56.169 -12.273 -6.979 1.00 16.62 10 GLN C CA 1
ATOM 5208 C C . GLN C 1 10 ? 56.094 -12.178 -8.476 1.00 16.27 10 GLN C C 1
ATOM 5209 O O . GLN C 1 10 ? 55.036 -12.157 -9.029 1.00 16.15 10 GLN C O 1
ATOM 5215 N N . TYR C 1 11 ? 57.242 -12.186 -9.135 1.00 15.23 11 TYR C N 1
ATOM 5216 C CA . TYR C 1 11 ? 57.245 -12.146 -10.582 1.00 14.87 11 TYR C CA 1
ATOM 5217 C C . TYR C 1 11 ? 56.607 -13.386 -11.220 1.00 15.69 11 TYR C C 1
ATOM 5218 O O . TYR C 1 11 ? 56.018 -13.267 -12.226 1.00 14.64 11 TYR C O 1
ATOM 5227 N N . ASP C 1 12 ? 56.780 -14.545 -10.620 1.00 15.41 12 ASP C N 1
ATOM 5228 C CA . ASP C 1 12 ? 56.158 -15.731 -11.145 1.00 15.53 12 ASP C CA 1
ATOM 5229 C C . ASP C 1 12 ? 54.640 -15.586 -11.115 1.00 16.05 12 ASP C C 1
ATOM 5230 O O . ASP C 1 12 ? 53.949 -15.899 -12.046 1.00 16.67 12 ASP C O 1
ATOM 5235 N N . LYS C 1 13 ? 54.177 -15.148 -9.984 1.00 16.79 13 LYS C N 1
ATOM 5236 C CA . LYS C 1 13 ? 52.761 -14.952 -9.779 1.00 19.10 13 LYS C CA 1
ATOM 5237 C C . LYS C 1 13 ? 52.148 -13.884 -10.709 1.00 20.80 13 LYS C C 1
ATOM 5238 O O . LYS C 1 13 ? 51.139 -14.111 -11.310 1.00 20.03 13 LYS C O 1
ATOM 5244 N N . LYS C 1 14 ? 52.811 -12.753 -10.841 1.00 20.22 14 LYS C N 1
ATOM 5245 C CA . LYS C 1 14 ? 52.260 -11.697 -11.623 1.00 19.79 14 LYS C CA 1
ATOM 5246 C C . LYS C 1 14 ? 52.037 -12.158 -13.051 1.00 19.17 14 LYS C C 1
ATOM 5247 O O . LYS C 1 14 ? 50.975 -12.004 -13.545 1.00 21.67 14 LYS C O 1
ATOM 5253 N N . TYR C 1 15 ? 53.037 -12.710 -13.692 1.00 16.76 15 TYR C N 1
ATOM 5254 C CA . TYR C 1 15 ? 52.905 -13.140 -15.064 1.00 17.24 15 TYR C CA 1
ATOM 5255 C C . TYR C 1 15 ? 52.064 -14.414 -15.347 1.00 18.68 15 TYR C C 1
ATOM 5256 O O . TYR C 1 15 ? 51.412 -14.510 -16.338 1.00 15.93 15 TYR C O 1
ATOM 5265 N N . LEU C 1 16 ? 52.139 -15.369 -14.446 1.00 18.98 16 LEU C N 1
ATOM 5266 C CA . LEU C 1 16 ? 51.287 -16.505 -14.548 1.00 21.03 16 LEU C CA 1
ATOM 5267 C C . LEU C 1 16 ? 49.801 -16.075 -14.423 1.00 21.60 16 LEU C C 1
ATOM 5268 O O . LEU C 1 16 ? 49.015 -16.474 -15.207 1.00 23.35 16 LEU C O 1
ATOM 5273 N N . GLN C 1 17 ? 49.477 -15.237 -13.462 1.00 21.41 17 GLN C N 1
ATOM 5274 C CA . GLN C 1 17 ? 48.125 -14.719 -13.355 1.00 24.46 17 GLN C CA 1
ATOM 5275 C C . GLN C 1 17 ? 47.706 -13.889 -14.572 1.00 25.39 17 GLN C C 1
ATOM 5276 O O . GLN C 1 17 ? 46.664 -14.081 -15.097 1.00 23.31 17 GLN C O 1
ATOM 5282 N N . GLN C 1 18 ? 48.584 -13.028 -15.062 1.00 24.49 18 GLN C N 1
ATOM 5283 C CA . GLN C 1 18 ? 48.295 -12.268 -16.251 1.00 25.15 18 GLN C CA 1
ATOM 5284 C C . GLN C 1 18 ? 48.006 -13.164 -17.461 1.00 26.11 18 GLN C C 1
ATOM 5285 O O . GLN C 1 18 ? 47.039 -12.964 -18.142 1.00 31.23 18 GLN C O 1
ATOM 5291 N N . VAL C 1 19 ? 48.821 -14.141 -17.712 1.00 22.52 19 VAL C N 1
ATOM 5292 C CA . VAL C 1 19 ? 48.607 -15.032 -18.820 1.00 25.48 19 VAL C CA 1
ATOM 5293 C C . VAL C 1 19 ? 47.365 -15.913 -18.707 1.00 28.92 19 VAL C C 1
ATOM 5294 O O . VAL C 1 19 ? 46.762 -16.267 -19.698 1.00 30.31 19 VAL C O 1
ATOM 5298 N N . ASN C 1 20 ? 47.039 -16.271 -17.490 1.00 25.26 20 ASN C N 1
ATOM 5299 C CA . ASN C 1 20 ? 45.968 -17.200 -17.205 1.00 29.40 20 ASN C CA 1
ATOM 5300 C C . ASN C 1 20 ? 44.620 -16.600 -17.544 1.00 31.41 20 ASN C C 1
ATOM 5301 O O . ASN C 1 20 ? 43.663 -17.262 -17.516 1.00 34.70 20 ASN C O 1
ATOM 5306 N N . GLU C 1 21 ? 44.583 -15.327 -17.830 1.00 37.24 21 GLU C N 1
ATOM 5307 C CA . GLU C 1 21 ? 43.324 -14.696 -18.164 1.00 37.68 21 GLU C CA 1
ATOM 5308 C C . GLU C 1 21 ? 42.813 -15.341 -19.427 1.00 37.71 21 GLU C C 1
ATOM 5309 O O . GLU C 1 21 ? 41.650 -15.313 -19.703 1.00 39.12 21 GLU C O 1
ATOM 5315 N N . ALA C 1 22 ? 43.711 -15.937 -20.175 1.00 35.44 22 ALA C N 1
ATOM 5316 C CA . ALA C 1 22 ? 43.350 -16.576 -21.404 1.00 36.57 22 ALA C CA 1
ATOM 5317 C C . ALA C 1 22 ? 43.092 -18.047 -21.267 1.00 37.77 22 ALA C C 1
ATOM 5318 O O . ALA C 1 22 ? 42.720 -18.666 -22.228 1.00 38.24 22 ALA C O 1
ATOM 5320 N N . PHE C 1 23 ? 43.321 -18.593 -20.082 1.00 35.77 23 PHE C N 1
ATOM 5321 C CA . PHE C 1 23 ? 43.218 -20.019 -19.866 1.00 35.04 23 PHE C CA 1
ATOM 5322 C C . PHE C 1 23 ? 42.200 -20.450 -18.823 1.00 34.02 23 PHE C C 1
ATOM 5323 O O . PHE C 1 23 ? 41.619 -21.488 -18.949 1.00 39.31 23 PHE C O 1
ATOM 5331 N N . GLY C 1 24 ? 41.999 -19.669 -17.795 1.00 31.63 24 GLY C N 1
ATOM 5332 C CA . GLY C 1 24 ? 41.097 -20.068 -16.754 1.00 33.02 24 GLY C CA 1
ATOM 5333 C C . GLY C 1 24 ? 41.498 -21.223 -15.861 1.00 33.10 24 GLY C C 1
ATOM 5334 O O . GLY C 1 24 ? 40.658 -21.893 -15.340 1.00 34.61 24 GLY C O 1
ATOM 5335 N N . PHE C 1 25 ? 42.777 -21.437 -15.660 1.00 31.73 25 PHE C N 1
ATOM 5336 C CA . PHE C 1 25 ? 43.214 -22.406 -14.677 1.00 30.26 25 PHE C CA 1
ATOM 5337 C C . PHE C 1 25 ? 42.849 -21.882 -13.287 1.00 25.38 25 PHE C C 1
ATOM 5338 O O . PHE C 1 25 ? 42.686 -20.728 -13.091 1.00 25.28 25 PHE C O 1
ATOM 5346 N N . GLU C 1 26 ? 42.697 -22.782 -12.336 1.00 25.74 26 GLU C N 1
ATOM 5347 C CA . GLU C 1 26 ? 42.605 -22.427 -10.950 1.00 25.25 26 GLU C CA 1
ATOM 5348 C C . GLU C 1 26 ? 44.014 -22.532 -10.356 1.00 26.99 26 GLU C C 1
ATOM 5349 O O . GLU C 1 26 ? 44.555 -23.582 -10.281 1.00 23.66 26 GLU C O 1
ATOM 5355 N N . LEU C 1 27 ? 44.539 -21.404 -9.921 1.00 25.51 27 LEU C N 1
ATOM 5356 C CA . LEU C 1 27 ? 45.904 -21.288 -9.462 1.00 22.99 27 LEU C CA 1
ATOM 5357 C C . LEU C 1 27 ? 46.046 -21.158 -7.970 1.00 23.05 27 LEU C C 1
ATOM 5358 O O . LEU C 1 27 ? 45.450 -20.325 -7.381 1.00 27.86 27 LEU C O 1
ATOM 5363 N N . GLU C 1 28 ? 46.844 -22.016 -7.386 1.00 20.07 28 GLU C N 1
ATOM 5364 C CA . GLU C 1 28 ? 47.220 -21.920 -6.015 1.00 21.33 28 GLU C CA 1
ATOM 5365 C C . GLU C 1 28 ? 48.722 -21.751 -5.893 1.00 21.09 28 GLU C C 1
ATOM 5366 O O . GLU C 1 28 ? 49.456 -22.590 -6.280 1.00 20.25 28 GLU C O 1
ATOM 5372 N N . PHE C 1 29 ? 49.125 -20.638 -5.316 1.00 18.99 29 PHE C N 1
ATOM 5373 C CA . PHE C 1 29 ? 50.523 -20.260 -5.237 1.00 18.12 29 PHE C CA 1
ATOM 5374 C C . PHE C 1 29 ? 51.081 -20.543 -3.858 1.00 18.89 29 PHE C C 1
ATOM 5375 O O . PHE C 1 29 ? 50.545 -20.125 -2.904 1.00 19.99 29 PHE C O 1
ATOM 5383 N N . PHE C 1 30 ? 52.175 -21.271 -3.833 1.00 16.73 30 PHE C N 1
ATOM 5384 C CA . PHE C 1 30 ? 52.964 -21.514 -2.672 1.00 17.40 30 PHE C CA 1
ATOM 5385 C C . PHE C 1 30 ? 54.391 -20.905 -2.814 1.00 15.88 30 PHE C C 1
ATOM 5386 O O . PHE C 1 30 ? 55.015 -21.080 -3.791 1.00 15.28 30 PHE C O 1
ATOM 5394 N N . ASP C 1 31 ? 54.834 -20.182 -1.806 1.00 16.44 31 ASP C N 1
ATOM 5395 C CA . ASP C 1 31 ? 56.159 -19.587 -1.727 1.00 18.49 31 ASP C CA 1
ATOM 5396 C C . ASP C 1 31 ? 57.276 -20.599 -1.460 1.00 16.07 31 ASP C C 1
ATOM 5397 O O . ASP C 1 31 ? 58.403 -20.344 -1.736 1.00 17.52 31 ASP C O 1
ATOM 5402 N N . PHE C 1 32 ? 56.928 -21.713 -0.845 1.00 14.49 32 PHE C N 1
ATOM 5403 C CA . PHE C 1 32 ? 57.894 -22.694 -0.410 1.00 13.81 32 PHE C CA 1
ATOM 5404 C C . PHE C 1 32 ? 58.331 -23.768 -1.436 1.00 12.99 32 PHE C C 1
ATOM 5405 O O . PHE C 1 32 ? 57.736 -23.913 -2.429 1.00 13.95 32 PHE C O 1
ATOM 5413 N N . LEU C 1 33 ? 59.409 -24.459 -1.163 1.00 13.21 33 LEU C N 1
ATOM 5414 C CA . LEU C 1 33 ? 59.900 -25.499 -2.025 1.00 14.06 33 LEU C CA 1
ATOM 5415 C C . LEU C 1 33 ? 59.022 -26.750 -2.001 1.00 14.02 33 LEU C C 1
ATOM 5416 O O . LEU C 1 33 ? 58.495 -27.062 -0.999 1.00 13.71 33 LEU C O 1
ATOM 5421 N N . LEU C 1 34 ? 58.948 -27.438 -3.123 1.00 13.81 34 LEU C N 1
ATOM 5422 C CA . LEU C 1 34 ? 58.350 -28.744 -3.198 1.00 14.37 34 LEU C CA 1
ATOM 5423 C C . LEU C 1 34 ? 59.347 -29.775 -2.695 1.00 13.93 34 LEU C C 1
ATOM 5424 O O . LEU C 1 34 ? 60.418 -29.886 -3.183 1.00 15.41 34 LEU C O 1
ATOM 5429 N N . THR C 1 35 ? 58.945 -30.519 -1.706 1.00 15.35 35 THR C N 1
ATOM 5430 C CA . THR C 1 35 ? 59.742 -31.568 -1.126 1.00 15.63 35 THR C CA 1
ATOM 5431 C C . THR C 1 35 ? 58.833 -32.740 -0.790 1.00 16.79 35 THR C C 1
ATOM 5432 O O . THR C 1 35 ? 57.677 -32.586 -0.770 1.00 16.17 35 THR C O 1
ATOM 5436 N N . GLU C 1 36 ? 59.432 -33.834 -0.374 1.00 20.49 36 GLU C N 1
ATOM 5437 C CA . GLU C 1 36 ? 58.646 -34.987 0.011 1.00 22.25 36 GLU C CA 1
ATOM 5438 C C . GLU C 1 36 ? 57.690 -34.594 1.129 1.00 21.33 36 GLU C C 1
ATOM 5439 O O . GLU C 1 36 ? 56.623 -35.060 1.187 1.00 19.72 36 GLU C O 1
ATOM 5445 N N . LYS C 1 37 ? 58.137 -33.735 2.024 1.00 20.36 37 LYS C N 1
ATOM 5446 C CA . LYS C 1 37 ? 57.307 -33.264 3.080 1.00 20.36 37 LYS C CA 1
ATOM 5447 C C . LYS C 1 37 ? 56.150 -32.371 2.637 1.00 19.20 37 LYS C C 1
ATOM 5448 O O . LYS C 1 37 ? 55.132 -32.448 3.185 1.00 19.07 37 LYS C O 1
ATOM 5454 N N . THR C 1 38 ? 56.358 -31.485 1.663 1.00 16.75 38 THR C N 1
ATOM 5455 C CA . THR C 1 38 ? 55.333 -30.558 1.249 1.00 16.64 38 THR C CA 1
ATOM 5456 C C . THR C 1 38 ? 54.478 -31.017 0.075 1.00 16.68 38 THR C C 1
ATOM 5457 O O . THR C 1 38 ? 53.562 -30.392 -0.250 1.00 17.65 38 THR C O 1
ATOM 5461 N N . ALA C 1 39 ? 54.795 -32.146 -0.489 1.00 17.79 39 ALA C N 1
ATOM 5462 C CA . ALA C 1 39 ? 54.070 -32.619 -1.635 1.00 18.02 39 ALA C CA 1
ATOM 5463 C C . ALA C 1 39 ? 52.577 -32.780 -1.353 1.00 18.94 39 ALA C C 1
ATOM 5464 O O . ALA C 1 39 ? 51.782 -32.540 -2.208 1.00 17.15 39 ALA C O 1
ATOM 5466 N N . LYS C 1 40 ? 52.224 -33.052 -0.104 1.00 18.36 40 LYS C N 1
ATOM 5467 C CA . LYS C 1 40 ? 50.836 -33.190 0.286 1.00 18.79 40 LYS C CA 1
ATOM 5468 C C . LYS C 1 40 ? 49.978 -31.954 0.069 1.00 19.53 40 LYS C C 1
ATOM 5469 O O . LYS C 1 40 ? 48.807 -32.053 -0.021 1.00 16.79 40 LYS C O 1
ATOM 5475 N N . THR C 1 41 ? 50.597 -30.782 0.013 1.00 18.35 41 THR C N 1
ATOM 5476 C CA . THR C 1 41 ? 49.871 -29.528 -0.163 1.00 15.80 41 THR C CA 1
ATOM 5477 C C . THR C 1 41 ? 49.229 -29.454 -1.557 1.00 16.96 41 THR C C 1
ATOM 5478 O O . THR C 1 41 ? 48.397 -28.671 -1.807 1.00 18.80 41 THR C O 1
ATOM 5482 N N . ALA C 1 42 ? 49.679 -30.302 -2.442 1.00 17.40 42 ALA C N 1
ATOM 5483 C CA . ALA C 1 42 ? 49.151 -30.391 -3.787 1.00 17.88 42 ALA C CA 1
ATOM 5484 C C . ALA C 1 42 ? 47.832 -31.182 -3.893 1.00 19.63 42 ALA C C 1
ATOM 5485 O O . ALA C 1 42 ? 47.271 -31.230 -4.918 1.00 19.53 42 ALA C O 1
ATOM 5487 N N . ASN C 1 43 ? 47.351 -31.740 -2.801 1.00 23.11 43 ASN C N 1
ATOM 5488 C CA . ASN C 1 43 ? 46.148 -32.536 -2.854 1.00 22.29 43 ASN C CA 1
ATOM 5489 C C . ASN C 1 43 ? 45.021 -31.676 -3.365 1.00 23.80 43 ASN C C 1
ATOM 5490 O O . ASN C 1 43 ? 44.773 -30.652 -2.846 1.00 25.89 43 ASN C O 1
ATOM 5495 N N . GLY C 1 44 ? 44.325 -32.128 -4.383 1.00 22.17 44 GLY C N 1
ATOM 5496 C CA . GLY C 1 44 ? 43.285 -31.350 -4.991 1.00 22.00 44 GLY C CA 1
ATOM 5497 C C . GLY C 1 44 ? 43.657 -30.714 -6.303 1.00 22.92 44 GLY C C 1
ATOM 5498 O O . GLY C 1 44 ? 42.821 -30.189 -6.987 1.00 27.28 44 GLY C O 1
ATOM 5499 N N . CYS C 1 45 ? 44.918 -30.846 -6.655 1.00 23.77 45 CYS C N 1
ATOM 5500 C CA . CYS C 1 45 ? 45.483 -30.348 -7.880 1.00 22.79 45 CYS C CA 1
ATOM 5501 C C . CYS C 1 45 ? 45.926 -31.472 -8.772 1.00 20.55 45 CYS C C 1
ATOM 5502 O O . CYS C 1 45 ? 46.625 -32.333 -8.366 1.00 20.38 45 CYS C O 1
ATOM 5505 N N . GLU C 1 46 ? 45.491 -31.393 -10.002 1.00 19.80 46 GLU C N 1
ATOM 5506 C CA . GLU C 1 46 ? 45.928 -32.286 -11.052 1.00 25.01 46 GLU C CA 1
ATOM 5507 C C . GLU C 1 46 ? 47.358 -32.036 -11.532 1.00 21.09 46 GLU C C 1
ATOM 5508 O O . GLU C 1 46 ? 47.989 -32.878 -12.110 1.00 18.00 46 GLU C O 1
ATOM 5514 N N . ALA C 1 47 ? 47.811 -30.810 -11.305 1.00 19.74 47 ALA C N 1
ATOM 5515 C CA . ALA C 1 47 ? 49.115 -30.377 -11.736 1.00 18.22 47 ALA C CA 1
ATOM 5516 C C . ALA C 1 47 ? 49.830 -29.493 -10.724 1.00 17.31 47 ALA C C 1
ATOM 5517 O O . ALA C 1 47 ? 49.214 -28.798 -9.965 1.00 16.02 47 ALA C O 1
ATOM 5519 N N . VAL C 1 48 ? 51.148 -29.557 -10.831 1.00 18.14 48 VAL C N 1
ATOM 5520 C CA . VAL C 1 48 ? 52.047 -28.682 -10.156 1.00 17.34 48 VAL C CA 1
ATOM 5521 C C . VAL C 1 48 ? 53.023 -27.984 -11.128 1.00 15.99 48 VAL C C 1
ATOM 5522 O O . VAL C 1 48 ? 53.339 -28.474 -12.146 1.00 16.22 48 VAL C O 1
ATOM 5526 N N . CYS C 1 49 ? 53.450 -26.808 -10.746 1.00 15.77 49 CYS C N 1
ATOM 5527 C CA . CYS C 1 49 ? 54.443 -26.067 -11.490 1.00 15.05 49 CYS C CA 1
ATOM 5528 C C . CYS C 1 49 ? 55.643 -25.760 -10.593 1.00 14.57 49 CYS C C 1
ATOM 5529 O O . CYS C 1 49 ? 55.488 -25.239 -9.569 1.00 15.30 49 CYS C O 1
ATOM 5532 N N . ILE C 1 50 ? 56.824 -26.110 -11.038 1.00 13.21 50 ILE C N 1
ATOM 5533 C CA . ILE C 1 50 ? 58.017 -26.027 -10.253 1.00 13.95 50 ILE C CA 1
ATOM 5534 C C . ILE C 1 50 ? 59.175 -25.357 -11.027 1.00 13.90 50 ILE C C 1
ATOM 5535 O O . ILE C 1 50 ? 59.099 -25.142 -12.194 1.00 14.55 50 ILE C O 1
ATOM 5540 N N . PHE C 1 51 ? 60.229 -25.069 -10.309 1.00 14.32 51 PHE C N 1
ATOM 5541 C CA . PHE C 1 51 ? 61.368 -24.371 -10.842 1.00 13.71 51 PHE C CA 1
ATOM 5542 C C . PHE C 1 51 ? 62.631 -25.121 -10.411 1.00 14.97 51 PHE C C 1
ATOM 5543 O O . PHE C 1 51 ? 62.574 -26.213 -9.931 1.00 16.40 51 PHE C O 1
ATOM 5551 N N . VAL C 1 52 ? 63.773 -24.512 -10.645 1.00 15.65 52 VAL C N 1
ATOM 5552 C CA . VAL C 1 52 ? 65.020 -25.225 -10.568 1.00 16.41 52 VAL C CA 1
ATOM 5553 C C . VAL C 1 52 ? 65.396 -25.805 -9.199 1.00 16.79 52 VAL C C 1
ATOM 5554 O O . VAL C 1 52 ? 66.165 -26.682 -9.152 1.00 18.52 52 VAL C O 1
ATOM 5558 N N . ASN C 1 53 ? 64.925 -25.233 -8.114 1.00 16.91 53 ASN C N 1
ATOM 5559 C CA . ASN C 1 53 ? 65.295 -25.740 -6.802 1.00 16.94 53 ASN C CA 1
ATOM 5560 C C . ASN C 1 53 ? 64.355 -26.807 -6.213 1.00 16.86 53 ASN C C 1
ATOM 5561 O O . ASN C 1 53 ? 64.671 -27.443 -5.268 1.00 17.26 53 ASN C O 1
ATOM 5566 N N . ASP C 1 54 ? 63.191 -26.931 -6.778 1.00 14.24 54 ASP C N 1
ATOM 5567 C CA . ASP C 1 54 ? 62.210 -27.857 -6.275 1.00 16.17 54 ASP C CA 1
ATOM 5568 C C . ASP C 1 54 ? 62.668 -29.298 -6.459 1.00 15.82 54 ASP C C 1
ATOM 5569 O O . ASP C 1 54 ? 63.325 -29.572 -7.380 1.00 17.79 54 ASP C O 1
ATOM 5574 N N . ASP C 1 55 ? 62.277 -30.168 -5.551 1.00 16.23 55 ASP C N 1
ATOM 5575 C CA . ASP C 1 55 ? 62.745 -31.532 -5.529 1.00 18.70 55 ASP C CA 1
ATOM 5576 C C . ASP C 1 55 ? 61.780 -32.452 -6.291 1.00 20.05 55 ASP C C 1
ATOM 5577 O O . ASP C 1 55 ? 60.690 -32.607 -5.923 1.00 19.48 55 ASP C O 1
ATOM 5582 N N . GLY C 1 56 ? 62.267 -33.022 -7.371 1.00 19.93 56 GLY C N 1
ATOM 5583 C CA . GLY C 1 56 ? 61.531 -33.876 -8.260 1.00 19.84 56 GLY C CA 1
ATOM 5584 C C . GLY C 1 56 ? 61.996 -35.330 -8.199 1.00 19.54 56 GLY C C 1
ATOM 5585 O O . GLY C 1 56 ? 61.815 -36.073 -9.109 1.00 21.42 56 GLY C O 1
ATOM 5586 N N . SER C 1 57 ? 62.624 -35.695 -7.111 1.00 20.02 57 SER C N 1
ATOM 5587 C CA . SER C 1 57 ? 63.133 -37.045 -6.955 1.00 19.89 57 SER C CA 1
ATOM 5588 C C . SER C 1 57 ? 61.998 -38.048 -6.696 1.00 18.99 57 SER C C 1
ATOM 5589 O O . SER C 1 57 ? 60.919 -37.666 -6.399 1.00 15.07 57 SER C O 1
ATOM 5592 N N . ARG C 1 58 ? 62.331 -39.327 -6.749 1.00 19.60 58 ARG C N 1
ATOM 5593 C CA . ARG C 1 58 ? 61.322 -40.397 -6.765 1.00 23.46 58 ARG C CA 1
ATOM 5594 C C . ARG C 1 58 ? 60.388 -40.373 -5.559 1.00 19.84 58 ARG C C 1
ATOM 5595 O O . ARG C 1 58 ? 59.208 -40.453 -5.687 1.00 21.12 58 ARG C O 1
ATOM 5603 N N . PRO C 1 59 ? 60.936 -40.166 -4.372 1.00 19.94 59 PRO C N 1
ATOM 5604 C CA . PRO C 1 59 ? 60.102 -40.116 -3.177 1.00 18.89 59 PRO C CA 1
ATOM 5605 C C . PRO C 1 59 ? 59.083 -39.000 -3.267 1.00 20.21 59 PRO C C 1
ATOM 5606 O O . PRO C 1 59 ? 57.978 -39.167 -2.890 1.00 20.20 59 PRO C O 1
ATOM 5610 N N . VAL C 1 60 ? 59.484 -37.856 -3.777 1.00 18.90 60 VAL C N 1
ATOM 5611 C CA . VAL C 1 60 ? 58.545 -36.778 -3.982 1.00 16.16 60 VAL C CA 1
ATOM 5612 C C . VAL C 1 60 ? 57.478 -37.120 -5.011 1.00 15.97 60 VAL C C 1
ATOM 5613 O O . VAL C 1 60 ? 56.360 -36.865 -4.821 1.00 17.73 60 VAL C O 1
ATOM 5617 N N . LEU C 1 61 ? 57.896 -37.690 -6.109 1.00 17.75 61 LEU C N 1
ATOM 5618 C CA . LEU C 1 61 ? 56.980 -38.075 -7.166 1.00 19.41 61 LEU C CA 1
ATOM 5619 C C . LEU C 1 61 ? 55.947 -39.078 -6.622 1.00 19.36 61 LEU C C 1
ATOM 5620 O O . LEU C 1 61 ? 54.804 -38.971 -6.898 1.00 23.11 61 LEU C O 1
ATOM 5625 N N . GLU C 1 62 ? 56.370 -39.987 -5.779 1.00 22.20 62 GLU C N 1
ATOM 5626 C CA . GLU C 1 62 ? 55.452 -40.978 -5.209 1.00 22.37 62 GLU C CA 1
ATOM 5627 C C . GLU C 1 62 ? 54.394 -40.282 -4.399 1.00 20.94 62 GLU C C 1
ATOM 5628 O O . GLU C 1 62 ? 53.250 -40.568 -4.538 1.00 19.42 62 GLU C O 1
ATOM 5634 N N . GLU C 1 63 ? 54.804 -39.294 -3.616 1.00 20.32 63 GLU C N 1
ATOM 5635 C CA . GLU C 1 63 ? 53.862 -38.514 -2.854 1.00 18.88 63 GLU C CA 1
ATOM 5636 C C . GLU C 1 63 ? 52.892 -37.755 -3.726 1.00 18.22 63 GLU C C 1
ATOM 5637 O O . GLU C 1 63 ? 51.735 -37.765 -3.483 1.00 18.53 63 GLU C O 1
ATOM 5643 N N . LEU C 1 64 ? 53.391 -37.126 -4.761 1.00 16.40 64 LEU C N 1
ATOM 5644 C CA . LEU C 1 64 ? 52.526 -36.394 -5.599 1.00 16.21 64 LEU C CA 1
ATOM 5645 C C . LEU C 1 64 ? 51.493 -37.350 -6.218 1.00 17.55 64 LEU C C 1
ATOM 5646 O O . LEU C 1 64 ? 50.351 -37.033 -6.284 1.00 15.93 64 LEU C O 1
ATOM 5651 N N . LYS C 1 65 ? 51.948 -38.513 -6.653 1.00 19.43 65 LYS C N 1
ATOM 5652 C CA . LYS C 1 65 ? 51.015 -39.455 -7.269 1.00 21.72 65 LYS C CA 1
ATOM 5653 C C . LYS C 1 65 ? 49.935 -39.872 -6.283 1.00 22.02 65 LYS C C 1
ATOM 5654 O O . LYS C 1 65 ? 48.812 -39.830 -6.610 1.00 23.37 65 LYS C O 1
ATOM 5660 N N . LYS C 1 66 ? 50.317 -40.158 -5.054 1.00 24.07 66 LYS C N 1
ATOM 5661 C CA . LYS C 1 66 ? 49.382 -40.575 -4.022 1.00 26.01 66 LYS C CA 1
ATOM 5662 C C . LYS C 1 66 ? 48.373 -39.520 -3.772 1.00 25.23 66 LYS C C 1
ATOM 5663 O O . LYS C 1 66 ? 47.290 -39.797 -3.366 1.00 20.82 66 LYS C O 1
ATOM 5669 N N . HIS C 1 67 ? 48.762 -38.281 -4.046 1.00 23.68 67 HIS C N 1
ATOM 5670 C CA . HIS C 1 67 ? 47.930 -37.161 -3.753 1.00 20.19 67 HIS C CA 1
ATOM 5671 C C . HIS C 1 67 ? 47.131 -36.678 -4.936 1.00 19.67 67 HIS C C 1
ATOM 5672 O O . HIS C 1 67 ? 46.523 -35.667 -4.873 1.00 20.51 67 HIS C O 1
ATOM 5679 N N . GLY C 1 68 ? 47.098 -37.468 -5.990 1.00 20.04 68 GLY C N 1
ATOM 5680 C CA . GLY C 1 68 ? 46.286 -37.157 -7.134 1.00 20.68 68 GLY C CA 1
ATOM 5681 C C . GLY C 1 68 ? 46.888 -36.331 -8.253 1.00 20.78 68 GLY C C 1
ATOM 5682 O O . GLY C 1 68 ? 46.232 -36.060 -9.210 1.00 20.94 68 GLY C O 1
ATOM 5683 N N . VAL C 1 69 ? 48.144 -35.981 -8.129 1.00 19.39 69 VAL C N 1
ATOM 5684 C CA . VAL C 1 69 ? 48.785 -35.249 -9.176 1.00 19.94 69 VAL C CA 1
ATOM 5685 C C . VAL C 1 69 ? 49.060 -36.084 -10.408 1.00 19.75 69 VAL C C 1
ATOM 5686 O O . VAL C 1 69 ? 49.600 -37.159 -10.314 1.00 18.45 69 VAL C O 1
ATOM 5690 N N . LYS C 1 70 ? 48.691 -35.535 -11.553 1.00 18.95 70 LYS C N 1
ATOM 5691 C CA . LYS C 1 70 ? 49.014 -36.125 -12.850 1.00 21.27 70 LYS C CA 1
ATOM 5692 C C . LYS C 1 70 ? 50.160 -35.514 -13.693 1.00 20.34 70 LYS C C 1
ATOM 5693 O O . LYS C 1 70 ? 50.831 -36.182 -14.437 1.00 19.96 70 LYS C O 1
ATOM 5699 N N . TYR C 1 71 ? 50.314 -34.216 -13.565 1.00 19.57 71 TYR C N 1
ATOM 5700 C CA . TYR C 1 71 ? 51.178 -33.461 -14.430 1.00 18.21 71 TYR C CA 1
ATOM 5701 C C . TYR C 1 71 ? 52.176 -32.569 -13.661 1.00 17.46 71 TYR C C 1
ATOM 5702 O O . TYR C 1 71 ? 51.838 -31.950 -12.726 1.00 16.89 71 TYR C O 1
ATOM 5711 N N . ILE C 1 72 ? 53.391 -32.550 -14.133 1.00 16.91 72 ILE C N 1
ATOM 5712 C CA . ILE C 1 72 ? 54.406 -31.685 -13.594 1.00 16.27 72 ILE C CA 1
ATOM 5713 C C . ILE C 1 72 ? 54.974 -30.770 -14.656 1.00 17.13 72 ILE C C 1
ATOM 5714 O O . ILE C 1 72 ? 55.524 -31.221 -15.616 1.00 19.88 72 ILE C O 1
ATOM 5719 N N . ALA C 1 73 ? 54.847 -29.484 -14.422 1.00 17.27 73 ALA C N 1
ATOM 5720 C CA . ALA C 1 73 ? 55.358 -28.494 -15.321 1.00 16.64 73 ALA C CA 1
ATOM 5721 C C . ALA C 1 73 ? 56.506 -27.686 -14.753 1.00 16.52 73 ALA C C 1
ATOM 5722 O O . ALA C 1 73 ? 56.341 -27.015 -13.798 1.00 16.48 73 ALA C O 1
ATOM 5724 N N . LEU C 1 74 ? 57.615 -27.764 -15.443 1.00 16.47 74 LEU C N 1
ATOM 5725 C CA . LEU C 1 74 ? 58.794 -27.017 -15.144 1.00 16.46 74 LEU C CA 1
ATOM 5726 C C . LEU C 1 74 ? 58.655 -25.687 -15.848 1.00 15.86 74 LEU C C 1
ATOM 5727 O O . LEU C 1 74 ? 58.579 -25.632 -17.011 1.00 15.84 74 LEU C O 1
ATOM 5732 N N . ARG C 1 75 ? 58.646 -24.607 -15.095 1.00 17.75 75 ARG C N 1
ATOM 5733 C CA . ARG C 1 75 ? 58.694 -23.284 -15.688 1.00 16.69 75 ARG C CA 1
ATOM 5734 C C . ARG C 1 75 ? 60.151 -22.830 -15.946 1.00 18.23 75 ARG C C 1
ATOM 5735 O O . ARG C 1 75 ? 60.504 -21.744 -15.674 1.00 15.85 75 ARG C O 1
ATOM 5743 N N . CYS C 1 76 ? 60.941 -23.730 -16.495 1.00 18.81 76 CYS C N 1
ATOM 5744 C CA . CYS C 1 76 ? 62.337 -23.508 -16.815 1.00 20.48 76 CYS C CA 1
ATOM 5745 C C . CYS C 1 76 ? 62.773 -24.532 -17.862 1.00 21.71 76 CYS C C 1
ATOM 5746 O O . CYS C 1 76 ? 62.066 -25.434 -18.132 1.00 20.71 76 CYS C O 1
ATOM 5749 N N . ALA C 1 77 ? 63.907 -24.300 -18.483 1.00 20.09 77 ALA C N 1
ATOM 5750 C CA . ALA C 1 77 ? 64.568 -25.257 -19.366 1.00 23.99 77 ALA C CA 1
ATOM 5751 C C . ALA C 1 77 ? 65.208 -26.496 -18.733 1.00 24.02 77 ALA C C 1
ATOM 5752 O O . ALA C 1 77 ? 65.195 -27.537 -19.279 1.00 26.77 77 ALA C O 1
ATOM 5754 N N . GLY C 1 78 ? 65.852 -26.313 -17.606 1.00 25.78 78 GLY C N 1
ATOM 5755 C CA . GLY C 1 78 ? 66.503 -27.384 -16.911 1.00 23.26 78 GLY C CA 1
ATOM 5756 C C . GLY C 1 78 ? 65.526 -28.384 -16.308 1.00 27.41 78 GLY C C 1
ATOM 5757 O O . GLY C 1 78 ? 64.443 -28.059 -15.952 1.00 25.93 78 GLY C O 1
ATOM 5758 N N . PHE C 1 79 ? 65.948 -29.629 -16.236 1.00 27.41 79 PHE C N 1
ATOM 5759 C CA . PHE C 1 79 ? 65.139 -30.667 -15.629 1.00 28.76 79 PHE C CA 1
ATOM 5760 C C . PHE C 1 79 ? 65.952 -31.661 -14.803 1.00 28.89 79 PHE C C 1
ATOM 5761 O O . PHE C 1 79 ? 65.515 -32.718 -14.545 1.00 29.42 79 PHE C O 1
ATOM 5769 N N . ASN C 1 80 ? 67.149 -31.290 -14.411 1.00 29.37 80 ASN C N 1
ATOM 5770 C CA . ASN C 1 80 ? 68.010 -32.158 -13.644 1.00 30.49 80 ASN C CA 1
ATOM 5771 C C . ASN C 1 80 ? 67.448 -32.550 -12.256 1.00 26.52 80 ASN C C 1
ATOM 5772 O O . ASN C 1 80 ? 67.878 -33.512 -11.654 1.00 25.64 80 ASN C O 1
ATOM 5777 N N . ASN C 1 81 ? 66.516 -31.754 -11.785 1.00 21.61 81 ASN C N 1
ATOM 5778 C CA . ASN C 1 81 ? 65.902 -31.946 -10.495 1.00 22.62 81 ASN C CA 1
ATOM 5779 C C . ASN C 1 81 ? 64.748 -32.942 -10.512 1.00 21.98 81 ASN C C 1
ATOM 5780 O O . ASN C 1 81 ? 64.227 -33.258 -9.496 1.00 21.93 81 ASN C O 1
ATOM 5785 N N . VAL C 1 82 ? 64.372 -33.390 -11.687 1.00 23.10 82 VAL C N 1
ATOM 5786 C CA . VAL C 1 82 ? 63.250 -34.313 -11.844 1.00 24.98 82 VAL C CA 1
ATOM 5787 C C . VAL C 1 82 ? 63.706 -35.678 -12.333 1.00 25.35 82 VAL C C 1
ATOM 5788 O O . VAL C 1 82 ? 64.421 -35.773 -13.294 1.00 30.29 82 VAL C O 1
ATOM 5792 N N . ASP C 1 83 ? 63.287 -36.718 -11.649 1.00 24.48 83 ASP C N 1
ATOM 5793 C CA . ASP C 1 83 ? 63.734 -38.055 -11.991 1.00 23.36 83 ASP C CA 1
ATOM 5794 C C . ASP C 1 83 ? 62.791 -38.573 -13.057 1.00 22.40 83 ASP C C 1
ATOM 5795 O O . ASP C 1 83 ? 61.743 -39.048 -12.770 1.00 22.62 83 ASP C O 1
ATOM 5800 N N . LEU C 1 84 ? 63.181 -38.421 -14.302 1.00 23.79 84 LEU C N 1
ATOM 5801 C CA . LEU C 1 84 ? 62.317 -38.774 -15.412 1.00 26.39 84 LEU C CA 1
ATOM 5802 C C . LEU C 1 84 ? 61.979 -40.257 -15.496 1.00 29.18 84 LEU C C 1
ATOM 5803 O O . LEU C 1 84 ? 60.916 -40.580 -15.872 1.00 29.66 84 LEU C O 1
ATOM 5808 N N . ASP C 1 85 ? 62.912 -41.123 -15.159 1.00 32.55 85 ASP C N 1
ATOM 5809 C CA . ASP C 1 85 ? 62.653 -42.555 -15.163 1.00 33.45 85 ASP C CA 1
ATOM 5810 C C . ASP C 1 85 ? 61.546 -42.845 -14.182 1.00 33.15 85 ASP C C 1
ATOM 5811 O O . ASP C 1 85 ? 60.624 -43.514 -14.524 1.00 31.77 85 ASP C O 1
ATOM 5816 N N . ALA C 1 86 ? 61.627 -42.294 -12.978 1.00 26.15 86 ALA C N 1
ATOM 5817 C CA . ALA C 1 86 ? 60.589 -42.482 -11.997 1.00 24.64 86 ALA C CA 1
ATOM 5818 C C . ALA C 1 86 ? 59.241 -41.947 -12.418 1.00 24.39 86 ALA C C 1
ATOM 5819 O O . ALA C 1 86 ? 58.238 -42.541 -12.160 1.00 22.33 86 ALA C O 1
ATOM 5821 N N . ALA C 1 87 ? 59.236 -40.787 -13.029 1.00 21.86 87 ALA C N 1
ATOM 5822 C CA . ALA C 1 87 ? 58.010 -40.185 -13.416 1.00 22.85 87 ALA C CA 1
ATOM 5823 C C . ALA C 1 87 ? 57.301 -41.054 -14.423 1.00 24.32 87 ALA C C 1
ATOM 5824 O O . ALA C 1 87 ? 56.122 -41.150 -14.409 1.00 23.02 87 ALA C O 1
ATOM 5826 N N . LYS C 1 88 ? 58.060 -41.631 -15.324 1.00 27.80 88 LYS C N 1
ATOM 5827 C CA . LYS C 1 88 ? 57.459 -42.437 -16.371 1.00 29.13 88 LYS C CA 1
ATOM 5828 C C . LYS C 1 88 ? 56.814 -43.646 -15.777 1.00 28.61 88 LYS C C 1
ATOM 5829 O O . LYS C 1 88 ? 55.688 -43.929 -16.000 1.00 29.39 88 LYS C O 1
ATOM 5835 N N . GLU C 1 89 ? 57.549 -44.283 -14.922 1.00 28.29 89 GLU C N 1
ATOM 5836 C CA . GLU C 1 89 ? 57.068 -45.463 -14.245 1.00 30.68 89 GLU C CA 1
ATOM 5837 C C . GLU C 1 89 ? 55.841 -45.243 -13.435 1.00 29.66 89 GLU C C 1
ATOM 5838 O O . GLU C 1 89 ? 55.017 -46.098 -13.365 1.00 26.71 89 GLU C O 1
ATOM 5844 N N . LEU C 1 90 ? 55.754 -44.092 -12.808 1.00 24.80 90 LEU C N 1
ATOM 5845 C CA . LEU C 1 90 ? 54.634 -43.709 -12.014 1.00 23.00 90 LEU C CA 1
ATOM 5846 C C . LEU C 1 90 ? 53.446 -43.168 -12.816 1.00 20.73 90 LEU C C 1
ATOM 5847 O O . LEU C 1 90 ? 52.435 -42.899 -12.279 1.00 21.41 90 LEU C O 1
ATOM 5852 N N . GLY C 1 91 ? 53.635 -43.017 -14.107 1.00 22.38 91 GLY C N 1
ATOM 5853 C CA . GLY C 1 91 ? 52.604 -42.568 -14.993 1.00 23.15 91 GLY C CA 1
ATOM 5854 C C . GLY C 1 91 ? 52.378 -41.066 -14.997 1.00 23.80 91 GLY C C 1
ATOM 5855 O O . GLY C 1 91 ? 51.396 -40.575 -15.450 1.00 21.70 91 GLY C O 1
ATOM 5856 N N . LEU C 1 92 ? 53.318 -40.341 -14.436 1.00 23.95 92 LEU C N 1
ATOM 5857 C CA . LEU C 1 92 ? 53.254 -38.902 -14.429 1.00 22.49 92 LEU C CA 1
ATOM 5858 C C . LEU C 1 92 ? 53.843 -38.311 -15.700 1.00 23.10 92 LEU C C 1
ATOM 5859 O O . LEU C 1 92 ? 54.766 -38.811 -16.225 1.00 28.95 92 LEU C O 1
ATOM 5864 N N . GLN C 1 93 ? 53.293 -37.220 -16.147 1.00 21.33 93 GLN C N 1
ATOM 5865 C CA . GLN C 1 93 ? 53.769 -36.527 -17.319 1.00 22.28 93 GLN C CA 1
ATOM 5866 C C . GLN C 1 93 ? 54.490 -35.211 -16.932 1.00 21.96 93 GLN C C 1
ATOM 5867 O O . GLN C 1 93 ? 54.049 -34.506 -16.095 1.00 18.96 93 GLN C O 1
ATOM 5873 N N . VAL C 1 94 ? 55.617 -34.981 -17.565 1.00 22.32 94 VAL C N 1
ATOM 5874 C CA . VAL C 1 94 ? 56.493 -33.873 -17.253 1.00 21.94 94 VAL C CA 1
ATOM 5875 C C . VAL C 1 94 ? 56.726 -33.067 -18.508 1.00 22.17 94 VAL C C 1
ATOM 5876 O O . VAL C 1 94 ? 56.967 -33.596 -19.542 1.00 21.53 94 VAL C O 1
ATOM 5880 N N . VAL C 1 95 ? 56.612 -31.774 -18.344 1.00 20.42 95 VAL C N 1
ATOM 5881 C CA . VAL C 1 95 ? 56.816 -30.833 -19.404 1.00 19.19 95 VAL C CA 1
ATOM 5882 C C . VAL C 1 95 ? 57.730 -29.674 -18.945 1.00 21.12 95 VAL C C 1
ATOM 5883 O O . VAL C 1 95 ? 57.857 -29.415 -17.778 1.00 17.97 95 VAL C O 1
ATOM 5887 N N . ARG C 1 96 ? 58.348 -29.027 -19.904 1.00 21.27 96 ARG C N 1
ATOM 5888 C CA . ARG C 1 96 ? 59.280 -27.970 -19.615 1.00 22.71 96 ARG C CA 1
ATOM 5889 C C . ARG C 1 96 ? 59.144 -26.830 -20.615 1.00 22.04 96 ARG C C 1
ATOM 5890 O O . ARG C 1 96 ? 58.480 -26.951 -21.589 1.00 21.97 96 ARG C O 1
ATOM 5898 N N . VAL C 1 97 ? 59.789 -25.722 -20.316 1.00 23.60 97 VAL C N 1
ATOM 5899 C CA . VAL C 1 97 ? 59.993 -24.640 -21.263 1.00 23.28 97 VAL C CA 1
ATOM 5900 C C . VAL C 1 97 ? 61.362 -24.887 -21.926 1.00 25.19 97 VAL C C 1
ATOM 5901 O O . VAL C 1 97 ? 62.392 -24.881 -21.306 1.00 24.71 97 VAL C O 1
ATOM 5905 N N . PRO C 1 98 ? 61.340 -25.206 -23.205 1.00 26.20 98 PRO C N 1
ATOM 5906 C CA . PRO C 1 98 ? 62.523 -25.668 -23.917 1.00 28.36 98 PRO C CA 1
ATOM 5907 C C . PRO C 1 98 ? 63.636 -24.640 -24.053 1.00 25.43 98 PRO C C 1
ATOM 5908 O O . PRO C 1 98 ? 64.752 -25.040 -24.101 1.00 23.45 98 PRO C O 1
ATOM 5912 N N . ALA C 1 99 ? 63.282 -23.371 -24.185 1.00 25.46 99 ALA C N 1
ATOM 5913 C CA . ALA C 1 99 ? 64.264 -22.294 -24.220 1.00 23.98 99 ALA C CA 1
ATOM 5914 C C . ALA C 1 99 ? 63.679 -20.992 -23.685 1.00 24.02 99 ALA C C 1
ATOM 5915 O O . ALA C 1 99 ? 62.542 -20.801 -23.771 1.00 21.24 99 ALA C O 1
ATOM 5917 N N . TYR C 1 100 ? 64.528 -20.135 -23.140 1.00 22.17 100 TYR C N 1
ATOM 5918 C CA . TYR C 1 100 ? 64.210 -18.764 -22.811 1.00 20.92 100 TYR C CA 1
ATOM 5919 C C . TYR C 1 100 ? 64.276 -17.807 -24.022 1.00 20.04 100 TYR C C 1
ATOM 5920 O O . TYR C 1 100 ? 65.004 -18.041 -24.942 1.00 23.06 100 TYR C O 1
ATOM 5929 N N . SER C 1 101 ? 63.602 -16.689 -23.930 1.00 18.39 101 SER C N 1
ATOM 5930 C CA . SER C 1 101 ? 63.668 -15.702 -24.968 1.00 17.29 101 SER C CA 1
ATOM 5931 C C . SER C 1 101 ? 65.107 -15.357 -25.231 1.00 16.87 101 SER C C 1
ATOM 5932 O O . SER C 1 101 ? 65.807 -14.937 -24.386 1.00 14.26 101 SER C O 1
ATOM 5935 N N . PRO C 1 102 ? 65.550 -15.556 -26.464 1.00 15.52 102 PRO C N 1
ATOM 5936 C CA . PRO C 1 102 ? 66.948 -15.303 -26.800 1.00 15.66 102 PRO C CA 1
ATOM 5937 C C . PRO C 1 102 ? 67.299 -13.845 -26.664 1.00 14.68 102 PRO C C 1
ATOM 5938 O O . PRO C 1 102 ? 68.346 -13.548 -26.210 1.00 15.68 102 PRO C O 1
ATOM 5942 N N . GLU C 1 103 ? 66.396 -12.986 -27.032 1.00 14.26 103 GLU C N 1
ATOM 5943 C CA . GLU C 1 103 ? 66.670 -11.592 -26.946 1.00 15.54 103 GLU C CA 1
ATOM 5944 C C . GLU C 1 103 ? 66.885 -11.144 -25.496 1.00 14.73 103 GLU C C 1
ATOM 5945 O O . GLU C 1 103 ? 67.704 -10.365 -25.211 1.00 12.64 103 GLU C O 1
ATOM 5951 N N . ALA C 1 104 ? 66.073 -11.664 -24.612 1.00 13.05 104 ALA C N 1
ATOM 5952 C CA . ALA C 1 104 ? 66.145 -11.285 -23.206 1.00 13.94 104 ALA C CA 1
ATOM 5953 C C . ALA C 1 104 ? 67.489 -11.674 -22.621 1.00 11.30 104 ALA C C 1
ATOM 5954 O O . ALA C 1 104 ? 68.089 -10.919 -21.947 1.00 11.72 104 ALA C O 1
ATOM 5956 N N . VAL C 1 105 ? 67.933 -12.872 -22.927 1.00 11.04 105 VAL C N 1
ATOM 5957 C CA . VAL C 1 105 ? 69.190 -13.338 -22.430 1.00 10.77 105 VAL C CA 1
ATOM 5958 C C . VAL C 1 105 ? 70.364 -12.535 -23.048 1.00 11.73 105 VAL C C 1
ATOM 5959 O O . VAL C 1 105 ? 71.237 -12.113 -22.366 1.00 10.06 105 VAL C O 1
ATOM 5963 N N . ALA C 1 106 ? 70.320 -12.324 -24.344 1.00 11.05 106 ALA C N 1
ATOM 5964 C CA . ALA C 1 106 ? 71.387 -11.600 -25.008 1.00 11.02 106 ALA C CA 1
ATOM 5965 C C . ALA C 1 106 ? 71.485 -10.180 -24.464 1.00 10.61 106 ALA C C 1
ATOM 5966 O O . ALA C 1 106 ? 72.521 -9.712 -24.229 1.00 11.09 106 ALA C O 1
ATOM 5968 N N . GLU C 1 107 ? 70.351 -9.543 -24.286 1.00 10.43 107 GLU C N 1
ATOM 5969 C CA . GLU C 1 107 ? 70.299 -8.194 -23.789 1.00 11.46 107 GLU C CA 1
ATOM 5970 C C . GLU C 1 107 ? 70.886 -8.119 -22.383 1.00 11.49 107 GLU C C 1
ATOM 5971 O O . GLU C 1 107 ? 71.515 -7.186 -22.040 1.00 10.89 107 GLU C O 1
ATOM 5977 N N . HIS C 1 108 ? 70.634 -9.147 -21.594 1.00 11.24 108 HIS C N 1
ATOM 5978 C CA . HIS C 1 108 ? 71.161 -9.165 -20.247 1.00 10.27 108 HIS C CA 1
ATOM 5979 C C . HIS C 1 108 ? 72.706 -9.182 -20.317 1.00 10.33 108 HIS C C 1
ATOM 5980 O O . HIS C 1 108 ? 73.361 -8.466 -19.629 1.00 10.48 108 HIS C O 1
ATOM 5987 N N . ALA C 1 109 ? 73.257 -9.974 -21.216 1.00 9.93 109 ALA C N 1
ATOM 5988 C CA . ALA C 1 109 ? 74.690 -10.050 -21.383 1.00 9.30 109 ALA C CA 1
ATOM 5989 C C . ALA C 1 109 ? 75.252 -8.698 -21.786 1.00 10.44 109 ALA C C 1
ATOM 5990 O O . ALA C 1 109 ? 76.222 -8.277 -21.239 1.00 10.38 109 ALA C O 1
ATOM 5992 N N . ILE C 1 110 ? 74.608 -8.036 -22.735 1.00 10.73 110 ILE C N 1
ATOM 5993 C CA . ILE C 1 110 ? 75.063 -6.727 -23.141 1.00 12.30 110 ILE C CA 1
ATOM 5994 C C . ILE C 1 110 ? 74.933 -5.719 -21.980 1.00 10.43 110 ILE C C 1
ATOM 5995 O O . ILE C 1 110 ? 75.727 -4.884 -21.838 1.00 9.06 110 ILE C O 1
ATOM 6000 N N . GLY C 1 111 ? 73.863 -5.842 -21.235 1.00 10.82 111 GLY C N 1
ATOM 6001 C CA . GLY C 1 111 ? 73.623 -4.971 -20.113 1.00 10.55 111 GLY C CA 1
ATOM 6002 C C . GLY C 1 111 ? 74.738 -5.146 -19.094 1.00 10.74 111 GLY C C 1
ATOM 6003 O O . GLY C 1 111 ? 75.217 -4.206 -18.617 1.00 11.60 111 GLY C O 1
ATOM 6004 N N . MET C 1 112 ? 75.128 -6.375 -18.829 1.00 9.25 112 MET C N 1
ATOM 6005 C CA . MET C 1 112 ? 76.200 -6.639 -17.906 1.00 10.82 112 MET C CA 1
ATOM 6006 C C . MET C 1 112 ? 77.470 -6.000 -18.415 1.00 10.63 112 MET C C 1
ATOM 6007 O O . MET C 1 112 ? 78.182 -5.409 -17.692 1.00 9.39 112 MET C O 1
ATOM 6012 N N . MET C 1 113 ? 77.690 -6.150 -19.695 1.00 10.63 113 MET C N 1
ATOM 6013 C CA . MET C 1 113 ? 78.845 -5.650 -20.283 1.00 11.89 113 MET C CA 1
ATOM 6014 C C . MET C 1 113 ? 78.966 -4.139 -20.172 1.00 10.56 113 MET C C 1
ATOM 6015 O O . MET C 1 113 ? 79.978 -3.654 -19.867 1.00 9.82 113 MET C O 1
ATOM 6020 N N . MET C 1 114 ? 77.920 -3.425 -20.517 1.00 10.08 114 MET C N 1
ATOM 6021 C CA . MET C 1 114 ? 77.921 -1.969 -20.421 1.00 10.51 114 MET C CA 1
ATOM 6022 C C . MET C 1 114 ? 78.012 -1.446 -18.973 1.00 10.00 114 MET C C 1
ATOM 6023 O O . MET C 1 114 ? 78.628 -0.511 -18.728 1.00 9.10 114 MET C O 1
ATOM 6028 N N . THR C 1 115 ? 77.344 -2.122 -18.080 1.00 9.94 115 THR C N 1
ATOM 6029 C CA . THR C 1 115 ? 77.410 -1.755 -16.687 1.00 9.35 115 THR C CA 1
ATOM 6030 C C . THR C 1 115 ? 78.840 -1.894 -16.216 1.00 10.12 115 THR C C 1
ATOM 6031 O O . THR C 1 115 ? 79.344 -1.002 -15.658 1.00 10.30 115 THR C O 1
ATOM 6035 N N . LEU C 1 116 ? 79.462 -3.004 -16.497 1.00 8.84 116 LEU C N 1
ATOM 6036 C CA . LEU C 1 116 ? 80.835 -3.153 -16.166 1.00 10.11 116 LEU C CA 1
ATOM 6037 C C . LEU C 1 116 ? 81.751 -2.135 -16.899 1.00 10.03 116 LEU C C 1
ATOM 6038 O O . LEU C 1 116 ? 82.645 -1.625 -16.315 1.00 11.50 116 LEU C O 1
ATOM 6043 N N . ASN C 1 117 ? 81.510 -1.932 -18.171 1.00 8.76 117 ASN C N 1
ATOM 6044 C CA . ASN C 1 117 ? 82.409 -1.122 -18.939 1.00 9.42 117 ASN C CA 1
ATOM 6045 C C . ASN C 1 117 ? 82.477 0.286 -18.321 1.00 9.77 117 ASN C C 1
ATOM 6046 O O . ASN C 1 117 ? 83.487 0.719 -18.028 1.00 9.89 117 ASN C O 1
ATOM 6051 N N . ARG C 1 118 ? 81.343 0.907 -18.128 1.00 9.19 118 ARG C N 1
ATOM 6052 C CA . ARG C 1 118 ? 81.262 2.257 -17.602 1.00 9.66 118 ARG C CA 1
ATOM 6053 C C . ARG C 1 118 ? 81.218 2.290 -16.041 1.00 10.55 118 ARG C C 1
ATOM 6054 O O . ARG C 1 118 ? 80.924 3.285 -15.469 1.00 11.05 118 ARG C O 1
ATOM 6062 N N . ARG C 1 119 ? 81.425 1.143 -15.427 1.00 9.61 119 ARG C N 1
ATOM 6063 C CA . ARG C 1 119 ? 81.377 1.050 -13.974 1.00 10.32 119 ARG C CA 1
ATOM 6064 C C . ARG C 1 119 ? 80.079 1.681 -13.375 1.00 10.69 119 ARG C C 1
ATOM 6065 O O . ARG C 1 119 ? 80.095 2.363 -12.381 1.00 10.50 119 ARG C O 1
ATOM 6073 N N . ILE C 1 120 ? 78.983 1.457 -14.059 1.00 9.53 120 ILE C N 1
ATOM 6074 C CA . ILE C 1 120 ? 77.727 2.065 -13.679 1.00 10.12 120 ILE C CA 1
ATOM 6075 C C . ILE C 1 120 ? 77.251 1.593 -12.280 1.00 9.72 120 ILE C C 1
ATOM 6076 O O . ILE C 1 120 ? 76.662 2.325 -11.532 1.00 9.80 120 ILE C O 1
ATOM 6081 N N . HIS C 1 121 ? 77.528 0.341 -11.991 1.00 9.51 121 HIS C N 1
ATOM 6082 C CA . HIS C 1 121 ? 77.199 -0.216 -10.682 1.00 10.32 121 HIS C CA 1
ATOM 6083 C C . HIS C 1 121 ? 77.918 0.542 -9.576 1.00 12.11 121 HIS C C 1
ATOM 6084 O O . HIS C 1 121 ? 77.349 0.811 -8.574 1.00 11.99 121 HIS C O 1
ATOM 6091 N N . ARG C 1 122 ? 79.184 0.854 -9.802 1.00 12.55 122 ARG C N 1
ATOM 6092 C CA . ARG C 1 122 ? 79.943 1.667 -8.908 1.00 13.91 122 ARG C CA 1
ATOM 6093 C C . ARG C 1 122 ? 79.445 3.091 -8.824 1.00 12.83 122 ARG C C 1
ATOM 6094 O O . ARG C 1 122 ? 79.401 3.643 -7.802 1.00 14.36 122 ARG C O 1
ATOM 6102 N N . ALA C 1 123 ? 79.074 3.664 -9.943 1.00 11.69 123 ALA C N 1
ATOM 6103 C CA . ALA C 1 123 ? 78.593 5.013 -9.976 1.00 11.28 123 ALA C CA 1
ATOM 6104 C C . ALA C 1 123 ? 77.349 5.181 -9.136 1.00 12.02 123 ALA C C 1
ATOM 6105 O O . ALA C 1 123 ? 77.229 6.105 -8.409 1.00 10.90 123 ALA C O 1
ATOM 6107 N N . TYR C 1 124 ? 76.447 4.230 -9.254 1.00 10.55 124 TYR C N 1
ATOM 6108 C CA . TYR C 1 124 ? 75.241 4.267 -8.475 1.00 11.57 124 TYR C CA 1
ATOM 6109 C C . TYR C 1 124 ? 75.536 4.215 -6.969 1.00 10.66 124 TYR C C 1
ATOM 6110 O O . TYR C 1 124 ? 75.005 4.930 -6.264 1.00 12.66 124 TYR C O 1
ATOM 6119 N N . GLN C 1 125 ? 76.476 3.409 -6.575 1.00 13.28 125 GLN C N 1
ATOM 6120 C CA . GLN C 1 125 ? 76.852 3.296 -5.165 1.00 15.08 125 GLN C CA 1
ATOM 6121 C C . GLN C 1 125 ? 77.242 4.678 -4.671 1.00 15.77 125 GLN C C 1
ATOM 6122 O O . GLN C 1 125 ? 76.946 4.986 -3.590 1.00 13.71 125 GLN C O 1
ATOM 6128 N N . ARG C 1 126 ? 77.964 5.444 -5.481 1.00 13.10 126 ARG C N 1
ATOM 6129 C CA . ARG C 1 126 ? 78.274 6.812 -5.161 1.00 14.21 126 ARG C CA 1
ATOM 6130 C C . ARG C 1 126 ? 77.149 7.836 -5.223 1.00 14.66 126 ARG C C 1
ATOM 6131 O O . ARG C 1 126 ? 76.899 8.512 -4.273 1.00 13.22 126 ARG C O 1
ATOM 6139 N N . THR C 1 127 ? 76.489 7.912 -6.373 1.00 13.02 127 THR C N 1
ATOM 6140 C CA . THR C 1 127 ? 75.517 8.941 -6.625 1.00 13.58 127 THR C CA 1
ATOM 6141 C C . THR C 1 127 ? 74.222 8.819 -5.787 1.00 13.58 127 THR C C 1
ATOM 6142 O O . THR C 1 127 ? 73.545 9.769 -5.556 1.00 13.65 127 THR C O 1
ATOM 6146 N N . ARG C 1 128 ? 73.937 7.613 -5.356 1.00 14.02 128 ARG C N 1
ATOM 6147 C CA . ARG C 1 128 ? 72.804 7.384 -4.467 1.00 17.37 128 ARG C CA 1
ATOM 6148 C C . ARG C 1 128 ? 73.011 8.170 -3.140 1.00 19.17 128 ARG C C 1
ATOM 6149 O O . ARG C 1 128 ? 72.099 8.436 -2.439 1.00 19.92 128 ARG C O 1
ATOM 6157 N N . ASP C 1 129 ? 74.257 8.483 -2.852 1.00 17.67 129 ASP C N 1
ATOM 6158 C CA . ASP C 1 129 ? 74.653 9.267 -1.701 1.00 20.04 129 ASP C CA 1
ATOM 6159 C C . ASP C 1 129 ? 75.176 10.678 -2.077 1.00 21.54 129 ASP C C 1
ATOM 6160 O O . ASP C 1 129 ? 75.837 11.319 -1.314 1.00 19.44 129 ASP C O 1
ATOM 6165 N N . ALA C 1 130 ? 74.865 11.082 -3.291 1.00 20.77 130 ALA C N 1
ATOM 6166 C CA . ALA C 1 130 ? 75.260 12.349 -3.839 1.00 21.74 130 ALA C CA 1
ATOM 6167 C C . ALA C 1 130 ? 76.777 12.532 -4.006 1.00 20.57 130 ALA C C 1
ATOM 6168 O O . ALA C 1 130 ? 77.270 13.612 -3.960 1.00 21.59 130 ALA C O 1
ATOM 6170 N N . ASN C 1 131 ? 77.491 11.452 -4.198 1.00 19.84 131 ASN C N 1
ATOM 6171 C CA . ASN C 1 131 ? 78.913 11.484 -4.448 1.00 19.78 131 ASN C CA 1
ATOM 6172 C C . ASN C 1 131 ? 79.159 11.339 -5.972 1.00 21.03 131 ASN C C 1
ATOM 6173 O O . ASN C 1 131 ? 78.784 10.373 -6.586 1.00 17.24 131 ASN C O 1
ATOM 6178 N N . PHE C 1 132 ? 79.708 12.377 -6.551 1.00 19.03 132 PHE C N 1
ATOM 6179 C CA . PHE C 1 132 ? 79.835 12.448 -7.967 1.00 18.02 132 PHE C CA 1
ATOM 6180 C C . PHE C 1 132 ? 81.257 12.270 -8.482 1.00 17.20 132 PHE C C 1
ATOM 6181 O O . PHE C 1 132 ? 81.554 12.611 -9.588 1.00 17.51 132 PHE C O 1
ATOM 6189 N N . SER C 1 133 ? 82.115 11.741 -7.651 1.00 16.22 133 SER C N 1
ATOM 6190 C CA . SER C 1 133 ? 83.459 11.520 -8.050 1.00 16.65 133 SER C CA 1
ATOM 6191 C C . SER C 1 133 ? 83.491 10.489 -9.173 1.00 16.58 133 SER C C 1
ATOM 6192 O O . SER C 1 133 ? 82.787 9.561 -9.120 1.00 15.40 133 SER C O 1
ATOM 6195 N N . LEU C 1 134 ? 84.339 10.706 -10.159 1.00 14.67 134 LEU C N 1
ATOM 6196 C CA . LEU C 1 134 ? 84.484 9.826 -11.291 1.00 14.15 134 LEU C CA 1
ATOM 6197 C C . LEU C 1 134 ? 85.706 8.936 -11.273 1.00 15.25 134 LEU C C 1
ATOM 6198 O O . LEU C 1 134 ? 85.868 8.080 -12.103 1.00 12.54 134 LEU C O 1
ATOM 6203 N N . GLU C 1 135 ? 86.535 9.143 -10.271 1.00 18.13 135 GLU C N 1
ATOM 6204 C CA . GLU C 1 135 ? 87.766 8.419 -10.229 1.00 18.67 135 GLU C CA 1
ATOM 6205 C C . GLU C 1 135 ? 87.455 6.937 -10.199 1.00 18.27 135 GLU C C 1
ATOM 6206 O O . GLU C 1 135 ? 86.624 6.524 -9.486 1.00 17.18 135 GLU C O 1
ATOM 6212 N N . GLY C 1 136 ? 88.133 6.187 -11.021 1.00 15.05 136 GLY C N 1
ATOM 6213 C CA . GLY C 1 136 ? 87.979 4.768 -11.085 1.00 16.48 136 GLY C CA 1
ATOM 6214 C C . GLY C 1 136 ? 86.822 4.270 -11.976 1.00 13.93 136 GLY C C 1
ATOM 6215 O O . GLY C 1 136 ? 86.656 3.116 -12.097 1.00 13.27 136 GLY C O 1
ATOM 6216 N N . LEU C 1 137 ? 86.049 5.180 -12.551 1.00 12.05 137 LEU C N 1
ATOM 6217 C CA . LEU C 1 137 ? 84.924 4.842 -13.395 1.00 11.73 137 LEU C CA 1
ATOM 6218 C C . LEU C 1 137 ? 85.184 4.824 -14.936 1.00 11.58 137 LEU C C 1
ATOM 6219 O O . LEU C 1 137 ? 84.310 4.543 -15.683 1.00 11.02 137 LEU C O 1
ATOM 6224 N N . THR C 1 138 ? 86.396 5.136 -15.344 1.00 11.21 138 THR C N 1
ATOM 6225 C CA . THR C 1 138 ? 86.678 5.275 -16.768 1.00 10.91 138 THR C CA 1
ATOM 6226 C C . THR C 1 138 ? 86.445 3.943 -17.483 1.00 10.90 138 THR C C 1
ATOM 6227 O O . THR C 1 138 ? 86.901 2.961 -17.020 1.00 10.50 138 THR C O 1
ATOM 6231 N N . GLY C 1 139 ? 85.743 3.972 -18.598 1.00 9.41 139 GLY C N 1
ATOM 6232 C CA . GLY C 1 139 ? 85.572 2.798 -19.422 1.00 10.65 139 GLY C CA 1
ATOM 6233 C C . GLY C 1 139 ? 86.301 2.841 -20.767 1.00 11.23 139 GLY C C 1
ATOM 6234 O O . GLY C 1 139 ? 87.310 3.449 -20.884 1.00 10.64 139 GLY C O 1
ATOM 6235 N N . PHE C 1 140 ? 85.746 2.132 -21.728 1.00 10.52 140 PHE C N 1
ATOM 6236 C CA . PHE C 1 140 ? 86.280 2.076 -23.067 1.00 11.35 140 PHE C CA 1
ATOM 6237 C C . PHE C 1 140 ? 85.139 2.263 -24.071 1.00 13.08 140 PHE C C 1
ATOM 6238 O O . PHE C 1 140 ? 84.042 1.842 -23.815 1.00 11.69 140 PHE C O 1
ATOM 6246 N N . THR C 1 141 ? 85.442 2.919 -25.176 1.00 12.74 141 THR C N 1
ATOM 6247 C CA . THR C 1 141 ? 84.479 3.080 -26.230 1.00 13.16 141 THR C CA 1
ATOM 6248 C C . THR C 1 141 ? 84.355 1.761 -26.991 1.00 12.14 141 THR C C 1
ATOM 6249 O O . THR C 1 141 ? 85.302 1.196 -27.373 1.00 11.77 141 THR C O 1
ATOM 6253 N N . MET C 1 142 ? 83.150 1.266 -27.122 1.00 11.56 142 MET C N 1
ATOM 6254 C CA . MET C 1 142 ? 82.890 0.007 -27.787 1.00 12.13 142 MET C CA 1
ATOM 6255 C C . MET C 1 142 ? 83.143 0.048 -29.267 1.00 12.02 142 MET C C 1
ATOM 6256 O O . MET C 1 142 ? 83.613 -0.854 -29.798 1.00 12.83 142 MET C O 1
ATOM 6261 N N . HIS C 1 143 ? 82.757 1.140 -29.876 1.00 12.80 143 HIS C N 1
ATOM 6262 C CA . HIS C 1 143 ? 82.813 1.292 -31.330 1.00 15.21 143 HIS C CA 1
ATOM 6263 C C . HIS C 1 143 ? 84.242 1.013 -31.809 1.00 15.05 143 HIS C C 1
ATOM 6264 O O . HIS C 1 143 ? 85.149 1.481 -31.273 1.00 14.46 143 HIS C O 1
ATOM 6271 N N . GLY C 1 144 ? 84.358 0.144 -32.787 1.00 16.72 144 GLY C N 1
ATOM 6272 C CA . GLY C 1 144 ? 85.616 -0.226 -33.378 1.00 17.98 144 GLY C CA 1
ATOM 6273 C C . GLY C 1 144 ? 86.374 -1.384 -32.733 1.00 18.42 144 GLY C C 1
ATOM 6274 O O . GLY C 1 144 ? 87.291 -1.914 -33.318 1.00 18.95 144 GLY C O 1
ATOM 6275 N N . LYS C 1 145 ? 85.977 -1.770 -31.539 1.00 16.17 145 LYS C N 1
ATOM 6276 C CA . LYS C 1 145 ? 86.529 -2.914 -30.871 1.00 15.72 145 LYS C CA 1
ATOM 6277 C C . LYS C 1 145 ? 86.026 -4.236 -31.475 1.00 14.70 145 LYS C C 1
ATOM 6278 O O . LYS C 1 145 ? 85.129 -4.243 -32.237 1.00 14.84 145 LYS C O 1
ATOM 6284 N N . THR C 1 146 ? 86.636 -5.325 -31.054 1.00 14.74 146 THR C N 1
ATOM 6285 C CA . THR C 1 146 ? 86.308 -6.626 -31.546 1.00 15.66 146 THR C CA 1
ATOM 6286 C C . THR C 1 146 ? 85.612 -7.404 -30.448 1.00 16.50 146 THR C C 1
ATOM 6287 O O . THR C 1 146 ? 86.101 -7.470 -29.347 1.00 17.80 146 THR C O 1
ATOM 6291 N N . ALA C 1 147 ? 84.492 -7.987 -30.815 1.00 15.48 147 ALA C N 1
ATOM 6292 C CA . ALA C 1 147 ? 83.705 -8.865 -29.967 1.00 16.16 147 ALA C CA 1
ATOM 6293 C C . ALA C 1 147 ? 83.860 -10.278 -30.456 1.00 16.75 147 ALA C C 1
ATOM 6294 O O . ALA C 1 147 ? 83.822 -10.498 -31.613 1.00 18.70 147 ALA C O 1
ATOM 6296 N N . GLY C 1 148 ? 84.033 -11.201 -29.528 1.00 15.73 148 GLY C N 1
ATOM 6297 C CA . GLY C 1 148 ? 83.986 -12.606 -29.813 1.00 17.19 148 GLY C CA 1
ATOM 6298 C C . GLY C 1 148 ? 82.905 -13.376 -29.073 1.00 17.55 148 GLY C C 1
ATOM 6299 O O . GLY C 1 148 ? 82.899 -13.417 -27.910 1.00 16.64 148 GLY C O 1
ATOM 6300 N N . VAL C 1 149 ? 82.052 -14.030 -29.826 1.00 16.85 149 VAL C N 1
ATOM 6301 C CA . VAL C 1 149 ? 80.956 -14.790 -29.285 1.00 18.78 149 VAL C CA 1
ATOM 6302 C C . VAL C 1 149 ? 81.235 -16.288 -29.426 1.00 20.34 149 VAL C C 1
ATOM 6303 O O . VAL C 1 149 ? 81.563 -16.739 -30.477 1.00 21.05 149 VAL C O 1
ATOM 6307 N N . ILE C 1 150 ? 81.166 -17.006 -28.330 1.00 19.45 150 ILE C N 1
ATOM 6308 C CA . ILE C 1 150 ? 81.405 -18.421 -28.379 1.00 20.30 150 ILE C CA 1
ATOM 6309 C C . ILE C 1 150 ? 80.041 -19.075 -28.306 1.00 23.08 150 ILE C C 1
ATOM 6310 O O . ILE C 1 150 ? 79.385 -19.072 -27.300 1.00 20.58 150 ILE C O 1
ATOM 6315 N N . GLY C 1 151 ? 79.651 -19.620 -29.435 1.00 20.83 151 GLY C N 1
ATOM 6316 C CA . GLY C 1 151 ? 78.354 -20.200 -29.640 1.00 22.06 151 GLY C CA 1
ATOM 6317 C C . GLY C 1 151 ? 77.387 -19.316 -30.388 1.00 23.35 151 GLY C C 1
ATOM 6318 O O . GLY C 1 151 ? 77.047 -18.260 -29.959 1.00 22.88 151 GLY C O 1
ATOM 6319 N N . THR C 1 152 ? 76.916 -19.794 -31.517 1.00 23.48 152 THR C N 1
ATOM 6320 C CA . THR C 1 152 ? 76.036 -19.041 -32.357 1.00 22.62 152 THR C CA 1
ATOM 6321 C C . THR C 1 152 ? 74.655 -19.668 -32.601 1.00 24.47 152 THR C C 1
ATOM 6322 O O . THR C 1 152 ? 74.091 -19.556 -33.648 1.00 24.24 152 THR C O 1
ATOM 6326 N N . GLY C 1 153 ? 74.087 -20.218 -31.551 1.00 22.39 153 GLY C N 1
ATOM 6327 C CA . GLY C 1 153 ? 72.704 -20.581 -31.568 1.00 20.39 153 GLY C CA 1
ATOM 6328 C C . GLY C 1 153 ? 71.913 -19.292 -31.411 1.00 19.79 153 GLY C C 1
ATOM 6329 O O . GLY C 1 153 ? 72.456 -18.256 -31.576 1.00 19.86 153 GLY C O 1
ATOM 6330 N N . LYS C 1 154 ? 70.634 -19.370 -31.100 1.00 20.14 154 LYS C N 1
ATOM 6331 C CA . LYS C 1 154 ? 69.790 -18.213 -31.192 1.00 18.82 154 LYS C CA 1
ATOM 6332 C C . LYS C 1 154 ? 70.238 -17.084 -30.253 1.00 17.15 154 LYS C C 1
ATOM 6333 O O . LYS C 1 154 ? 70.213 -15.949 -30.625 1.00 15.73 154 LYS C O 1
ATOM 6339 N N . ILE C 1 155 ? 70.625 -17.444 -29.052 1.00 16.70 155 ILE C N 1
ATOM 6340 C CA . ILE C 1 155 ? 71.058 -16.420 -28.138 1.00 17.68 155 ILE C CA 1
ATOM 6341 C C . ILE C 1 155 ? 72.319 -15.713 -28.634 1.00 16.20 155 ILE C C 1
ATOM 6342 O O . ILE C 1 155 ? 72.372 -14.547 -28.617 1.00 17.76 155 ILE C O 1
ATOM 6347 N N . GLY C 1 156 ? 73.297 -16.471 -29.102 1.00 16.24 156 GLY C N 1
ATOM 6348 C CA . GLY C 1 156 ? 74.533 -15.902 -29.585 1.00 16.24 156 GLY C CA 1
ATOM 6349 C C . GLY C 1 156 ? 74.322 -14.963 -30.756 1.00 17.30 156 GLY C C 1
ATOM 6350 O O . GLY C 1 156 ? 74.953 -13.943 -30.896 1.00 17.70 156 GLY C O 1
ATOM 6351 N N . VAL C 1 157 ? 73.422 -15.349 -31.626 1.00 19.05 157 VAL C N 1
ATOM 6352 C CA . VAL C 1 157 ? 73.079 -14.525 -32.742 1.00 17.92 157 VAL C CA 1
ATOM 6353 C C . VAL C 1 157 ? 72.383 -13.217 -32.307 1.00 17.53 157 VAL C C 1
ATOM 6354 O O . VAL C 1 157 ? 72.672 -12.184 -32.800 1.00 16.94 157 VAL C O 1
ATOM 6358 N N . ALA C 1 158 ? 71.496 -13.303 -31.343 1.00 15.13 158 ALA C N 1
ATOM 6359 C CA . ALA C 1 158 ? 70.848 -12.099 -30.842 1.00 14.34 158 ALA C CA 1
ATOM 6360 C C . ALA C 1 158 ? 71.888 -11.117 -30.252 1.00 12.57 158 ALA C C 1
ATOM 6361 O O . ALA C 1 158 ? 71.764 -9.956 -30.367 1.00 13.41 158 ALA C O 1
ATOM 6363 N N . ALA C 1 159 ? 72.861 -11.673 -29.575 1.00 12.61 159 ALA C N 1
ATOM 6364 C CA . ALA C 1 159 ? 73.930 -10.914 -28.968 1.00 13.82 159 ALA C CA 1
ATOM 6365 C C . ALA C 1 159 ? 74.753 -10.213 -30.070 1.00 15.22 159 ALA C C 1
ATOM 6366 O O . ALA C 1 159 ? 75.046 -9.084 -29.997 1.00 12.39 159 ALA C O 1
ATOM 6368 N N . LEU C 1 160 ? 75.059 -10.971 -31.103 1.00 16.12 160 LEU C N 1
ATOM 6369 C CA . LEU C 1 160 ? 75.832 -10.441 -32.219 1.00 16.33 160 LEU C CA 1
ATOM 6370 C C . LEU C 1 160 ? 75.133 -9.281 -32.901 1.00 15.07 160 LEU C C 1
ATOM 6371 O O . LEU C 1 160 ? 75.758 -8.364 -33.307 1.00 16.45 160 LEU C O 1
ATOM 6376 N N . ARG C 1 161 ? 73.828 -9.338 -32.990 1.00 14.93 161 ARG C N 1
ATOM 6377 C CA . ARG C 1 161 ? 73.103 -8.280 -33.590 1.00 16.05 161 ARG C CA 1
ATOM 6378 C C . ARG C 1 161 ? 73.311 -6.990 -32.822 1.00 15.96 161 ARG C C 1
ATOM 6379 O O . ARG C 1 161 ? 73.439 -5.982 -33.384 1.00 14.87 161 ARG C O 1
ATOM 6387 N N . ILE C 1 162 ? 73.273 -7.088 -31.519 1.00 14.06 162 ILE C N 1
ATOM 6388 C CA . ILE C 1 162 ? 73.449 -5.920 -30.700 1.00 13.89 162 ILE C CA 1
ATOM 6389 C C . ILE C 1 162 ? 74.870 -5.351 -30.784 1.00 12.61 162 ILE C C 1
ATOM 6390 O O . ILE C 1 162 ? 75.064 -4.245 -30.960 1.00 12.21 162 ILE C O 1
ATOM 6395 N N . LEU C 1 163 ? 75.815 -6.236 -30.707 1.00 12.63 163 LEU C N 1
ATOM 6396 C CA . LEU C 1 163 ? 77.211 -5.918 -30.815 1.00 13.39 163 LEU C CA 1
ATOM 6397 C C . LEU C 1 163 ? 77.508 -5.216 -32.159 1.00 15.04 163 LEU C C 1
ATOM 6398 O O . LEU C 1 163 ? 78.249 -4.312 -32.200 1.00 12.70 163 LEU C O 1
ATOM 6403 N N . LYS C 1 164 ? 76.834 -5.648 -33.205 1.00 16.17 164 LYS C N 1
ATOM 6404 C CA . LYS C 1 164 ? 76.979 -5.079 -34.515 1.00 17.58 164 LYS C CA 1
ATOM 6405 C C . LYS C 1 164 ? 76.558 -3.622 -34.523 1.00 17.04 164 LYS C C 1
ATOM 6406 O O . LYS C 1 164 ? 77.209 -2.816 -35.063 1.00 16.46 164 LYS C O 1
ATOM 6412 N N . GLY C 1 165 ? 75.478 -3.336 -33.837 1.00 15.53 165 GLY C N 1
ATOM 6413 C CA . GLY C 1 165 ? 74.965 -1.994 -33.626 1.00 15.26 165 GLY C CA 1
ATOM 6414 C C . GLY C 1 165 ? 75.905 -1.041 -32.893 1.00 14.09 165 GLY C C 1
ATOM 6415 O O . GLY C 1 165 ? 75.878 0.122 -33.137 1.00 13.02 165 GLY C O 1
ATOM 6416 N N . PHE C 1 166 ? 76.737 -1.595 -32.013 1.00 13.63 166 PHE C N 1
ATOM 6417 C CA . PHE C 1 166 ? 77.787 -0.840 -31.337 1.00 13.62 166 PHE C CA 1
ATOM 6418 C C . PHE C 1 166 ? 78.947 -0.480 -32.302 1.00 13.06 166 PHE C C 1
ATOM 6419 O O . PHE C 1 166 ? 79.795 0.265 -31.969 1.00 13.20 166 PHE C O 1
ATOM 6427 N N . GLY C 1 167 ? 78.909 -1.013 -33.512 1.00 12.90 167 GLY C N 1
ATOM 6428 C CA . GLY C 1 167 ? 79.994 -0.819 -34.433 1.00 13.09 167 GLY C CA 1
ATOM 6429 C C . GLY C 1 167 ? 81.235 -1.624 -34.159 1.00 14.03 167 GLY C C 1
ATOM 6430 O O . GLY C 1 167 ? 82.309 -1.206 -34.472 1.00 17.71 167 GLY C O 1
ATOM 6431 N N . MET C 1 168 ? 81.053 -2.827 -33.657 1.00 13.77 168 MET C N 1
ATOM 6432 C CA . MET C 1 168 ? 82.132 -3.710 -33.354 1.00 13.84 168 MET C CA 1
ATOM 6433 C C . MET C 1 168 ? 82.428 -4.696 -34.487 1.00 15.33 168 MET C C 1
ATOM 6434 O O . MET C 1 168 ? 81.584 -5.029 -35.233 1.00 16.96 168 MET C O 1
ATOM 6439 N N . ARG C 1 169 ? 83.661 -5.125 -34.551 1.00 16.00 169 ARG C N 1
ATOM 6440 C CA . ARG C 1 169 ? 84.046 -6.233 -35.367 1.00 19.83 169 ARG C CA 1
ATOM 6441 C C . ARG C 1 169 ? 83.616 -7.545 -34.745 1.00 19.98 169 ARG C C 1
ATOM 6442 O O . ARG C 1 169 ? 83.950 -7.839 -33.660 1.00 19.44 169 ARG C O 1
ATOM 6450 N N . LEU C 1 170 ? 82.914 -8.348 -35.507 1.00 20.11 170 LEU C N 1
ATOM 6451 C CA . LEU C 1 170 ? 82.322 -9.552 -35.003 1.00 19.54 170 LEU C CA 1
ATOM 6452 C C . LEU C 1 170 ? 83.073 -10.809 -35.368 1.00 20.95 170 LEU C C 1
ATOM 6453 O O . LEU C 1 170 ? 83.140 -11.150 -36.487 1.00 22.03 170 LEU C O 1
ATOM 6458 N N . LEU C 1 171 ? 83.571 -11.503 -34.374 1.00 20.67 171 LEU C N 1
ATOM 6459 C CA . LEU C 1 171 ? 84.136 -12.823 -34.522 1.00 21.43 171 LEU C CA 1
ATOM 6460 C C . LEU C 1 171 ? 83.278 -13.829 -33.753 1.00 21.93 171 LEU C C 1
ATOM 6461 O O . LEU C 1 171 ? 82.655 -13.471 -32.804 1.00 19.02 171 LEU C O 1
ATOM 6466 N N . ALA C 1 172 ? 83.268 -15.068 -34.192 1.00 20.96 172 ALA C N 1
ATOM 6467 C CA . ALA C 1 172 ? 82.568 -16.149 -33.512 1.00 22.59 172 ALA C CA 1
ATOM 6468 C C . ALA C 1 172 ? 83.243 -17.504 -33.616 1.00 26.94 172 ALA C C 1
ATOM 6469 O O . ALA C 1 172 ? 83.978 -17.779 -34.542 1.00 27.02 172 ALA C O 1
ATOM 6471 N N . PHE C 1 173 ? 82.989 -18.329 -32.635 1.00 27.65 173 PHE C N 1
ATOM 6472 C CA . PHE C 1 173 ? 83.408 -19.680 -32.704 1.00 26.82 173 PHE C CA 1
ATOM 6473 C C . PHE C 1 173 ? 82.196 -20.562 -32.532 1.00 28.21 173 PHE C C 1
ATOM 6474 O O . PHE C 1 173 ? 81.496 -20.437 -31.581 1.00 24.93 173 PHE C O 1
ATOM 6482 N N . ASP C 1 174 ? 81.925 -21.410 -33.511 1.00 26.82 174 ASP C N 1
ATOM 6483 C CA . ASP C 1 174 ? 80.937 -22.449 -33.365 1.00 28.66 174 ASP C CA 1
ATOM 6484 C C . ASP C 1 174 ? 81.386 -23.617 -34.258 1.00 37.06 174 ASP C C 1
ATOM 6485 O O . ASP C 1 174 ? 81.892 -23.408 -35.332 1.00 35.18 174 ASP C O 1
ATOM 6490 N N . PRO C 1 175 ? 81.196 -24.834 -33.825 1.00 37.85 175 PRO C N 1
ATOM 6491 C CA . PRO C 1 175 ? 81.523 -25.967 -34.682 1.00 41.76 175 PRO C CA 1
ATOM 6492 C C . PRO C 1 175 ? 80.567 -26.072 -35.881 1.00 42.97 175 PRO C C 1
ATOM 6493 O O . PRO C 1 175 ? 80.875 -26.731 -36.842 1.00 45.02 175 PRO C O 1
ATOM 6497 N N . TYR C 1 176 ? 79.412 -25.448 -35.788 1.00 41.31 176 TYR C N 1
ATOM 6498 C CA . TYR C 1 176 ? 78.437 -25.505 -36.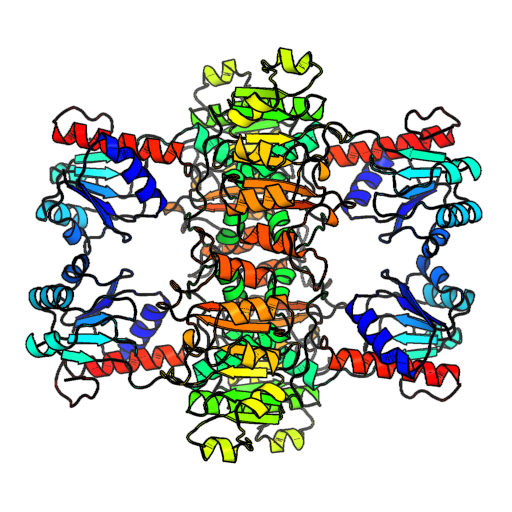816 1.00 41.76 176 TYR C CA 1
ATOM 6499 C C . TYR C 1 176 ? 77.929 -24.135 -37.228 1.00 42.72 176 TYR C C 1
ATOM 6500 O O . TYR C 1 176 ? 76.852 -23.746 -36.866 1.00 45.72 176 TYR C O 1
ATOM 6509 N N . PRO C 1 177 ? 78.619 -23.437 -38.110 1.00 39.43 177 PRO C N 1
ATOM 6510 C CA . PRO C 1 177 ? 78.310 -22.042 -38.366 1.00 36.23 177 PRO C CA 1
ATOM 6511 C C . PRO C 1 177 ? 76.913 -21.767 -38.850 1.00 36.68 177 PRO C C 1
ATOM 6512 O O . PRO C 1 177 ? 76.323 -22.582 -39.474 1.00 36.67 177 PRO C O 1
ATOM 6516 N N . SER C 1 178 ? 76.398 -20.596 -38.502 1.00 30.48 178 SER C N 1
ATOM 6517 C CA . SER C 1 178 ? 75.017 -20.246 -38.631 1.00 32.57 178 SER C CA 1
ATOM 6518 C C . SER C 1 178 ? 74.816 -19.286 -39.741 1.00 34.75 178 SER C C 1
ATOM 6519 O O . SER C 1 178 ? 75.549 -18.354 -39.865 1.00 35.72 178 SER C O 1
ATOM 6522 N N . THR C 1 179 ? 73.773 -19.536 -40.515 1.00 36.15 179 THR C N 1
ATOM 6523 C CA . THR C 1 179 ? 73.424 -18.701 -41.645 1.00 34.56 179 THR C CA 1
ATOM 6524 C C . THR C 1 179 ? 72.992 -17.295 -41.265 1.00 34.13 179 THR C C 1
ATOM 6525 O O . THR C 1 179 ? 73.384 -16.360 -41.898 1.00 37.78 179 THR C O 1
ATOM 6529 N N . ALA C 1 180 ? 72.205 -17.162 -40.228 1.00 33.04 180 ALA C N 1
ATOM 6530 C CA . ALA C 1 180 ? 71.874 -15.855 -39.749 1.00 31.38 180 ALA C CA 1
ATOM 6531 C C . ALA C 1 180 ? 73.153 -15.074 -39.267 1.00 26.90 180 ALA C C 1
ATOM 6532 O O . ALA C 1 180 ? 73.255 -13.953 -39.497 1.00 28.93 180 ALA C O 1
ATOM 6534 N N . ALA C 1 181 ? 74.087 -15.725 -38.634 1.00 25.40 181 ALA C N 1
ATOM 6535 C CA . ALA C 1 181 ? 75.330 -15.088 -38.253 1.00 28.97 181 ALA C CA 1
ATOM 6536 C C . ALA C 1 181 ? 76.192 -14.638 -39.423 1.00 29.89 181 ALA C C 1
ATOM 6537 O O . ALA C 1 181 ? 76.707 -13.567 -39.455 1.00 26.76 181 ALA C O 1
ATOM 6539 N N . LEU C 1 182 ? 76.329 -15.522 -40.386 1.00 31.94 182 LEU C N 1
ATOM 6540 C CA . LEU C 1 182 ? 77.090 -15.207 -41.577 1.00 33.23 182 LEU C CA 1
ATOM 6541 C C . LEU C 1 182 ? 76.445 -14.041 -42.300 1.00 30.34 182 LEU C C 1
ATOM 6542 O O . LEU C 1 182 ? 77.111 -13.144 -42.670 1.00 31.29 182 LEU C O 1
ATOM 6547 N N . ASP C 1 183 ? 75.137 -14.037 -42.393 1.00 32.92 183 ASP C N 1
ATOM 6548 C CA . ASP C 1 183 ? 74.404 -12.989 -43.061 1.00 34.38 183 ASP C CA 1
ATOM 6549 C C . ASP C 1 183 ? 74.610 -11.653 -42.380 1.00 35.32 183 ASP C C 1
ATOM 6550 O O . ASP C 1 183 ? 74.489 -10.635 -42.983 1.00 32.66 183 ASP C O 1
ATOM 6555 N N . LEU C 1 184 ? 74.909 -11.693 -41.094 1.00 32.71 184 LEU C N 1
ATOM 6556 C CA . LEU C 1 184 ? 75.208 -10.514 -40.304 1.00 32.74 184 LEU C CA 1
ATOM 6557 C C . LEU C 1 184 ? 76.578 -9.943 -40.522 1.00 29.50 184 LEU C C 1
ATOM 6558 O O . LEU C 1 184 ? 76.850 -8.889 -40.045 1.00 36.32 184 LEU C O 1
ATOM 6563 N N . GLY C 1 185 ? 77.452 -10.671 -41.174 1.00 27.75 185 GLY C N 1
ATOM 6564 C CA . GLY C 1 185 ? 78.828 -10.279 -41.253 1.00 25.98 185 GLY C CA 1
ATOM 6565 C C . GLY C 1 185 ? 79.796 -10.810 -40.233 1.00 24.54 185 GLY C C 1
ATOM 6566 O O . GLY C 1 185 ? 80.859 -10.316 -40.126 1.00 26.48 185 GLY C O 1
ATOM 6567 N N . VAL C 1 186 ? 79.411 -11.814 -39.492 1.00 23.37 186 VAL C N 1
ATOM 6568 C CA . VAL C 1 186 ? 80.318 -12.475 -38.587 1.00 23.92 186 VAL C CA 1
ATOM 6569 C C . VAL C 1 186 ? 81.385 -13.293 -39.287 1.00 25.19 186 VAL C C 1
ATOM 6570 O O . VAL C 1 186 ? 81.111 -13.963 -40.219 1.00 26.88 186 VAL C O 1
ATOM 6574 N N . GLU C 1 187 ? 82.584 -13.234 -38.780 1.00 26.36 187 GLU C N 1
ATOM 6575 C CA . GLU C 1 187 ? 83.665 -14.066 -39.247 1.00 28.14 187 GLU C CA 1
ATOM 6576 C C . GLU C 1 187 ? 83.890 -15.166 -38.245 1.00 27.02 187 GLU C C 1
ATOM 6577 O O . GLU C 1 187 ? 84.259 -14.922 -37.134 1.00 25.76 187 GLU C O 1
ATOM 6583 N N . TYR C 1 188 ? 83.653 -16.385 -38.669 1.00 23.91 188 TYR C N 1
ATOM 6584 C CA . TYR C 1 188 ? 83.985 -17.511 -37.849 1.00 25.04 188 TYR C CA 1
ATOM 6585 C C . TYR C 1 188 ? 85.480 -17.807 -37.779 1.00 28.78 188 TYR C C 1
ATOM 6586 O O . TYR C 1 188 ? 86.161 -17.780 -38.770 1.00 29.89 188 TYR C O 1
ATOM 6595 N N . VAL C 1 189 ? 85.960 -18.136 -36.602 1.00 26.34 189 VAL C N 1
ATOM 6596 C CA . VAL C 1 189 ? 87.361 -18.375 -36.382 1.00 29.95 189 VAL C CA 1
ATOM 6597 C C . VAL C 1 189 ? 87.625 -19.493 -35.379 1.00 33.65 189 VAL C C 1
ATOM 6598 O O . VAL C 1 189 ? 86.721 -19.951 -34.715 1.00 34.73 189 VAL C O 1
ATOM 6602 N N . ASP C 1 190 ? 88.870 -19.920 -35.271 1.00 33.31 190 ASP C N 1
ATOM 6603 C CA . ASP C 1 190 ? 89.242 -20.867 -34.241 1.00 36.09 190 ASP C CA 1
ATOM 6604 C C . ASP C 1 190 ? 89.306 -20.214 -32.873 1.00 32.67 190 ASP C C 1
ATOM 6605 O O . ASP C 1 190 ? 89.315 -19.046 -32.787 1.00 31.40 190 ASP C O 1
ATOM 6610 N N . LEU C 1 191 ? 89.300 -20.999 -31.821 1.00 35.50 191 LEU C N 1
ATOM 6611 C CA . LEU C 1 191 ? 89.258 -20.435 -30.487 1.00 35.91 191 LEU C CA 1
ATOM 6612 C C . LEU C 1 191 ? 90.483 -19.624 -30.189 1.00 36.06 191 LEU C C 1
ATOM 6613 O O . LEU C 1 191 ? 90.412 -18.597 -29.587 1.00 34.45 191 LEU C O 1
ATOM 6618 N N . GLN C 1 192 ? 91.615 -20.095 -30.650 1.00 34.53 192 GLN C N 1
ATOM 6619 C CA . GLN C 1 192 ? 92.842 -19.420 -30.383 1.00 33.36 192 GLN C CA 1
ATOM 6620 C C . GLN C 1 192 ? 92.809 -18.022 -30.959 1.00 28.31 192 GLN C C 1
ATOM 6621 O O . GLN C 1 192 ? 93.253 -17.113 -30.341 1.00 30.98 192 GLN C O 1
ATOM 6627 N N . THR C 1 193 ? 92.290 -17.881 -32.154 1.00 25.73 193 THR C N 1
ATOM 6628 C CA . THR C 1 193 ? 92.147 -16.609 -32.797 1.00 25.61 193 THR C CA 1
ATOM 6629 C C . THR C 1 193 ? 91.140 -15.685 -32.113 1.00 24.58 193 THR C C 1
ATOM 6630 O O . THR C 1 193 ? 91.414 -14.545 -31.909 1.00 23.26 193 THR C O 1
ATOM 6634 N N . LEU C 1 194 ? 90.023 -16.249 -31.717 1.00 23.86 194 LEU C N 1
ATOM 6635 C CA . LEU C 1 194 ? 89.047 -15.515 -30.963 1.00 26.01 194 LEU C CA 1
ATOM 6636 C C . LEU C 1 194 ? 89.638 -15.025 -29.638 1.00 21.73 194 LEU C C 1
ATOM 6637 O O . LEU C 1 194 ? 89.491 -13.905 -29.320 1.00 23.95 194 LEU C O 1
ATOM 6642 N N . PHE C 1 195 ? 90.342 -15.870 -28.910 1.00 25.75 195 PHE C N 1
ATOM 6643 C CA . PHE C 1 195 ? 90.968 -15.445 -27.680 1.00 27.10 195 PHE C CA 1
ATOM 6644 C C . PHE C 1 195 ? 92.002 -14.358 -27.926 1.00 29.03 195 PHE C C 1
ATOM 6645 O O . PHE C 1 195 ? 92.089 -13.433 -27.199 1.00 27.14 195 PHE C O 1
ATOM 6653 N N . ALA C 1 196 ? 92.826 -14.516 -28.947 1.00 29.83 196 ALA C N 1
ATOM 6654 C CA . ALA C 1 196 ? 93.871 -13.550 -29.209 1.00 26.69 196 ALA C CA 1
ATOM 6655 C C . ALA C 1 196 ? 93.375 -12.161 -29.589 1.00 25.63 196 ALA C C 1
ATOM 6656 O O . ALA C 1 196 ? 93.967 -11.207 -29.186 1.00 28.70 196 ALA C O 1
ATOM 6658 N N . GLU C 1 197 ? 92.331 -12.067 -30.386 1.00 23.59 197 GLU C N 1
ATOM 6659 C CA . GLU C 1 197 ? 91.914 -10.796 -30.936 1.00 25.59 197 GLU C CA 1
ATOM 6660 C C . GLU C 1 197 ? 90.719 -10.081 -30.287 1.00 24.19 197 GLU C C 1
ATOM 6661 O O . GLU C 1 197 ? 90.520 -8.954 -30.523 1.00 26.01 197 GLU C O 1
ATOM 6667 N N . SER C 1 198 ? 89.957 -10.772 -29.476 1.00 21.36 198 SER C N 1
ATOM 6668 C CA . SER C 1 198 ? 88.748 -10.194 -28.906 1.00 20.55 198 SER C CA 1
ATOM 6669 C C . SER C 1 198 ? 89.018 -9.236 -27.750 1.00 20.57 198 SER C C 1
ATOM 6670 O O . SER C 1 198 ? 89.738 -9.549 -26.873 1.00 22.70 198 SER C O 1
ATOM 6673 N N . ASP C 1 199 ? 88.481 -8.045 -27.834 1.00 18.72 199 ASP C N 1
ATOM 6674 C CA . ASP C 1 199 ? 88.356 -7.111 -26.724 1.00 19.00 199 ASP C CA 1
ATOM 6675 C C . ASP C 1 199 ? 87.298 -7.485 -25.640 1.00 17.54 199 ASP C C 1
ATOM 6676 O O . ASP C 1 199 ? 87.493 -7.318 -24.490 1.00 17.52 199 ASP C O 1
ATOM 6681 N N . VAL C 1 200 ? 86.187 -7.976 -26.131 1.00 17.23 200 VAL C N 1
ATOM 6682 C CA . VAL C 1 200 ? 85.087 -8.487 -25.350 1.00 16.32 200 VAL C CA 1
ATOM 6683 C C . VAL C 1 200 ? 84.721 -9.922 -25.749 1.00 15.26 200 VAL C C 1
ATOM 6684 O O . VAL C 1 200 ? 84.598 -10.221 -26.874 1.00 15.00 200 VAL C O 1
ATOM 6688 N N . ILE C 1 201 ? 84.560 -10.786 -24.779 1.00 15.05 201 ILE C N 1
ATOM 6689 C CA . ILE C 1 201 ? 84.148 -12.145 -25.031 1.00 15.83 201 ILE C CA 1
ATOM 6690 C C . ILE C 1 201 ? 82.865 -12.541 -24.299 1.00 17.11 201 ILE C C 1
ATOM 6691 O O . ILE C 1 201 ? 82.742 -12.294 -23.155 1.00 20.32 201 ILE C O 1
ATOM 6696 N N . SER C 1 202 ? 81.942 -13.166 -24.992 1.00 15.58 202 SER C N 1
ATOM 6697 C CA . SER C 1 202 ? 80.696 -13.567 -24.399 1.00 15.72 202 SER C CA 1
ATOM 6698 C C . SER C 1 202 ? 80.345 -15.011 -24.719 1.00 15.96 202 SER C C 1
ATOM 6699 O O . SER C 1 202 ? 80.375 -15.358 -25.843 1.00 16.89 202 SER C O 1
ATOM 6702 N N . LEU C 1 203 ? 79.943 -15.781 -23.714 1.00 16.68 203 LEU C N 1
ATOM 6703 C CA . LEU C 1 203 ? 79.711 -17.204 -23.855 1.00 19.00 203 LEU C CA 1
ATOM 6704 C C . LEU C 1 203 ? 78.218 -17.474 -24.039 1.00 19.73 203 LEU C C 1
ATOM 6705 O O . LEU C 1 203 ? 77.430 -17.128 -23.222 1.00 17.22 203 LEU C O 1
ATOM 6710 N N . HIS C 1 204 ? 77.880 -18.055 -25.169 1.00 16.63 204 HIS C N 1
ATOM 6711 C CA . HIS C 1 204 ? 76.509 -18.365 -25.473 1.00 18.59 204 HIS C CA 1
ATOM 6712 C C . HIS C 1 204 ? 76.341 -19.765 -26.044 1.00 22.25 204 HIS C C 1
ATOM 6713 O O . HIS C 1 204 ? 75.869 -19.955 -27.119 1.00 25.15 204 HIS C O 1
ATOM 6720 N N . CYS C 1 205 ? 76.763 -20.719 -25.264 1.00 25.01 205 CYS C N 1
ATOM 6721 C CA . CYS C 1 205 ? 76.782 -22.055 -25.714 1.00 27.47 205 CYS C CA 1
ATOM 6722 C C . CYS C 1 205 ? 76.386 -23.024 -24.629 1.00 28.10 205 CYS C C 1
ATOM 6723 O O . CYS C 1 205 ? 76.545 -22.777 -23.487 1.00 24.62 205 CYS C O 1
ATOM 6726 N N . PRO C 1 206 ? 75.845 -24.166 -25.032 1.00 33.65 206 PRO C N 1
ATOM 6727 C CA . PRO C 1 206 ? 75.540 -25.254 -24.116 1.00 35.26 206 PRO C CA 1
ATOM 6728 C C . PRO C 1 206 ? 76.805 -25.860 -23.557 1.00 33.05 206 PRO C C 1
ATOM 6729 O O . PRO C 1 206 ? 77.799 -25.783 -24.178 1.00 35.43 206 PRO C O 1
ATOM 6733 N N . LEU C 1 207 ? 76.742 -26.399 -22.356 1.00 35.23 207 LEU C N 1
ATOM 6734 C CA . LEU C 1 207 ? 77.818 -27.165 -21.789 1.00 36.12 207 LEU C CA 1
ATOM 6735 C C . LEU C 1 207 ? 77.859 -28.583 -22.351 1.00 38.33 207 LEU C C 1
ATOM 6736 O O . LEU C 1 207 ? 76.847 -29.239 -22.533 1.00 38.50 207 LEU C O 1
ATOM 6741 N N . THR C 1 208 ? 79.077 -28.989 -22.626 1.00 41.06 208 THR C N 1
ATOM 6742 C CA . THR C 1 208 ? 79.436 -30.280 -23.182 1.00 39.25 208 THR C CA 1
ATOM 6743 C C . THR C 1 208 ? 80.725 -30.778 -22.555 1.00 43.29 208 THR C C 1
ATOM 6744 O O . THR C 1 208 ? 81.425 -30.103 -21.861 1.00 36.74 208 THR C O 1
ATOM 6748 N N . PRO C 1 209 ? 81.042 -32.034 -22.821 1.00 49.09 209 PRO C N 1
ATOM 6749 C CA . PRO C 1 209 ? 82.258 -32.650 -22.309 1.00 43.28 209 PRO C CA 1
ATOM 6750 C C . PRO C 1 209 ? 83.441 -31.959 -22.870 1.00 37.82 209 PRO C C 1
ATOM 6751 O O . PRO C 1 209 ? 84.413 -31.755 -22.215 1.00 38.85 209 PRO C O 1
ATOM 6755 N N . GLU C 1 210 ? 83.310 -31.599 -24.115 1.00 39.96 210 GLU C N 1
ATOM 6756 C CA . GLU C 1 210 ? 84.317 -30.887 -24.837 1.00 43.29 210 GLU C CA 1
ATOM 6757 C C . GLU C 1 210 ? 84.651 -29.552 -24.256 1.00 41.63 210 GLU C C 1
ATOM 6758 O O . GLU C 1 210 ? 85.794 -29.206 -24.162 1.00 44.06 210 GLU C O 1
ATOM 6764 N N . ASN C 1 211 ? 83.640 -28.792 -23.911 1.00 37.60 211 ASN C N 1
ATOM 6765 C CA . ASN C 1 211 ? 83.901 -27.434 -23.514 1.00 35.18 211 ASN C CA 1
ATOM 6766 C C . ASN C 1 211 ? 83.969 -27.195 -22.024 1.00 33.15 211 ASN C C 1
ATOM 6767 O O . ASN C 1 211 ? 84.022 -26.095 -21.611 1.00 35.01 211 ASN C O 1
ATOM 6772 N N . TYR C 1 212 ? 84.045 -28.256 -21.251 1.00 31.44 212 TYR C N 1
ATOM 6773 C CA . TYR C 1 212 ? 84.187 -28.111 -19.844 1.00 31.96 212 TYR C CA 1
ATOM 6774 C C . TYR C 1 212 ? 85.467 -27.365 -19.590 1.00 31.99 212 TYR C C 1
ATOM 6775 O O . TYR C 1 212 ? 86.447 -27.637 -20.180 1.00 31.29 212 TYR C O 1
ATOM 6784 N N . HIS C 1 213 ? 85.410 -26.350 -18.758 1.00 29.03 213 HIS C N 1
ATOM 6785 C CA . HIS C 1 213 ? 86.547 -25.524 -18.486 1.00 31.69 213 HIS C CA 1
ATOM 6786 C C . HIS C 1 213 ? 87.206 -24.996 -19.765 1.00 30.30 213 HIS C C 1
ATOM 6787 O O . HIS C 1 213 ? 88.372 -24.968 -19.886 1.00 30.70 213 HIS C O 1
ATOM 6794 N N . LEU C 1 214 ? 86.407 -24.560 -20.714 1.00 32.11 214 LEU C N 1
ATOM 6795 C CA . LEU C 1 214 ? 86.883 -24.053 -21.960 1.00 30.48 214 LEU C CA 1
ATOM 6796 C C . LEU C 1 214 ? 87.734 -22.823 -21.765 1.00 32.11 214 LEU C C 1
ATOM 6797 O O . LEU C 1 214 ? 88.688 -22.643 -22.450 1.00 26.88 214 LEU C O 1
ATOM 6802 N N . LEU C 1 215 ? 87.360 -21.985 -20.812 1.00 27.34 215 LEU C N 1
ATOM 6803 C CA . LEU C 1 215 ? 88.174 -20.845 -20.472 1.00 26.70 215 LEU C CA 1
ATOM 6804 C C . LEU C 1 215 ? 89.039 -21.214 -19.292 1.00 28.07 215 LEU C C 1
ATOM 6805 O O . LEU C 1 215 ? 88.640 -21.172 -18.183 1.00 28.33 215 LEU C O 1
ATOM 6810 N N . ASN C 1 216 ? 90.277 -21.537 -19.593 1.00 28.49 216 ASN C N 1
ATOM 6811 C CA . ASN C 1 216 ? 91.183 -22.025 -18.609 1.00 29.34 216 ASN C CA 1
ATOM 6812 C C . ASN C 1 216 ? 92.484 -21.244 -18.633 1.00 30.53 216 ASN C C 1
ATOM 6813 O O . ASN C 1 216 ? 92.605 -20.283 -19.311 1.00 24.26 216 ASN C O 1
ATOM 6818 N N . HIS C 1 217 ? 93.448 -21.719 -17.878 1.00 29.95 217 HIS C N 1
ATOM 6819 C CA . HIS C 1 217 ? 94.601 -20.952 -17.635 1.00 32.49 217 HIS C CA 1
ATOM 6820 C C . HIS C 1 217 ? 95.272 -20.659 -18.943 1.00 31.68 217 HIS C C 1
ATOM 6821 O O . HIS C 1 217 ? 95.680 -19.580 -19.180 1.00 31.08 217 HIS C O 1
ATOM 6828 N N . ALA C 1 218 ? 95.369 -21.658 -19.795 1.00 34.22 218 ALA C N 1
ATOM 6829 C CA . ALA C 1 218 ? 95.978 -21.522 -21.101 1.00 33.45 218 ALA C CA 1
ATOM 6830 C C . ALA C 1 218 ? 95.190 -20.551 -21.962 1.00 35.70 218 ALA C C 1
ATOM 6831 O O . ALA C 1 218 ? 95.758 -19.797 -22.707 1.00 36.31 218 ALA C O 1
ATOM 6833 N N . ALA C 1 219 ? 93.877 -20.603 -21.875 1.00 32.62 219 ALA C N 1
ATOM 6834 C CA . ALA C 1 219 ? 93.078 -19.621 -22.574 1.00 28.40 219 ALA C CA 1
ATOM 6835 C C . ALA C 1 219 ? 93.311 -18.212 -22.106 1.00 24.86 219 ALA C C 1
ATOM 6836 O O . ALA C 1 219 ? 93.446 -17.353 -22.904 1.00 28.01 219 ALA C O 1
ATOM 6838 N N . PHE C 1 220 ? 93.330 -17.989 -20.810 1.00 23.99 220 PHE C N 1
ATOM 6839 C CA . PHE C 1 220 ? 93.538 -16.668 -20.296 1.00 25.82 220 PHE C CA 1
ATOM 6840 C C . PHE C 1 220 ? 94.915 -16.144 -20.704 1.00 27.65 220 PHE C C 1
ATOM 6841 O O . PHE C 1 220 ? 95.046 -15.004 -20.983 1.00 27.02 220 PHE C O 1
ATOM 6849 N N . ASP C 1 221 ? 95.906 -17.014 -20.778 1.00 28.52 221 ASP C N 1
ATOM 6850 C CA . ASP C 1 221 ? 97.209 -16.565 -21.235 1.00 30.93 221 ASP C CA 1
ATOM 6851 C C . ASP C 1 221 ? 97.136 -16.014 -22.658 1.00 28.19 221 ASP C C 1
ATOM 6852 O O . ASP C 1 221 ? 97.779 -15.094 -22.934 1.00 33.77 221 ASP C O 1
ATOM 6857 N N . GLN C 1 222 ? 96.364 -16.602 -23.534 1.00 29.77 222 GLN C N 1
ATOM 6858 C CA . GLN C 1 222 ? 96.286 -16.120 -24.902 1.00 31.03 222 GLN C CA 1
ATOM 6859 C C . GLN C 1 222 ? 95.522 -14.819 -25.106 1.00 29.98 222 GLN C C 1
ATOM 6860 O O . GLN C 1 222 ? 95.559 -14.276 -26.151 1.00 30.42 222 GLN C O 1
ATOM 6866 N N . MET C 1 223 ? 94.773 -14.384 -24.107 1.00 27.77 223 MET C N 1
ATOM 6867 C CA . MET C 1 223 ? 93.958 -13.187 -24.205 1.00 26.40 223 MET C CA 1
ATOM 6868 C C . MET C 1 223 ? 94.693 -11.874 -24.055 1.00 24.64 223 MET C C 1
ATOM 6869 O O . MET C 1 223 ? 95.792 -11.829 -23.601 1.00 23.54 223 MET C O 1
ATOM 6874 N N . LYS C 1 224 ? 94.026 -10.803 -24.420 1.00 24.19 224 LYS C N 1
ATOM 6875 C CA . LYS C 1 224 ? 94.560 -9.487 -24.256 1.00 25.82 224 LYS C CA 1
ATOM 6876 C C . LYS C 1 224 ? 94.424 -9.006 -22.828 1.00 27.77 224 LYS C C 1
ATOM 6877 O O . LYS C 1 224 ? 93.382 -9.139 -22.248 1.00 26.54 224 LYS C O 1
ATOM 6883 N N . ASN C 1 225 ? 95.440 -8.340 -22.342 1.00 21.94 225 ASN C N 1
ATOM 6884 C CA . ASN C 1 225 ? 95.329 -7.738 -21.059 1.00 24.77 225 ASN C CA 1
ATOM 6885 C C . ASN C 1 225 ? 94.157 -6.769 -21.046 1.00 23.65 225 ASN C C 1
ATOM 6886 O O . ASN C 1 225 ? 93.997 -6.031 -21.922 1.00 20.38 225 ASN C O 1
ATOM 6891 N N . GLY C 1 226 ? 93.358 -6.826 -19.997 1.00 22.60 226 GLY C N 1
ATOM 6892 C CA . GLY C 1 226 ? 92.169 -6.011 -19.887 1.00 20.18 226 GLY C CA 1
ATOM 6893 C C . GLY C 1 226 ? 90.880 -6.488 -20.548 1.00 19.56 226 GLY C C 1
ATOM 6894 O O . GLY C 1 226 ? 89.908 -5.777 -20.555 1.00 17.15 226 GLY C O 1
ATOM 6895 N N . VAL C 1 227 ? 90.903 -7.707 -21.043 1.00 16.92 227 VAL C N 1
ATOM 6896 C CA . VAL C 1 227 ? 89.783 -8.285 -21.714 1.00 18.01 227 VAL C CA 1
ATOM 6897 C C . VAL C 1 227 ? 88.556 -8.332 -20.776 1.00 18.65 227 VAL C C 1
ATOM 6898 O O . VAL C 1 227 ? 88.660 -8.520 -19.578 1.00 19.17 227 VAL C O 1
ATOM 6902 N N . MET C 1 228 ? 87.408 -8.073 -21.372 1.00 16.95 228 MET C N 1
ATOM 6903 C CA . MET C 1 228 ? 86.122 -8.272 -20.732 1.00 17.66 228 MET C CA 1
ATOM 6904 C C . MET C 1 228 ? 85.499 -9.613 -21.076 1.00 16.71 228 MET C C 1
ATOM 6905 O O . MET C 1 228 ? 85.285 -9.892 -22.200 1.00 16.76 228 MET C O 1
ATOM 6910 N N . ILE C 1 229 ? 85.106 -10.337 -20.061 1.00 15.76 229 ILE C N 1
ATOM 6911 C CA . ILE C 1 229 ? 84.476 -11.593 -20.236 1.00 15.79 229 ILE C CA 1
ATOM 6912 C C . ILE C 1 229 ? 83.077 -11.617 -19.652 1.00 15.04 229 ILE C C 1
ATOM 6913 O O . ILE C 1 229 ? 82.895 -11.196 -18.563 1.00 11.60 229 ILE C O 1
ATOM 6918 N N . ILE C 1 230 ? 82.134 -12.126 -20.426 1.00 13.89 230 ILE C N 1
ATOM 6919 C CA . ILE C 1 230 ? 80.787 -12.259 -19.938 1.00 14.41 230 ILE C CA 1
ATOM 6920 C C . ILE C 1 230 ? 80.329 -13.667 -20.062 1.00 14.77 230 ILE C C 1
ATOM 6921 O O . ILE C 1 230 ? 80.419 -14.183 -21.109 1.00 14.79 230 ILE C O 1
ATOM 6926 N N . ASN C 1 231 ? 79.787 -14.236 -18.986 1.00 13.54 231 ASN C N 1
ATOM 6927 C CA . ASN C 1 231 ? 79.170 -15.558 -19.067 1.00 14.66 231 ASN C CA 1
ATOM 6928 C C . ASN C 1 231 ? 77.735 -15.565 -18.552 1.00 14.24 231 ASN C C 1
ATOM 6929 O O . ASN C 1 231 ? 77.538 -15.510 -17.397 1.00 14.38 231 ASN C O 1
ATOM 6934 N N . THR C 1 232 ? 76.788 -15.616 -19.454 1.00 14.10 232 THR C N 1
ATOM 6935 C CA . THR C 1 232 ? 75.426 -15.964 -19.148 1.00 13.52 232 THR C CA 1
ATOM 6936 C C . THR C 1 232 ? 75.067 -17.448 -19.451 1.00 16.47 232 THR C C 1
ATOM 6937 O O . THR C 1 232 ? 73.954 -17.799 -19.406 1.00 16.33 232 THR C O 1
ATOM 6941 N N . SER C 1 233 ? 76.056 -18.234 -19.839 1.00 17.73 233 SER C N 1
ATOM 6942 C CA . SER C 1 233 ? 75.962 -19.650 -20.001 1.00 18.83 233 SER C CA 1
ATOM 6943 C C . SER C 1 233 ? 76.434 -20.313 -18.736 1.00 20.23 233 SER C C 1
ATOM 6944 O O . SER C 1 233 ? 76.780 -19.654 -17.807 1.00 21.40 233 SER C O 1
ATOM 6947 N N . ARG C 1 234 ? 76.493 -21.632 -18.740 1.00 21.71 234 ARG C N 1
ATOM 6948 C CA . ARG C 1 234 ? 76.792 -22.329 -17.523 1.00 25.28 234 ARG C CA 1
ATOM 6949 C C . ARG C 1 234 ? 78.178 -22.101 -16.957 1.00 22.25 234 ARG C C 1
ATOM 6950 O O . ARG C 1 234 ? 79.130 -21.922 -17.644 1.00 19.80 234 ARG C O 1
ATOM 6958 N N . GLY C 1 235 ? 78.241 -22.175 -15.662 1.00 20.45 235 GLY C N 1
ATOM 6959 C CA . GLY C 1 235 ? 79.403 -21.787 -14.940 1.00 21.83 235 GLY C CA 1
ATOM 6960 C C . GLY C 1 235 ? 80.649 -22.567 -15.274 1.00 24.35 235 GLY C C 1
ATOM 6961 O O . GLY C 1 235 ? 81.731 -22.061 -15.269 1.00 26.69 235 GLY C O 1
ATOM 6962 N N . ALA C 1 236 ? 80.456 -23.810 -15.606 1.00 26.31 236 ALA C N 1
ATOM 6963 C CA . ALA C 1 236 ? 81.542 -24.727 -15.803 1.00 28.83 236 ALA C CA 1
ATOM 6964 C C . ALA C 1 236 ? 82.315 -24.434 -17.077 1.00 29.11 236 ALA C C 1
ATOM 6965 O O . ALA C 1 236 ? 83.297 -25.059 -17.355 1.00 32.32 236 ALA C O 1
ATOM 6967 N N . LEU C 1 237 ? 81.826 -23.494 -17.855 1.00 25.83 237 LEU C N 1
ATOM 6968 C CA . LEU C 1 237 ? 82.494 -23.082 -19.044 1.00 22.44 237 LEU C CA 1
ATOM 6969 C C . LEU C 1 237 ? 83.803 -22.408 -18.686 1.00 23.04 237 LEU C C 1
ATOM 6970 O O . LEU C 1 237 ? 84.659 -22.253 -19.495 1.00 27.14 237 LEU C O 1
ATOM 6975 N N . ILE C 1 238 ? 83.919 -21.998 -17.459 1.00 23.28 238 ILE C N 1
ATOM 6976 C CA . ILE C 1 238 ? 85.080 -21.296 -17.008 1.00 24.27 238 ILE C CA 1
ATOM 6977 C C . ILE C 1 238 ? 85.733 -22.001 -15.832 1.00 26.05 238 ILE C C 1
ATOM 6978 O O . ILE C 1 238 ? 85.061 -22.407 -14.928 1.00 23.86 238 ILE C O 1
ATOM 6983 N N . ASP C 1 239 ? 87.046 -22.088 -15.830 1.00 26.84 239 ASP C N 1
ATOM 6984 C CA . ASP C 1 239 ? 87.728 -22.617 -14.675 1.00 29.11 239 ASP C CA 1
ATOM 6985 C C . ASP C 1 239 ? 87.903 -21.460 -13.709 1.00 31.20 239 ASP C C 1
ATOM 6986 O O . ASP C 1 239 ? 88.624 -20.514 -13.955 1.00 34.68 239 ASP C O 1
ATOM 6991 N N . SER C 1 240 ? 87.216 -21.548 -12.591 1.00 30.57 240 SER C N 1
ATOM 6992 C CA . SER C 1 240 ? 87.156 -20.476 -11.636 1.00 33.12 240 SER C CA 1
ATOM 6993 C C . SER C 1 240 ? 88.458 -20.077 -11.027 1.00 34.21 240 SER C C 1
ATOM 6994 O O . SER C 1 240 ? 88.685 -18.937 -10.817 1.00 28.13 240 SER C O 1
ATOM 6997 N N . GLN C 1 241 ? 89.271 -21.060 -10.687 1.00 35.62 241 GLN C N 1
ATOM 6998 C CA . GLN C 1 241 ? 90.551 -20.798 -10.115 1.00 33.79 241 GLN C CA 1
ATOM 6999 C C . GLN C 1 241 ? 91.392 -20.037 -11.113 1.00 30.30 241 GLN C C 1
ATOM 7000 O O . GLN C 1 241 ? 92.096 -19.130 -10.774 1.00 33.48 241 GLN C O 1
ATOM 7006 N N . ALA C 1 242 ? 91.320 -20.432 -12.343 1.00 29.76 242 ALA C N 1
ATOM 7007 C CA . ALA C 1 242 ? 92.057 -19.733 -13.358 1.00 30.86 242 ALA C CA 1
ATOM 7008 C C . ALA C 1 242 ? 91.556 -18.305 -13.497 1.00 28.19 242 ALA C C 1
ATOM 7009 O O . ALA C 1 242 ? 92.300 -17.375 -13.681 1.00 25.20 242 ALA C O 1
ATOM 7011 N N . ALA C 1 243 ? 90.251 -18.172 -13.439 1.00 27.18 243 ALA C N 1
ATOM 7012 C CA . ALA C 1 243 ? 89.641 -16.883 -13.613 1.00 24.72 243 ALA C CA 1
ATOM 7013 C C . ALA C 1 243 ? 90.068 -15.980 -12.491 1.00 24.03 243 ALA C C 1
ATOM 7014 O O . ALA C 1 243 ? 90.444 -14.866 -12.697 1.00 23.61 243 ALA C O 1
ATOM 7016 N N . ILE C 1 244 ? 90.099 -16.538 -11.297 1.00 24.98 244 ILE C N 1
ATOM 7017 C CA . ILE C 1 244 ? 90.505 -15.781 -10.160 1.00 27.44 244 ILE C CA 1
ATOM 7018 C C . ILE C 1 244 ? 91.951 -15.266 -10.263 1.00 27.47 244 ILE C C 1
ATOM 7019 O O . ILE C 1 244 ? 92.229 -14.164 -9.906 1.00 27.46 244 ILE C O 1
ATOM 7024 N N . GLU C 1 245 ? 92.846 -16.106 -10.710 1.00 30.70 245 GLU C N 1
ATOM 7025 C CA . GLU C 1 245 ? 94.218 -15.711 -10.914 1.00 33.54 245 GLU C CA 1
ATOM 7026 C C . GLU C 1 245 ? 94.368 -14.684 -12.012 1.00 27.86 245 GLU C C 1
ATOM 7027 O O . GLU C 1 245 ? 95.098 -13.739 -11.896 1.00 26.70 245 GLU C O 1
ATOM 7033 N N . ALA C 1 246 ? 93.630 -14.877 -13.064 1.00 25.31 246 ALA C N 1
ATOM 7034 C CA . ALA C 1 246 ? 93.637 -13.917 -14.143 1.00 25.13 246 ALA C CA 1
ATOM 7035 C C . ALA C 1 246 ? 93.113 -12.511 -13.731 1.00 25.24 246 ALA C C 1
ATOM 7036 O O . ALA C 1 246 ? 93.530 -11.550 -14.252 1.00 24.32 246 ALA C O 1
ATOM 7038 N N . LEU C 1 247 ? 92.159 -12.442 -12.831 1.00 22.66 247 LEU C N 1
ATOM 7039 C CA . LEU C 1 247 ? 91.737 -11.180 -12.277 1.00 22.68 247 LEU C CA 1
ATOM 7040 C C . LEU C 1 247 ? 92.844 -10.576 -11.453 1.00 23.11 247 LEU C C 1
ATOM 7041 O O . LEU C 1 247 ? 93.113 -9.443 -11.521 1.00 22.13 247 LEU C O 1
ATOM 7046 N N . LYS C 1 248 ? 93.455 -11.420 -10.643 1.00 27.07 248 LYS C N 1
ATOM 7047 C CA . LYS C 1 248 ? 94.519 -11.006 -9.759 1.00 30.18 248 LYS C CA 1
ATOM 7048 C C . LYS C 1 248 ? 95.731 -10.502 -10.538 1.00 30.13 248 LYS C C 1
ATOM 7049 O O . LYS C 1 248 ? 96.272 -9.526 -10.197 1.00 31.79 248 LYS C O 1
ATOM 7055 N N . ASN C 1 249 ? 96.081 -11.201 -11.603 1.00 29.95 249 ASN C N 1
ATOM 7056 C CA . ASN C 1 249 ? 97.093 -10.836 -12.586 1.00 33.82 249 ASN C CA 1
ATOM 7057 C C . ASN C 1 249 ? 96.806 -9.610 -13.374 1.00 33.25 249 ASN C C 1
ATOM 7058 O O . ASN C 1 249 ? 97.629 -9.160 -14.081 1.00 27.57 249 ASN C O 1
ATOM 7063 N N . GLN C 1 250 ? 95.553 -9.218 -13.405 1.00 30.81 250 GLN C N 1
ATOM 7064 C CA . GLN C 1 250 ? 95.095 -8.206 -14.310 1.00 29.43 250 GLN C CA 1
ATOM 7065 C C . GLN C 1 250 ? 95.059 -8.573 -15.784 1.00 27.71 250 GLN C C 1
ATOM 7066 O O . GLN C 1 250 ? 95.001 -7.697 -16.595 1.00 29.03 250 GLN C O 1
ATOM 7072 N N . LYS C 1 251 ? 95.086 -9.837 -16.130 1.00 22.40 251 LYS C N 1
ATOM 7073 C CA . LYS C 1 251 ? 94.759 -10.231 -17.467 1.00 23.67 251 LYS C CA 1
ATOM 7074 C C . LYS C 1 251 ? 93.276 -9.972 -17.840 1.00 23.42 251 LYS C C 1
ATOM 7075 O O . LYS C 1 251 ? 93.000 -9.336 -18.797 1.00 25.39 251 LYS C O 1
ATOM 7081 N N . ILE C 1 252 ? 92.356 -10.429 -17.000 1.00 21.56 252 ILE C N 1
ATOM 7082 C CA . ILE C 1 252 ? 90.954 -10.112 -17.129 1.00 18.39 252 ILE C CA 1
ATOM 7083 C C . ILE C 1 252 ? 90.689 -8.736 -16.527 1.00 16.60 252 ILE C C 1
ATOM 7084 O O . ILE C 1 252 ? 90.950 -8.512 -15.403 1.00 18.41 252 ILE C O 1
ATOM 7089 N N . GLY C 1 253 ? 90.275 -7.812 -17.360 1.00 14.69 253 GLY C N 1
ATOM 7090 C CA . GLY C 1 253 ? 89.805 -6.535 -16.930 1.00 14.86 253 GLY C CA 1
ATOM 7091 C C . GLY C 1 253 ? 88.470 -6.472 -16.174 1.00 14.83 253 GLY C C 1
ATOM 7092 O O . GLY C 1 253 ? 88.337 -5.778 -15.219 1.00 13.72 253 GLY C O 1
ATOM 7093 N N . SER C 1 254 ? 87.492 -7.174 -16.722 1.00 14.39 254 SER C N 1
ATOM 7094 C CA . SER C 1 254 ? 86.141 -7.193 -16.196 1.00 13.90 254 SER C CA 1
ATOM 7095 C C . SER C 1 254 ? 85.518 -8.567 -16.373 1.00 13.23 254 SER C C 1
ATOM 7096 O O . SER C 1 254 ? 85.733 -9.203 -17.375 1.00 14.58 254 SER C O 1
ATOM 7099 N N . LEU C 1 255 ? 84.732 -9.011 -15.400 1.00 13.20 255 LEU C N 1
ATOM 7100 C CA . LEU C 1 255 ? 84.000 -10.235 -15.504 1.00 15.55 255 LEU C CA 1
ATOM 7101 C C . LEU C 1 255 ? 82.546 -10.094 -15.030 1.00 13.82 255 LEU C C 1
ATOM 7102 O O . LEU C 1 255 ? 82.302 -9.718 -13.962 1.00 12.30 255 LEU C O 1
ATOM 7107 N N . GLY C 1 256 ? 81.626 -10.480 -15.878 1.00 13.78 256 GLY C N 1
ATOM 7108 C CA . GLY C 1 256 ? 80.243 -10.564 -15.519 1.00 13.73 256 GLY C CA 1
ATOM 7109 C C . GLY C 1 256 ? 79.730 -11.977 -15.637 1.00 13.17 256 GLY C C 1
ATOM 7110 O O . GLY C 1 256 ? 79.936 -12.597 -16.610 1.00 13.05 256 GLY C O 1
ATOM 7111 N N . MET C 1 257 ? 79.066 -12.459 -14.609 1.00 11.75 257 MET C N 1
ATOM 7112 C CA . MET C 1 257 ? 78.562 -13.809 -14.622 1.00 12.79 257 MET C CA 1
ATOM 7113 C C . MET C 1 257 ? 77.129 -13.915 -14.117 1.00 10.97 257 MET C C 1
ATOM 7114 O O . MET C 1 257 ? 76.860 -13.420 -13.100 1.00 11.41 257 MET C O 1
ATOM 7119 N N . ASP C 1 258 ? 76.271 -14.580 -14.853 1.00 11.36 258 ASP C N 1
ATOM 7120 C CA . ASP C 1 258 ? 74.932 -14.809 -14.414 1.00 11.92 258 ASP C CA 1
ATOM 7121 C C . ASP C 1 258 ? 74.993 -16.221 -13.860 1.00 13.53 258 ASP C C 1
ATOM 7122 O O . ASP C 1 258 ? 75.229 -17.153 -14.554 1.00 16.06 258 ASP C O 1
ATOM 7127 N N . VAL C 1 259 ? 74.791 -16.313 -12.583 1.00 15.62 259 VAL C N 1
ATOM 7128 C CA . VAL C 1 259 ? 75.092 -17.480 -11.815 1.00 20.34 259 VAL C CA 1
ATOM 7129 C C . VAL C 1 259 ? 73.861 -18.359 -11.671 1.00 22.12 259 VAL C C 1
ATOM 7130 O O . VAL C 1 259 ? 72.875 -17.919 -11.110 1.00 22.48 259 VAL C O 1
ATOM 7134 N N . TYR C 1 260 ? 73.929 -19.581 -12.197 1.00 23.98 260 TYR C N 1
ATOM 7135 C CA . TYR C 1 260 ? 72.838 -20.570 -12.118 1.00 24.54 260 TYR C CA 1
ATOM 7136 C C . TYR C 1 260 ? 72.625 -21.150 -10.737 1.00 26.20 260 TYR C C 1
ATOM 7137 O O . TYR C 1 260 ? 73.528 -21.418 -10.075 1.00 29.36 260 TYR C O 1
ATOM 7146 N N . GLU C 1 261 ? 71.390 -21.399 -10.370 1.00 29.01 261 GLU C N 1
ATOM 7147 C CA . GLU C 1 261 ? 71.080 -21.757 -9.018 1.00 31.09 261 GLU C CA 1
ATOM 7148 C C . GLU C 1 261 ? 71.793 -23.017 -8.603 1.00 36.88 261 GLU C C 1
ATOM 7149 O O . GLU C 1 261 ? 72.343 -23.100 -7.535 1.00 34.72 261 GLU C O 1
ATOM 7155 N N . ASN C 1 262 ? 71.752 -23.993 -9.454 1.00 39.82 262 ASN C N 1
ATOM 7156 C CA . ASN C 1 262 ? 72.293 -25.247 -9.039 1.00 50.73 262 ASN C CA 1
ATOM 7157 C C . ASN C 1 262 ? 73.792 -25.152 -8.948 1.00 53.03 262 ASN C C 1
ATOM 7158 O O . ASN C 1 262 ? 74.416 -25.863 -8.208 1.00 62.10 262 ASN C O 1
ATOM 7163 N N . GLU C 1 263 ? 74.330 -24.204 -9.669 1.00 48.79 263 GLU C N 1
ATOM 7164 C CA . GLU C 1 263 ? 75.730 -24.041 -9.803 1.00 54.25 263 GLU C CA 1
ATOM 7165 C C . GLU C 1 263 ? 76.244 -23.040 -8.838 1.00 57.51 263 GLU C C 1
ATOM 7166 O O . GLU C 1 263 ? 77.376 -22.674 -8.907 1.00 63.59 263 GLU C O 1
ATOM 7172 N N . ARG C 1 264 ? 75.392 -22.573 -7.943 1.00 57.12 264 ARG C N 1
ATOM 7173 C CA . ARG C 1 264 ? 75.784 -21.582 -6.972 1.00 65.17 264 ARG C CA 1
ATOM 7174 C C . ARG C 1 264 ? 76.839 -21.970 -5.958 1.00 71.94 264 ARG C C 1
ATOM 7175 O O . ARG C 1 264 ? 77.730 -21.203 -5.705 1.00 75.49 264 ARG C O 1
ATOM 7183 N N . ASP C 1 265 ? 76.685 -23.107 -5.302 1.00 84.76 265 ASP C N 1
ATOM 7184 C CA . ASP C 1 265 ? 77.714 -23.659 -4.423 1.00 88.27 265 ASP C CA 1
ATOM 7185 C C . ASP C 1 265 ? 78.970 -24.086 -5.130 1.00 84.65 265 ASP C C 1
ATOM 7186 O O . ASP C 1 265 ? 80.043 -24.025 -4.534 1.00 83.62 265 ASP C O 1
ATOM 7191 N N . LEU C 1 266 ? 78.859 -24.546 -6.365 1.00 83.15 266 LEU C N 1
ATOM 7192 C CA . LEU C 1 266 ? 80.025 -25.180 -6.922 1.00 86.57 266 LEU C CA 1
ATOM 7193 C C . LEU C 1 266 ? 81.155 -24.217 -6.987 1.00 89.96 266 LEU C C 1
ATOM 7194 O O . LEU C 1 266 ? 82.220 -24.487 -6.463 1.00 84.33 266 LEU C O 1
ATOM 7199 N N . PHE C 1 267 ? 80.940 -23.199 -7.811 1.00 98.33 267 PHE C N 1
ATOM 7200 C CA . PHE C 1 267 ? 81.876 -22.104 -8.037 1.00 109.63 267 PHE C CA 1
ATOM 7201 C C . PHE C 1 267 ? 82.056 -21.522 -6.652 1.00 124.83 267 PHE C C 1
ATOM 7202 O O . PHE C 1 267 ? 81.072 -21.483 -5.909 1.00 128.22 267 PHE C O 1
ATOM 7210 N N . PHE C 1 268 ? 83.272 -21.181 -6.203 1.00 126.60 268 PHE C N 1
ATOM 7211 C CA . PHE C 1 268 ? 84.385 -20.689 -6.948 1.00 122.42 268 PHE C CA 1
ATOM 7212 C C . PHE C 1 268 ? 85.562 -20.760 -5.948 1.00 119.02 268 PHE C C 1
ATOM 7213 O O . PHE C 1 268 ? 85.344 -21.010 -4.770 1.00 117.83 268 PHE C O 1
ATOM 7221 N N . GLU C 1 269 ? 86.800 -20.562 -6.395 1.00 120.00 269 GLU C N 1
ATOM 7222 C CA . GLU C 1 269 ? 88.055 -20.596 -5.551 1.00 115.54 269 GLU C CA 1
ATOM 7223 C C . GLU C 1 269 ? 88.605 -21.883 -4.770 1.00 113.01 269 GLU C C 1
ATOM 7224 O O . GLU C 1 269 ? 88.523 -23.010 -5.289 1.00 102.28 269 GLU C O 1
ATOM 7230 N N . ASP C 1 270 ? 89.248 -21.644 -3.612 1.00 113.85 270 ASP C N 1
ATOM 7231 C CA . ASP C 1 270 ? 89.962 -22.575 -2.699 1.00 110.96 270 ASP C CA 1
ATOM 7232 C C . ASP C 1 270 ? 89.200 -23.653 -1.867 1.00 115.43 270 ASP C C 1
ATOM 7233 O O . ASP C 1 270 ? 89.580 -24.814 -1.897 1.00 106.68 270 ASP C O 1
ATOM 7238 N N . LYS C 1 271 ? 88.100 -23.310 -1.187 1.00 124.73 271 LYS C N 1
ATOM 7239 C CA . LYS C 1 271 ? 87.730 -21.930 -0.863 1.00 129.38 271 LYS C CA 1
ATOM 7240 C C . LYS C 1 271 ? 87.888 -21.494 0.634 1.00 135.09 271 LYS C C 1
ATOM 7241 O O . LYS C 1 271 ? 88.724 -20.634 0.943 1.00 134.74 271 LYS C O 1
ATOM 7247 N N . SER C 1 272 ? 87.045 -22.048 1.523 1.00 138.48 272 SER C N 1
ATOM 7248 C CA . SER C 1 272 ? 86.786 -21.488 2.858 1.00 133.27 272 SER C CA 1
ATOM 7249 C C . SER C 1 272 ? 86.885 -22.375 4.109 1.00 132.97 272 SER C C 1
ATOM 7250 O O . SER C 1 272 ? 86.481 -21.938 5.187 1.00 133.40 272 SER C O 1
ATOM 7253 N N . VAL C 1 273 ? 87.386 -23.591 3.982 1.00 125.65 273 VAL C N 1
ATOM 7254 C CA . VAL C 1 273 ? 87.375 -24.553 5.064 1.00 115.04 273 VAL C CA 1
ATOM 7255 C C . VAL C 1 273 ? 85.959 -24.750 5.654 1.00 113.27 273 VAL C C 1
ATOM 7256 O O . VAL C 1 273 ? 85.759 -24.621 6.851 1.00 106.40 273 VAL C O 1
ATOM 7260 N N . ASP C 1 274 ? 84.987 -25.008 4.776 1.00 112.44 274 ASP C N 1
ATOM 7261 C CA . ASP C 1 274 ? 83.524 -25.032 5.100 1.00 115.43 274 ASP C CA 1
ATOM 7262 C C . ASP C 1 274 ? 82.790 -23.675 4.754 1.00 117.82 274 ASP C C 1
ATOM 7263 O O . ASP C 1 274 ? 83.354 -22.821 4.064 1.00 121.54 274 ASP C O 1
ATOM 7268 N N . VAL C 1 275 ? 81.560 -23.485 5.241 1.00 114.11 275 VAL C N 1
ATOM 7269 C CA . VAL C 1 275 ? 80.841 -22.255 5.065 1.00 101.16 275 VAL C CA 1
ATOM 7270 C C . VAL C 1 275 ? 81.739 -21.070 5.475 1.00 100.05 275 VAL C C 1
ATOM 7271 O O . VAL C 1 275 ? 82.250 -21.049 6.593 1.00 95.26 275 VAL C O 1
ATOM 7275 N N . ILE C 1 276 ? 81.895 -20.068 4.599 1.00 87.91 276 ILE C N 1
ATOM 7276 C CA . ILE C 1 276 ? 81.115 -19.975 3.386 1.00 84.04 276 ILE C CA 1
ATOM 7277 C C . ILE C 1 276 ? 81.777 -19.894 1.987 1.00 76.83 276 ILE C C 1
ATOM 7278 O O . ILE C 1 276 ? 82.640 -19.092 1.719 1.00 73.64 276 ILE C O 1
ATOM 7283 N N . GLN C 1 277 ? 81.261 -20.715 1.099 1.00 74.44 277 GLN C N 1
ATOM 7284 C CA . GLN C 1 277 ? 81.563 -20.732 -0.329 1.00 66.68 277 GLN C CA 1
ATOM 7285 C C . GLN C 1 277 ? 81.022 -19.506 -1.118 1.00 55.71 277 GLN C C 1
ATOM 7286 O O . GLN C 1 277 ? 81.323 -19.351 -2.266 1.00 52.34 277 GLN C O 1
ATOM 7292 N N . ASP C 1 278 ? 80.138 -18.735 -0.491 1.00 42.20 278 ASP C N 1
ATOM 7293 C CA . ASP C 1 278 ? 79.644 -17.432 -0.908 1.00 33.46 278 ASP C CA 1
ATOM 7294 C C . ASP C 1 278 ? 80.698 -16.305 -0.872 1.00 30.15 278 ASP C C 1
ATOM 7295 O O . ASP C 1 278 ? 80.509 -15.283 -1.451 1.00 25.62 278 ASP C O 1
ATOM 7300 N N . ASP C 1 279 ? 81.746 -16.488 -0.099 1.00 26.01 279 ASP C N 1
ATOM 7301 C CA . ASP C 1 279 ? 82.728 -15.442 0.081 1.00 27.14 279 ASP C CA 1
ATOM 7302 C C . ASP C 1 279 ? 83.413 -15.085 -1.234 1.00 23.32 279 ASP C C 1
ATOM 7303 O O . ASP C 1 279 ? 83.968 -14.061 -1.363 1.00 23.65 279 ASP C O 1
ATOM 7308 N N . VAL C 1 280 ? 83.424 -15.989 -2.185 1.00 20.48 280 VAL C N 1
ATOM 7309 C CA . VAL C 1 280 ? 84.040 -15.698 -3.411 1.00 23.20 280 VAL C CA 1
ATOM 7310 C C . VAL C 1 280 ? 83.279 -14.555 -4.130 1.00 22.07 280 VAL C C 1
ATOM 7311 O O . VAL C 1 280 ? 83.870 -13.655 -4.655 1.00 20.79 280 VAL C O 1
ATOM 7315 N N . PHE C 1 281 ? 81.967 -14.594 -4.055 1.00 19.42 281 PHE C N 1
ATOM 7316 C CA . PHE C 1 281 ? 81.173 -13.537 -4.646 1.00 19.75 281 PHE C CA 1
ATOM 7317 C C . PHE C 1 281 ? 81.483 -12.194 -4.007 1.00 19.80 281 PHE C C 1
ATOM 7318 O O . PHE C 1 281 ? 81.582 -11.199 -4.672 1.00 16.95 281 PHE C O 1
ATOM 7326 N N . ARG C 1 282 ? 81.580 -12.197 -2.687 1.00 17.63 282 ARG C N 1
ATOM 7327 C CA . ARG C 1 282 ? 81.847 -11.001 -1.942 1.00 16.48 282 ARG C CA 1
ATOM 7328 C C . ARG C 1 282 ? 83.231 -10.440 -2.259 1.00 18.31 282 ARG C C 1
ATOM 7329 O O . ARG C 1 282 ? 83.378 -9.295 -2.478 1.00 17.11 282 ARG C O 1
ATOM 7337 N N . ARG C 1 283 ? 84.217 -11.303 -2.245 1.00 17.46 283 ARG C N 1
ATOM 7338 C CA . ARG C 1 283 ? 85.578 -10.881 -2.490 1.00 21.94 283 ARG C CA 1
ATOM 7339 C C . ARG C 1 283 ? 85.806 -10.302 -3.894 1.00 18.80 283 ARG C C 1
ATOM 7340 O O . ARG C 1 283 ? 86.332 -9.250 -4.030 1.00 17.18 283 ARG C O 1
ATOM 7348 N N . LEU C 1 284 ? 85.386 -11.025 -4.908 1.00 17.96 284 LEU C N 1
ATOM 7349 C CA . LEU C 1 284 ? 85.542 -10.591 -6.279 1.00 17.04 284 LEU C CA 1
ATOM 7350 C C . LEU C 1 284 ? 84.757 -9.285 -6.596 1.00 15.87 284 LEU C C 1
ATOM 7351 O O . LEU C 1 284 ? 85.220 -8.432 -7.285 1.00 16.25 284 LEU C O 1
ATOM 7356 N N . SER C 1 285 ? 83.548 -9.184 -6.056 1.00 16.28 285 SER C N 1
ATOM 7357 C CA . SER C 1 285 ? 82.743 -7.995 -6.210 1.00 16.74 285 SER C CA 1
ATOM 7358 C C . SER C 1 285 ? 83.431 -6.742 -5.609 1.00 16.89 285 SER C C 1
ATOM 7359 O O . SER C 1 285 ? 83.363 -5.705 -6.152 1.00 17.83 285 SER C O 1
ATOM 7362 N N . ALA C 1 286 ? 83.997 -6.860 -4.440 1.00 17.13 286 ALA C N 1
ATOM 7363 C CA . ALA C 1 286 ? 84.708 -5.744 -3.834 1.00 17.14 286 ALA C CA 1
ATOM 7364 C C . ALA C 1 286 ? 86.064 -5.389 -4.466 1.00 17.94 286 ALA C C 1
ATOM 7365 O O . ALA C 1 286 ? 86.365 -4.264 -4.635 1.00 19.75 286 ALA C O 1
ATOM 7367 N N . CYS C 1 287 ? 86.857 -6.394 -4.787 1.00 17.69 287 CYS C N 1
ATOM 7368 C CA . CYS C 1 287 ? 88.222 -6.203 -5.199 1.00 20.03 287 CYS C CA 1
ATOM 7369 C C . CYS C 1 287 ? 88.489 -6.002 -6.667 1.00 20.59 287 CYS C C 1
ATOM 7370 O O . CYS C 1 287 ? 89.555 -5.555 -7.053 1.00 19.19 287 CYS C O 1
ATOM 7373 N N . HIS C 1 288 ? 87.529 -6.387 -7.483 1.00 17.28 288 HIS C N 1
ATOM 7374 C CA . HIS C 1 288 ? 87.696 -6.289 -8.919 1.00 19.23 288 HIS C CA 1
ATOM 7375 C C . HIS C 1 288 ? 86.466 -5.749 -9.639 1.00 17.13 288 HIS C C 1
ATOM 7376 O O . HIS C 1 288 ? 85.470 -5.567 -9.059 1.00 16.21 288 HIS C O 1
ATOM 7383 N N . ASN C 1 289 ? 86.628 -5.506 -10.920 1.00 15.61 289 ASN C N 1
ATOM 7384 C CA . ASN C 1 289 ? 85.511 -5.082 -11.698 1.00 14.06 289 ASN C CA 1
ATOM 7385 C C . ASN C 1 289 ? 84.765 -6.354 -12.106 1.00 13.47 289 ASN C C 1
ATOM 7386 O O . ASN C 1 289 ? 84.909 -6.848 -13.184 1.00 12.24 289 ASN C O 1
ATOM 7391 N N . VAL C 1 290 ? 83.987 -6.851 -11.160 1.00 11.66 290 VAL C N 1
ATOM 7392 C CA . VAL C 1 290 ? 83.270 -8.088 -11.321 1.00 11.35 290 VAL C CA 1
ATOM 7393 C C . VAL C 1 290 ? 81.802 -7.900 -10.941 1.00 11.10 290 VAL C C 1
ATOM 7394 O O . VAL C 1 290 ? 81.528 -7.267 -9.985 1.00 13.00 290 VAL C O 1
ATOM 7398 N N . LEU C 1 291 ? 80.912 -8.458 -11.726 1.00 10.63 291 LEU C N 1
ATOM 7399 C CA . LEU C 1 291 ? 79.484 -8.324 -11.499 1.00 11.20 291 LEU C CA 1
ATOM 7400 C C . LEU C 1 291 ? 78.833 -9.703 -11.563 1.00 11.19 291 LEU C C 1
ATOM 7401 O O . LEU C 1 291 ? 78.991 -10.373 -12.545 1.00 10.56 291 LEU C O 1
ATOM 7406 N N . PHE C 1 292 ? 78.090 -10.057 -10.516 1.00 10.52 292 PHE C N 1
ATOM 7407 C CA . PHE C 1 292 ? 77.305 -11.282 -10.491 1.00 10.45 292 PHE C CA 1
ATOM 7408 C C . PHE C 1 292 ? 75.827 -10.918 -10.516 1.00 10.04 292 PHE C C 1
ATOM 7409 O O . PHE C 1 292 ? 75.427 -10.008 -9.887 1.00 9.51 292 PHE C O 1
ATOM 7417 N N . THR C 1 293 ? 75.065 -11.707 -11.241 1.00 10.21 293 THR C N 1
ATOM 7418 C CA . THR C 1 293 ? 73.633 -11.716 -11.108 1.00 10.55 293 THR C CA 1
ATOM 7419 C C . TH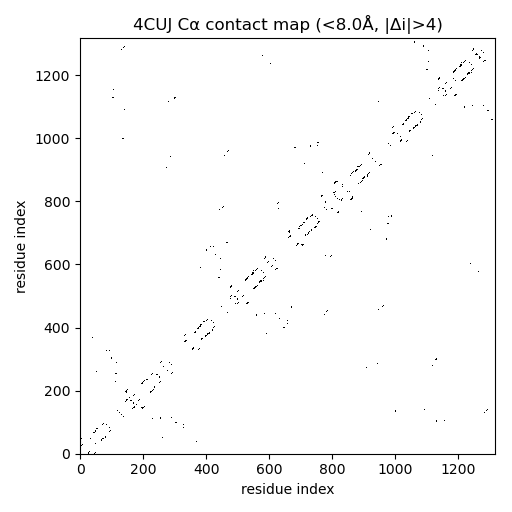R C 1 293 ? 73.104 -13.174 -10.913 1.00 11.26 293 THR C C 1
ATOM 7420 O O . THR C 1 293 ? 73.731 -14.095 -11.262 1.00 11.51 293 THR C O 1
ATOM 7424 N N . GLY C 1 294 ? 71.954 -13.271 -10.288 1.00 11.32 294 GLY C N 1
ATOM 7425 C CA . GLY C 1 294 ? 71.423 -14.521 -9.853 1.00 13.09 294 GLY C CA 1
ATOM 7426 C C . GLY C 1 294 ? 70.544 -15.215 -10.856 1.00 13.55 294 GLY C C 1
ATOM 7427 O O . GLY C 1 294 ? 69.395 -15.329 -10.645 1.00 13.72 294 GLY C O 1
ATOM 7428 N N . HIS C 1 295 ? 71.120 -15.658 -11.939 1.00 14.44 295 HIS C N 1
ATOM 7429 C CA . HIS C 1 295 ? 70.339 -16.242 -12.990 1.00 14.11 295 HIS C CA 1
ATOM 7430 C C . HIS C 1 295 ? 69.192 -15.332 -13.420 1.00 13.08 295 HIS C C 1
ATOM 7431 O O . HIS C 1 295 ? 68.067 -15.716 -13.394 1.00 12.59 295 HIS C O 1
ATOM 7438 N N . GLN C 1 296 ? 69.555 -14.129 -13.770 1.00 10.89 296 GLN C N 1
ATOM 7439 C CA . GLN C 1 296 ? 68.630 -13.067 -14.025 1.00 10.41 296 GLN C CA 1
ATOM 7440 C C . GLN C 1 296 ? 68.401 -12.887 -15.526 1.00 10.33 296 GLN C C 1
ATOM 7441 O O . GLN C 1 296 ? 67.646 -12.110 -15.883 1.00 10.73 296 GLN C O 1
ATOM 7447 N N . ALA C 1 297 ? 69.077 -13.661 -16.353 1.00 10.60 297 ALA C N 1
ATOM 7448 C CA . ALA C 1 297 ? 69.081 -13.405 -17.781 1.00 12.98 297 ALA C CA 1
ATOM 7449 C C . ALA C 1 297 ? 67.693 -13.428 -18.439 1.00 12.59 297 ALA C C 1
ATOM 7450 O O . ALA C 1 297 ? 67.501 -12.775 -19.369 1.00 12.82 297 ALA C O 1
ATOM 7452 N N . PHE C 1 298 ? 66.780 -14.209 -17.927 1.00 13.42 298 PHE C N 1
ATOM 7453 C CA . PHE C 1 298 ? 65.449 -14.259 -18.495 1.00 14.52 298 PHE C CA 1
ATOM 7454 C C . PHE C 1 298 ? 64.398 -13.387 -17.819 1.00 14.61 298 PHE C C 1
ATOM 7455 O O . PHE C 1 298 ? 63.273 -13.462 -18.141 1.00 15.51 298 PHE C O 1
ATOM 7463 N N . LEU C 1 299 ? 64.834 -12.551 -16.887 1.00 13.54 299 LEU C N 1
ATOM 7464 C CA . LEU C 1 299 ? 63.943 -11.791 -16.058 1.00 12.54 299 LEU C CA 1
ATOM 7465 C C . LEU C 1 299 ? 63.482 -10.481 -16.710 1.00 12.95 299 LEU C C 1
ATOM 7466 O O . LEU C 1 299 ? 63.828 -9.445 -16.311 1.00 11.49 299 LEU C O 1
ATOM 7471 N N . THR C 1 300 ? 62.659 -10.619 -17.720 1.00 11.80 300 THR C N 1
ATOM 7472 C CA . THR C 1 300 ? 61.935 -9.526 -18.286 1.00 11.63 300 THR C CA 1
ATOM 7473 C C . THR C 1 300 ? 60.458 -9.910 -18.365 1.00 11.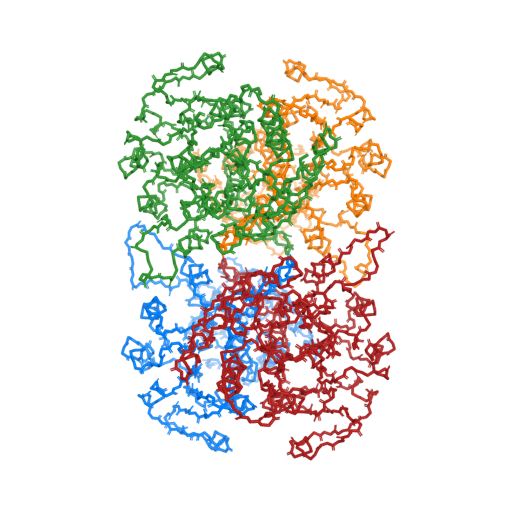93 300 THR C C 1
ATOM 7474 O O . THR C 1 300 ? 60.172 -11.036 -18.481 1.00 11.14 300 THR C O 1
ATOM 7478 N N . ALA C 1 301 ? 59.591 -8.923 -18.396 1.00 13.12 301 ALA C N 1
ATOM 7479 C CA . ALA C 1 301 ? 58.147 -9.178 -18.428 1.00 14.88 301 ALA C CA 1
ATOM 7480 C C . ALA C 1 301 ? 57.857 -10.040 -19.620 1.00 15.14 301 ALA C C 1
ATOM 7481 O O . ALA C 1 301 ? 57.203 -10.991 -19.493 1.00 14.34 301 ALA C O 1
ATOM 7483 N N . GLU C 1 302 ? 58.436 -9.719 -20.757 1.00 14.17 302 GLU C N 1
ATOM 7484 C CA . GLU C 1 302 ? 58.153 -10.461 -21.973 1.00 14.15 302 GLU C CA 1
ATOM 7485 C C . GLU C 1 302 ? 58.598 -11.921 -21.944 1.00 13.21 302 GLU C C 1
ATOM 7486 O O . GLU C 1 302 ? 57.896 -12.788 -22.377 1.00 12.65 302 GLU C O 1
ATOM 7492 N N . ALA C 1 303 ? 59.794 -12.150 -21.440 1.00 12.39 303 ALA C N 1
ATOM 7493 C CA . ALA C 1 303 ? 60.314 -13.494 -21.291 1.00 12.00 303 ALA C CA 1
ATOM 7494 C C . ALA C 1 303 ? 59.473 -14.300 -20.279 1.00 12.89 303 ALA C C 1
ATOM 7495 O O . ALA C 1 303 ? 59.228 -15.432 -20.460 1.00 13.75 303 ALA C O 1
ATOM 7497 N N . LEU C 1 304 ? 59.092 -13.654 -19.206 1.00 13.22 304 LEU C N 1
ATOM 7498 C CA . LEU C 1 304 ? 58.272 -14.287 -18.200 1.00 14.72 304 LEU C CA 1
ATOM 7499 C C . LEU C 1 304 ? 56.870 -14.634 -18.725 1.00 16.62 304 LEU C C 1
ATOM 7500 O O . LEU C 1 304 ? 56.299 -15.632 -18.382 1.00 16.43 304 LEU C O 1
ATOM 7505 N N . ILE C 1 305 ? 56.339 -13.744 -19.531 1.00 16.29 305 ILE C N 1
ATOM 7506 C CA . ILE C 1 305 ? 55.083 -13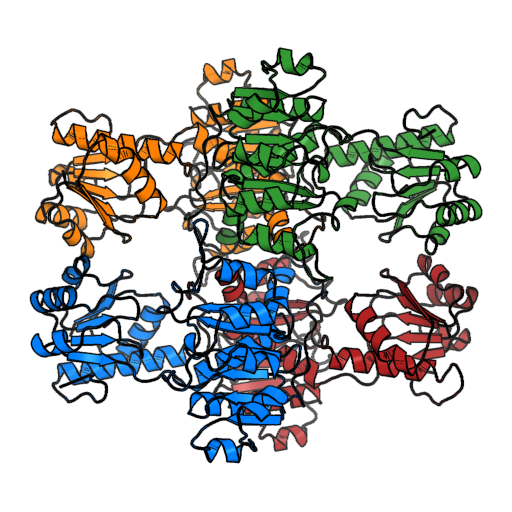.999 -20.225 1.00 17.09 305 ILE C CA 1
ATOM 7507 C C . ILE C 1 305 ? 55.211 -15.195 -21.151 1.00 16.70 305 ILE C C 1
ATOM 7508 O O . ILE C 1 305 ? 54.365 -16.000 -21.171 1.00 17.77 305 ILE C O 1
ATOM 7513 N N . SER C 1 306 ? 56.306 -15.314 -21.872 1.00 16.40 306 SER C N 1
ATOM 7514 C CA . SER C 1 306 ? 56.532 -16.465 -22.726 1.00 17.44 306 SER C CA 1
ATOM 7515 C C . SER C 1 306 ? 56.626 -17.783 -21.975 1.00 18.65 306 SER C C 1
ATOM 7516 O O . SER C 1 306 ? 56.105 -18.763 -22.421 1.00 18.08 306 SER C O 1
ATOM 7519 N N . ILE C 1 307 ? 57.319 -17.778 -20.847 1.00 16.48 307 ILE C N 1
ATOM 7520 C CA . ILE C 1 307 ? 57.409 -18.938 -20.003 1.00 17.07 307 ILE C CA 1
ATOM 7521 C C . ILE C 1 307 ? 56.013 -19.319 -19.482 1.00 17.78 307 ILE C C 1
ATOM 7522 O O . ILE C 1 307 ? 55.661 -20.451 -19.460 1.00 17.89 307 ILE C O 1
ATOM 7527 N N . SER C 1 308 ? 55.264 -18.334 -19.071 1.00 17.54 308 SER C N 1
ATOM 7528 C CA . SER C 1 308 ? 53.930 -18.550 -18.572 1.00 20.26 308 SER C CA 1
ATOM 7529 C C . SER C 1 308 ? 52.992 -19.136 -19.649 1.00 21.11 308 SER C C 1
ATOM 7530 O O . SER C 1 308 ? 52.335 -20.111 -19.418 1.00 18.24 308 SER C O 1
ATOM 7533 N N . GLU C 1 309 ? 53.024 -18.557 -20.838 1.00 19.68 309 GLU C N 1
ATOM 7534 C CA . GLU C 1 309 ? 52.213 -19.068 -21.944 1.00 20.54 309 GLU C CA 1
ATOM 7535 C C . GLU C 1 309 ? 52.593 -20.484 -22.312 1.00 20.37 309 GLU C C 1
ATOM 7536 O O . GLU C 1 309 ? 51.739 -21.301 -22.479 1.00 22.51 309 GLU C O 1
ATOM 7542 N N . THR C 1 310 ? 53.873 -20.769 -22.406 1.00 18.86 310 THR C N 1
ATOM 7543 C CA . THR C 1 310 ? 54.292 -22.083 -22.763 1.00 20.42 310 THR C CA 1
ATOM 7544 C C . THR C 1 310 ? 53.807 -23.094 -21.703 1.00 22.09 310 THR C C 1
ATOM 7545 O O . THR C 1 310 ? 53.341 -24.138 -22.010 1.00 21.58 310 THR C O 1
ATOM 7549 N N . THR C 1 311 ? 53.931 -22.722 -20.451 1.00 19.61 311 THR C N 1
ATOM 7550 C CA . THR C 1 311 ? 53.573 -23.626 -19.386 1.00 19.11 311 THR C CA 1
ATOM 7551 C C . THR C 1 311 ? 52.072 -23.960 -19.385 1.00 21.93 311 THR C C 1
ATOM 7552 O O . THR C 1 311 ? 51.704 -25.080 -19.321 1.00 21.12 311 THR C O 1
ATOM 7556 N N . LEU C 1 312 ? 51.240 -22.945 -19.442 1.00 20.15 312 LEU C N 1
ATOM 7557 C CA . LEU C 1 312 ? 49.797 -23.143 -19.506 1.00 24.09 312 LEU C CA 1
ATOM 7558 C C . LEU C 1 312 ? 49.358 -23.868 -20.769 1.00 26.29 312 LEU C C 1
ATOM 7559 O O . LEU C 1 312 ? 48.489 -24.682 -20.712 1.00 23.90 312 LEU C O 1
ATOM 7564 N N . GLN C 1 313 ? 49.970 -23.547 -21.887 1.00 25.56 313 GLN C N 1
ATOM 7565 C CA . GLN C 1 313 ? 49.710 -24.280 -23.114 1.00 30.53 313 GLN C CA 1
ATOM 7566 C C . GLN C 1 313 ? 50.132 -25.737 -22.983 1.00 29.92 313 GLN C C 1
ATOM 7567 O O . GLN C 1 313 ? 49.443 -26.601 -23.415 1.00 27.99 313 GLN C O 1
ATOM 7573 N N . ASN C 1 314 ? 51.280 -25.992 -22.383 1.00 25.87 314 ASN C N 1
ATOM 7574 C CA . ASN C 1 314 ? 51.769 -27.328 -22.235 1.00 26.22 314 ASN C CA 1
ATOM 7575 C C . ASN C 1 314 ? 50.739 -28.114 -21.437 1.00 28.43 314 ASN C C 1
ATOM 7576 O O . ASN C 1 314 ? 50.374 -29.199 -21.794 1.00 29.27 314 ASN C O 1
ATOM 7581 N N . LEU C 1 315 ? 50.262 -27.536 -20.354 1.00 27.30 315 LEU C N 1
ATOM 7582 C CA . LEU C 1 315 ? 49.294 -28.187 -19.498 1.00 28.25 315 LEU C CA 1
ATOM 7583 C C . LEU C 1 315 ? 47.931 -28.471 -20.179 1.00 32.24 315 LEU C C 1
ATOM 7584 O O . LEU C 1 315 ? 47.356 -29.505 -19.974 1.00 30.67 315 LEU C O 1
ATOM 7589 N N . SER C 1 316 ? 47.433 -27.550 -20.985 1.00 31.14 316 SER C N 1
ATOM 7590 C CA . SER C 1 316 ? 46.226 -27.795 -21.733 1.00 31.95 316 SER C CA 1
ATOM 7591 C C . SER C 1 316 ? 46.360 -28.922 -22.697 1.00 32.76 316 SER C C 1
ATOM 7592 O O . SER C 1 316 ? 45.511 -29.749 -22.775 1.00 33.18 316 SER C O 1
ATOM 7595 N N . GLN C 1 317 ? 47.474 -28.978 -23.383 1.00 33.35 317 GLN C N 1
ATOM 7596 C CA . GLN C 1 317 ? 47.724 -30.036 -24.310 1.00 35.47 317 GLN C CA 1
ATOM 7597 C C . GLN C 1 317 ? 47.702 -31.360 -23.567 1.00 40.74 317 GLN C C 1
ATOM 7598 O O . GLN C 1 317 ? 47.206 -32.340 -24.088 1.00 36.55 317 GLN C O 1
ATOM 7604 N N . LEU C 1 318 ? 48.254 -31.395 -22.363 1.00 34.53 318 LEU C N 1
ATOM 7605 C CA . LEU C 1 318 ? 48.289 -32.625 -21.590 1.00 33.40 318 LEU C CA 1
ATOM 7606 C C . LEU C 1 318 ? 46.925 -33.147 -21.186 1.00 37.88 318 LEU C C 1
ATOM 7607 O O . LEU C 1 318 ? 46.644 -34.314 -21.302 1.00 41.96 318 LEU C O 1
ATOM 7612 N N . GLU C 1 319 ? 46.094 -32.261 -20.699 1.00 40.25 319 GLU C N 1
ATOM 7613 C CA . GLU C 1 319 ? 44.760 -32.550 -20.259 1.00 43.55 319 GLU C CA 1
ATOM 7614 C C . GLU C 1 319 ? 43.911 -33.071 -21.404 1.00 47.16 319 GLU C C 1
ATOM 7615 O O . GLU C 1 319 ? 43.198 -34.028 -21.265 1.00 47.12 319 GLU C O 1
ATOM 7621 N N . LYS C 1 320 ? 44.008 -32.395 -22.535 1.00 47.87 320 LYS C N 1
ATOM 7622 C CA . LYS C 1 320 ? 43.293 -32.712 -23.766 1.00 48.34 320 LYS C CA 1
ATOM 7623 C C . LYS C 1 320 ? 43.817 -33.949 -24.437 1.00 49.18 320 LYS C C 1
ATOM 7624 O O . LYS C 1 320 ? 43.210 -34.449 -25.350 1.00 55.24 320 LYS C O 1
ATOM 7630 N N . GLY C 1 321 ? 44.940 -34.449 -23.990 1.00 46.49 321 GLY C N 1
ATOM 7631 C CA . GLY C 1 321 ? 45.501 -35.626 -24.570 1.00 50.87 321 GLY C CA 1
ATOM 7632 C C . GLY C 1 321 ? 46.279 -35.390 -25.850 1.00 54.99 321 GLY C C 1
ATOM 7633 O O . GLY C 1 321 ? 46.679 -36.337 -26.517 1.00 53.06 321 GLY C O 1
ATOM 7634 N N . GLU C 1 322 ? 46.520 -34.129 -26.181 1.00 52.40 322 GLU C N 1
ATOM 7635 C CA . GLU C 1 322 ? 47.266 -33.836 -27.384 1.00 51.30 322 GLU C CA 1
ATOM 7636 C C . GLU C 1 322 ? 48.734 -34.060 -27.188 1.00 52.48 322 GLU C C 1
ATOM 7637 O O . GLU C 1 322 ? 49.200 -34.199 -26.067 1.00 53.12 322 GLU C O 1
ATOM 7643 N N . ALA C 1 323 ? 49.456 -34.169 -28.281 1.00 50.24 323 ALA C N 1
ATOM 7644 C CA . ALA C 1 323 ? 50.869 -34.317 -28.146 1.00 49.76 323 ALA C CA 1
ATOM 7645 C C . ALA C 1 323 ? 51.466 -32.994 -27.636 1.00 46.24 323 ALA C C 1
ATOM 7646 O O . ALA C 1 323 ? 51.182 -31.927 -28.153 1.00 45.14 323 ALA C O 1
ATOM 7648 N N . CYS C 1 324 ? 52.280 -33.085 -26.603 1.00 43.48 324 CYS C N 1
ATOM 7649 C CA . CYS C 1 324 ? 52.997 -31.918 -26.133 1.00 39.52 324 CYS C CA 1
ATOM 7650 C C . CYS C 1 324 ? 54.402 -32.094 -26.526 1.00 36.91 324 CYS C C 1
ATOM 7651 O O . CYS C 1 324 ? 55.106 -32.951 -26.047 1.00 34.29 324 CYS C O 1
ATOM 7654 N N . PRO C 1 325 ? 54.837 -31.252 -27.420 1.00 36.99 325 PRO C N 1
ATOM 7655 C CA . PRO C 1 325 ? 56.196 -31.297 -27.912 1.00 36.06 325 PRO C CA 1
ATOM 7656 C C . PRO C 1 325 ? 57.191 -30.989 -26.792 1.00 35.38 325 PRO C C 1
ATOM 7657 O O . PRO C 1 325 ? 58.348 -31.306 -26.896 1.00 35.09 325 PRO C O 1
ATOM 7661 N N . ASN C 1 326 ? 56.720 -30.373 -25.727 1.00 32.24 326 ASN C N 1
ATOM 7662 C CA . ASN C 1 326 ? 57.608 -29.986 -24.641 1.00 32.38 326 ASN C CA 1
ATOM 7663 C C . ASN C 1 326 ? 57.732 -31.076 -23.578 1.00 34.18 326 ASN C C 1
ATOM 7664 O O . ASN C 1 326 ? 58.355 -30.902 -22.559 1.00 28.52 326 ASN C O 1
ATOM 7669 N N . ALA C 1 327 ? 57.113 -32.213 -23.863 1.00 32.35 327 ALA C N 1
ATOM 7670 C CA . ALA C 1 327 ? 57.076 -33.302 -22.929 1.00 31.53 327 ALA C CA 1
ATOM 7671 C C . ALA C 1 327 ? 58.445 -33.852 -22.833 1.00 33.41 327 ALA C C 1
ATOM 7672 O O . ALA C 1 327 ? 59.166 -33.849 -23.787 1.00 36.05 327 ALA C O 1
ATOM 7674 N N . LEU C 1 328 ? 58.804 -34.329 -21.667 1.00 31.77 328 LEU C N 1
ATOM 7675 C CA . LEU C 1 328 ? 60.115 -34.875 -21.477 1.00 37.16 328 LEU C CA 1
ATOM 7676 C C . LEU C 1 328 ? 60.220 -36.370 -21.742 1.00 41.98 328 LEU C C 1
ATOM 7677 O O . LEU C 1 328 ? 61.248 -36.921 -21.617 1.00 41.21 328 LEU C O 1
ATOM 7682 N N . PHE C 1 329 ? 59.125 -36.974 -22.173 1.00 52.41 329 PHE C N 1
ATOM 7683 C CA . PHE C 1 329 ? 59.137 -38.325 -22.750 1.00 53.35 329 PHE C CA 1
ATOM 7684 C C . PHE C 1 329 ? 57.892 -38.601 -23.527 1.00 52.11 329 PHE C C 1
ATOM 7685 O O . PHE C 1 329 ? 56.811 -38.464 -23.014 1.00 54.29 329 PHE C O 1
ATOM 7693 N N . MET D 1 1 ? 60.129 -37.324 21.159 1.00 43.15 1 MET D N 1
ATOM 7694 C CA . MET D 1 1 ? 59.128 -36.323 20.844 1.00 43.71 1 MET D CA 1
ATOM 7695 C C . MET D 1 1 ? 59.621 -35.635 19.565 1.00 43.04 1 MET D C 1
ATOM 7696 O O . MET D 1 1 ? 60.793 -35.444 19.382 1.00 42.19 1 MET D O 1
ATOM 7701 N N . LYS D 1 2 ? 58.707 -35.361 18.659 1.00 42.44 2 LYS D N 1
ATOM 7702 C CA . LYS D 1 2 ? 59.078 -34.803 17.385 1.00 38.67 2 LYS D CA 1
ATOM 7703 C C . LYS D 1 2 ? 58.433 -33.473 17.277 1.00 35.13 2 LYS D C 1
ATOM 7704 O O . LYS D 1 2 ? 57.288 -33.332 17.519 1.00 28.71 2 LYS D O 1
ATOM 7710 N N . LEU D 1 3 ? 59.243 -32.484 16.913 1.00 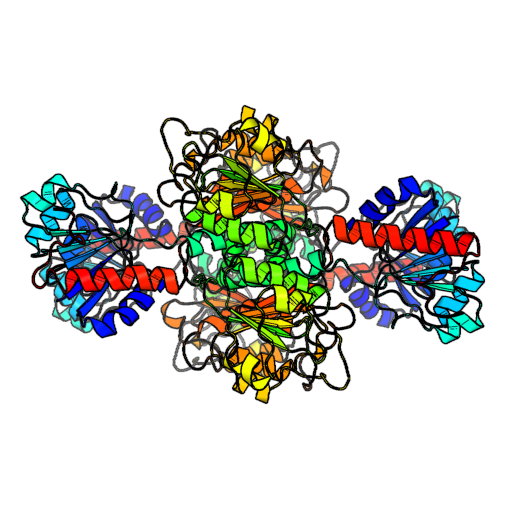29.65 3 LEU D N 1
ATOM 7711 C CA . LEU D 1 3 ? 58.829 -31.108 16.910 1.00 26.94 3 LEU D CA 1
ATOM 7712 C C . LEU D 1 3 ? 58.987 -30.522 15.508 1.00 23.56 3 LEU D C 1
ATOM 7713 O O . LEU D 1 3 ? 60.037 -30.556 14.983 1.00 23.93 3 LEU D O 1
ATOM 7718 N N . ALA D 1 4 ? 57.914 -29.989 14.967 1.00 23.33 4 ALA D N 1
ATOM 7719 C CA . ALA D 1 4 ? 57.947 -29.275 13.699 1.00 22.17 4 ALA D CA 1
ATOM 7720 C C . ALA D 1 4 ? 58.075 -27.778 13.961 1.00 19.11 4 ALA D C 1
ATOM 7721 O O . ALA D 1 4 ? 57.279 -27.232 14.637 1.00 20.11 4 ALA D O 1
ATOM 7723 N N . VAL D 1 5 ? 59.086 -27.147 13.389 1.00 18.56 5 VAL D N 1
ATOM 7724 C CA . VAL D 1 5 ? 59.320 -25.754 13.636 1.00 16.43 5 VA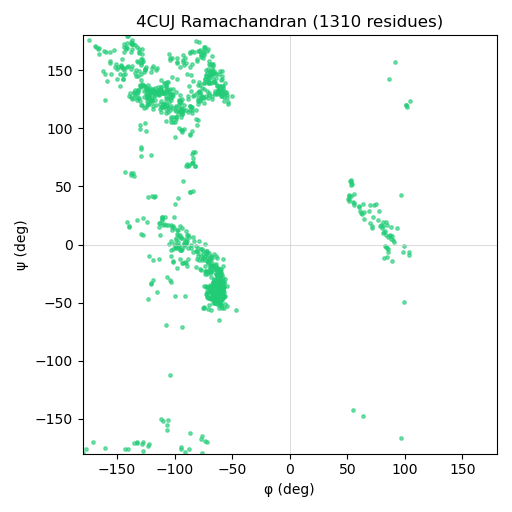L D CA 1
ATOM 7725 C C . VAL D 1 5 ? 59.010 -24.935 12.377 1.00 15.65 5 VAL D C 1
ATOM 7726 O O . VAL D 1 5 ? 59.612 -25.161 11.369 1.00 14.06 5 VAL D O 1
ATOM 7730 N N . TYR D 1 6 ? 58.073 -24.001 12.488 1.00 14.08 6 TYR D N 1
ATOM 7731 C CA . TYR D 1 6 ? 57.651 -23.170 11.397 1.00 14.89 6 TYR D CA 1
ATOM 7732 C C . TYR D 1 6 ? 58.332 -21.777 11.378 1.00 15.22 6 TYR D C 1
ATOM 7733 O O . TYR D 1 6 ? 58.758 -21.318 12.379 1.00 13.21 6 TYR D O 1
ATOM 7742 N N . SER D 1 7 ? 58.367 -21.168 10.207 1.00 14.83 7 SER D N 1
ATOM 7743 C CA . SER D 1 7 ? 58.917 -19.839 10.022 1.00 14.99 7 SER D CA 1
ATOM 7744 C C . SER D 1 7 ? 60.387 -19.831 10.427 1.00 14.20 7 SER D C 1
ATOM 7745 O O . SER D 1 7 ? 60.907 -18.871 10.927 1.00 15.32 7 SER D O 1
ATOM 7748 N N . THR D 1 8 ? 61.031 -20.939 10.207 1.00 13.52 8 THR D N 1
ATOM 7749 C CA . THR D 1 8 ? 62.364 -21.103 10.641 1.00 13.60 8 THR D CA 1
ATOM 7750 C C . THR D 1 8 ? 63.336 -20.191 9.890 1.00 14.85 8 THR D C 1
ATOM 7751 O O . THR D 1 8 ? 63.422 -20.219 8.721 1.00 12.44 8 THR D O 1
ATOM 7755 N N . LYS D 1 9 ? 64.107 -19.474 10.681 1.00 12.99 9 LYS D N 1
ATOM 7756 C CA . LYS D 1 9 ? 65.274 -18.762 10.227 1.00 13.26 9 LYS D CA 1
ATOM 7757 C C . LYS D 1 9 ? 66.578 -19.467 10.611 1.00 13.29 9 LYS D C 1
ATOM 7758 O O . LYS D 1 9 ? 66.604 -20.223 11.540 1.00 12.70 9 LYS D O 1
ATOM 7764 N N . GLN D 1 10 ? 67.649 -19.158 9.913 1.00 13.47 10 GLN D N 1
ATOM 7765 C CA . GLN D 1 10 ? 68.841 -19.894 10.192 1.00 15.00 10 GLN D CA 1
ATOM 7766 C C . GLN D 1 10 ? 69.286 -19.714 11.653 1.00 14.27 10 GLN D C 1
ATOM 7767 O O . GLN D 1 10 ? 69.786 -20.618 12.225 1.00 13.04 10 GLN D O 1
ATOM 7773 N N . TYR D 1 11 ? 69.090 -18.542 12.218 1.00 12.48 11 TYR D N 1
ATOM 7774 C CA . TYR D 1 11 ? 69.416 -18.355 13.607 1.00 13.53 11 TYR D CA 1
ATOM 7775 C C . TYR D 1 11 ? 68.538 -19.208 14.570 1.00 13.99 11 TYR D C 1
ATOM 7776 O O . TYR D 1 11 ? 68.998 -19.629 15.585 1.00 13.52 11 TYR D O 1
ATOM 7785 N N . ASP D 1 12 ? 67.280 -19.382 14.214 1.00 15.15 12 ASP D N 1
ATOM 7786 C CA . ASP D 1 12 ? 66.351 -20.197 14.995 1.00 16.82 12 ASP D CA 1
ATOM 7787 C C . ASP D 1 12 ? 66.815 -21.615 15.041 1.00 16.74 12 ASP D C 1
ATOM 7788 O O . ASP D 1 12 ? 66.906 -22.200 16.068 1.00 16.79 12 ASP D O 1
ATOM 7793 N N . LYS D 1 13 ? 67.139 -22.130 13.891 1.00 17.06 13 LYS D N 1
ATOM 7794 C CA . LYS D 1 13 ? 67.653 -23.471 13.787 1.00 18.16 13 LYS D CA 1
ATOM 7795 C C . LYS D 1 13 ? 68.976 -23.633 14.542 1.00 18.05 13 LYS D C 1
ATOM 7796 O O . LYS D 1 13 ? 69.122 -24.567 15.269 1.00 21.88 13 LYS D O 1
ATOM 7802 N N . LYS D 1 14 ? 69.901 -22.704 14.392 1.00 17.91 14 LYS D N 1
ATOM 7803 C CA . LYS D 1 14 ? 71.184 -22.897 14.999 1.00 17.88 14 LYS D CA 1
ATOM 7804 C C . LYS D 1 14 ? 71.047 -23.031 16.486 1.00 18.14 14 LYS D C 1
ATOM 7805 O O . LYS D 1 14 ? 71.572 -23.919 17.049 1.00 20.58 14 LYS D O 1
ATOM 7811 N N . TYR D 1 15 ? 70.359 -22.104 17.112 1.00 16.74 15 TYR D N 1
ATOM 7812 C CA . TYR D 1 15 ? 70.186 -22.155 18.550 1.00 18.60 15 TYR D CA 1
ATOM 7813 C C . TYR D 1 15 ? 69.278 -23.277 19.092 1.00 20.01 15 TYR D C 1
ATOM 7814 O O . TYR D 1 15 ? 69.526 -23.829 20.135 1.00 19.44 15 TYR D O 1
ATOM 7823 N N . LEU D 1 16 ? 68.237 -23.585 18.369 1.00 21.17 16 LEU D N 1
ATOM 7824 C CA . LEU D 1 16 ? 67.406 -24.693 18.773 1.00 23.93 16 LEU D CA 1
ATOM 7825 C C . LEU D 1 16 ? 68.163 -26.002 18.754 1.00 25.30 16 LEU D C 1
ATOM 7826 O O . LEU D 1 16 ? 68.100 -26.762 19.698 1.00 26.41 16 LEU D O 1
ATOM 7831 N N . GLN D 1 17 ? 68.916 -26.235 17.701 1.00 24.98 17 GLN D N 1
ATOM 7832 C CA . GLN D 1 17 ? 69.740 -27.407 17.648 1.00 28.51 17 GLN D CA 1
ATOM 7833 C C . GLN D 1 17 ? 70.766 -27.444 18.766 1.00 32.61 17 GLN D C 1
ATOM 7834 O O . GLN D 1 17 ? 70.913 -28.434 19.386 1.00 34.49 17 GLN D O 1
ATOM 7840 N N . GLN D 1 18 ? 71.434 -26.351 19.029 1.00 30.29 18 GLN D N 1
ATOM 7841 C CA . GLN D 1 18 ? 72.364 -26.322 20.112 1.00 30.70 18 GLN D CA 1
ATOM 7842 C C . GLN D 1 18 ? 71.703 -26.571 21.488 1.00 30.42 18 GLN D C 1
ATOM 7843 O O . GLN D 1 18 ? 72.152 -27.391 22.216 1.00 33.13 18 GLN D O 1
ATOM 7849 N N . VAL D 1 19 ? 70.621 -25.909 21.799 1.00 29.27 19 VAL D N 1
ATOM 7850 C CA . VAL D 1 19 ? 69.913 -26.129 23.044 1.00 33.31 19 VAL D CA 1
ATOM 7851 C C . VAL D 1 19 ? 69.336 -27.557 23.162 1.00 38.37 19 VAL D C 1
ATOM 7852 O O . VAL D 1 19 ? 69.257 -28.098 24.243 1.00 35.72 19 VAL D O 1
ATOM 7856 N N . ASN D 1 20 ? 69.027 -28.172 22.026 1.00 37.21 20 ASN D N 1
ATOM 7857 C CA . ASN D 1 20 ? 68.410 -29.502 21.956 1.00 37.45 20 ASN D CA 1
ATOM 7858 C C . ASN D 1 20 ? 69.311 -30.605 22.435 1.00 41.00 20 ASN D C 1
ATOM 7859 O O . ASN D 1 20 ? 68.884 -31.689 22.649 1.00 39.02 20 ASN D O 1
ATOM 7864 N N . GLU D 1 21 ? 70.562 -30.291 22.624 1.00 47.64 21 GLU D N 1
ATOM 7865 C CA . GLU D 1 21 ? 71.515 -31.281 23.073 1.00 50.47 21 GLU D CA 1
ATOM 7866 C C . GLU D 1 21 ? 71.122 -31.849 24.386 1.00 47.87 21 GLU D C 1
ATOM 7867 O O . GLU D 1 21 ? 71.519 -32.900 24.735 1.00 54.65 21 GLU D O 1
ATOM 7873 N N . ALA D 1 22 ? 70.374 -31.097 25.136 1.00 52.73 22 ALA D N 1
ATOM 7874 C CA . ALA D 1 22 ? 70.051 -31.484 26.473 1.00 53.12 22 ALA D CA 1
ATOM 7875 C C . ALA D 1 22 ? 68.573 -31.801 26.630 1.00 53.05 22 ALA D C 1
ATOM 7876 O O . ALA D 1 22 ? 68.073 -31.948 27.728 1.00 44.39 22 ALA D O 1
ATOM 7878 N N . PHE D 1 23 ? 67.865 -31.836 25.512 1.00 54.82 23 PHE D N 1
ATOM 7879 C CA . PHE D 1 23 ? 66.551 -32.415 25.507 1.00 50.23 23 PHE D CA 1
ATOM 7880 C C . PHE D 1 23 ? 66.352 -33.613 24.607 1.00 47.21 23 PHE D C 1
ATOM 7881 O O . PHE D 1 23 ? 65.582 -34.474 24.931 1.00 51.83 23 PHE D O 1
ATOM 7889 N N . GLY D 1 24 ? 67.067 -33.691 23.511 1.00 43.69 24 GLY D N 1
ATOM 7890 C CA . GLY D 1 24 ? 67.026 -34.858 22.666 1.00 43.98 24 GLY D CA 1
ATOM 7891 C C . GLY D 1 24 ? 65.923 -35.046 21.633 1.00 45.96 24 GLY D C 1
ATOM 7892 O O . GLY D 1 24 ? 65.825 -36.105 21.034 1.00 47.25 24 GLY D O 1
ATOM 7893 N N . PHE D 1 25 ? 65.140 -34.022 21.362 1.00 45.27 25 PHE D N 1
ATOM 7894 C CA . PHE D 1 25 ? 64.045 -34.174 20.444 1.00 41.81 25 PHE D CA 1
ATOM 7895 C C . PHE D 1 25 ? 64.479 -34.412 19.047 1.00 37.85 25 PHE D C 1
ATOM 7896 O O . PHE D 1 25 ? 65.604 -34.218 18.700 1.00 39.44 25 PHE D O 1
ATOM 7904 N N . GLU D 1 26 ? 63.556 -34.904 18.255 1.00 36.11 26 GLU D N 1
ATOM 7905 C CA . GLU D 1 26 ? 63.753 -34.985 16.858 1.00 32.56 26 GLU D CA 1
ATOM 7906 C C . GLU D 1 26 ? 63.140 -33.694 16.333 1.00 29.57 26 GLU D C 1
ATOM 7907 O O . GLU D 1 26 ? 62.023 -33.383 16.634 1.00 27.07 26 GLU D O 1
ATOM 7913 N N . LEU D 1 27 ? 63.926 -32.943 15.586 1.00 27.68 27 LEU D N 1
ATOM 7914 C CA . LEU D 1 27 ? 63.509 -31.637 15.088 1.00 26.50 27 LEU D CA 1
ATOM 7915 C C . LEU D 1 27 ? 63.345 -31.577 13.601 1.00 23.16 27 LEU D C 1
ATOM 7916 O O . LEU D 1 27 ? 64.180 -31.974 12.885 1.00 23.81 27 LEU D O 1
ATOM 7921 N N . GLU D 1 28 ? 62.250 -31.015 13.174 1.00 23.94 28 GLU D N 1
ATOM 7922 C CA . GLU D 1 28 ? 62.000 -30.881 11.789 1.00 23.78 28 GLU D CA 1
ATOM 7923 C C . GLU D 1 28 ? 61.738 -29.408 11.489 1.00 22.20 28 GLU D C 1
ATOM 7924 O O . GLU D 1 28 ? 60.830 -28.846 11.987 1.00 20.03 28 GLU D O 1
ATOM 7930 N N . PHE D 1 29 ? 62.571 -28.809 10.656 1.00 20.56 29 PHE D N 1
ATOM 7931 C CA . PHE D 1 29 ? 62.528 -27.390 10.396 1.00 18.81 29 PHE D CA 1
ATOM 7932 C C . PHE D 1 29 ? 61.898 -27.048 9.070 1.00 18.11 29 PHE D C 1
ATOM 7933 O O . PHE D 1 29 ? 62.309 -27.530 8.067 1.00 18.52 29 PHE D O 1
ATOM 7941 N N . PHE D 1 30 ? 60.887 -26.222 9.119 1.00 15.67 30 PHE D N 1
ATOM 7942 C CA . PHE D 1 30 ? 60.260 -25.631 7.976 1.00 16.95 30 PHE D CA 1
ATOM 7943 C C . PHE D 1 30 ? 60.441 -24.088 7.929 1.00 18.12 30 PHE D C 1
ATOM 7944 O O . PHE D 1 30 ? 60.203 -23.417 8.895 1.00 16.04 30 PHE D O 1
ATOM 7952 N N . ASP D 1 31 ? 60.884 -23.594 6.778 1.00 17.06 31 ASP D N 1
ATOM 7953 C CA . ASP D 1 31 ? 61.080 -22.192 6.589 1.00 17.40 31 ASP D CA 1
ATOM 7954 C C . ASP D 1 31 ? 59.817 -21.394 6.317 1.00 18.73 31 ASP D C 1
ATOM 7955 O O . ASP D 1 31 ? 59.811 -20.224 6.384 1.00 18.95 31 ASP D O 1
ATOM 7960 N N . PHE D 1 32 ? 58.739 -22.078 6.014 1.00 15.88 32 PHE D N 1
ATOM 7961 C CA . PHE D 1 32 ? 57.509 -21.424 5.676 1.00 15.98 32 PHE D CA 1
ATOM 7962 C C . PHE D 1 32 ? 56.574 -21.217 6.865 1.00 15.64 32 PHE D C 1
ATOM 7963 O O . PHE D 1 32 ? 56.695 -21.815 7.868 1.00 15.27 32 PHE D O 1
ATOM 7971 N N . LEU D 1 33 ? 55.629 -20.332 6.641 1.00 18.36 33 LEU D N 1
ATOM 7972 C CA . LEU D 1 33 ? 54.601 -20.016 7.556 1.00 19.60 33 LEU D CA 1
ATOM 7973 C C . LEU D 1 33 ? 53.657 -21.220 7.824 1.00 21.84 33 LEU D C 1
ATOM 7974 O O . LEU D 1 33 ? 53.341 -21.954 6.955 1.00 19.19 33 LEU D O 1
ATOM 7979 N N . LEU D 1 34 ? 53.212 -21.331 9.054 1.00 20.08 34 LEU D N 1
ATOM 7980 C CA . LEU D 1 34 ? 52.144 -22.216 9.410 1.00 21.42 34 LEU D CA 1
ATOM 7981 C C . LEU D 1 34 ? 50.834 -21.582 9.007 1.00 23.20 34 LEU D C 1
ATOM 7982 O O . LEU D 1 34 ? 50.505 -20.513 9.406 1.00 24.77 34 LEU D O 1
ATOM 7987 N N . THR D 1 35 ? 50.091 -22.304 8.212 1.00 22.57 35 THR D N 1
ATOM 7988 C CA . THR D 1 35 ? 48.802 -21.876 7.788 1.00 26.39 35 THR D CA 1
ATOM 7989 C C . THR D 1 35 ? 47.873 -23.066 7.754 1.00 25.55 35 THR D C 1
ATOM 7990 O O . THR D 1 35 ? 48.268 -24.151 7.982 1.00 22.79 35 THR D O 1
ATOM 7994 N N . GLU D 1 36 ? 46.639 -22.805 7.393 1.00 26.51 36 GLU D N 1
ATOM 7995 C CA . GLU D 1 36 ? 45.653 -23.865 7.317 1.00 27.54 36 GLU D CA 1
ATOM 7996 C C . GLU D 1 36 ? 46.098 -24.846 6.258 1.00 27.98 36 GLU D C 1
ATOM 7997 O O . GLU D 1 36 ? 46.009 -26.013 6.445 1.00 26.23 36 GLU D O 1
ATOM 8003 N N . LYS D 1 37 ? 46.645 -24.337 5.169 1.00 27.87 37 LYS D N 1
ATOM 8004 C CA . LYS D 1 37 ? 47.191 -25.165 4.125 1.00 26.76 37 LYS D CA 1
ATOM 8005 C C . LYS D 1 37 ? 48.407 -25.977 4.497 1.00 23.66 37 LYS D C 1
ATOM 8006 O O . LYS D 1 37 ? 48.530 -27.060 4.067 1.00 22.71 37 LYS D O 1
ATOM 8012 N N . THR D 1 38 ? 49.299 -25.434 5.313 1.00 22.59 38 THR D N 1
ATOM 8013 C CA . THR D 1 38 ? 50.540 -26.106 5.668 1.00 19.24 38 THR D CA 1
ATOM 8014 C C . THR D 1 38 ? 50.518 -26.909 6.966 1.00 17.86 38 THR D C 1
ATOM 8015 O O . THR D 1 38 ? 51.422 -27.597 7.265 1.00 16.21 38 THR D O 1
ATOM 8019 N N . ALA D 1 39 ? 49.420 -26.845 7.677 1.00 18.04 39 ALA D N 1
ATOM 8020 C CA . ALA D 1 39 ? 49.297 -27.516 8.954 1.00 19.02 39 ALA D CA 1
ATOM 8021 C C . ALA D 1 39 ? 49.530 -29.012 8.835 1.00 19.20 39 ALA D C 1
ATOM 8022 O O . ALA D 1 39 ? 50.153 -29.599 9.650 1.00 19.16 39 ALA D O 1
ATOM 8024 N N . LYS D 1 40 ? 49.092 -29.557 7.718 1.00 20.86 40 LYS D N 1
ATOM 8025 C CA . LYS D 1 40 ? 49.178 -30.973 7.428 1.00 20.48 40 LYS D CA 1
ATOM 8026 C C . LYS D 1 40 ? 50.609 -31.443 7.420 1.00 18.50 40 LYS D C 1
ATOM 8027 O O . LYS D 1 40 ? 50.867 -32.561 7.605 1.00 16.68 40 LYS D O 1
ATOM 8033 N N . THR D 1 41 ? 51.540 -30.522 7.216 1.00 17.44 41 THR D N 1
ATOM 8034 C CA . THR D 1 41 ? 52.938 -30.871 7.227 1.00 17.56 41 THR D CA 1
ATOM 8035 C C . THR D 1 41 ? 53.429 -31.299 8.597 1.00 16.81 41 THR D C 1
ATOM 8036 O O . THR D 1 41 ? 54.449 -31.881 8.706 1.00 15.84 41 THR D O 1
ATOM 8040 N N . ALA D 1 42 ? 52.684 -30.957 9.615 1.00 17.30 42 ALA D N 1
ATOM 8041 C CA . ALA D 1 42 ? 53.040 -31.341 10.949 1.00 20.33 42 ALA D CA 1
ATOM 8042 C C . ALA D 1 42 ? 52.762 -32.826 11.255 1.00 25.97 42 ALA D C 1
ATOM 8043 O O . ALA D 1 42 ? 53.171 -33.324 12.267 1.00 23.19 42 ALA D O 1
ATOM 8045 N N . ASN D 1 43 ? 52.088 -33.503 10.344 1.00 26.70 43 ASN D N 1
ATOM 8046 C CA . ASN D 1 43 ? 51.654 -34.853 10.623 1.00 26.52 43 ASN D CA 1
ATOM 8047 C C . ASN D 1 43 ? 52.834 -35.693 11.016 1.00 27.24 43 ASN D C 1
ATOM 8048 O O . ASN D 1 43 ? 53.813 -35.736 10.367 1.00 29.27 43 ASN D O 1
ATOM 8053 N N . GLY D 1 44 ? 52.691 -36.390 12.104 1.00 30.59 44 GLY D N 1
ATOM 8054 C CA . GLY D 1 44 ? 53.772 -37.184 12.619 1.00 31.98 44 GLY D CA 1
ATOM 8055 C C . GLY D 1 44 ? 54.546 -36.530 13.726 1.00 33.80 44 GLY D C 1
ATOM 8056 O O . GLY D 1 44 ? 55.362 -37.146 14.332 1.00 41.51 44 GLY D O 1
ATOM 8057 N N . CYS D 1 45 ? 54.244 -35.292 14.000 1.00 32.89 45 CYS D N 1
ATOM 8058 C CA . CYS D 1 45 ? 54.897 -34.524 15.028 1.00 33.87 45 CYS D CA 1
ATOM 8059 C C . CYS D 1 45 ? 53.925 -34.389 16.144 1.00 31.22 45 CYS D C 1
ATOM 8060 O O . CYS D 1 45 ? 52.848 -33.989 15.927 1.00 29.73 45 CYS D O 1
ATOM 8063 N N . GLU D 1 46 ? 54.362 -34.737 17.337 1.00 31.45 46 GLU D N 1
ATOM 8064 C CA . GLU D 1 46 ? 53.595 -34.460 18.557 1.00 34.24 46 GLU D CA 1
ATOM 8065 C C . GLU D 1 46 ? 53.390 -32.973 18.789 1.00 30.64 46 GLU D C 1
ATOM 8066 O O . GLU D 1 46 ? 52.448 -32.589 19.417 1.00 29.19 46 GLU D O 1
ATOM 8072 N N . ALA D 1 47 ? 54.324 -32.132 18.322 1.00 28.35 47 ALA D N 1
ATOM 8073 C CA . ALA D 1 47 ? 54.270 -30.694 18.583 1.00 24.39 47 ALA D CA 1
ATOM 8074 C C . ALA D 1 47 ? 54.806 -29.814 17.444 1.00 24.11 47 ALA D C 1
ATOM 8075 O O . ALA D 1 47 ? 55.563 -30.265 16.659 1.00 20.98 47 ALA D O 1
ATOM 8077 N N . VAL D 1 48 ? 54.398 -28.563 17.460 1.00 20.86 48 VAL D N 1
ATOM 8078 C CA . VAL D 1 48 ? 54.868 -27.546 16.534 1.00 24.27 48 VAL D CA 1
ATOM 8079 C C . VAL D 1 48 ? 55.422 -26.325 17.269 1.00 26.06 48 VAL D C 1
ATOM 8080 O O . VAL D 1 48 ? 54.991 -26.013 18.345 1.00 26.38 48 VAL D O 1
ATOM 8084 N N . CYS D 1 49 ? 56.380 -25.647 16.670 1.00 23.84 49 CYS D N 1
ATOM 8085 C CA . CYS D 1 49 ? 56.912 -24.415 17.248 1.00 19.44 49 CYS D CA 1
ATOM 8086 C C . CYS D 1 49 ? 56.783 -23.229 16.286 1.00 18.54 49 CYS D C 1
ATOM 8087 O O . CYS D 1 49 ? 57.242 -23.290 15.187 1.00 14.75 49 CYS D O 1
ATOM 8090 N N . ILE D 1 50 ? 56.170 -22.167 16.768 1.00 16.93 50 ILE D N 1
ATOM 8091 C CA . ILE D 1 50 ? 55.779 -21.058 15.962 1.00 18.70 50 ILE D CA 1
ATOM 8092 C C . ILE D 1 50 ? 56.262 -19.709 16.514 1.00 20.69 50 ILE D C 1
ATOM 8093 O O . ILE D 1 50 ? 56.760 -19.619 17.583 1.00 22.08 50 ILE D O 1
ATOM 8098 N N . PHE D 1 51 ? 56.140 -18.700 15.712 1.00 20.98 51 PHE D N 1
ATOM 8099 C CA . PHE D 1 51 ? 56.673 -17.406 15.993 1.00 25.10 51 PHE D CA 1
ATOM 8100 C C . PHE D 1 51 ? 55.591 -16.420 15.641 1.00 27.71 51 PHE D C 1
ATOM 8101 O O . PHE D 1 51 ? 54.492 -16.801 15.335 1.00 28.59 51 PHE D O 1
ATOM 8109 N N . VAL D 1 52 ? 55.923 -15.150 15.642 1.00 32.55 52 VAL D N 1
ATOM 8110 C CA . VAL D 1 52 ? 54.929 -14.094 15.576 1.00 38.52 52 VAL D CA 1
ATOM 8111 C C . VAL D 1 52 ? 54.030 -14.031 14.351 1.00 38.08 52 VAL D C 1
ATOM 8112 O O . VAL D 1 52 ? 52.927 -13.533 14.449 1.00 40.86 52 VAL D O 1
ATOM 8116 N N . ASN D 1 53 ? 54.502 -14.449 13.197 1.00 34.58 53 ASN D N 1
ATOM 8117 C CA . ASN D 1 53 ? 53.689 -14.400 12.007 1.00 35.16 53 ASN D CA 1
ATOM 8118 C C . ASN D 1 53 ? 52.955 -15.670 11.616 1.00 30.98 53 ASN D C 1
ATOM 8119 O O . ASN D 1 53 ? 52.324 -15.686 10.654 1.00 30.79 53 ASN D O 1
ATOM 8124 N N . ASP D 1 54 ? 53.131 -16.728 12.363 1.00 29.38 54 ASP D N 1
ATOM 8125 C CA . ASP D 1 54 ? 52.427 -17.956 12.113 1.00 29.13 54 ASP D CA 1
ATOM 8126 C C . ASP D 1 54 ? 50.915 -17.868 12.495 1.00 35.23 54 ASP D C 1
ATOM 8127 O O . ASP D 1 54 ? 50.558 -17.145 13.380 1.00 34.17 54 ASP D O 1
ATOM 8132 N N . ASP D 1 55 ? 50.062 -18.615 11.811 1.00 34.00 55 ASP D N 1
ATOM 8133 C CA . ASP D 1 55 ? 48.616 -18.528 12.009 1.00 34.40 55 ASP D CA 1
ATOM 8134 C C . ASP D 1 55 ? 48.120 -19.587 12.972 1.00 35.97 55 ASP D C 1
ATOM 8135 O O . ASP D 1 55 ? 48.192 -20.755 12.703 1.00 37.68 55 ASP D O 1
ATOM 8140 N N . GLY D 1 56 ? 47.616 -19.143 14.102 1.00 29.83 56 GLY D N 1
ATOM 8141 C CA . GLY D 1 56 ? 47.169 -19.995 15.175 1.00 31.98 56 GLY D CA 1
ATOM 8142 C C . GLY D 1 56 ? 45.674 -20.025 15.519 1.00 35.74 56 GLY D C 1
ATOM 8143 O O . GLY D 1 56 ? 45.284 -20.478 16.561 1.00 41.50 56 GLY D O 1
ATOM 8144 N N . SER D 1 57 ? 44.847 -19.582 14.629 1.00 39.71 57 SER D N 1
ATOM 8145 C CA . SER D 1 57 ? 43.414 -19.597 14.861 1.00 43.48 57 SER D CA 1
ATOM 8146 C C . SER D 1 57 ? 42.773 -20.989 14.706 1.00 45.92 57 SER D C 1
ATOM 8147 O O . SER D 1 57 ? 43.466 -21.959 14.452 1.00 36.37 57 SER D O 1
ATOM 8150 N N . ARG D 1 58 ? 41.447 -21.064 14.889 1.00 40.87 58 ARG D N 1
ATOM 8151 C CA . ARG D 1 58 ? 40.819 -22.379 15.062 1.00 45.36 58 ARG D CA 1
ATOM 8152 C C . ARG D 1 58 ? 41.001 -23.202 13.834 1.00 36.26 58 ARG D C 1
ATOM 8153 O O . ARG D 1 58 ? 41.311 -24.329 13.928 1.00 37.37 58 ARG D O 1
ATOM 8161 N N . PRO D 1 59 ? 40.852 -22.612 12.677 1.00 34.03 59 PRO D N 1
ATOM 8162 C CA . PRO D 1 59 ? 40.929 -23.346 11.430 1.00 35.90 59 PRO D CA 1
ATOM 8163 C C . PRO D 1 59 ? 42.294 -24.034 11.273 1.00 36.37 59 PRO D C 1
ATOM 8164 O O . PRO D 1 59 ? 42.388 -25.169 10.874 1.00 32.14 59 PRO D O 1
ATOM 8168 N N . VAL D 1 60 ? 43.353 -23.329 11.627 1.00 35.54 60 VAL D N 1
ATOM 8169 C CA . VAL D 1 60 ? 44.648 -23.944 11.692 1.00 31.03 60 VAL D CA 1
ATOM 8170 C C . VAL D 1 60 ? 44.746 -24.988 12.778 1.00 28.92 60 VAL D C 1
ATOM 8171 O O . VAL D 1 60 ? 45.177 -26.071 12.557 1.00 28.35 60 VAL D O 1
ATOM 8175 N N . LEU D 1 61 ? 44.250 -24.659 13.946 1.00 30.04 61 LEU D N 1
ATOM 8176 C CA . LEU D 1 61 ? 44.234 -25.599 15.045 1.00 29.43 61 LEU D CA 1
ATOM 8177 C C . LEU D 1 61 ? 43.426 -26.882 14.765 1.00 27.71 61 LEU D C 1
ATOM 8178 O O . LEU D 1 61 ? 43.782 -27.938 15.205 1.00 28.62 61 LEU D O 1
ATOM 8183 N N . GLU D 1 62 ? 42.344 -26.758 14.049 1.00 32.86 62 GLU D N 1
ATOM 8184 C CA . GLU D 1 62 ? 41.539 -27.919 13.711 1.00 34.03 62 GLU D CA 1
ATOM 8185 C C . GLU D 1 62 ? 42.352 -28.871 12.860 1.00 31.69 62 GLU D C 1
ATOM 8186 O O . GLU D 1 62 ? 42.416 -30.033 13.128 1.00 31.30 62 GLU D O 1
ATOM 8192 N N . GLU D 1 63 ? 43.055 -28.315 11.891 1.00 33.53 63 GLU D N 1
ATOM 8193 C CA . GLU D 1 63 ? 43.890 -29.095 11.013 1.00 29.41 63 GLU D CA 1
ATOM 8194 C C . GLU D 1 63 ? 44.967 -29.775 11.794 1.00 26.91 63 GLU D C 1
ATOM 8195 O O . GLU D 1 63 ? 45.292 -30.884 11.536 1.00 27.59 63 GLU D O 1
ATOM 8201 N N . LEU D 1 64 ? 45.554 -29.088 12.753 1.00 28.45 64 LEU D N 1
ATOM 8202 C CA . LEU D 1 64 ? 46.628 -29.649 13.557 1.00 25.01 64 LEU D CA 1
ATOM 8203 C C . LEU D 1 64 ? 46.181 -30.826 14.389 1.00 25.52 64 LEU D C 1
ATOM 8204 O O . LEU D 1 64 ? 46.834 -31.824 14.469 1.00 25.38 64 LEU D O 1
ATOM 8209 N N . LYS D 1 65 ? 45.050 -30.660 15.023 1.00 30.36 65 LYS D N 1
ATOM 8210 C CA . LYS D 1 65 ? 44.474 -31.707 15.845 1.00 31.94 65 LYS D CA 1
ATOM 8211 C C . LYS D 1 65 ? 44.202 -32.907 14.965 1.00 29.23 65 LYS D C 1
ATOM 8212 O O . LYS D 1 65 ? 44.563 -33.996 15.266 1.00 28.22 65 LYS D O 1
ATOM 8218 N N . LYS D 1 66 ? 43.659 -32.649 13.795 1.00 30.88 66 LYS D N 1
ATOM 8219 C CA . LYS D 1 66 ? 43.334 -33.714 12.864 1.00 27.59 66 LYS D CA 1
ATOM 8220 C C . LYS D 1 66 ? 44.611 -34.479 12.596 1.00 30.26 66 LYS D C 1
ATOM 8221 O O . LYS D 1 66 ? 44.598 -35.666 12.500 1.00 27.30 66 LYS D O 1
ATOM 8227 N N . HIS D 1 67 ? 45.742 -33.781 12.540 1.00 27.18 67 HIS D N 1
ATOM 8228 C CA . HIS D 1 67 ? 47.011 -34.421 12.207 1.00 27.96 67 HIS D CA 1
ATOM 8229 C C . HIS D 1 67 ? 47.811 -34.953 13.408 1.00 29.59 67 HIS D C 1
ATOM 8230 O O . HIS D 1 67 ? 48.918 -35.405 13.289 1.00 32.60 67 HIS D O 1
ATOM 8237 N N . GLY D 1 68 ? 47.162 -34.980 14.547 1.00 32.30 68 GLY D N 1
ATOM 8238 C CA . GLY D 1 68 ? 47.690 -35.614 15.726 1.00 33.62 68 GLY D CA 1
ATOM 8239 C C . GLY D 1 68 ? 48.584 -34.793 16.626 1.00 35.87 68 GLY D C 1
ATOM 8240 O O . GLY D 1 68 ? 49.202 -35.315 17.530 1.00 34.19 68 GLY D O 1
ATOM 8241 N N . VAL D 1 69 ? 48.675 -33.518 16.343 1.00 30.81 69 VAL D N 1
ATOM 8242 C CA . VAL D 1 69 ? 49.542 -32.661 17.098 1.00 29.90 69 VAL D CA 1
ATOM 8243 C C . VAL D 1 69 ? 48.875 -32.429 18.430 1.00 36.05 69 VAL D C 1
ATOM 8244 O O . VAL D 1 69 ? 47.718 -32.138 18.433 1.00 38.13 69 VAL D O 1
ATOM 8248 N N . LYS D 1 70 ? 49.604 -32.543 19.538 1.00 36.33 70 LYS D N 1
ATOM 8249 C CA . LYS D 1 70 ? 49.059 -32.209 20.870 1.00 42.60 70 LYS D CA 1
ATOM 8250 C C . LYS D 1 70 ? 49.457 -30.844 21.387 1.00 44.61 70 LYS D C 1
ATOM 8251 O O . LYS D 1 70 ? 48.644 -30.123 21.921 1.00 38.76 70 LYS D O 1
ATOM 8257 N N . TYR D 1 71 ? 50.748 -30.524 21.226 1.00 39.70 71 TYR D N 1
ATOM 8258 C CA . TYR D 1 71 ? 51.361 -29.361 21.883 1.00 39.30 71 TYR D CA 1
ATOM 8259 C C . TYR D 1 71 ? 51.817 -28.301 20.897 1.00 35.98 71 TYR D C 1
ATOM 8260 O O . TYR D 1 71 ? 52.381 -28.626 19.874 1.00 29.88 71 TYR D O 1
ATOM 8269 N N . ILE D 1 72 ? 51.517 -27.065 21.219 1.00 32.34 72 ILE D N 1
ATOM 8270 C CA . ILE D 1 72 ? 51.920 -25.921 20.460 1.00 35.28 72 ILE D CA 1
ATOM 8271 C C . ILE D 1 72 ? 52.871 -25.027 21.274 1.00 39.34 72 ILE D C 1
ATOM 8272 O O . ILE D 1 72 ? 52.598 -24.751 22.416 1.00 32.97 72 ILE D O 1
ATOM 8277 N N . ALA D 1 73 ? 54.006 -24.611 20.686 1.00 38.60 73 ALA D N 1
ATOM 8278 C CA . ALA D 1 73 ? 54.966 -23.748 21.389 1.00 33.98 73 ALA D CA 1
ATOM 8279 C C . ALA D 1 73 ? 55.399 -22.490 20.688 1.00 36.21 73 ALA D C 1
ATOM 8280 O O . ALA D 1 73 ? 55.949 -22.536 19.607 1.00 27.06 73 ALA D O 1
ATOM 8282 N N . LEU D 1 74 ? 55.144 -21.358 21.318 1.00 31.58 74 LEU D N 1
ATOM 8283 C CA . LEU D 1 74 ? 55.584 -20.088 20.807 1.00 35.14 74 LEU D CA 1
ATOM 8284 C C . LEU D 1 74 ? 56.995 -19.736 21.306 1.00 36.11 74 LEU D C 1
ATOM 8285 O O . LEU D 1 74 ? 57.287 -19.827 22.491 1.00 34.29 74 LEU D O 1
ATOM 8290 N N . ARG D 1 75 ? 57.899 -19.451 20.365 1.00 33.12 75 ARG D N 1
ATOM 8291 C CA . ARG D 1 75 ? 59.248 -18.982 20.693 1.00 31.03 75 ARG D CA 1
ATOM 8292 C C . ARG D 1 75 ? 59.350 -17.457 20.734 1.00 32.51 75 ARG D C 1
ATOM 8293 O O . ARG D 1 75 ? 60.191 -16.863 20.131 1.00 31.38 75 ARG D O 1
ATOM 8301 N N . CYS D 1 76 ? 58.488 -16.870 21.532 1.00 34.48 76 CYS D N 1
ATOM 8302 C CA . CYS D 1 76 ? 57.709 -15.714 21.238 1.00 30.52 76 CYS D CA 1
ATOM 8303 C C . CYS D 1 76 ? 57.074 -15.112 22.524 1.00 41.89 76 CYS D C 1
ATOM 8304 O O . CYS D 1 76 ? 57.166 -15.724 23.580 1.00 43.66 76 CYS D O 1
ATOM 8307 N N . ALA D 1 77 ? 56.516 -13.903 22.391 1.00 47.31 77 ALA D N 1
ATOM 8308 C CA . ALA D 1 77 ? 55.626 -13.226 23.355 1.00 44.72 77 ALA D CA 1
ATOM 8309 C C . ALA D 1 77 ? 54.284 -12.840 22.791 1.00 46.09 77 ALA D C 1
ATOM 8310 O O . ALA D 1 77 ? 53.300 -13.041 23.421 1.00 44.78 77 ALA D O 1
ATOM 8312 N N . GLY D 1 78 ? 54.279 -12.224 21.600 1.00 54.81 78 GLY D N 1
ATOM 8313 C CA . GLY D 1 78 ? 53.062 -11.808 20.917 1.00 51.42 78 GLY D CA 1
ATOM 8314 C C . GLY D 1 78 ? 52.220 -13.008 20.535 1.00 51.33 78 GLY D C 1
ATOM 8315 O O . GLY D 1 78 ? 52.784 -13.999 20.058 1.00 55.19 78 GLY D O 1
ATOM 8316 N N . PHE D 1 79 ? 50.921 -12.954 20.843 1.00 47.00 79 PHE D N 1
ATOM 8317 C CA . PHE D 1 79 ? 49.923 -14.030 20.612 1.00 45.23 79 PHE D CA 1
ATOM 8318 C C . PHE D 1 79 ? 48.680 -13.566 19.852 1.00 43.30 79 PHE D C 1
ATOM 8319 O O . PHE D 1 79 ? 47.792 -14.309 19.633 1.00 42.63 79 PHE D O 1
ATOM 8327 N N . ASN D 1 80 ? 48.700 -12.350 19.359 1.00 46.07 80 ASN D N 1
ATOM 8328 C CA . ASN D 1 80 ? 47.579 -11.838 18.604 1.00 54.30 80 ASN D CA 1
ATOM 8329 C C . ASN D 1 80 ? 47.345 -12.780 17.383 1.00 56.73 80 ASN D C 1
ATOM 8330 O O . ASN D 1 80 ? 46.281 -12.793 16.770 1.00 47.46 80 ASN D O 1
ATOM 8335 N N . ASN D 1 81 ? 48.385 -13.549 17.076 1.00 57.14 81 ASN D N 1
ATOM 8336 C CA . ASN D 1 81 ? 48.414 -14.604 16.062 1.00 57.82 81 ASN D CA 1
ATOM 8337 C C . ASN D 1 81 ? 47.568 -15.874 16.263 1.00 55.26 81 ASN D C 1
ATOM 8338 O O . ASN D 1 81 ? 47.118 -16.477 15.286 1.00 54.91 81 ASN D O 1
ATOM 8343 N N . VAL D 1 82 ? 47.387 -16.271 17.506 1.00 43.01 82 VAL D N 1
ATOM 8344 C CA . VAL D 1 82 ? 46.669 -17.470 17.865 1.00 41.22 82 VAL D CA 1
ATOM 8345 C C . VAL D 1 82 ? 45.213 -17.240 18.380 1.00 48.59 82 VAL D C 1
ATOM 8346 O O . VAL D 1 82 ? 44.954 -16.253 19.032 1.00 45.73 82 VAL D O 1
ATOM 8350 N N . ASP D 1 83 ? 44.286 -18.147 18.058 1.00 49.37 83 ASP D N 1
ATOM 8351 C CA . ASP D 1 83 ? 42.923 -18.152 18.615 1.00 48.92 83 ASP D CA 1
ATOM 8352 C C . ASP D 1 83 ? 42.855 -19.175 19.727 1.00 43.25 83 ASP D C 1
ATOM 8353 O O . ASP D 1 83 ? 42.583 -20.302 19.494 1.00 37.02 83 ASP D O 1
ATOM 8358 N N . LEU D 1 84 ? 43.099 -18.708 20.948 1.00 48.64 84 LEU D N 1
ATOM 8359 C CA . LEU D 1 84 ? 43.306 -19.481 22.175 1.00 47.04 84 LEU D CA 1
ATOM 8360 C C . LEU D 1 84 ? 42.111 -20.249 22.789 1.00 58.16 84 LEU D C 1
ATOM 8361 O O . LEU D 1 84 ? 42.281 -21.200 23.552 1.00 65.28 84 LEU D O 1
ATOM 8366 N N . ASP D 1 85 ? 40.920 -19.848 22.433 1.00 54.40 85 ASP D N 1
ATOM 8367 C CA . ASP D 1 85 ? 39.772 -20.501 22.988 1.00 62.01 85 ASP D CA 1
ATOM 8368 C C . ASP D 1 85 ? 39.878 -22.018 22.727 1.00 54.95 85 ASP D C 1
ATOM 8369 O O . ASP D 1 85 ? 39.792 -22.866 23.627 1.00 50.06 85 ASP D O 1
ATOM 8374 N N . ALA D 1 86 ? 40.081 -22.269 21.457 1.00 54.29 86 ALA D N 1
ATOM 8375 C CA . ALA D 1 86 ? 39.955 -23.528 20.787 1.00 48.53 86 ALA D CA 1
ATOM 8376 C C . ALA D 1 86 ? 40.907 -24.569 21.265 1.00 48.93 86 ALA D C 1
ATOM 8377 O O . ALA D 1 86 ? 40.598 -25.750 21.266 1.00 44.47 86 ALA D O 1
ATOM 8379 N N . ALA D 1 87 ? 42.092 -24.132 21.624 1.00 43.03 87 ALA D N 1
ATOM 8380 C CA . ALA D 1 87 ? 43.124 -25.101 21.844 1.00 46.18 87 ALA D CA 1
ATOM 8381 C C . ALA D 1 87 ? 42.801 -25.973 23.019 1.00 43.88 87 ALA D C 1
ATOM 8382 O O . ALA D 1 87 ? 43.030 -27.175 22.988 1.00 40.68 87 ALA D O 1
ATOM 8384 N N . LYS D 1 88 ? 42.338 -25.307 24.081 1.00 47.18 88 LYS D N 1
ATOM 8385 C CA . LYS D 1 88 ? 42.013 -25.940 25.336 1.00 48.66 88 LYS D CA 1
ATOM 8386 C C . LYS D 1 88 ? 40.884 -26.882 25.052 1.00 47.47 88 LYS D C 1
ATOM 8387 O O . LYS D 1 88 ? 40.832 -27.998 25.492 1.00 48.78 88 LYS D O 1
ATOM 8393 N N . GLU D 1 89 ? 39.955 -26.361 24.314 1.00 46.13 89 GLU D N 1
ATOM 8394 C CA . GLU D 1 89 ? 38.801 -27.075 23.976 1.00 49.74 89 GLU D CA 1
ATOM 8395 C C . GLU D 1 89 ? 39.110 -28.322 23.093 1.00 53.43 89 GLU D C 1
ATOM 8396 O O . GLU D 1 89 ? 38.424 -29.352 23.201 1.00 44.04 89 GLU D O 1
ATOM 8402 N N . LEU D 1 90 ? 40.144 -28.206 22.249 1.00 42.19 90 LEU D N 1
ATOM 8403 C CA . LEU D 1 90 ? 40.530 -29.261 21.343 1.00 36.61 90 LEU D CA 1
ATOM 8404 C C . LEU D 1 90 ? 41.470 -30.258 21.992 1.00 36.86 90 LEU D C 1
ATOM 8405 O O . LEU D 1 90 ? 41.881 -31.225 21.403 1.00 34.87 90 LEU D O 1
ATOM 8410 N N . GLY D 1 91 ? 41.791 -30.007 23.238 1.00 33.26 91 GLY D N 1
ATOM 8411 C CA . GLY D 1 91 ? 42.698 -30.850 23.936 1.00 35.73 91 GLY D CA 1
ATOM 8412 C C . GLY D 1 91 ? 44.142 -30.548 23.634 1.00 34.63 91 GLY D C 1
ATOM 8413 O O . GLY D 1 91 ? 44.978 -31.387 23.888 1.00 39.88 91 GLY D O 1
ATOM 8414 N N . LEU D 1 92 ? 44.401 -29.358 23.117 1.00 39.33 92 LEU D N 1
ATOM 8415 C CA . LEU D 1 92 ? 45.753 -28.928 22.683 1.00 43.62 92 LEU D CA 1
ATOM 8416 C C . LEU D 1 92 ? 46.536 -28.003 23.641 1.00 51.22 92 LEU D C 1
ATOM 8417 O O . LEU D 1 92 ? 46.208 -26.810 23.761 1.00 49.37 92 LEU D O 1
ATOM 8422 N N . GLN D 1 93 ? 47.595 -28.546 24.247 1.00 48.16 93 GLN D N 1
ATOM 8423 C CA . GLN D 1 93 ? 48.431 -27.818 25.182 1.00 44.49 93 GLN D CA 1
ATOM 8424 C C . GLN D 1 93 ? 49.320 -26.766 24.492 1.00 47.15 93 GLN D C 1
ATOM 8425 O O . GLN D 1 93 ? 49.757 -26.953 23.369 1.00 38.79 93 GLN D O 1
ATOM 8431 N N . VAL D 1 94 ? 49.540 -25.648 25.176 1.00 40.52 94 VAL D N 1
ATOM 8432 C CA . VAL D 1 94 ? 50.122 -24.438 24.604 1.00 37.90 94 VAL D CA 1
ATOM 8433 C C . VAL D 1 94 ? 51.058 -23.607 25.512 1.00 45.90 94 VAL D C 1
ATOM 8434 O O . VAL D 1 94 ? 51.003 -23.771 26.710 1.00 39.46 94 VAL D O 1
ATOM 8438 N N . VAL D 1 95 ? 51.815 -22.666 24.902 1.00 45.42 95 VAL D N 1
ATOM 8439 C CA . VAL D 1 95 ? 52.802 -21.774 25.578 1.00 44.76 95 VAL D CA 1
ATOM 8440 C C . VAL D 1 95 ? 53.372 -20.532 24.824 1.00 44.44 95 VAL D C 1
ATOM 8441 O O . VAL D 1 95 ? 53.299 -20.461 23.628 1.00 39.21 95 VAL D O 1
ATOM 8445 N N . ARG D 1 96 ? 54.064 -19.641 25.539 1.00 39.61 96 ARG D N 1
ATOM 8446 C CA . ARG D 1 96 ? 54.789 -18.528 24.976 1.00 35.82 96 ARG D CA 1
ATOM 8447 C C . ARG D 1 96 ? 56.145 -18.272 25.671 1.00 40.85 96 ARG D C 1
ATOM 8448 O O . ARG D 1 96 ? 56.586 -19.056 26.490 1.00 34.72 96 ARG D O 1
ATOM 8456 N N . VAL D 1 97 ? 56.835 -17.209 25.271 1.00 38.70 97 VAL D N 1
ATOM 8457 C CA . VAL D 1 97 ? 58.057 -16.814 26.012 1.00 44.92 97 VAL D CA 1
ATOM 8458 C C . VAL D 1 97 ? 57.764 -15.807 27.107 1.00 48.94 97 VAL D C 1
ATOM 8459 O O . VAL D 1 97 ? 57.421 -14.656 26.821 1.00 53.04 97 VAL D O 1
ATOM 8463 N N . PRO D 1 98 ? 57.655 -16.277 28.360 1.00 45.05 98 PRO D N 1
ATOM 8464 C CA . PRO D 1 98 ? 57.495 -15.338 29.430 1.00 44.63 98 PRO D CA 1
ATOM 8465 C C . PRO D 1 98 ? 58.766 -14.519 29.624 1.00 37.26 98 PRO D C 1
ATOM 8466 O O . PRO D 1 98 ? 58.663 -13.365 29.504 1.00 40.87 98 PRO D O 1
ATOM 8470 N N . ALA D 1 99 ? 59.910 -15.131 29.844 1.00 41.76 99 ALA D N 1
ATOM 8471 C CA . ALA D 1 99 ? 61.109 -14.369 30.124 1.00 41.94 99 ALA D CA 1
ATOM 8472 C C . ALA D 1 99 ? 61.740 -13.929 28.830 1.00 41.87 99 ALA D C 1
ATOM 8473 O O . ALA D 1 99 ? 61.742 -14.672 27.886 1.00 40.44 99 ALA D O 1
ATOM 8475 N N . TYR D 1 100 ? 62.248 -12.704 28.823 1.00 38.29 100 TYR D N 1
ATOM 8476 C CA . TYR D 1 100 ? 62.907 -12.062 27.683 1.00 36.31 100 TYR D CA 1
ATOM 8477 C C . TYR D 1 100 ? 64.178 -11.300 28.195 1.00 36.53 100 TYR D C 1
ATOM 8478 O O . TYR D 1 100 ? 64.325 -11.144 29.416 1.00 33.89 100 TYR D O 1
ATOM 8487 N N . SER D 1 101 ? 65.083 -10.882 27.303 1.00 23.70 101 SER D N 1
ATOM 8488 C CA . SER D 1 101 ? 66.338 -10.327 27.783 1.00 19.99 101 SER D CA 1
ATOM 8489 C C . SER D 1 101 ? 66.411 -8.808 27.703 1.00 16.03 101 SER D C 1
ATOM 8490 O O . SER D 1 101 ? 66.615 -8.258 26.706 1.00 15.06 101 SER D O 1
ATOM 8493 N N . PRO D 1 102 ? 66.285 -8.168 28.843 1.00 15.30 102 PRO D N 1
ATOM 8494 C CA . PRO D 1 102 ? 66.306 -6.720 28.889 1.00 15.34 102 PRO D CA 1
ATOM 8495 C C . PRO D 1 102 ? 67.630 -6.118 28.420 1.00 12.66 102 PRO D C 1
ATOM 8496 O O . PRO D 1 102 ? 67.609 -5.120 27.785 1.00 12.04 102 PRO D O 1
ATOM 8500 N N . GLU D 1 103 ? 68.725 -6.745 28.767 1.00 11.60 103 GLU D N 1
ATOM 8501 C CA . GLU D 1 103 ? 70.032 -6.270 28.377 1.00 11.69 103 GLU D CA 1
ATOM 8502 C C . GLU D 1 103 ? 70.226 -6.301 26.824 1.00 10.92 103 GLU D C 1
ATOM 8503 O O . GLU D 1 103 ? 70.807 -5.430 26.281 1.00 10.99 103 GLU D O 1
ATOM 8509 N N . ALA D 1 104 ? 69.734 -7.337 26.169 1.00 9.73 104 ALA D N 1
ATOM 8510 C CA . ALA D 1 104 ? 69.879 -7.441 24.746 1.00 10.02 104 ALA D CA 1
ATOM 8511 C C . ALA D 1 104 ? 69.196 -6.257 24.085 1.00 8.95 104 ALA D C 1
ATOM 8512 O O . ALA D 1 104 ? 69.732 -5.628 23.219 1.00 8.87 104 ALA D O 1
ATOM 8514 N N . VAL D 1 105 ? 67.992 -5.994 24.535 1.00 10.13 105 VAL D N 1
ATOM 8515 C CA . VAL D 1 105 ? 67.241 -4.887 23.991 1.00 9.93 105 VAL D CA 1
ATOM 8516 C C . VAL D 1 105 ? 67.847 -3.505 24.265 1.00 9.56 105 VAL D C 1
ATOM 8517 O O . VAL D 1 105 ? 68.013 -2.760 23.380 1.00 9.23 105 VAL D O 1
ATOM 8521 N N . ALA D 1 106 ? 68.211 -3.246 25.503 1.00 9.72 106 ALA D N 1
ATOM 8522 C CA . ALA D 1 106 ? 68.851 -1.994 25.866 1.00 9.68 106 ALA D CA 1
ATOM 8523 C C . ALA D 1 106 ? 70.154 -1.792 25.083 1.00 9.03 106 ALA D C 1
ATOM 8524 O O . ALA D 1 106 ? 70.400 -0.743 24.616 1.00 9.28 106 ALA D O 1
ATOM 8526 N N . GLU D 1 107 ? 70.941 -2.843 24.979 1.00 8.32 107 GLU D N 1
ATOM 8527 C CA . GLU D 1 107 ? 72.193 -2.777 24.288 1.00 8.62 107 GLU D CA 1
ATOM 8528 C C . GLU D 1 107 ? 71.973 -2.445 22.812 1.00 7.78 107 GLU D C 1
ATOM 8529 O O . GLU D 1 107 ? 72.675 -1.691 22.263 1.00 7.35 107 GLU D O 1
ATOM 8535 N N . HIS D 1 108 ? 70.932 -3.017 22.248 1.00 7.66 108 HIS D N 1
ATOM 8536 C CA . HIS D 1 108 ? 70.607 -2.710 20.855 1.00 7.50 108 HIS D CA 1
ATOM 8537 C C . HIS D 1 108 ? 70.279 -1.212 20.697 1.00 7.42 108 HIS D C 1
ATOM 8538 O O . HIS D 1 108 ? 70.699 -0.591 19.805 1.00 6.54 108 HIS D O 1
ATOM 8545 N N . ALA D 1 109 ? 69.533 -0.672 21.643 1.00 7.18 109 ALA D N 1
ATOM 8546 C CA . ALA D 1 109 ? 69.149 0.722 21.637 1.00 7.96 109 ALA D CA 1
ATOM 8547 C C . ALA D 1 109 ? 70.395 1.614 21.673 1.00 7.98 109 ALA D C 1
ATOM 8548 O O . ALA D 1 109 ? 70.524 2.498 20.908 1.00 6.92 109 ALA D O 1
ATOM 8550 N N . ILE D 1 110 ? 71.318 1.263 22.550 1.00 8.43 110 ILE D N 1
ATOM 8551 C CA . ILE D 1 110 ? 72.558 2.002 22.653 1.00 10.52 110 ILE D CA 1
ATOM 8552 C C . ILE D 1 110 ? 73.371 1.891 21.363 1.00 9.96 110 ILE D C 1
ATOM 8553 O O . ILE D 1 110 ? 73.945 2.841 20.958 1.00 9.10 110 ILE D O 1
ATOM 8558 N N . GLY D 1 111 ? 73.409 0.697 20.802 1.00 8.93 111 GLY D N 1
ATOM 8559 C CA . GLY D 1 111 ? 74.148 0.483 19.598 1.00 9.59 111 GLY D CA 1
ATOM 8560 C C . GLY D 1 111 ? 73.612 1.301 18.457 1.00 9.53 111 GLY D C 1
ATOM 8561 O O . GLY D 1 111 ? 74.339 1.852 17.717 1.00 10.43 111 GLY D O 1
ATOM 8562 N N . MET D 1 112 ? 72.286 1.380 18.368 1.00 10.07 112 MET D N 1
ATOM 8563 C CA . MET D 1 112 ? 71.656 2.231 17.382 1.00 10.09 112 MET D CA 1
ATOM 8564 C C . MET D 1 112 ? 72.063 3.694 17.636 1.00 9.92 112 MET D C 1
ATOM 8565 O O . MET D 1 112 ? 72.325 4.388 16.747 1.00 9.67 112 MET D O 1
ATOM 8570 N N . MET D 1 113 ? 72.083 4.110 18.873 1.00 10.03 113 MET D N 1
ATOM 8571 C CA . MET D 1 113 ? 72.404 5.445 19.221 1.00 11.00 113 MET D CA 1
ATOM 8572 C C . MET D 1 113 ? 73.803 5.818 18.779 1.00 10.14 113 MET D C 1
ATOM 8573 O O . MET D 1 113 ? 73.975 6.801 18.185 1.00 8.58 113 MET D O 1
ATOM 8578 N N . MET D 1 114 ? 74.768 4.970 19.094 1.00 8.73 114 MET D N 1
ATOM 8579 C CA . MET D 1 114 ? 76.156 5.209 18.736 1.00 8.94 114 MET D CA 1
ATOM 8580 C C . MET D 1 114 ? 76.412 5.165 17.196 1.00 8.95 114 MET D C 1
ATOM 8581 O O . MET D 1 114 ? 77.191 5.908 16.667 1.00 8.14 114 MET D O 1
ATOM 8586 N N . THR D 1 115 ? 75.732 4.244 16.553 1.00 8.47 115 THR D N 1
ATOM 8587 C CA . THR D 1 115 ? 75.894 4.140 15.133 1.00 8.58 115 THR D CA 1
ATOM 8588 C C . THR D 1 115 ? 75.413 5.438 14.473 1.00 8.09 115 THR D C 1
ATOM 8589 O O . THR D 1 115 ? 76.061 5.988 13.622 1.00 8.54 115 THR D O 1
ATOM 8593 N N . LEU D 1 116 ? 74.262 5.906 14.908 1.00 8.29 116 LEU D N 1
ATOM 8594 C CA . LEU D 1 116 ? 73.728 7.141 14.386 1.00 9.04 116 LEU D CA 1
ATOM 8595 C C . LEU D 1 116 ? 74.655 8.324 14.742 1.00 9.84 116 LEU D C 1
ATOM 8596 O O . LEU D 1 116 ? 74.932 9.134 13.944 1.00 11.83 116 LEU D O 1
ATOM 8601 N N . ASN D 1 117 ? 75.109 8.335 15.977 1.00 9.01 117 ASN D N 1
ATOM 8602 C CA . ASN D 1 117 ? 75.847 9.473 16.479 1.00 9.11 117 ASN D CA 1
ATOM 8603 C C . ASN D 1 117 ? 77.090 9.637 15.648 1.00 9.65 117 ASN D C 1
ATOM 8604 O O . ASN D 1 117 ? 77.277 10.626 15.094 1.00 9.95 117 ASN D O 1
ATOM 8609 N N . ARG D 1 118 ? 77.885 8.600 15.547 1.00 9.62 118 ARG D N 1
ATOM 8610 C CA . ARG D 1 118 ? 79.132 8.687 14.835 1.00 10.20 118 ARG D CA 1
ATOM 8611 C C . ARG D 1 118 ? 78.978 8.351 13.322 1.00 9.96 118 ARG D C 1
ATOM 8612 O O . ARG D 1 118 ? 79.933 8.153 12.669 1.00 11.24 118 ARG D O 1
ATOM 8620 N N . ARG D 1 119 ? 77.755 8.198 12.847 1.00 9.68 119 ARG D N 1
ATOM 8621 C CA . ARG D 1 119 ? 77.472 7.915 11.457 1.00 9.63 119 ARG D CA 1
ATOM 8622 C C . ARG D 1 119 ? 78.289 6.716 10.924 1.00 9.81 119 ARG D C 1
ATOM 8623 O O . ARG D 1 119 ? 78.704 6.705 9.822 1.00 9.42 119 ARG D O 1
ATOM 8631 N N . ILE D 1 120 ? 78.457 5.726 11.767 1.00 9.74 120 ILE D N 1
ATOM 8632 C CA . ILE D 1 120 ? 79.222 4.544 11.498 1.00 10.31 120 ILE D CA 1
ATOM 8633 C C . ILE D 1 120 ? 78.628 3.725 10.340 1.00 10.15 120 ILE D C 1
ATOM 8634 O O . ILE D 1 120 ? 79.332 3.103 9.634 1.00 11.54 120 ILE D O 1
ATOM 8639 N N . HIS D 1 121 ? 77.328 3.729 10.211 1.00 11.81 121 HIS D N 1
ATOM 8640 C CA . HIS D 1 121 ? 76.701 3.067 9.080 1.00 11.96 121 HIS D CA 1
ATOM 8641 C C . HIS D 1 121 ? 77.149 3.702 7.757 1.00 13.06 121 HIS D C 1
ATOM 8642 O O . HIS D 1 121 ? 77.387 3.040 6.811 1.00 12.87 121 HIS D O 1
ATOM 8649 N N . ARG D 1 122 ? 77.223 5.006 7.749 1.00 13.09 122 ARG D N 1
ATOM 8650 C CA . ARG D 1 122 ? 77.696 5.745 6.590 1.00 14.95 122 ARG D CA 1
ATOM 8651 C C . ARG D 1 122 ? 79.174 5.574 6.315 1.00 12.78 122 ARG D C 1
ATOM 8652 O O . ARG D 1 122 ? 79.615 5.520 5.223 1.00 11.97 122 ARG D O 1
ATOM 8660 N N . ALA D 1 123 ? 79.920 5.537 7.384 1.00 12.15 123 ALA D N 1
ATOM 8661 C CA . ALA D 1 123 ? 81.336 5.358 7.319 1.00 11.57 123 ALA D CA 1
ATOM 8662 C C . ALA D 1 123 ? 81.637 4.014 6.673 1.00 12.06 123 ALA D C 1
ATOM 8663 O O . ALA D 1 123 ? 82.403 3.935 5.801 1.00 11.35 123 ALA D O 1
ATOM 8665 N N . TYR D 1 124 ? 80.930 2.994 7.093 1.00 11.21 124 TYR D N 1
ATOM 8666 C CA . TYR D 1 124 ? 81.144 1.682 6.538 1.00 11.67 124 TYR D CA 1
ATOM 8667 C C . TYR D 1 124 ? 80.868 1.661 5.030 1.00 12.25 124 TYR D C 1
ATOM 8668 O O . TYR D 1 124 ? 81.602 1.096 4.294 1.00 14.33 124 TYR D O 1
ATOM 8677 N N . GLN D 1 125 ? 79.845 2.356 4.622 1.00 14.08 125 GLN D N 1
ATOM 8678 C CA . GLN D 1 125 ? 79.488 2.376 3.224 1.00 17.14 125 GLN D CA 1
ATOM 8679 C C . GLN D 1 125 ? 80.688 2.884 2.433 1.00 17.01 125 GLN D C 1
ATOM 8680 O O . GLN D 1 125 ? 80.902 2.482 1.342 1.00 16.32 125 GLN D O 1
ATOM 8686 N N . ARG D 1 126 ? 81.373 3.850 2.998 1.00 13.79 126 ARG D N 1
ATOM 8687 C CA . ARG D 1 126 ? 82.553 4.412 2.383 1.00 14.17 126 ARG D CA 1
ATOM 8688 C C . ARG D 1 126 ? 83.800 3.566 2.428 1.00 13.46 126 ARG D C 1
ATOM 8689 O O . ARG D 1 126 ? 84.405 3.263 1.437 1.00 15.26 126 ARG D O 1
ATOM 8697 N N . THR D 1 127 ? 84.145 3.152 3.614 1.00 12.52 127 THR D N 1
ATOM 8698 C CA . THR D 1 127 ? 85.388 2.476 3.826 1.00 13.29 127 THR D CA 1
ATOM 8699 C C . THR D 1 127 ? 85.417 1.074 3.224 1.00 12.98 127 THR D C 1
ATOM 8700 O O . THR D 1 127 ? 86.435 0.562 3.001 1.00 12.59 127 THR D O 1
ATOM 8704 N N . ARG D 1 128 ? 84.249 0.496 3.017 1.00 13.63 128 ARG D N 1
ATOM 8705 C CA . ARG D 1 128 ? 84.163 -0.822 2.388 1.00 13.90 128 ARG D CA 1
ATOM 8706 C C . ARG D 1 128 ? 84.723 -0.771 0.967 1.00 15.38 128 ARG D C 1
ATOM 8707 O O . ARG D 1 128 ? 85.117 -1.758 0.432 1.00 12.62 128 ARG D O 1
ATOM 8715 N N . ASP D 1 129 ? 84.719 0.418 0.424 1.00 16.17 129 ASP D N 1
ATOM 8716 C CA . ASP D 1 129 ? 85.390 0.679 -0.848 1.00 19.06 129 ASP D CA 1
ATOM 8717 C C . ASP D 1 129 ? 86.649 1.583 -0.730 1.00 20.38 129 ASP D C 1
ATOM 8718 O O . ASP D 1 129 ? 87.018 2.232 -1.660 1.00 19.77 129 ASP D O 1
ATOM 8723 N N . ALA D 1 130 ? 87.234 1.605 0.457 1.00 17.94 130 ALA D N 1
ATOM 8724 C CA . ALA D 1 130 ? 88.439 2.334 0.735 1.00 17.46 130 ALA D CA 1
ATOM 8725 C C . ALA D 1 130 ? 88.302 3.845 0.560 1.00 17.25 130 ALA D C 1
ATOM 8726 O O . ALA D 1 130 ? 89.257 4.507 0.283 1.00 16.59 130 ALA D O 1
ATOM 8728 N N . ASN D 1 131 ? 87.095 4.350 0.718 1.00 15.37 131 ASN D N 1
ATOM 8729 C CA . ASN D 1 131 ? 86.863 5.776 0.739 1.00 15.03 131 ASN D CA 1
ATOM 8730 C C . ASN D 1 131 ? 86.896 6.211 2.207 1.00 16.75 131 ASN D C 1
ATOM 8731 O O . ASN D 1 131 ? 86.039 5.870 2.972 1.00 16.39 131 ASN D O 1
ATOM 8736 N N . PHE D 1 132 ? 87.916 6.970 2.532 1.00 15.20 132 PHE D N 1
ATOM 8737 C CA . PHE D 1 132 ? 88.150 7.401 3.890 1.00 15.95 132 PHE D CA 1
ATOM 8738 C C . PHE D 1 132 ? 87.711 8.829 4.227 1.00 15.91 132 PHE D C 1
ATOM 8739 O O . PHE D 1 132 ? 88.090 9.340 5.225 1.00 17.45 132 PHE D O 1
ATOM 8747 N N . SER D 1 133 ? 86.920 9.426 3.368 1.00 14.90 133 SER D N 1
ATOM 8748 C CA . SER D 1 133 ? 86.438 10.741 3.618 1.00 15.42 133 SER D CA 1
ATOM 8749 C C . SER D 1 133 ? 85.560 10.771 4.861 1.00 15.19 133 SER D C 1
ATOM 8750 O O . SER D 1 133 ? 84.744 9.927 5.038 1.00 14.29 133 SER D O 1
ATOM 8753 N N . LEU D 1 134 ? 85.776 11.792 5.673 1.00 14.22 134 LEU D N 1
ATOM 8754 C CA . LEU D 1 134 ? 85.028 12.074 6.884 1.00 13.85 134 LEU D CA 1
ATOM 8755 C C . LEU D 1 134 ? 83.909 13.128 6.799 1.00 15.70 134 LEU D C 1
ATOM 8756 O O . LEU D 1 134 ? 83.201 13.372 7.752 1.00 13.23 134 LEU D O 1
ATOM 8761 N N . GLU D 1 135 ? 83.769 13.733 5.639 1.00 16.07 135 GLU D N 1
ATOM 8762 C CA . GLU D 1 135 ? 82.813 14.784 5.534 1.00 16.83 135 GLU D CA 1
ATOM 8763 C C . GLU D 1 135 ? 81.426 14.242 5.837 1.00 17.76 135 GLU D C 1
ATOM 8764 O O . GLU D 1 135 ? 81.065 13.272 5.343 1.00 19.05 135 GLU D O 1
ATOM 8770 N N . GLY D 1 136 ? 80.692 14.923 6.678 1.00 14.73 136 GLY D N 1
ATOM 8771 C CA . GLY D 1 136 ? 79.348 14.553 7.020 1.00 15.80 136 GLY D CA 1
ATOM 8772 C C . GLY D 1 136 ? 79.203 13.524 8.150 1.00 13.85 136 GLY D C 1
ATOM 8773 O O . GLY D 1 136 ? 78.122 13.235 8.514 1.00 16.37 136 GLY D O 1
ATOM 8774 N N . LEU D 1 137 ? 80.309 13.003 8.651 1.00 12.66 137 LEU D N 1
ATOM 8775 C CA . LEU D 1 137 ? 80.315 11.985 9.723 1.00 12.35 137 LEU D CA 1
ATOM 8776 C C . LEU D 1 137 ? 80.411 12.504 11.173 1.00 11.37 137 LEU D C 1
ATOM 8777 O O . LEU D 1 137 ? 80.451 11.741 12.074 1.00 11.56 137 LEU D O 1
ATOM 8782 N N . THR D 1 138 ? 80.469 13.820 11.326 1.00 11.06 138 THR D N 1
ATOM 8783 C CA . THR D 1 138 ? 80.763 14.370 12.603 1.00 11.50 138 THR D CA 1
ATOM 8784 C C . THR D 1 138 ? 79.649 14.043 13.582 1.00 10.78 138 THR D C 1
ATOM 8785 O O . THR D 1 138 ? 78.537 14.212 13.286 1.00 11.79 138 THR D O 1
ATOM 8789 N N . GLY D 1 139 ? 79.995 13.533 14.740 1.00 10.60 139 GLY D N 1
ATOM 8790 C CA . GLY D 1 139 ? 79.049 13.301 15.807 1.00 10.51 139 GLY D CA 1
ATOM 8791 C C . GLY D 1 139 ? 79.108 14.257 17.010 1.00 11.38 139 GLY D C 1
ATOM 8792 O O . GLY D 1 139 ? 79.504 15.347 16.907 1.00 10.31 139 GLY D O 1
ATOM 8793 N N . PHE D 1 140 ? 78.643 13.768 18.141 1.00 11.01 140 PHE D N 1
ATOM 8794 C CA . PHE D 1 140 ? 78.712 14.464 19.390 1.00 11.35 140 PHE D CA 1
ATOM 8795 C C . PHE D 1 140 ? 79.262 13.568 20.514 1.00 11.56 140 PHE D C 1
ATOM 8796 O O . PHE D 1 140 ? 79.048 12.390 20.562 1.00 11.92 140 PHE D O 1
ATOM 8804 N N . THR D 1 141 ? 80.006 14.189 21.392 1.00 10.79 141 THR D N 1
ATOM 8805 C CA . THR D 1 141 ? 80.472 13.520 22.560 1.00 10.26 141 THR D CA 1
ATOM 8806 C C . THR D 1 141 ? 79.289 13.284 23.525 1.00 11.10 141 THR D C 1
ATOM 8807 O O . THR D 1 141 ? 78.601 14.165 23.842 1.00 10.13 141 THR D O 1
ATOM 8811 N N . MET D 1 142 ? 79.105 12.051 23.921 1.00 8.97 142 MET D N 1
ATOM 8812 C CA . MET D 1 142 ? 78.036 11.683 24.840 1.00 10.89 142 MET D CA 1
ATOM 8813 C C . MET D 1 142 ? 78.193 12.238 26.254 1.00 10.84 142 MET D C 1
ATOM 8814 O O . MET D 1 142 ? 77.303 12.732 26.808 1.00 10.18 142 MET D O 1
ATOM 8819 N N . HIS D 1 143 ? 79.397 12.185 26.742 1.00 11.18 143 HIS D N 1
ATOM 8820 C CA . HIS D 1 143 ? 79.695 12.529 28.104 1.00 12.75 143 HIS D CA 1
ATOM 8821 C C . HIS D 1 143 ? 79.195 13.948 28.417 1.00 15.32 143 HIS D C 1
ATOM 8822 O O . HIS D 1 143 ? 79.360 14.817 27.660 1.00 14.37 143 HIS D O 1
ATOM 8829 N N . GLY D 1 144 ? 78.491 14.090 29.512 1.00 15.08 144 GLY D N 1
ATOM 8830 C CA . GLY D 1 144 ? 77.924 15.346 29.940 1.00 16.32 144 GLY D CA 1
ATOM 8831 C C . GLY D 1 144 ? 76.593 15.763 29.296 1.00 17.98 144 GLY D C 1
ATOM 8832 O O . GLY D 1 144 ? 75.965 16.657 29.752 1.00 19.13 144 GLY D O 1
ATOM 8833 N N . LYS D 1 145 ? 76.184 15.091 28.249 1.00 14.79 145 LYS D N 1
ATOM 8834 C CA . LYS D 1 145 ? 74.882 15.297 27.654 1.00 15.43 145 LYS D CA 1
ATOM 8835 C C . LYS D 1 145 ? 73.775 14.732 28.568 1.00 14.31 145 LYS D C 1
ATOM 8836 O O . LYS D 1 145 ? 74.043 14.008 29.466 1.00 14.08 145 LYS D O 1
ATOM 8842 N N . THR D 1 146 ? 72.544 15.098 28.289 1.00 13.83 146 THR D N 1
ATOM 8843 C CA . THR D 1 146 ? 71.426 14.606 29.028 1.00 13.29 146 THR D CA 1
ATOM 8844 C C . THR D 1 146 ? 70.648 13.542 28.244 1.00 11.80 146 THR D C 1
ATOM 8845 O O . THR D 1 146 ? 70.281 13.764 27.140 1.00 13.35 146 THR D O 1
ATOM 8849 N N . ALA D 1 147 ? 70.398 12.419 28.882 1.00 12.45 147 ALA D N 1
ATOM 8850 C CA . ALA D 1 147 ? 69.643 11.320 28.303 1.00 12.12 147 ALA D CA 1
ATOM 8851 C C . ALA D 1 147 ? 68.291 11.210 28.997 1.00 12.98 147 ALA D C 1
ATOM 8852 O O . ALA D 1 147 ? 68.250 11.172 30.195 1.00 14.57 147 ALA D O 1
ATOM 8854 N N . GLY D 1 148 ? 67.225 11.131 28.216 1.00 13.29 148 GLY D N 1
ATOM 8855 C CA . GLY D 1 148 ? 65.895 10.941 28.735 1.00 14.49 148 GLY D CA 1
ATOM 8856 C C . GLY D 1 148 ? 65.295 9.581 28.361 1.00 13.35 148 GLY D C 1
ATOM 8857 O O . GLY D 1 148 ? 65.082 9.314 27.236 1.00 13.56 148 GLY D O 1
ATOM 8858 N N . VAL D 1 149 ? 65.024 8.759 29.355 1.00 11.49 149 VAL D N 1
ATOM 8859 C CA . VAL D 1 149 ? 64.426 7.482 29.116 1.00 11.92 149 VAL D CA 1
ATOM 8860 C C . VAL D 1 149 ? 62.941 7.513 29.504 1.00 11.70 149 VAL D C 1
ATOM 8861 O O . VAL D 1 149 ? 62.634 7.898 30.574 1.00 12.84 149 VAL D O 1
ATOM 8865 N N . ILE D 1 150 ? 62.092 7.131 28.585 1.00 12.01 150 ILE D N 1
ATOM 8866 C CA . ILE D 1 150 ? 60.693 7.052 28.834 1.00 13.44 150 ILE D CA 1
ATOM 8867 C C . ILE D 1 150 ? 60.340 5.586 29.111 1.00 13.15 150 ILE D C 1
ATOM 8868 O O . ILE D 1 150 ? 60.332 4.790 28.246 1.00 13.79 150 ILE D O 1
ATOM 8873 N N . GLY D 1 151 ? 60.091 5.299 30.360 1.00 12.80 151 GLY D N 1
ATOM 8874 C CA . GLY D 1 151 ? 59.854 3.969 30.847 1.00 13.67 151 GLY D CA 1
ATOM 8875 C C . GLY D 1 151 ? 61.057 3.334 31.530 1.00 14.93 151 GLY D C 1
ATOM 8876 O O . GLY D 1 151 ? 62.075 3.141 30.943 1.00 15.01 151 GLY D O 1
ATOM 8877 N N . THR D 1 152 ? 60.855 3.003 32.786 1.00 14.77 152 THR D N 1
ATOM 8878 C CA . THR D 1 152 ? 61.839 2.414 33.662 1.00 14.16 152 THR D CA 1
ATOM 8879 C C . THR D 1 152 ? 61.533 0.999 34.207 1.00 13.73 152 THR D C 1
ATOM 8880 O O . THR D 1 152 ? 61.875 0.681 35.291 1.00 13.59 152 THR D O 1
ATOM 8884 N N . GLY D 1 153 ? 61.004 0.165 33.345 1.00 12.88 153 GLY D N 1
ATOM 8885 C CA . GLY D 1 153 ? 60.962 -1.237 33.567 1.00 14.05 153 GLY D CA 1
ATOM 8886 C C . GLY D 1 153 ? 62.379 -1.801 33.382 1.00 13.94 153 GLY D C 1
ATOM 8887 O O . GLY D 1 153 ? 63.297 -1.070 33.347 1.00 12.65 153 GLY D O 1
ATOM 8888 N N . LYS D 1 154 ? 62.522 -3.097 33.324 1.00 13.84 154 LYS D N 1
ATOM 8889 C CA . LYS D 1 154 ? 63.833 -3.684 33.299 1.00 15.04 154 LYS D CA 1
ATOM 8890 C C . LYS D 1 154 ? 64.654 -3.210 32.087 1.00 13.05 154 LYS D C 1
ATOM 8891 O O . LYS D 1 154 ? 65.821 -3.012 32.198 1.00 11.86 154 LYS D O 1
ATOM 8897 N N . ILE D 1 155 ? 64.008 -3.095 30.945 1.00 12.94 155 ILE D N 1
ATOM 8898 C CA . ILE D 1 155 ? 64.766 -2.689 29.764 1.00 12.50 155 ILE D CA 1
ATOM 8899 C C . ILE D 1 155 ? 65.302 -1.264 29.925 1.00 12.55 155 ILE D C 1
ATOM 8900 O O . ILE D 1 155 ? 66.439 -1.017 29.746 1.00 11.59 155 ILE D O 1
ATOM 8905 N N . GLY D 1 156 ? 64.408 -0.384 30.364 1.00 10.77 156 GLY D N 1
ATOM 8906 C CA . GLY D 1 156 ? 64.712 1.011 30.560 1.00 11.69 156 GLY D CA 1
ATOM 8907 C C . GLY D 1 156 ? 65.807 1.228 31.583 1.00 11.65 156 GLY D C 1
ATOM 8908 O O . GLY D 1 156 ? 66.712 1.972 31.370 1.00 11.15 156 GLY D O 1
ATOM 8909 N N . VAL D 1 157 ? 65.726 0.521 32.687 1.00 10.96 157 VAL D N 1
ATOM 8910 C CA . VAL D 1 157 ? 66.792 0.556 33.657 1.00 11.58 157 VAL D CA 1
ATOM 8911 C C . VAL D 1 157 ? 68.137 0.005 33.113 1.00 11.86 157 VAL D C 1
ATOM 8912 O O . VAL D 1 157 ? 69.166 0.567 33.364 1.00 11.34 157 VAL D O 1
ATOM 8916 N N . ALA D 1 158 ? 68.072 -1.056 32.322 1.00 10.94 158 ALA D N 1
ATOM 8917 C CA . ALA D 1 158 ? 69.268 -1.619 31.746 1.00 10.61 158 ALA D CA 1
ATOM 8918 C C . ALA D 1 158 ? 69.942 -0.571 30.855 1.00 9.84 158 ALA D C 1
ATOM 8919 O O . ALA D 1 158 ? 71.106 -0.458 30.833 1.00 9.87 158 ALA D O 1
ATOM 8921 N N . ALA D 1 159 ? 69.136 0.173 30.131 1.00 9.74 159 ALA D N 1
ATOM 8922 C CA . ALA D 1 159 ? 69.625 1.252 29.275 1.00 9.75 159 ALA D CA 1
ATOM 8923 C C . ALA D 1 159 ? 70.298 2.386 30.079 1.00 10.22 159 ALA D C 1
ATOM 8924 O O . ALA D 1 159 ? 71.288 2.900 29.729 1.00 8.37 159 ALA D O 1
ATOM 8926 N N . LEU D 1 160 ? 69.657 2.720 31.176 1.00 10.69 160 LEU D N 1
ATOM 8927 C CA . LEU D 1 160 ? 70.110 3.767 32.066 1.00 10.53 160 LEU D CA 1
ATOM 8928 C C . LEU D 1 160 ? 71.449 3.405 32.648 1.00 10.51 160 LEU D C 1
ATOM 8929 O O . LEU D 1 160 ? 72.292 4.236 32.792 1.00 8.87 160 LEU D O 1
ATOM 8934 N N . ARG D 1 161 ? 71.617 2.119 32.892 1.00 9.99 161 ARG D N 1
ATOM 8935 C CA . ARG D 1 161 ? 72.887 1.654 33.390 1.00 10.81 161 ARG D CA 1
ATOM 8936 C C . ARG D 1 161 ? 74.029 1.975 32.396 1.00 10.43 161 ARG D C 1
ATOM 8937 O O . ARG D 1 161 ? 75.068 2.449 32.761 1.00 9.07 161 ARG D O 1
ATOM 8945 N N . ILE D 1 162 ? 73.777 1.726 31.141 1.00 9.01 162 ILE D N 1
ATOM 8946 C CA . ILE D 1 162 ? 74.740 2.028 30.115 1.00 9.09 162 ILE D CA 1
ATOM 8947 C C . ILE D 1 162 ? 75.015 3.528 29.909 1.00 9.33 162 ILE D C 1
ATOM 8948 O O . ILE D 1 162 ? 76.119 3.933 29.794 1.00 8.95 162 ILE D O 1
ATOM 8953 N N . LEU D 1 163 ? 73.948 4.287 29.881 1.00 9.15 163 LEU D N 1
ATOM 8954 C CA . LEU D 1 163 ? 73.991 5.696 29.749 1.00 9.65 163 LEU D CA 1
ATOM 8955 C C . LEU D 1 163 ? 74.733 6.359 30.938 1.00 9.92 163 LEU D C 1
ATOM 8956 O O . LEU D 1 163 ? 75.457 7.272 30.765 1.00 9.87 163 LEU D O 1
ATOM 8961 N N . LYS D 1 164 ? 74.559 5.809 32.116 1.00 10.57 164 LYS D N 1
ATOM 8962 C CA . LYS D 1 164 ? 75.333 6.245 33.255 1.00 12.26 164 LYS D CA 1
ATOM 8963 C C . LYS D 1 164 ? 76.839 6.019 32.970 1.00 11.51 164 LYS D C 1
ATOM 8964 O O . LYS D 1 164 ? 77.629 6.805 33.320 1.00 11.97 164 LYS D O 1
ATOM 8970 N N . GLY D 1 165 ? 77.178 4.925 32.330 1.00 11.06 165 GLY D N 1
ATOM 8971 C CA . GLY D 1 165 ? 78.552 4.632 31.975 1.00 11.00 165 GLY D CA 1
ATOM 8972 C C . GLY D 1 165 ? 79.174 5.653 31.028 1.00 10.74 165 GLY D C 1
ATOM 8973 O O . GLY D 1 165 ? 80.334 5.930 31.073 1.00 12.01 165 GLY D O 1
ATOM 8974 N N . PHE D 1 166 ? 78.345 6.189 30.163 1.00 9.96 166 PHE D N 1
ATOM 8975 C CA . PHE D 1 166 ? 78.741 7.215 29.212 1.00 10.27 166 PHE D CA 1
ATOM 8976 C C . PHE D 1 166 ? 78.980 8.574 29.899 1.00 10.45 166 PHE D C 1
ATOM 8977 O O . PHE D 1 166 ? 79.374 9.478 29.293 1.00 9.81 166 PHE D O 1
ATOM 8985 N N . GLY D 1 167 ? 78.662 8.662 31.175 1.00 11.50 167 GLY D N 1
ATOM 8986 C CA . GLY D 1 167 ? 78.683 9.916 31.899 1.00 12.49 167 GLY D CA 1
ATOM 8987 C C . GLY D 1 167 ? 77.633 10.979 31.565 1.00 12.08 167 GLY D C 1
ATOM 8988 O O . GLY D 1 167 ? 77.889 12.133 31.604 1.00 12.43 167 GLY D O 1
ATOM 8989 N N . MET D 1 168 ? 76.451 10.534 31.218 1.00 11.49 168 MET D N 1
ATOM 8990 C CA . MET D 1 168 ? 75.380 11.428 30.909 1.00 12.39 168 MET D CA 1
ATOM 8991 C C . MET D 1 168 ? 74.553 11.779 32.139 1.00 14.04 168 MET D C 1
ATOM 8992 O O . MET D 1 168 ? 74.514 11.023 33.072 1.00 14.69 168 MET D O 1
ATOM 8997 N N . ARG D 1 169 ? 73.889 12.919 32.089 1.00 13.54 169 ARG D N 1
ATOM 8998 C CA . ARG D 1 169 ? 72.888 13.259 33.048 1.00 15.35 169 ARG D CA 1
ATOM 8999 C C . ARG D 1 169 ? 71.596 12.494 32.716 1.00 14.49 169 ARG D C 1
ATOM 9000 O O . ARG D 1 169 ? 71.122 12.536 31.628 1.00 14.39 169 ARG D O 1
ATOM 9008 N N . LEU D 1 170 ? 71.042 11.851 33.709 1.00 14.19 170 LEU D N 1
ATOM 9009 C CA . LEU D 1 170 ? 69.973 10.956 33.452 1.00 14.75 170 LEU D CA 1
ATOM 9010 C C . LEU D 1 170 ? 68.650 11.442 33.993 1.00 15.21 170 LEU D C 1
ATOM 9011 O O . LEU D 1 170 ? 68.493 11.630 35.142 1.00 14.73 170 LEU D O 1
ATOM 9016 N N . LEU D 1 171 ? 67.721 11.525 33.072 1.00 15.82 171 LEU D N 1
ATOM 9017 C CA . LEU D 1 171 ? 66.353 11.815 33.331 1.00 15.07 171 LEU D CA 1
ATOM 9018 C C . LEU D 1 171 ? 65.450 10.655 32.894 1.00 14.71 171 LEU D C 1
ATOM 9019 O O . LEU D 1 171 ? 65.745 9.927 32.014 1.00 12.79 171 LEU D O 1
ATOM 9024 N N . ALA D 1 172 ? 64.320 10.566 33.545 1.00 13.07 172 ALA D N 1
ATOM 9025 C CA . ALA D 1 172 ? 63.361 9.562 33.209 1.00 14.31 172 ALA D CA 1
ATOM 9026 C C . ALA D 1 172 ? 61.930 9.964 33.463 1.00 14.76 172 ALA D C 1
ATOM 9027 O O . ALA D 1 172 ? 61.657 10.746 34.326 1.00 14.09 172 ALA D O 1
ATOM 9029 N N . PHE D 1 173 ? 61.056 9.387 32.664 1.00 15.42 173 PHE D N 1
ATOM 9030 C CA . PHE D 1 173 ? 59.663 9.489 32.899 1.00 18.21 173 PHE D CA 1
ATOM 9031 C C . PHE D 1 173 ? 59.055 8.102 33.038 1.00 18.49 173 PHE D C 1
ATOM 9032 O O . PHE D 1 173 ? 59.234 7.253 32.245 1.00 13.95 173 PHE D O 1
ATOM 9040 N N . ASP D 1 174 ? 58.363 7.929 34.145 1.00 17.19 174 ASP D N 1
ATOM 9041 C CA . ASP D 1 174 ? 57.588 6.752 34.409 1.00 17.19 174 ASP D CA 1
ATOM 9042 C C . ASP D 1 174 ? 56.522 7.082 35.468 1.00 19.82 174 ASP D C 1
ATOM 9043 O O . ASP D 1 174 ? 56.742 7.788 36.402 1.00 17.30 174 ASP D O 1
ATOM 9048 N N . PRO D 1 175 ? 55.340 6.538 35.270 1.00 21.63 175 PRO D N 1
ATOM 9049 C CA . PRO D 1 175 ? 54.261 6.705 36.246 1.00 22.15 175 PRO D CA 1
ATOM 9050 C C . PRO D 1 175 ? 54.518 5.912 37.531 1.00 22.11 175 PRO D C 1
ATOM 9051 O O . PRO D 1 175 ? 53.854 6.148 38.501 1.00 19.56 175 PRO D O 1
ATOM 9055 N N . TYR D 1 176 ? 55.441 4.960 37.481 1.00 18.72 176 TYR D N 1
ATOM 9056 C CA . TYR D 1 176 ? 55.723 4.090 38.580 1.00 19.22 176 TYR D CA 1
ATOM 9057 C C . TYR D 1 176 ? 57.252 4.045 38.885 1.00 21.25 176 TYR D C 1
ATOM 9058 O O . TYR D 1 176 ? 57.921 3.103 38.703 1.00 20.98 176 TYR D O 1
ATOM 9067 N N . PRO D 1 177 ? 57.736 5.098 39.508 1.00 21.28 177 PRO D N 1
ATOM 9068 C CA . PRO D 1 177 ? 59.159 5.286 39.720 1.00 23.80 177 PRO D CA 1
ATOM 9069 C C . PRO D 1 177 ? 59.796 4.173 40.469 1.00 24.59 177 PRO D C 1
ATOM 9070 O O . PRO D 1 177 ? 59.271 3.676 41.387 1.00 25.50 177 PRO D O 1
ATOM 9074 N N . SER D 1 178 ? 60.954 3.786 39.970 1.00 21.25 178 SER D N 1
ATOM 9075 C CA . SER D 1 178 ? 61.668 2.613 40.345 1.00 24.79 178 SER D CA 1
ATOM 9076 C C . SER D 1 178 ? 62.885 2.904 41.253 1.00 26.04 178 SER D C 1
ATOM 9077 O O . SER D 1 178 ? 63.676 3.724 40.970 1.00 21.89 178 SER D O 1
ATOM 9080 N N . THR D 1 179 ? 63.017 2.140 42.317 1.00 26.85 179 THR D N 1
ATOM 9081 C CA . THR D 1 179 ? 64.178 2.232 43.179 1.00 28.85 179 THR D CA 1
ATOM 9082 C C . THR D 1 179 ? 65.434 1.908 42.406 1.00 25.88 179 THR D C 1
ATOM 9083 O O . THR D 1 179 ? 66.445 2.512 42.612 1.00 27.27 179 THR D O 1
ATOM 9087 N N . ALA D 1 180 ? 65.339 0.957 41.510 1.00 22.33 180 ALA D N 1
ATOM 9088 C CA . ALA D 1 180 ? 66.495 0.559 40.765 1.00 21.86 180 ALA D CA 1
ATOM 9089 C C . ALA D 1 180 ? 67.033 1.727 39.965 1.00 20.09 180 ALA D C 1
ATOM 9090 O O . ALA D 1 180 ? 68.166 1.889 39.908 1.00 23.01 180 ALA D O 1
ATOM 9092 N N . ALA D 1 181 ? 66.160 2.499 39.359 1.00 17.33 181 ALA D N 1
ATOM 9093 C CA . ALA D 1 181 ? 66.499 3.729 38.689 1.00 17.46 181 ALA D CA 1
ATOM 9094 C C . ALA D 1 181 ? 67.035 4.846 39.620 1.00 19.58 181 ALA D C 1
ATOM 9095 O O . ALA D 1 181 ? 68.016 5.489 39.350 1.00 15.97 181 ALA D O 1
ATOM 9097 N N . LEU D 1 182 ? 66.371 5.028 40.734 1.00 19.87 182 LEU D N 1
ATOM 9098 C CA . LEU D 1 182 ? 66.834 6.031 41.671 1.00 22.49 182 LEU D CA 1
ATOM 9099 C C . LEU D 1 182 ? 68.262 5.725 42.137 1.00 21.98 182 LEU D C 1
ATOM 9100 O O . LEU D 1 182 ? 69.091 6.569 42.163 1.00 23.31 182 LEU D O 1
ATOM 9105 N N . ASP D 1 183 ? 68.539 4.469 42.388 1.00 27.07 183 ASP D N 1
ATOM 9106 C CA . ASP D 1 183 ? 69.839 4.041 42.828 1.00 27.63 183 ASP D CA 1
ATOM 9107 C C . ASP D 1 183 ? 70.923 4.345 41.827 1.00 26.67 183 ASP D C 1
ATOM 9108 O O . ASP D 1 183 ? 72.048 4.408 42.184 1.00 27.15 183 ASP D O 1
ATOM 9113 N N . LEU D 1 184 ? 70.563 4.542 40.576 1.00 23.22 184 LEU D N 1
ATOM 9114 C CA . LEU D 1 184 ? 71.527 4.895 39.565 1.00 23.24 184 LEU D CA 1
ATOM 9115 C C . LEU D 1 184 ? 71.790 6.384 39.484 1.00 22.81 184 LEU D C 1
ATOM 9116 O O . LEU D 1 184 ? 72.575 6.802 38.696 1.00 21.02 184 LEU D O 1
ATOM 9121 N N . GLY D 1 185 ? 71.077 7.159 40.293 1.00 22.38 185 GLY D N 1
ATOM 9122 C CA . GLY D 1 185 ? 71.058 8.586 40.170 1.00 19.36 185 GLY D CA 1
ATOM 9123 C C . GLY D 1 185 ? 70.122 9.234 39.192 1.00 19.45 185 GLY D C 1
ATOM 9124 O O . GLY D 1 185 ? 70.304 10.345 38.839 1.00 19.67 185 GLY D O 1
ATOM 9125 N N . VAL D 1 186 ? 69.133 8.503 38.743 1.00 17.51 186 VAL D N 1
ATOM 9126 C CA . VAL D 1 186 ? 68.203 9.017 37.771 1.00 18.31 186 VAL D CA 1
ATOM 9127 C C . VAL D 1 186 ? 67.286 10.041 38.420 1.00 18.92 186 VAL D C 1
ATOM 9128 O O . VAL D 1 186 ? 66.844 9.809 39.488 1.00 20.61 186 VAL D O 1
ATOM 9132 N N . GLU D 1 187 ? 66.970 11.105 37.729 1.00 16.63 187 GLU D N 1
ATOM 9133 C CA . GLU D 1 187 ? 65.978 12.008 38.239 1.00 19.59 187 GLU D CA 1
ATOM 9134 C C . GLU D 1 187 ? 64.678 11.879 37.461 1.00 18.00 187 GLU D C 1
ATOM 9135 O O . GLU D 1 187 ? 64.651 12.103 36.299 1.00 16.86 187 GLU D O 1
ATOM 9141 N N . TYR D 1 188 ? 63.617 11.536 38.153 1.00 15.25 188 TYR D N 1
ATOM 9142 C CA . TYR D 1 188 ? 62.336 11.438 37.521 1.00 17.27 188 TYR D CA 1
ATOM 9143 C C . TYR D 1 188 ? 61.713 12.803 37.318 1.00 19.43 188 TYR D C 1
ATOM 9144 O O . TYR D 1 188 ? 61.670 13.581 38.218 1.00 18.14 188 TYR D O 1
ATOM 9153 N N . VAL D 1 189 ? 61.228 13.031 36.122 1.00 18.08 189 VAL D N 1
ATOM 9154 C CA . VAL D 1 189 ? 60.655 14.294 35.721 1.00 20.72 189 VAL D CA 1
ATOM 9155 C C . VAL D 1 189 ? 59.376 14.115 34.913 1.00 20.84 189 VAL D C 1
ATOM 9156 O O . VAL D 1 189 ? 59.072 13.044 34.520 1.00 18.39 189 VAL D O 1
ATOM 9160 N N . ASP D 1 190 ? 58.637 15.190 34.690 1.00 22.92 190 ASP D N 1
ATOM 9161 C CA . ASP D 1 190 ? 57.506 15.112 33.804 1.00 24.15 190 ASP D CA 1
ATOM 9162 C C . ASP D 1 190 ? 57.970 15.069 32.375 1.00 22.80 190 ASP D C 1
ATOM 9163 O O . ASP D 1 190 ? 59.101 15.330 32.111 1.00 22.86 190 ASP D O 1
ATOM 9168 N N . LEU D 1 191 ? 57.080 14.712 31.481 1.00 21.51 191 LEU D N 1
ATOM 9169 C CA . LEU D 1 191 ? 57.440 14.567 30.099 1.00 23.26 191 LEU D CA 1
ATOM 9170 C C . LEU D 1 191 ? 57.926 15.855 29.466 1.00 24.59 191 LEU D C 1
ATOM 9171 O O . LEU D 1 191 ? 58.859 15.865 28.723 1.00 20.38 191 LEU D O 1
ATOM 9176 N N . GLN D 1 192 ? 57.280 16.946 29.825 1.00 22.30 192 GLN D N 1
ATOM 9177 C CA . GLN D 1 192 ? 57.630 18.203 29.274 1.00 25.65 192 GLN D CA 1
ATOM 9178 C C . GLN D 1 192 ? 59.073 18.555 29.609 1.00 22.92 192 GLN D C 1
ATOM 9179 O O . GLN D 1 192 ? 59.760 19.061 28.771 1.00 23.94 192 GLN D O 1
ATOM 9185 N N . THR D 1 193 ? 59.501 18.314 30.831 1.00 20.24 193 THR D N 1
ATOM 9186 C CA . THR D 1 193 ? 60.861 18.543 31.192 1.00 21.97 193 THR D CA 1
ATOM 9187 C C . THR D 1 193 ? 61.812 17.619 30.396 1.00 20.78 193 THR D C 1
ATOM 9188 O O . THR D 1 193 ? 62.819 18.031 29.908 1.00 20.35 193 THR D O 1
ATOM 9192 N N . LEU D 1 194 ? 61.422 16.367 30.287 1.00 20.69 194 LEU D N 1
ATOM 9193 C CA . LEU D 1 194 ? 62.249 15.407 29.586 1.00 18.72 194 LEU D CA 1
ATOM 9194 C C . LEU D 1 194 ? 62.447 15.821 28.127 1.00 16.70 194 LEU D C 1
ATOM 9195 O O . LEU D 1 194 ? 63.525 15.905 27.686 1.00 16.01 194 LEU D O 1
ATOM 9200 N N . PHE D 1 195 ? 61.367 16.161 27.458 1.00 18.47 195 PHE D N 1
ATOM 9201 C CA . PHE D 1 195 ? 61.418 16.628 26.106 1.00 19.08 195 PHE D CA 1
ATOM 9202 C C . PHE D 1 195 ? 62.277 17.877 26.011 1.00 19.83 195 PHE D C 1
ATOM 9203 O O . PHE D 1 195 ? 63.005 18.031 25.101 1.00 20.53 195 PHE D O 1
ATOM 9211 N N . ALA D 1 196 ? 62.105 18.808 26.926 1.00 21.68 196 ALA D N 1
ATOM 9212 C CA . ALA D 1 196 ? 62.853 20.056 26.874 1.00 22.81 196 ALA D CA 1
ATOM 9213 C C . ALA D 1 196 ? 64.374 19.928 27.082 1.00 21.42 196 ALA D C 1
ATOM 9214 O O . ALA D 1 196 ? 65.127 20.654 26.535 1.00 20.01 196 ALA D O 1
ATOM 9216 N N . GLU D 1 197 ? 64.764 19.035 27.956 1.00 18.67 197 GLU D N 1
ATOM 9217 C CA . GLU D 1 197 ? 66.130 18.961 28.403 1.00 21.87 197 GLU D CA 1
ATOM 9218 C C . GLU D 1 197 ? 67.032 17.856 27.798 1.00 18.67 197 GLU D C 1
ATOM 9219 O O . GLU D 1 197 ? 68.201 17.883 27.950 1.00 17.63 197 GLU D O 1
ATOM 9225 N N . SER D 1 198 ? 66.425 16.899 27.147 1.00 17.52 198 SER D N 1
ATOM 9226 C CA . SER D 1 198 ? 67.144 15.733 26.706 1.00 16.24 198 SER D CA 1
ATOM 9227 C C . SER D 1 198 ? 67.848 15.955 25.385 1.00 15.88 198 SER D C 1
ATOM 9228 O O . SER D 1 198 ? 67.296 16.451 24.510 1.00 19.48 198 SER D O 1
ATOM 9231 N N . ASP D 1 199 ? 69.121 15.673 25.319 1.00 17.05 199 ASP D N 1
ATOM 9232 C CA . ASP D 1 199 ? 69.876 15.477 24.102 1.00 15.56 199 ASP D CA 1
ATOM 9233 C C . ASP D 1 199 ? 69.600 14.187 23.306 1.00 14.59 199 ASP D C 1
ATOM 9234 O O . ASP D 1 199 ? 69.675 14.153 22.138 1.00 14.35 199 ASP D O 1
ATOM 9239 N N . VAL D 1 200 ? 69.360 13.138 24.055 1.00 13.52 200 VAL D N 1
ATOM 9240 C CA . VAL D 1 200 ? 69.015 11.842 23.556 1.00 13.97 200 VAL D CA 1
ATOM 9241 C C . VAL D 1 200 ? 67.787 11.304 24.304 1.00 12.09 200 VAL D C 1
ATOM 9242 O O . VAL D 1 200 ? 67.744 11.360 25.453 1.00 12.70 200 VAL D O 1
ATOM 9246 N N . ILE D 1 201 ? 66.830 10.797 23.570 1.00 12.09 201 ILE D N 1
ATOM 9247 C CA . ILE D 1 201 ? 65.633 10.238 24.118 1.00 12.28 201 ILE D CA 1
ATOM 9248 C C . ILE D 1 201 ? 65.464 8.770 23.637 1.00 12.50 201 ILE D C 1
ATOM 9249 O O . ILE D 1 201 ? 65.581 8.498 22.494 1.00 12.04 201 ILE D O 1
ATOM 9254 N N . SER D 1 202 ? 65.141 7.882 24.552 1.00 11.89 202 SER D N 1
ATOM 9255 C CA . SER D 1 202 ? 64.912 6.507 24.197 1.00 12.02 202 SER D CA 1
ATOM 9256 C C . SER D 1 202 ? 63.644 5.965 24.871 1.00 11.63 202 SER D C 1
ATOM 9257 O O . SER D 1 202 ? 63.476 6.138 26.035 1.00 12.89 202 SER D O 1
ATOM 9260 N N . LEU D 1 203 ? 62.819 5.295 24.083 1.00 12.28 203 LEU D N 1
ATOM 9261 C CA . LEU D 1 203 ? 61.540 4.766 24.524 1.00 12.87 203 LEU D CA 1
ATOM 9262 C C . LEU D 1 203 ? 61.684 3.273 24.939 1.00 11.95 203 LEU D C 1
ATOM 9263 O O . LEU D 1 203 ? 62.103 2.462 24.200 1.00 11.15 203 LEU D O 1
ATOM 9268 N N . HIS D 1 204 ? 61.342 3.020 26.171 1.00 11.42 204 HIS D N 1
ATOM 9269 C CA . HIS D 1 204 ? 61.362 1.708 26.730 1.00 12.32 204 HIS D CA 1
ATOM 9270 C C . HIS D 1 204 ? 60.118 1.412 27.556 1.00 14.18 204 HIS D C 1
ATOM 9271 O O . HIS D 1 204 ? 60.178 1.186 28.725 1.00 14.23 204 HIS D O 1
ATOM 9278 N N . CYS D 1 205 ? 59.008 1.464 26.879 1.00 16.42 205 CYS D N 1
ATOM 9279 C CA . CYS D 1 205 ? 57.766 1.329 27.558 1.00 18.83 205 CYS D CA 1
ATOM 9280 C C . CYS D 1 205 ? 56.709 0.629 26.742 1.00 20.36 205 CYS D C 1
ATOM 9281 O O . CYS D 1 205 ? 56.728 0.629 25.572 1.00 18.72 205 CYS D O 1
ATOM 9284 N N . PRO D 1 206 ? 55.761 0.006 27.429 1.00 22.41 206 PRO D N 1
ATOM 9285 C CA . PRO D 1 206 ? 54.643 -0.641 26.764 1.00 21.41 206 PRO D CA 1
ATOM 9286 C C . PRO D 1 206 ? 53.688 0.357 26.178 1.00 21.62 206 PRO D C 1
ATOM 9287 O O . PRO D 1 206 ? 53.558 1.405 26.684 1.00 20.79 206 PRO D O 1
ATOM 9291 N N . LEU D 1 207 ? 53.029 -0.023 25.116 1.00 19.91 207 LEU D N 1
ATOM 9292 C CA . LEU D 1 207 ? 52.024 0.802 24.531 1.00 22.23 207 LEU D CA 1
ATOM 9293 C C . LEU D 1 207 ? 50.733 0.710 25.329 1.00 22.65 207 LEU D C 1
ATOM 9294 O O . LEU D 1 207 ? 50.271 -0.325 25.623 1.00 23.91 207 LEU D O 1
ATOM 9299 N N . THR D 1 208 ? 50.177 1.846 25.630 1.00 23.82 208 THR D N 1
ATOM 9300 C CA . THR D 1 208 ? 48.898 1.937 26.286 1.00 27.49 208 THR D CA 1
ATOM 9301 C C . THR D 1 208 ? 48.000 2.866 25.504 1.00 31.26 208 THR D C 1
ATOM 9302 O O . THR D 1 208 ? 48.455 3.683 24.765 1.00 28.42 208 THR D O 1
ATOM 9306 N N . PRO D 1 209 ? 46.701 2.820 25.760 1.00 35.05 209 PRO D N 1
ATOM 9307 C CA . PRO D 1 209 ? 45.803 3.722 25.048 1.00 32.85 209 PRO D CA 1
ATOM 9308 C C . PRO D 1 209 ? 46.223 5.125 25.342 1.00 29.46 209 PRO D C 1
ATOM 9309 O O . PRO D 1 209 ? 46.132 5.927 24.494 1.00 35.10 209 PRO D O 1
ATOM 9313 N N . GLU D 1 210 ? 46.685 5.392 26.536 1.00 31.04 210 GLU D N 1
ATOM 9314 C CA . GLU D 1 210 ? 47.158 6.693 26.935 1.00 31.39 210 GLU D CA 1
ATOM 9315 C C . GLU D 1 210 ? 48.420 7.227 26.270 1.00 34.36 210 GLU D C 1
ATOM 9316 O O . GLU D 1 210 ? 48.579 8.402 26.157 1.00 33.48 210 GLU D O 1
ATOM 9322 N N . ASN D 1 211 ? 49.342 6.356 25.925 1.00 30.11 211 ASN D N 1
ATOM 9323 C CA . ASN D 1 211 ? 50.565 6.825 25.322 1.00 27.66 211 ASN D CA 1
ATOM 9324 C C . ASN D 1 211 ? 50.630 6.654 23.832 1.00 25.10 211 ASN D C 1
ATOM 9325 O O . ASN D 1 211 ? 51.650 6.797 23.256 1.00 26.49 211 ASN D O 1
ATOM 9330 N N . TYR D 1 212 ? 49.513 6.346 23.224 1.00 24.31 212 TYR D N 1
ATOM 9331 C CA . TYR D 1 212 ? 49.442 6.262 21.787 1.00 24.40 212 TYR D CA 1
ATOM 9332 C C . TYR D 1 212 ? 49.849 7.601 21.176 1.00 24.46 212 TYR D C 1
ATOM 9333 O O . TYR D 1 212 ? 49.393 8.615 21.586 1.00 21.94 212 TYR D O 1
ATOM 9342 N N . HIS D 1 213 ? 50.766 7.567 20.228 1.00 22.44 213 HIS D N 1
ATOM 9343 C CA . HIS D 1 213 ? 51.328 8.780 19.688 1.00 23.70 213 HIS D CA 1
ATOM 9344 C C . HIS D 1 213 ? 51.896 9.744 20.725 1.00 23.91 213 HIS D C 1
ATOM 9345 O O . HIS D 1 213 ? 51.736 10.917 20.618 1.00 22.08 213 HIS D O 1
ATOM 9352 N N . LEU D 1 214 ? 52.588 9.208 21.710 1.00 22.47 214 LEU D N 1
ATOM 9353 C CA . LEU D 1 214 ? 53.132 10.016 22.756 1.00 21.52 214 LEU D CA 1
ATOM 9354 C C . LEU D 1 214 ? 54.064 11.034 22.165 1.00 20.70 214 LEU D C 1
ATOM 9355 O O . LEU D 1 214 ? 54.107 12.138 22.613 1.00 22.06 214 LEU D O 1
ATOM 9360 N N . LEU D 1 215 ? 54.823 10.634 21.178 1.00 19.05 215 LEU D N 1
ATOM 9361 C CA . LEU D 1 215 ? 55.711 11.552 20.538 1.00 20.63 215 LEU D CA 1
ATOM 9362 C C . LEU D 1 215 ? 54.999 12.126 19.338 1.00 20.10 215 LEU D C 1
ATOM 9363 O O . LEU D 1 215 ? 54.976 11.542 18.323 1.00 20.36 215 LEU D O 1
ATOM 9368 N N . ASN D 1 216 ? 54.421 13.289 19.526 1.00 22.10 216 ASN D N 1
ATOM 9369 C CA . ASN D 1 216 ? 53.613 13.938 18.512 1.00 26.68 216 ASN D CA 1
ATOM 9370 C C . ASN D 1 216 ? 54.120 15.327 18.169 1.00 24.78 216 ASN D C 1
ATOM 9371 O O . ASN D 1 216 ? 55.087 15.770 18.708 1.00 22.90 216 ASN D O 1
ATOM 9376 N N . HIS D 1 217 ? 53.376 16.056 17.356 1.00 26.72 217 HIS D N 1
ATOM 9377 C CA . HIS D 1 217 ? 53.846 17.371 16.903 1.00 26.92 217 HIS D CA 1
ATOM 9378 C C . HIS D 1 217 ? 54.139 18.279 18.091 1.00 25.16 217 HIS D C 1
ATOM 9379 O O . HIS D 1 217 ? 55.156 18.894 18.154 1.00 24.66 217 HIS D O 1
ATOM 9386 N N . ALA D 1 218 ? 53.255 18.276 19.058 1.00 25.75 218 ALA D N 1
ATOM 9387 C CA . ALA D 1 218 ? 53.425 19.093 20.209 1.00 25.00 218 ALA D CA 1
ATOM 9388 C C . ALA D 1 218 ? 54.686 18.689 20.952 1.00 24.17 218 ALA D C 1
ATOM 9389 O O . ALA D 1 218 ? 55.430 19.514 21.361 1.00 22.96 218 ALA D O 1
ATOM 9391 N N . ALA D 1 219 ? 54.918 17.387 21.063 1.00 24.13 219 ALA D N 1
ATOM 9392 C CA . ALA D 1 219 ? 56.116 16.902 21.712 1.00 20.93 219 ALA D CA 1
ATOM 9393 C C . ALA D 1 219 ? 57.363 17.338 20.986 1.00 18.22 219 ALA D C 1
ATOM 9394 O O . ALA D 1 219 ? 58.221 17.830 21.595 1.00 21.14 219 ALA D O 1
ATOM 9396 N N . PHE D 1 220 ? 57.404 17.208 19.688 1.00 18.81 220 PHE D N 1
ATOM 9397 C CA . PHE D 1 220 ? 58.573 17.608 18.939 1.00 19.27 220 PHE D CA 1
ATOM 9398 C C . PHE D 1 220 ? 58.902 19.103 19.091 1.00 21.65 220 PHE D C 1
ATOM 9399 O O . PHE D 1 220 ? 60.022 19.507 19.135 1.00 18.64 220 PHE D O 1
ATOM 9407 N N . ASP D 1 221 ? 57.858 19.890 19.234 1.00 23.79 221 ASP D N 1
ATOM 9408 C CA . ASP D 1 221 ? 57.975 21.319 19.394 1.00 24.60 221 ASP D CA 1
ATOM 9409 C C . ASP D 1 221 ? 58.743 21.624 20.657 1.00 26.68 221 ASP D C 1
ATOM 9410 O O . ASP D 1 221 ? 59.417 22.596 20.711 1.00 26.60 221 ASP D O 1
ATOM 9415 N N . GLN D 1 222 ? 58.553 20.817 21.687 1.00 24.07 222 GLN D N 1
ATOM 9416 C CA . GLN D 1 222 ? 59.244 20.949 22.947 1.00 24.10 222 GLN D CA 1
ATOM 9417 C C . GLN D 1 222 ? 60.720 20.568 22.942 1.00 21.07 222 GLN D C 1
ATOM 9418 O O . GLN D 1 222 ? 61.432 20.928 23.798 1.00 21.73 222 GLN D O 1
ATOM 9424 N N . MET D 1 223 ? 61.111 19.710 22.022 1.00 21.00 223 MET D N 1
ATOM 9425 C CA . MET D 1 223 ? 62.447 19.138 22.054 1.00 19.04 223 MET D CA 1
ATOM 9426 C C . MET D 1 223 ? 63.545 20.077 21.556 1.00 21.27 223 MET D C 1
ATOM 9427 O O . MET D 1 223 ? 63.273 21.044 20.912 1.00 20.30 223 MET D O 1
ATOM 9432 N N . LYS D 1 224 ? 64.785 19.741 21.862 1.00 20.44 224 LYS D N 1
ATOM 9433 C CA . LYS D 1 224 ? 65.912 20.463 21.356 1.00 23.25 224 LYS D CA 1
ATOM 9434 C C . LYS D 1 224 ? 66.172 20.185 19.884 1.00 23.21 224 LYS D C 1
ATOM 9435 O O . LYS D 1 224 ? 66.089 19.069 19.446 1.00 20.65 224 LYS D O 1
ATOM 9441 N N . ASN D 1 225 ? 66.567 21.213 19.152 1.00 19.85 225 ASN D N 1
ATOM 9442 C CA . ASN D 1 225 ? 66.884 21.027 17.780 1.00 20.85 225 ASN D CA 1
ATOM 9443 C C . ASN D 1 225 ? 68.060 20.061 17.694 1.00 18.43 225 ASN D C 1
ATOM 9444 O O . ASN D 1 225 ? 69.005 20.244 18.348 1.00 18.61 225 ASN D O 1
ATOM 9449 N N . GLY D 1 226 ? 67.975 19.064 16.840 1.00 17.50 226 GLY D N 1
ATOM 9450 C CA . GLY D 1 226 ? 69.046 18.095 16.705 1.00 18.22 226 GLY D CA 1
ATOM 9451 C C . GLY D 1 226 ? 68.972 16.875 17.645 1.00 16.33 226 GLY D C 1
ATOM 9452 O O . GLY D 1 226 ? 69.811 16.041 17.661 1.00 15.84 226 GLY D O 1
ATOM 9453 N N . VAL D 1 227 ? 67.867 16.788 18.359 1.00 14.79 227 VAL D N 1
ATOM 9454 C CA . VAL D 1 227 ? 67.666 15.752 19.332 1.00 13.62 227 VAL D CA 1
ATOM 9455 C C . VAL D 1 227 ? 67.770 14.356 18.666 1.00 13.02 227 VAL D C 1
ATOM 9456 O O . VAL D 1 227 ? 67.403 14.174 17.561 1.00 12.23 227 VAL D O 1
ATOM 9460 N N . MET D 1 228 ? 68.305 13.406 19.397 1.00 12.91 228 MET D N 1
ATOM 9461 C CA . MET D 1 228 ? 68.369 12.053 18.939 1.00 13.99 228 MET D CA 1
ATOM 9462 C C . MET D 1 228 ? 67.287 11.200 19.598 1.00 12.31 228 MET D C 1
ATOM 9463 O O . MET D 1 228 ? 67.187 11.182 20.738 1.00 12.79 228 MET D O 1
ATOM 9468 N N . ILE D 1 229 ? 66.542 10.483 18.795 1.00 13.06 229 ILE D N 1
ATOM 9469 C CA . ILE D 1 229 ? 65.457 9.697 19.274 1.00 12.79 229 ILE D CA 1
ATOM 9470 C C . ILE D 1 229 ? 65.619 8.222 18.861 1.00 12.15 229 ILE D C 1
ATOM 9471 O O . ILE D 1 229 ? 65.775 7.942 17.722 1.00 11.73 229 ILE D O 1
ATOM 9476 N N . ILE D 1 230 ? 65.548 7.342 19.840 1.00 10.94 230 ILE D N 1
ATOM 9477 C CA . ILE D 1 230 ? 65.568 5.934 19.598 1.00 11.47 230 ILE D CA 1
ATOM 9478 C C . ILE D 1 230 ? 64.279 5.246 20.074 1.00 11.95 230 ILE D C 1
ATOM 9479 O O . ILE D 1 230 ? 63.830 5.480 21.145 1.00 11.42 230 ILE D O 1
ATOM 9484 N N . ASN D 1 231 ? 63.740 4.392 19.231 1.00 12.08 231 ASN D N 1
ATOM 9485 C CA . ASN D 1 231 ? 62.567 3.607 19.578 1.00 12.36 231 ASN D CA 1
ATOM 9486 C C . ASN D 1 231 ? 62.715 2.117 19.301 1.00 11.60 231 ASN D C 1
ATOM 9487 O O . ASN D 1 231 ? 62.639 1.734 18.214 1.00 12.04 231 ASN D O 1
ATOM 9492 N N . THR D 1 232 ? 63.011 1.369 20.344 1.00 12.33 232 THR D N 1
ATOM 9493 C CA . THR D 1 232 ? 63.020 -0.065 20.360 1.00 12.35 232 THR D CA 1
ATOM 9494 C C . THR D 1 232 ? 61.703 -0.610 20.977 1.00 14.18 232 THR D C 1
ATOM 9495 O O . THR D 1 232 ? 61.566 -1.756 21.216 1.00 15.44 232 THR D O 1
ATOM 9499 N N . SER D 1 233 ? 60.819 0.296 21.294 1.00 14.08 233 SER D N 1
ATOM 9500 C CA . SER D 1 233 ? 59.481 -0.002 21.747 1.00 16.68 233 SER D CA 1
ATOM 9501 C C . SER D 1 233 ? 58.507 0.028 20.547 1.00 18.05 233 SER D C 1
ATOM 9502 O O . SER D 1 233 ? 58.917 0.154 19.427 1.00 19.27 233 SER D O 1
ATOM 9505 N N . ARG D 1 234 ? 57.240 -0.101 20.819 1.00 18.84 234 ARG D N 1
ATOM 9506 C CA . ARG D 1 234 ? 56.281 -0.218 19.769 1.00 21.36 234 ARG D CA 1
ATOM 9507 C C . ARG D 1 234 ? 56.189 1.023 18.905 1.00 19.39 234 ARG D C 1
ATOM 9508 O O . ARG D 1 234 ? 56.309 2.084 19.371 1.00 15.44 234 ARG D O 1
ATOM 9516 N N . GLY D 1 235 ? 55.925 0.815 17.643 1.00 18.95 235 GLY D N 1
ATOM 9517 C CA . GLY D 1 235 ? 55.902 1.886 16.686 1.00 19.44 235 GLY D CA 1
ATOM 9518 C C . GLY D 1 235 ? 54.904 2.986 16.982 1.00 20.82 235 GLY D C 1
ATOM 9519 O O . GLY D 1 235 ? 55.151 4.114 16.731 1.00 21.17 235 GLY D O 1
ATOM 9520 N N . ALA D 1 236 ? 53.783 2.628 17.566 1.00 20.09 236 ALA D N 1
ATOM 9521 C CA . ALA D 1 236 ? 52.655 3.523 17.769 1.00 20.76 236 ALA D CA 1
ATOM 9522 C C . ALA D 1 236 ? 52.910 4.605 18.819 1.00 22.15 236 ALA D C 1
ATOM 9523 O O . ALA D 1 236 ? 52.131 5.470 19.016 1.00 21.75 236 ALA D O 1
ATOM 9525 N N . LEU D 1 237 ? 54.049 4.494 19.501 1.00 18.33 237 LEU D N 1
ATOM 9526 C CA . LEU D 1 237 ? 54.510 5.488 20.442 1.00 18.04 237 LEU D CA 1
ATOM 9527 C C . LEU D 1 237 ? 54.889 6.802 19.754 1.00 18.14 237 LEU D C 1
ATOM 9528 O O . LEU D 1 237 ? 54.951 7.817 20.377 1.00 18.60 237 LEU D O 1
ATOM 9533 N N . ILE D 1 238 ? 55.112 6.731 18.460 1.00 19.28 238 ILE D N 1
ATOM 9534 C CA . ILE D 1 238 ? 55.513 7.879 17.672 1.00 19.62 238 ILE D CA 1
ATOM 9535 C C . ILE D 1 238 ? 54.542 8.144 16.529 1.00 21.77 238 ILE D C 1
ATOM 9536 O O . ILE D 1 238 ? 54.284 7.271 15.747 1.00 20.33 238 ILE D O 1
ATOM 9541 N N . ASP D 1 239 ? 54.129 9.381 16.395 1.00 22.74 239 ASP D N 1
ATOM 9542 C CA . ASP D 1 239 ? 53.284 9.750 15.277 1.00 25.33 239 ASP D CA 1
ATOM 9543 C C . ASP D 1 239 ? 54.212 9.915 14.099 1.00 22.91 239 ASP D C 1
ATOM 9544 O O . ASP D 1 239 ? 54.953 10.834 14.025 1.00 22.80 239 ASP D O 1
ATOM 9549 N N . SER D 1 240 ? 54.148 8.973 13.193 1.00 24.97 240 SER D N 1
ATOM 9550 C CA . SER D 1 240 ? 55.080 8.942 12.109 1.00 26.81 240 SER D CA 1
ATOM 9551 C C . SER D 1 240 ? 55.040 10.132 11.198 1.00 27.51 240 SER D C 1
ATOM 9552 O O . SER D 1 240 ? 56.054 10.552 10.749 1.00 25.05 240 SER D O 1
ATOM 9555 N N . GLN D 1 241 ? 53.856 10.646 10.919 1.00 30.66 241 GLN D N 1
ATOM 9556 C CA . GLN D 1 241 ? 53.751 11.848 10.127 1.00 31.66 241 GLN D CA 1
ATOM 9557 C C . GLN D 1 241 ? 54.388 13.044 10.800 1.00 26.45 241 GLN D C 1
ATOM 9558 O O . GLN D 1 241 ? 55.080 13.777 10.168 1.00 26.35 241 GLN D O 1
ATOM 9564 N N . ALA D 1 242 ? 54.193 13.204 12.082 1.00 22.88 242 ALA D N 1
ATOM 9565 C CA . ALA D 1 242 ? 54.904 14.215 12.803 1.00 22.37 242 ALA D CA 1
ATOM 9566 C C . ALA D 1 242 ? 56.436 14.018 12.831 1.00 22.72 242 ALA D C 1
ATOM 9567 O O . ALA D 1 242 ? 57.149 14.945 12.740 1.00 21.10 242 ALA D O 1
ATOM 9569 N N . ALA D 1 243 ? 56.895 12.799 12.988 1.00 21.47 243 ALA D N 1
ATOM 9570 C CA . ALA D 1 243 ? 58.316 12.560 12.953 1.00 20.74 243 ALA D CA 1
ATOM 9571 C C . ALA D 1 243 ? 58.874 12.932 11.603 1.00 20.79 243 ALA D C 1
ATOM 9572 O O . ALA D 1 243 ? 59.890 13.497 11.524 1.00 19.39 243 ALA D O 1
ATOM 9574 N N . ILE D 1 244 ? 58.158 12.620 10.555 1.00 22.32 244 ILE D N 1
ATOM 9575 C CA . ILE D 1 244 ? 58.641 12.904 9.222 1.00 23.73 244 ILE D CA 1
ATOM 9576 C C . ILE D 1 244 ? 58.794 14.411 9.030 1.00 25.36 244 ILE D C 1
ATOM 9577 O O . ILE D 1 244 ? 59.752 14.867 8.510 1.00 24.04 244 ILE D O 1
ATOM 9582 N N . GLU D 1 245 ? 57.821 15.154 9.495 1.00 27.12 245 GLU D N 1
ATOM 9583 C CA . GLU D 1 245 ? 57.881 16.582 9.437 1.00 29.51 245 GLU D CA 1
ATOM 9584 C C . GLU D 1 245 ? 59.025 17.143 10.265 1.00 26.68 245 GLU D C 1
ATOM 9585 O O . GLU D 1 245 ? 59.704 17.993 9.835 1.00 25.34 245 GLU D O 1
ATOM 9591 N N . ALA D 1 246 ? 59.200 16.624 11.460 1.00 22.65 246 ALA D N 1
ATOM 9592 C CA . ALA D 1 246 ? 60.265 17.053 12.342 1.00 20.71 246 ALA D CA 1
ATOM 9593 C C . ALA D 1 246 ? 61.656 16.755 11.805 1.00 19.45 246 ALA D C 1
ATOM 9594 O O . ALA D 1 246 ? 62.575 17.399 12.175 1.00 19.97 246 ALA D O 1
ATOM 9596 N N . LEU D 1 247 ? 61.801 15.700 11.039 1.00 17.72 247 LEU D N 1
ATOM 9597 C CA . LEU D 1 247 ? 63.054 15.412 10.369 1.00 19.96 247 LEU D CA 1
ATOM 9598 C C . LEU D 1 247 ? 63.325 16.451 9.265 1.00 22.47 247 LEU D C 1
ATOM 9599 O O . LEU D 1 247 ? 64.375 16.953 9.138 1.00 22.18 247 LEU D O 1
ATOM 9604 N N . LYS D 1 248 ? 62.297 16.725 8.496 1.00 25.03 248 LYS D N 1
ATOM 9605 C CA . LYS D 1 248 ? 62.367 17.687 7.418 1.00 27.61 248 LYS D CA 1
ATOM 9606 C C . LYS D 1 248 ? 62.671 19.103 7.931 1.00 26.78 248 LYS D C 1
ATOM 9607 O O . LYS D 1 248 ? 63.464 19.777 7.366 1.00 31.21 248 LYS D O 1
ATOM 9613 N N . ASN D 1 249 ? 62.053 19.504 9.022 1.00 27.68 249 ASN D N 1
ATOM 9614 C CA . ASN D 1 249 ? 62.300 20.744 9.723 1.00 31.76 249 ASN D CA 1
ATOM 9615 C C . ASN D 1 249 ? 63.622 20.812 10.401 1.00 29.54 249 ASN D C 1
ATOM 9616 O O . ASN D 1 249 ? 63.937 21.825 10.929 1.00 29.87 249 ASN D O 1
ATOM 9621 N N . GLN D 1 250 ? 64.299 19.693 10.540 1.00 27.69 250 GLN D N 1
ATOM 9622 C CA . GLN D 1 250 ? 65.530 19.622 11.297 1.00 26.43 250 GLN D CA 1
ATOM 9623 C C . GLN D 1 250 ? 65.391 19.741 12.806 1.00 23.19 250 GLN D C 1
ATOM 9624 O O . GLN D 1 250 ? 66.333 20.007 13.457 1.00 24.53 250 GLN D O 1
ATOM 9630 N N . LYS D 1 251 ? 64.204 19.578 13.346 1.00 21.07 251 LYS D N 1
ATOM 9631 C CA . LYS D 1 251 ? 64.047 19.451 14.775 1.00 21.11 251 LYS D CA 1
ATOM 9632 C C . LYS D 1 251 ? 64.710 18.148 15.298 1.00 18.98 251 LYS D C 1
ATOM 9633 O O . LYS D 1 251 ? 65.466 18.183 16.224 1.00 18.57 251 LYS D O 1
ATOM 9639 N N . ILE D 1 252 ? 64.429 17.037 14.633 1.00 18.64 252 ILE D N 1
ATOM 9640 C CA . ILE D 1 252 ? 65.046 15.752 14.964 1.00 17.12 252 ILE D CA 1
ATOM 9641 C C . ILE D 1 252 ? 66.382 15.610 14.245 1.00 17.71 252 ILE D C 1
ATOM 9642 O O . ILE D 1 252 ? 66.411 15.681 13.070 1.00 18.55 252 ILE D O 1
ATOM 9647 N N . GLY D 1 253 ? 67.467 15.494 14.982 1.00 14.65 253 GLY D N 1
ATOM 9648 C CA . GLY D 1 253 ? 68.749 15.253 14.389 1.00 14.86 253 GLY D CA 1
ATOM 9649 C C . GLY D 1 253 ? 69.030 13.861 13.793 1.00 14.07 253 GLY D C 1
ATOM 9650 O O . GLY D 1 253 ? 69.612 13.708 12.784 1.00 11.62 253 GLY D O 1
ATOM 9651 N N . SER D 1 254 ? 68.611 12.868 14.587 1.00 13.37 254 SER D N 1
ATOM 9652 C CA . SER D 1 254 ? 68.760 11.463 14.307 1.00 13.04 254 SER D CA 1
ATOM 9653 C C . SER D 1 254 ? 67.568 10.684 14.814 1.00 11.99 254 SER D C 1
ATOM 9654 O O . SER D 1 254 ? 67.008 11.009 15.800 1.00 11.80 254 SER D O 1
ATOM 9657 N N . LEU D 1 255 ? 67.224 9.657 14.087 1.00 11.64 255 LEU D N 1
ATOM 9658 C CA . LEU D 1 255 ? 66.167 8.792 14.532 1.00 12.00 255 LEU D CA 1
ATOM 9659 C C . LEU D 1 255 ? 66.516 7.347 14.251 1.00 11.34 255 LEU D C 1
ATOM 9660 O O . LEU D 1 255 ? 66.803 7.024 13.169 1.00 12.50 255 LEU D O 1
ATOM 9665 N N . GLY D 1 256 ? 66.440 6.502 15.261 1.00 10.02 256 GLY D N 1
ATOM 9666 C CA . GLY D 1 256 ? 66.608 5.077 15.118 1.00 10.08 256 GLY D CA 1
ATOM 9667 C C . GLY D 1 256 ? 65.355 4.330 15.532 1.00 10.71 256 GLY D C 1
ATOM 9668 O O . GLY D 1 256 ? 64.851 4.582 16.552 1.00 12.05 256 GLY D O 1
ATOM 9669 N N . MET D 1 257 ? 64.884 3.432 14.705 1.00 10.50 257 MET D N 1
ATOM 9670 C CA . MET D 1 257 ? 63.705 2.649 15.026 1.00 12.46 257 MET D CA 1
ATOM 9671 C C . MET D 1 257 ? 63.893 1.157 14.764 1.00 12.18 257 MET D C 1
ATOM 9672 O O . MET D 1 257 ? 64.318 0.773 13.720 1.00 10.80 257 MET D O 1
ATOM 9677 N N . ASP D 1 258 ? 63.571 0.341 15.750 1.00 11.63 258 ASP D N 1
ATOM 9678 C CA . ASP D 1 258 ? 63.560 -1.121 15.572 1.00 13.37 258 ASP D CA 1
ATOM 9679 C C . ASP D 1 258 ? 62.080 -1.420 15.194 1.00 16.32 258 ASP D C 1
ATOM 9680 O O . ASP D 1 258 ? 61.205 -1.210 15.952 1.00 20.86 258 ASP D O 1
ATOM 9685 N N . VAL D 1 259 ? 61.819 -1.867 13.996 1.00 22.39 259 VAL D N 1
ATOM 9686 C CA . VAL D 1 259 ? 60.447 -1.966 13.457 1.00 24.40 259 VAL D CA 1
ATOM 9687 C C . VAL D 1 259 ? 59.792 -3.327 13.751 1.00 32.51 259 VAL D C 1
ATOM 9688 O O . VAL D 1 259 ? 60.271 -4.339 13.287 1.00 30.61 259 VAL D O 1
ATOM 9692 N N . TYR D 1 260 ? 58.715 -3.338 14.532 1.00 34.20 260 TYR D N 1
ATOM 9693 C CA . TYR D 1 260 ? 57.985 -4.580 14.812 1.00 39.18 260 TYR D CA 1
ATOM 9694 C C . TYR D 1 260 ? 57.332 -5.127 13.534 1.00 41.96 260 TYR D C 1
ATOM 9695 O O . TYR D 1 260 ? 56.812 -4.368 12.720 1.00 40.69 260 TYR D O 1
ATOM 9704 N N . GLU D 1 261 ? 57.372 -6.435 13.343 1.00 49.23 261 GLU D N 1
ATOM 9705 C CA . GLU D 1 261 ? 56.993 -7.012 12.035 1.00 56.84 261 GLU D CA 1
ATOM 9706 C C . GLU D 1 261 ? 55.561 -6.768 11.598 1.00 61.57 261 GLU D C 1
ATOM 9707 O O . GLU D 1 261 ? 55.286 -6.620 10.404 1.00 66.54 261 GLU D O 1
ATOM 9713 N N . ASN D 1 262 ? 54.655 -6.749 12.546 1.00 61.04 262 ASN D N 1
ATOM 9714 C CA . ASN D 1 262 ? 53.269 -6.588 12.158 1.00 67.27 262 ASN D CA 1
ATOM 9715 C C . ASN D 1 262 ? 52.812 -5.161 12.365 1.00 67.81 262 ASN D C 1
ATOM 9716 O O . ASN D 1 262 ? 51.626 -4.872 12.576 1.00 61.31 262 ASN D O 1
ATOM 9721 N N . GLU D 1 263 ? 53.814 -4.304 12.348 1.00 66.28 263 GLU D N 1
ATOM 9722 C CA . GLU D 1 263 ? 53.634 -2.890 12.281 1.00 68.35 263 GLU D CA 1
ATOM 9723 C C . GLU D 1 263 ? 54.274 -2.351 11.039 1.00 71.19 263 GLU D C 1
ATOM 9724 O O . GLU D 1 263 ? 54.014 -1.228 10.670 1.00 76.55 263 GLU D O 1
ATOM 9730 N N . ARG D 1 264 ? 55.102 -3.172 10.402 1.00 76.93 264 ARG D N 1
ATOM 9731 C CA . ARG D 1 264 ? 55.903 -2.773 9.241 1.00 80.30 264 ARG D CA 1
ATOM 9732 C C . ARG D 1 264 ? 55.005 -2.287 8.106 1.00 85.14 264 ARG D C 1
ATOM 9733 O O . ARG D 1 264 ? 55.339 -1.320 7.394 1.00 78.90 264 ARG D O 1
ATOM 9741 N N . ASP D 1 265 ? 53.913 -3.028 7.941 0.75 80.75 265 ASP D N 1
ATOM 9742 C CA . ASP D 1 265 ? 52.909 -2.831 6.929 0.75 82.04 265 ASP D CA 1
ATOM 9743 C C . ASP D 1 265 ? 52.187 -1.515 7.080 0.75 86.99 265 ASP D C 1
ATOM 9744 O O . ASP D 1 265 ? 51.797 -0.858 6.116 0.75 87.64 265 ASP D O 1
ATOM 9749 N N . LEU D 1 266 ? 51.925 -1.170 8.309 1.00 91.73 266 LEU D N 1
ATOM 9750 C CA . LEU D 1 266 ? 51.153 0.011 8.532 1.00 89.60 266 LEU D CA 1
ATOM 9751 C C . LEU D 1 266 ? 52.092 1.109 8.866 1.00 88.64 266 LEU D C 1
ATOM 9752 O O . LEU D 1 266 ? 51.816 1.907 9.723 1.00 79.33 266 LEU D O 1
ATOM 9757 N N . PHE D 1 267 ? 53.252 1.047 8.221 1.00 101.80 267 PHE D N 1
ATOM 9758 C CA . PHE D 1 267 ? 54.336 1.980 8.392 1.00 117.71 267 PHE D CA 1
ATOM 9759 C C . PHE D 1 267 ? 54.848 2.606 7.097 1.00 121.52 267 PHE D C 1
ATOM 9760 O O . PHE D 1 267 ? 55.391 1.958 6.226 1.00 102.08 267 PHE D O 1
ATOM 9768 N N . PHE D 1 268 ? 54.696 3.920 7.041 1.00 132.22 268 PHE D N 1
ATOM 9769 C CA . PHE D 1 268 ? 53.429 4.583 7.055 1.00 137.83 268 PHE D CA 1
ATOM 9770 C C . PHE D 1 268 ? 53.427 6.037 6.555 1.00 147.38 268 PHE D C 1
ATOM 9771 O O . PHE D 1 268 ? 54.398 6.781 6.689 1.00 142.06 268 PHE D O 1
ATOM 9779 N N . GLU D 1 269 ? 52.289 6.391 5.982 1.00 153.74 269 GLU D N 1
ATOM 9780 C CA . GLU D 1 269 ? 51.708 7.734 5.902 1.00 147.81 269 GLU D CA 1
ATOM 9781 C C . GLU D 1 269 ? 52.093 8.535 4.673 1.00 146.58 269 GLU D C 1
ATOM 9782 O O . GLU D 1 269 ? 53.123 8.293 4.067 1.00 151.64 269 GLU D O 1
ATOM 9788 N N . ASP D 1 270 ? 51.238 9.503 4.360 1.00 140.35 270 ASP D N 1
ATOM 9789 C CA . ASP D 1 270 ? 51.063 10.085 3.049 1.00 130.43 270 ASP D CA 1
ATOM 9790 C C . ASP D 1 270 ? 50.775 8.906 2.129 1.00 130.16 270 ASP D C 1
ATOM 9791 O O . ASP D 1 270 ? 50.148 7.939 2.529 1.00 130.99 270 ASP D O 1
ATOM 9796 N N . LYS D 1 271 ? 51.308 8.994 0.922 1.00 125.85 271 LYS D N 1
ATOM 9797 C CA . LYS D 1 271 ? 50.968 8.149 -0.209 1.00 122.51 271 LYS D CA 1
ATOM 9798 C C . LYS D 1 271 ? 49.787 8.974 -0.686 1.00 121.70 271 LYS D C 1
ATOM 9799 O O . LYS D 1 271 ? 49.042 9.493 0.136 1.00 117.61 271 LYS D O 1
ATOM 9805 N N . SER D 1 272 ? 49.616 9.088 -1.995 1.00 121.88 272 SER D N 1
ATOM 9806 C CA . SER D 1 272 ? 48.663 10.045 -2.544 1.00 116.97 272 SER D CA 1
ATOM 9807 C C . SER D 1 272 ? 47.427 9.503 -3.250 1.00 119.46 272 SER D C 1
ATOM 9808 O O . SER D 1 272 ? 46.707 10.248 -3.905 1.00 115.21 272 SER D O 1
ATOM 9811 N N . VAL D 1 273 ? 47.128 8.241 -2.988 1.00 120.47 273 VAL D N 1
ATOM 9812 C CA . VAL D 1 273 ? 46.746 7.223 -3.938 1.00 117.97 273 VAL D CA 1
ATOM 9813 C C . VAL D 1 273 ? 48.026 6.623 -4.539 1.00 124.90 273 VAL D C 1
ATOM 9814 O O . VAL D 1 273 ? 48.020 6.047 -5.622 1.00 129.26 273 VAL D O 1
ATOM 9818 N N . ASP D 1 274 ? 49.135 6.820 -3.824 1.00 127.10 274 ASP D N 1
ATOM 9819 C CA . ASP D 1 274 ? 50.364 6.011 -3.888 1.00 121.44 274 ASP D CA 1
ATOM 9820 C C . ASP D 1 274 ? 50.325 5.355 -2.509 1.00 120.58 274 ASP D C 1
ATOM 9821 O O . ASP D 1 274 ? 49.232 5.321 -1.956 1.00 113.23 274 ASP D O 1
ATOM 9826 N N . VAL D 1 275 ? 51.451 5.002 -1.863 1.00 121.54 275 VAL D N 1
ATOM 9827 C CA . VAL D 1 275 ? 52.606 4.196 -2.274 1.00 116.95 275 VAL D CA 1
ATOM 9828 C C . VAL D 1 275 ? 53.103 3.360 -1.076 1.00 111.67 275 VAL D C 1
ATOM 9829 O O . VAL D 1 275 ? 54.248 3.486 -0.606 1.00 107.29 275 VAL D O 1
ATOM 9833 N N . ILE D 1 276 ? 52.262 2.473 -0.584 1.00 104.76 276 ILE D N 1
ATOM 9834 C CA . ILE D 1 276 ? 52.518 1.903 0.722 1.00 98.92 276 ILE D CA 1
ATOM 9835 C C . ILE D 1 276 ? 53.821 1.153 0.725 1.00 90.57 276 ILE D C 1
ATOM 9836 O O . ILE D 1 276 ? 54.088 0.428 -0.213 1.00 87.54 276 ILE D O 1
ATOM 9841 N N . GLN D 1 277 ? 54.520 1.16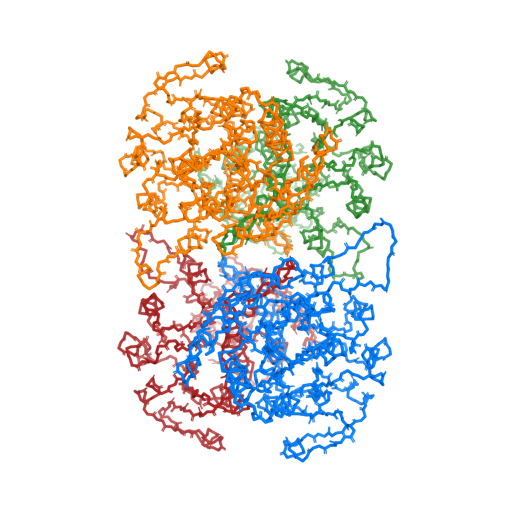9 1.867 1.00 82.94 277 GLN D N 1
ATOM 9842 C CA . GLN D 1 277 ? 55.279 2.229 2.514 1.00 75.06 277 GLN D CA 1
ATOM 9843 C C . GLN D 1 277 ? 56.721 1.857 2.879 1.00 64.12 277 GLN D C 1
ATOM 9844 O O . GLN D 1 277 ? 57.368 2.447 3.741 1.00 54.06 277 GLN D O 1
ATOM 9850 N N . ASP D 1 278 ? 57.200 0.869 2.176 1.00 52.62 278 ASP D N 1
ATOM 9851 C CA . ASP D 1 278 ? 58.583 0.617 2.075 1.00 46.38 278 ASP D CA 1
ATOM 9852 C C . ASP D 1 278 ? 59.250 1.884 1.559 1.00 42.44 278 ASP D C 1
ATOM 9853 O O . ASP D 1 278 ? 60.377 2.147 1.879 1.00 39.66 278 ASP D O 1
ATOM 9858 N N . ASP D 1 279 ? 58.540 2.673 0.775 1.00 35.64 279 ASP D N 1
ATOM 9859 C CA . ASP D 1 279 ? 59.094 3.929 0.286 1.00 36.18 279 ASP D CA 1
ATOM 9860 C C . ASP D 1 279 ? 59.517 4.869 1.416 1.00 31.51 279 ASP D C 1
ATOM 9861 O O . ASP D 1 279 ? 60.453 5.562 1.281 1.00 33.83 279 ASP D O 1
ATOM 9866 N N . VAL D 1 280 ? 58.801 4.890 2.520 1.00 30.53 280 VAL D N 1
ATOM 9867 C CA . VAL D 1 280 ? 59.189 5.716 3.634 1.00 29.07 280 VAL D CA 1
ATOM 9868 C C . VAL D 1 280 ? 60.526 5.289 4.261 1.00 27.41 280 VAL D C 1
ATOM 9869 O O . VAL D 1 280 ? 61.350 6.121 4.637 1.00 24.39 280 VAL D O 1
ATOM 9873 N N . PHE D 1 281 ? 60.731 3.997 4.362 1.00 23.76 281 PHE D N 1
ATOM 9874 C CA . PHE D 1 281 ? 61.995 3.511 4.900 1.00 24.38 281 PHE D CA 1
ATOM 9875 C C . PHE D 1 281 ? 63.146 3.938 4.012 1.00 23.26 281 PHE D C 1
ATOM 9876 O O . PHE D 1 281 ? 64.159 4.345 4.480 1.00 22.51 281 PHE D O 1
ATOM 9884 N N . ARG D 1 282 ? 62.952 3.807 2.717 1.00 21.30 282 ARG D N 1
ATOM 9885 C CA . ARG D 1 282 ? 63.944 4.183 1.742 1.00 24.20 282 ARG D CA 1
ATOM 9886 C C . ARG D 1 282 ? 64.249 5.676 1.789 1.00 25.49 282 ARG D C 1
ATOM 9887 O O . ARG D 1 282 ? 65.375 6.078 1.826 1.00 28.76 282 ARG D O 1
ATOM 9895 N N . ARG D 1 283 ? 63.218 6.489 1.794 1.00 29.00 283 ARG D N 1
ATOM 9896 C CA . ARG D 1 283 ? 63.436 7.918 1.764 1.00 29.68 283 ARG D CA 1
ATOM 9897 C C . ARG D 1 283 ? 64.117 8.466 3.015 1.00 27.60 283 ARG D C 1
ATOM 9898 O O . ARG D 1 283 ? 65.075 9.181 2.932 1.00 26.41 283 ARG D O 1
ATOM 9906 N N . LEU D 1 284 ? 63.625 8.077 4.165 1.00 24.36 284 LEU D N 1
ATOM 9907 C CA . LEU D 1 284 ? 64.174 8.582 5.402 1.00 23.56 284 LEU D CA 1
ATOM 9908 C C . LEU D 1 284 ? 65.646 8.180 5.550 1.00 23.66 284 LEU D C 1
ATOM 9909 O O . LEU D 1 284 ? 66.480 8.971 5.958 1.00 26.06 284 LEU D O 1
ATOM 9914 N N . SER D 1 285 ? 65.941 6.936 5.227 1.00 22.22 285 SER D N 1
ATOM 9915 C CA . SER D 1 285 ? 67.278 6.399 5.359 1.00 22.36 285 SER D CA 1
ATOM 9916 C C . SER D 1 285 ? 68.292 7.130 4.459 1.00 25.48 285 SER D C 1
ATOM 9917 O O . SER D 1 285 ? 69.421 7.316 4.828 1.00 24.09 285 SER D O 1
ATOM 9920 N N . ALA D 1 286 ? 67.853 7.437 3.253 1.00 24.02 286 ALA D N 1
ATOM 9921 C CA . ALA D 1 286 ? 68.624 8.196 2.304 1.00 27.30 286 ALA D CA 1
ATOM 9922 C C . ALA D 1 286 ? 68.862 9.677 2.638 1.00 27.44 286 ALA D C 1
ATOM 9923 O O . ALA D 1 286 ? 69.920 10.158 2.468 1.00 23.38 286 ALA D O 1
ATOM 9925 N N . CYS D 1 287 ? 67.806 10.366 3.047 1.00 26.17 287 CYS D N 1
ATOM 9926 C CA . CYS D 1 287 ? 67.803 11.787 3.236 1.00 27.65 287 CYS D CA 1
ATOM 9927 C C . CYS D 1 287 ? 68.066 12.330 4.644 1.00 25.53 287 CYS D C 1
ATOM 9928 O O . CYS D 1 287 ? 68.298 13.494 4.809 1.00 22.39 287 CYS D O 1
ATOM 9931 N N . HIS D 1 288 ? 68.021 11.463 5.637 1.00 22.37 288 HIS D N 1
ATOM 9932 C CA . HIS D 1 288 ? 68.236 11.897 7.013 1.00 20.99 288 HIS D CA 1
ATOM 9933 C C . HIS D 1 288 ? 69.152 10.960 7.777 1.00 18.96 288 HIS D C 1
ATOM 9934 O O . HIS D 1 288 ? 69.507 9.956 7.267 1.00 15.66 288 HIS D O 1
ATOM 9941 N N . ASN D 1 289 ? 69.528 11.354 8.985 1.00 17.12 289 ASN D N 1
ATOM 9942 C CA . ASN D 1 289 ? 70.278 10.435 9.784 1.00 16.53 289 ASN D CA 1
ATOM 9943 C C . ASN D 1 289 ? 69.234 9.537 10.464 1.00 15.78 289 ASN D C 1
ATOM 9944 O O . ASN D 1 289 ? 68.951 9.718 11.577 1.00 13.17 289 ASN D O 1
ATOM 9949 N N . VAL D 1 290 ? 68.656 8.634 9.686 1.00 16.89 290 VAL D N 1
ATOM 9950 C CA . VAL D 1 290 ? 67.630 7.707 10.120 1.00 15.46 290 VAL D CA 1
ATOM 9951 C C . VAL D 1 290 ? 68.093 6.267 9.887 1.00 14.30 290 VAL D C 1
ATOM 9952 O O . VAL D 1 290 ? 68.624 5.982 8.894 1.00 13.39 290 VAL D O 1
ATOM 9956 N N . LEU D 1 291 ? 67.889 5.424 10.874 1.00 12.78 291 LEU D N 1
ATOM 9957 C CA . LEU D 1 291 ? 68.308 4.050 10.804 1.00 12.40 291 LEU D CA 1
ATOM 9958 C C . LEU D 1 291 ? 67.171 3.138 11.248 1.00 10.96 291 LEU D C 1
ATOM 9959 O O . LEU D 1 291 ? 66.711 3.282 12.313 1.00 9.64 291 LEU D O 1
ATOM 9964 N N . PHE D 1 292 ? 66.797 2.201 10.399 1.00 10.93 292 PHE D N 1
ATOM 9965 C CA . PHE D 1 292 ? 65.847 1.169 10.753 1.00 11.95 292 PHE D CA 1
ATOM 9966 C C . PHE D 1 292 ? 66.565 -0.187 10.963 1.00 11.07 292 PHE D C 1
ATOM 9967 O O . PHE D 1 292 ? 67.417 -0.535 10.234 1.00 11.33 292 PHE D O 1
ATOM 9975 N N . THR D 1 293 ? 66.139 -0.926 11.982 1.00 11.73 293 THR D N 1
ATOM 9976 C CA . THR D 1 293 ? 66.418 -2.338 12.115 1.00 11.95 293 THR D CA 1
ATOM 9977 C C . THR D 1 293 ? 65.112 -3.165 12.170 1.00 11.43 293 THR D C 1
ATOM 9978 O O . THR D 1 293 ? 64.123 -2.683 12.603 1.00 11.95 293 THR D O 1
ATOM 9982 N N . GLY D 1 294 ? 65.173 -4.390 11.661 1.00 12.63 294 GLY D N 1
ATOM 9983 C CA . GLY D 1 294 ? 64.012 -5.220 11.524 1.00 13.40 294 GLY D CA 1
ATOM 9984 C C . GLY D 1 294 ? 63.624 -6.079 12.717 1.00 13.40 294 GLY D C 1
ATOM 9985 O O . GLY D 1 294 ? 63.699 -7.241 12.667 1.00 13.85 294 GLY D O 1
ATOM 9986 N N . HIS D 1 295 ? 63.188 -5.445 13.776 1.00 14.12 295 HIS D N 1
ATOM 9987 C CA . HIS D 1 295 ? 62.867 -6.125 15.026 1.00 14.70 295 HIS D CA 1
ATOM 9988 C C . HIS D 1 295 ? 64.039 -6.964 15.521 1.00 14.04 295 HIS D C 1
ATOM 9989 O O . HIS D 1 295 ? 63.913 -8.110 15.759 1.00 13.20 295 HIS D O 1
ATOM 9996 N N . GLN D 1 296 ? 65.179 -6.319 15.602 1.00 12.42 296 GLN D N 1
ATOM 9997 C CA . GLN D 1 296 ? 66.433 -6.962 15.827 1.00 11.30 296 GLN D CA 1
ATOM 9998 C C . GLN D 1 296 ? 66.917 -6.913 17.295 1.00 10.72 296 GLN D C 1
ATOM 9999 O O . GLN D 1 296 ? 67.909 -7.416 17.610 1.00 11.26 296 GLN D O 1
ATOM 10005 N N . ALA D 1 297 ? 66.160 -6.265 18.134 1.00 11.55 297 ALA D N 1
ATOM 10006 C CA . ALA D 1 297 ? 66.598 -5.946 19.452 1.00 13.06 297 ALA D CA 1
ATOM 10007 C C . ALA D 1 297 ? 66.942 -7.182 20.320 1.00 12.96 297 ALA D C 1
ATOM 10008 O O . ALA D 1 297 ? 67.775 -7.112 21.159 1.00 12.72 297 ALA D O 1
ATOM 10010 N N . PHE D 1 298 ? 66.241 -8.277 20.092 1.00 12.93 298 PHE D N 1
ATOM 10011 C CA . PHE D 1 298 ? 66.496 -9.492 20.849 1.00 14.85 298 PHE D CA 1
ATOM 10012 C C . PHE D 1 298 ? 67.470 -10.474 20.173 1.00 12.69 298 PHE D C 1
ATOM 10013 O O . PHE D 1 298 ? 67.675 -11.530 20.647 1.00 13.43 298 PHE D O 1
ATOM 10021 N N . LEU D 1 299 ? 68.043 -10.061 19.059 1.00 11.42 299 LEU D N 1
ATOM 10022 C CA . LEU D 1 299 ? 68.835 -10.930 18.245 1.00 10.85 299 LEU D CA 1
ATOM 10023 C C . LEU D 1 299 ? 70.289 -11.017 18.745 1.00 10.68 299 LEU D C 1
ATOM 10024 O O . LEU D 1 299 ? 71.171 -10.553 18.111 1.00 11.24 299 LEU D O 1
ATOM 10029 N N . THR D 1 300 ? 70.488 -11.663 19.870 1.00 9.88 300 THR D N 1
ATOM 10030 C CA . THR D 1 300 ? 71.800 -12.072 20.265 1.00 10.00 300 THR D CA 1
ATOM 10031 C C . THR D 1 300 ? 71.847 -13.567 20.619 1.00 10.58 300 THR D C 1
ATOM 10032 O O . THR D 1 300 ? 70.877 -14.121 20.947 1.00 11.50 300 THR D O 1
ATOM 10036 N N . ALA D 1 301 ? 73.020 -14.148 20.602 1.00 12.06 301 ALA D N 1
ATOM 10037 C CA . ALA D 1 301 ? 73.141 -15.562 20.848 1.00 12.18 301 ALA D CA 1
ATOM 10038 C C . ALA D 1 301 ? 72.553 -15.877 22.235 1.00 13.27 301 ALA D C 1
ATOM 10039 O O . ALA D 1 301 ? 71.831 -16.788 22.380 1.00 11.97 301 ALA D O 1
ATOM 10041 N N . GLU D 1 302 ? 72.884 -15.071 23.220 1.00 11.54 302 GLU D N 1
ATOM 10042 C CA . GLU D 1 302 ? 72.460 -15.351 24.563 1.00 12.97 302 GLU D CA 1
ATOM 10043 C C . GLU D 1 302 ? 70.927 -15.278 24.705 1.00 13.84 302 GLU D C 1
ATOM 10044 O O . GLU D 1 302 ? 70.332 -16.047 25.371 1.00 14.34 302 GLU D O 1
ATOM 10050 N N . ALA D 1 303 ? 70.328 -14.282 24.074 1.00 13.41 303 ALA D N 1
ATOM 10051 C CA . ALA D 1 303 ? 68.896 -14.117 24.092 1.00 14.79 303 ALA D CA 1
ATOM 10052 C C . ALA D 1 303 ? 68.167 -15.260 23.366 1.00 16.20 303 ALA D C 1
ATOM 10053 O O . ALA D 1 303 ? 67.153 -15.688 23.773 1.00 16.80 303 ALA D O 1
ATOM 10055 N N . LEU D 1 304 ? 68.697 -15.663 22.236 1.00 12.82 304 LEU D N 1
ATOM 10056 C CA . LEU D 1 304 ? 68.162 -16.771 21.480 1.00 14.01 304 LEU D CA 1
ATOM 10057 C C . LEU D 1 304 ? 68.300 -18.111 22.208 1.00 15.35 304 LEU D C 1
ATOM 10058 O O . LEU D 1 304 ? 67.408 -18.913 22.200 1.00 15.09 304 LEU D O 1
ATOM 10063 N N . ILE D 1 305 ? 69.429 -18.306 22.849 1.00 15.90 305 ILE D N 1
ATOM 10064 C CA . ILE D 1 305 ? 69.621 -19.500 23.636 1.00 18.65 305 ILE D CA 1
ATOM 10065 C C . ILE D 1 305 ? 68.563 -19.544 24.733 1.00 21.53 305 ILE D C 1
ATOM 10066 O O . ILE D 1 305 ? 67.967 -20.546 24.922 1.00 23.05 305 ILE D O 1
ATOM 10071 N N . SER D 1 306 ? 68.317 -18.444 25.396 1.00 23.78 306 SER D N 1
ATOM 10072 C CA . SER D 1 306 ? 67.354 -18.455 26.474 1.00 25.11 306 SER D CA 1
ATOM 10073 C C . SER D 1 306 ? 65.955 -18.833 25.989 1.00 29.13 306 SER D C 1
ATOM 10074 O O . SER D 1 306 ? 65.316 -19.620 26.616 1.00 29.62 306 SER D O 1
ATOM 10077 N N . ILE D 1 307 ? 65.550 -18.300 24.855 1.00 26.69 307 ILE D N 1
ATOM 10078 C CA . ILE D 1 307 ? 64.262 -18.608 24.226 1.00 28.69 307 ILE D CA 1
ATOM 10079 C C . ILE D 1 307 ? 64.181 -20.066 23.879 1.00 28.76 307 ILE D C 1
ATOM 10080 O O . ILE D 1 307 ? 63.203 -20.702 24.185 1.00 35.19 307 ILE D O 1
ATOM 10085 N N . SER D 1 308 ? 65.206 -20.599 23.273 1.00 26.82 308 SER D N 1
ATOM 10086 C CA . SER D 1 308 ? 65.242 -21.974 22.958 1.00 26.15 308 SER D CA 1
ATOM 10087 C C . SER D 1 308 ? 65.211 -22.850 24.197 1.00 35.58 308 SER D C 1
ATOM 10088 O O . SER D 1 308 ? 64.474 -23.801 24.252 1.00 33.91 308 SER D O 1
ATOM 10091 N N . GLU D 1 309 ? 65.998 -22.513 25.196 1.00 30.54 309 GLU D N 1
ATOM 10092 C CA . GLU D 1 309 ? 66.268 -23.426 26.273 1.00 32.49 309 GLU D CA 1
ATOM 10093 C C . GLU D 1 309 ? 64.969 -23.794 26.922 1.00 34.45 309 GLU D C 1
ATOM 10094 O O . GLU D 1 309 ? 64.696 -24.966 27.250 1.00 37.75 309 GLU D O 1
ATOM 10100 N N . THR D 1 310 ? 64.188 -22.799 27.128 1.00 27.67 310 THR D N 1
ATOM 10101 C CA . THR D 1 310 ? 62.981 -23.012 27.741 1.00 31.00 310 THR D CA 1
ATOM 10102 C C . THR D 1 310 ? 62.047 -23.858 26.912 1.00 34.70 310 THR D C 1
ATOM 10103 O O . THR D 1 310 ? 61.347 -24.719 27.405 1.00 28.54 310 THR D O 1
ATOM 10107 N N . THR D 1 311 ? 62.056 -23.587 25.615 1.00 30.29 311 THR D N 1
ATOM 10108 C CA . THR D 1 311 ? 61.057 -24.067 24.717 1.00 24.60 311 THR D CA 1
ATOM 10109 C C . THR D 1 311 ? 61.194 -25.537 24.815 1.00 26.19 311 THR D C 1
ATOM 10110 O O . THR D 1 311 ? 60.229 -26.207 24.942 1.00 32.30 311 THR D O 1
ATOM 10114 N N . LEU D 1 312 ? 62.395 -26.034 24.803 1.00 26.14 312 LEU D N 1
ATOM 10115 C CA . LEU D 1 312 ? 62.624 -27.440 25.002 1.00 35.19 312 LEU D CA 1
ATOM 10116 C C . LEU D 1 312 ? 62.300 -28.037 26.368 1.00 41.92 312 LEU D C 1
ATOM 10117 O O . LEU D 1 312 ? 61.838 -29.137 26.465 1.00 38.29 312 LEU D O 1
ATOM 10122 N N . GLN D 1 313 ? 62.596 -27.289 27.401 1.00 45.08 313 GLN D N 1
ATOM 10123 C CA . GLN D 1 313 ? 62.314 -27.746 28.725 1.00 42.15 313 GLN D CA 1
ATOM 10124 C C . GLN D 1 313 ? 60.821 -27.912 28.867 1.00 43.43 313 GLN D C 1
ATOM 10125 O O . GLN D 1 313 ? 60.371 -28.944 29.350 1.00 35.30 313 GLN D O 1
ATOM 10131 N N . ASN D 1 314 ? 60.053 -26.952 28.383 1.00 34.43 314 ASN D N 1
ATOM 10132 C CA . ASN D 1 314 ? 58.638 -27.118 28.466 1.00 37.97 314 ASN D CA 1
ATOM 10133 C C . ASN D 1 314 ? 58.139 -28.427 27.798 1.00 42.78 314 ASN D C 1
ATOM 10134 O O . ASN D 1 314 ? 57.470 -29.237 28.382 1.00 46.74 314 ASN D O 1
ATOM 10139 N N . LEU D 1 315 ? 58.545 -28.647 26.582 1.00 45.06 315 LEU D N 1
ATOM 10140 C CA . LEU D 1 315 ? 58.025 -29.752 25.847 1.00 49.83 315 LEU D CA 1
ATOM 10141 C C . LEU D 1 315 ? 58.413 -31.014 26.569 1.00 51.62 315 LEU D C 1
ATOM 10142 O O . LEU D 1 315 ? 57.638 -31.919 26.650 1.00 43.18 315 LEU D O 1
ATOM 10147 N N . SER D 1 316 ? 59.617 -31.034 27.131 1.00 55.66 316 SER D N 1
ATOM 10148 C CA . SER D 1 316 ? 60.141 -32.219 27.773 1.00 56.32 316 SER D CA 1
ATOM 10149 C C . SER D 1 316 ? 59.262 -32.568 28.920 1.00 56.04 316 SER D C 1
ATOM 10150 O O . SER D 1 316 ? 59.036 -33.737 29.180 1.00 45.27 316 SER D O 1
ATOM 10153 N N . GLN D 1 317 ? 58.863 -31.555 29.626 1.00 49.88 317 GLN D N 1
ATOM 10154 C CA . GLN D 1 317 ? 57.752 -31.726 30.420 1.00 51.11 317 GLN D CA 1
ATOM 10155 C C . GLN D 1 317 ? 56.735 -31.133 29.524 1.00 51.90 317 GLN D C 1
ATOM 10156 O O . GLN D 1 317 ? 57.005 -30.106 28.892 1.00 50.95 317 GLN D O 1
ATOM 10162 N N . LEU D 1 318 ? 55.576 -31.762 29.559 1.00 42.30 318 LEU D N 1
ATOM 10163 C CA . LEU D 1 318 ? 54.494 -32.026 28.601 1.00 42.27 318 LEU D CA 1
ATOM 10164 C C . LEU D 1 318 ? 54.638 -33.380 28.062 1.00 45.20 318 LEU D C 1
ATOM 10165 O O . LEU D 1 318 ? 53.769 -34.170 28.326 1.00 48.74 318 LEU D O 1
ATOM 10170 N N . GLU D 1 319 ? 55.819 -33.736 27.604 1.00 44.97 319 GLU D N 1
ATOM 10171 C CA . GLU D 1 319 ? 56.058 -35.114 27.249 1.00 52.53 319 GLU D CA 1
ATOM 10172 C C . GLU D 1 319 ? 55.772 -35.969 28.522 1.00 59.75 319 GLU D C 1
ATOM 10173 O O . GLU D 1 319 ? 55.602 -37.177 28.465 1.00 61.11 319 GLU D O 1
ATOM 10179 N N . LYS D 1 320 ? 55.655 -35.235 29.615 1.00 66.99 320 LYS D N 1
ATOM 10180 C CA . LYS D 1 320 ? 55.191 -35.709 30.895 1.00 67.70 320 LYS D CA 1
ATOM 10181 C C . LYS D 1 320 ? 55.032 -34.369 31.617 1.00 64.92 320 LYS D C 1
ATOM 10182 O O . LYS D 1 320 ? 55.508 -33.350 31.077 1.00 57.05 320 LYS D O 1
ATOM 10188 N N . GLY D 1 321 ? 54.425 -34.403 32.810 1.00 60.70 321 GLY D N 1
ATOM 10189 C CA . GLY D 1 321 ? 53.866 -33.283 33.555 1.00 60.57 321 GLY D CA 1
ATOM 10190 C C . GLY D 1 321 ? 54.624 -32.151 34.255 1.00 59.31 321 GLY D C 1
ATOM 10191 O O . GLY D 1 321 ? 55.777 -32.285 34.598 1.00 58.03 321 GLY D O 1
ATOM 10192 N N . GLU D 1 322 ? 53.924 -31.026 34.405 1.00 59.81 322 GLU D N 1
ATOM 10193 C CA . GLU D 1 322 ? 54.315 -29.855 35.196 1.00 66.73 322 GLU D CA 1
ATOM 10194 C C . GLU D 1 322 ? 53.219 -28.753 35.123 1.00 77.18 322 GLU D C 1
ATOM 10195 O O . GLU D 1 322 ? 52.184 -28.924 34.484 1.00 74.21 322 GLU D O 1
ATOM 10201 N N . ALA D 1 323 ? 53.432 -27.612 35.784 1.00 87.76 323 ALA D N 1
ATOM 10202 C CA . ALA D 1 323 ? 52.346 -26.598 35.937 1.00 87.95 323 ALA D CA 1
ATOM 10203 C C . ALA D 1 323 ? 51.667 -25.840 34.721 1.00 81.49 323 ALA D C 1
ATOM 10204 O O . ALA D 1 323 ? 50.446 -25.832 34.647 1.00 69.87 323 ALA D O 1
ATOM 10206 N N . CYS D 1 324 ? 52.397 -25.300 33.746 1.00 76.54 324 CYS D N 1
ATOM 10207 C CA . CYS D 1 324 ? 53.823 -25.421 33.615 1.00 69.74 324 CYS D CA 1
ATOM 10208 C C . CYS D 1 324 ? 54.941 -24.493 34.178 1.00 61.36 324 CYS D C 1
ATOM 10209 O O . CYS D 1 324 ? 55.885 -25.057 34.651 1.00 59.38 324 CYS D O 1
ATOM 10212 N N . PRO D 1 325 ? 54.961 -23.068 34.144 1.00 57.89 325 PRO D N 1
ATOM 10213 C CA . PRO D 1 325 ? 53.867 -22.356 33.467 1.00 48.94 325 PRO D CA 1
ATOM 10214 C C . PRO D 1 325 ? 54.302 -22.034 32.118 1.00 56.83 325 PRO D C 1
ATOM 10215 O O . PRO D 1 325 ? 54.148 -20.944 31.489 1.00 42.14 325 PRO D O 1
ATOM 10219 N N . ASN D 1 326 ? 54.963 -23.038 31.656 1.00 53.42 326 ASN D N 1
ATOM 10220 C CA . ASN D 1 326 ? 55.068 -23.068 30.262 1.00 48.90 326 ASN D CA 1
ATOM 10221 C C . ASN D 1 326 ? 53.690 -22.807 29.821 1.00 46.85 326 ASN D C 1
ATOM 10222 O O . ASN D 1 326 ? 53.433 -21.885 29.114 1.00 43.71 326 ASN D O 1
ATOM 10227 N N . ALA D 1 327 ? 52.804 -23.650 30.307 1.00 48.62 327 ALA D N 1
ATOM 10228 C CA . ALA D 1 327 ? 51.470 -23.776 29.786 1.00 47.55 327 ALA D CA 1
ATOM 10229 C C . ALA D 1 327 ? 50.521 -22.626 30.068 1.00 46.96 327 ALA D C 1
ATOM 10230 O O . ALA D 1 327 ? 50.482 -22.108 31.167 1.00 56.43 327 ALA D O 1
ATOM 10232 N N . LEU D 1 328 ? 49.734 -22.253 29.093 1.00 41.00 328 LEU D N 1
ATOM 10233 C CA . LEU D 1 328 ? 48.792 -21.183 29.279 1.00 45.98 328 LEU D CA 1
ATOM 10234 C C . LEU D 1 328 ? 47.375 -21.540 29.742 1.00 49.69 328 LEU D C 1
ATOM 10235 O O . LEU D 1 328 ? 46.570 -20.652 29.917 1.00 56.33 328 LEU D O 1
ATOM 10240 N N . PHE D 1 329 ? 47.146 -22.827 29.964 1.00 49.98 329 PHE D N 1
ATOM 10241 C CA . PHE D 1 329 ? 45.878 -23.507 30.239 1.00 48.00 329 PHE D CA 1
ATOM 10242 C C . PHE D 1 329 ? 44.602 -22.985 29.585 1.00 43.61 329 PHE D C 1
ATOM 10243 O O . PHE D 1 329 ? 44.336 -21.804 29.524 1.00 40.55 329 PHE D O 1
#

Foldseek 3Di:
DEEEEELDDPLLVVLLVVLCVVPDHHYDYDNHAQDLVCLLVCQPPQEYEYEDPHAADLSSLVSNVVRNHAEYEYLAQDDPRHDVVSCVVSNHWYFYDNDFDLLLLLVVLVVLVVCLQQVVVVCCVQCVVPHRDCPPRHGDQLAAFEEEEEDDDSNSLSNLVVSVVSNHQAEYEDPDDDPSCVVSVYHYDDLLVSQQGHQEYEYDDADDPVQFQVPALVSLVSHAQLHEYEYPYAPRSHDVVNVVVCQVVRSHQAYEYEYEPVGQVDDDPYDDDDDDDPVVVVVCVVPHSYYYHHSCSNPDSVRSNVSSNLRSVQVVCVVVVHDHPRIPDD/DEEEEELDDPLLVVLLVVLCVVPDHHYHYDNHAQDLVCLLVCQVDQEYEYEDPHAADLSSLVSNVVRNHAEYEYLAQDDPNHDPVSCVVSNHWYFYDNDFDLLLLLVVQVVLVVCLQQVVVVCCVQVVPPRRDCPPRHGDQLAAAAEEEEDDDSNSLSNLVVSVVSNHAAEYEDPDDDPSQVVSVHHYDDLLVSQQGHQEYEYDDADDPVQQQVAALVSLVNHAQQHEYEYLYADRSHQQQSVVVCQVVRSHQAYEYEYEPVCCQSHAHDDVVVDDDPVVVVVCVVPHSYYYHHSCSRPDSVRSSVSSNLRSVQVVCVVVVHDRPRIPDD/DEEEEALDDPLLVVLLVVLCVVPPYHYDYDNHAQDLVCLLVCQVPQEYEYEDPHAADLSSLVSVVVRNHAEYEYLAQDDPRHDVVNCVVSNHWYFYDNDFDLLLLLVVQVVLVVCLQQVVVVCCVQVVVPHRDCPPRHGDQLAAFAEEEEDDDSNSLSNVVVSVVSNHQAEYEDPDDDPSCVVSVYDYDDLLVSQQRHQEYEYDDADDPVQFQVAALVSLVNHAQQHEYEYLYADRSHAAQSVVVCQVVRSHQAYEYEYEDVCQQVDDPPHDPDPDSCVVVVVCVVPHSYYYHHSCSRPDSVRSNVSSVLRSVQVVCVVVVHDRPRIPD/DEEEEELDDPLLVVLLVVLCVVQVYHYHYDNHAQDLVCLLVCQPPQEYEYEDPHAAEVSSVVSNVVSNHAEYEYLYDDDPRHDPVRCVVSNHWYFYDPDFDLLLQLVVQVVLVVCLQQVVVVCCVQCVVPRRDCPPRHGDQLAAFEEEEEDDDSNSLSNLVVSVVSNHQAEYEDPDDDPSCVVSVYHYDDLLVRQQRHQEYEYDDADDPVQFQVPALVSLVSHAQLHEYEYLYAPRNHDQVSVVVCQVVRSHQAYEYEYEPVCQQPADDDAPVDDGDVVPVVVCVVPHSYYYHHSCSQPDSVRSNVSSNVSSVVVSPVVDHDPDVSTPD

Solvent-accessible surface area: 49907 Å² total; per-residue (Å²): 52,44,0,0,0,0,11,11,84,117,30,18,68,114,20,4,84,84,14,16,151,90,66,64,17,106,36,36,42,12,102,18,78,3,44,91,103,4,0,48,9,0,87,57,3,63,0,0,0,2,33,27,84,1,56,2,41,75,58,1,1,60,36,1,107,158,45,43,3,94,22,3,0,1,10,0,23,26,72,141,37,10,56,38,94,0,0,95,121,24,60,4,65,2,0,62,4,66,72,36,27,34,41,0,10,0,2,0,0,0,0,0,1,0,0,0,0,0,49,0,1,45,0,0,25,50,3,10,44,17,47,26,48,18,54,63,4,28,5,34,11,0,90,56,50,9,0,1,0,5,5,9,46,166,57,0,7,5,0,0,95,5,1,95,11,4,33,13,110,10,1,0,61,31,91,176,76,26,94,43,0,92,111,32,61,7,96,43,25,77,21,101,48,0,7,51,68,0,27,1,0,1,0,12,20,109,69,47,118,149,24,120,42,35,0,56,116,56,3,4,85,75,7,88,118,47,2,2,0,0,0,7,12,65,22,29,0,9,32,30,119,11,4,40,78,6,4,124,92,123,40,5,28,5,2,0,21,2,6,36,28,86,35,33,115,106,43,96,78,113,140,100,137,32,78,108,36,60,46,24,0,54,79,7,0,7,19,44,20,0,0,3,0,1,11,0,4,9,0,0,20,60,1,8,41,54,11,6,82,37,1,0,80,2,0,22,22,6,82,143,68,77,92,12,116,31,37,38,39,208,43,54,0,0,0,0,9,15,85,138,30,20,88,116,22,7,83,75,13,18,152,90,69,62,18,107,37,21,44,11,102,16,79,1,41,91,87,3,0,47,10,0,92,55,4,54,0,0,0,1,33,28,82,0,56,2,42,89,59,1,1,79,33,0,101,155,33,46,4,101,16,1,0,1,13,0,25,25,69,129,29,10,52,38,99,0,0,115,118,29,56,4,68,1,0,63,4,63,76,36,27,33,38,0,11,0,1,0,0,0,0,0,0,0,0,0,0,0,49,0,1,44,1,0,22,66,4,12,43,16,47,26,51,21,60,63,3,30,7,37,10,0,83,60,45,9,2,0,0,4,4,8,46,165,58,0,6,5,0,0,96,6,2,102,12,3,31,12,110,12,1,0,59,30,91,163,90,22,102,41,0,94,116,26,57,11,98,55,30,80,29,106,36,0,8,42,64,0,29,2,0,2,0,12,20,103,65,50,118,150,21,131,57,30,0,55,128,59,2,4,91,70,6,84,120,45,3,2,0,0,2,6,12,72,19,9,0,7,35,5,55,13,0,0,74,4,2,73,96,106,40,5,26,4,1,0,12,4,12,33,52,82,17,85,110,73,14,104,29,74,124,27,91,60,92,148,67,40,17,7,0,63,25,0,0,12,19,29,19,0,0,0,0,6,12,0,4,11,0,0,18,64,1,8,42,52,11,6,81,37,0,0,86,3,0,24,32,9,82,137,71,93,76,0,110,30,19,40,40,153,47,57,0,0,0,0,10,9,86,105,29,22,66,103,19,9,83,79,15,19,153,87,68,63,20,104,38,22,40,12,114,18,79,1,44,89,70,3,0,43,9,0,87,56,3,62,0,0,1,1,35,15,80,1,57,1,42,88,59,1,1,72,28,1,102,157,39,46,4,94,19,1,0,1,15,0,23,28,65,141,36,9,50,43,105,0,0,137,117,31,57,4,78,1,0,61,5,67,71,34,25,34,47,0,10,0,1,0,0,0,0,0,0,0,0,0,0,0,52,0,1,31,0,3,24,51,3,10,35,11,49,34,50,19,48,64,4,28,7,38,10,0,84,59,45,11,1,1,0,4,6,5,46,167,57,0,13,9,0,0,105,5,1,104,13,4,32,12,108,12,0,0,56,31,97,180,72,26,105,39,0,92,121,20,57,8,94,45,27,70,20,102,45,0,8,51,65,0,31,1,0,1,0,12,18,105,69,46,121,151,20,124,60,36,0,55,108,58,2,6,86,77,7,82,118,47,2,3,1,0,0,7,11,75,8,15,0,8,33,17,114,9,0,14,80,4,3,60,68,96,36,5,27,5,2,0,6,1,0,33,27,85,25,51,98,116,4,7,49,138,53,28,134,92,96,57,50,44,24,2,0,44,53,3,0,3,24,41,20,0,0,0,0,2,10,0,4,9,1,0,19,60,1,8,44,50,10,8,69,29,1,0,94,2,0,21,52,13,90,147,65,96,91,13,109,28,37,36,108,40,47,0,0,0,0,12,8,88,115,31,17,70,115,18,5,80,91,12,17,144,85,52,63,15,106,36,22,42,11,99,21,86,2,46,96,114,4,0,45,7,0,80,54,2,56,0,0,0,1,44,28,72,2,56,2,29,95,57,0,0,83,35,0,94,153,32,48,5,98,15,6,0,7,11,6,50,36,96,162,30,16,48,92,77,1,5,106,118,30,55,7,91,24,2,95,11,81,83,126,29,20,43,0,20,0,2,0,0,0,0,0,0,0,0,0,0,0,50,0,1,40,0,2,22,65,4,17,33,16,49,29,50,19,57,64,4,29,6,38,10,0,86,56,41,10,1,0,0,4,4,8,46,148,40,0,7,5,0,0,98,5,1,97,11,3,30,13,114,11,0,0,53,26,88,178,80,25,97,44,0,95,114,31,60,7,93,46,24,87,36,91,42,0,14,41,63,0,30,2,0,2,0,11,19,104,65,49,119,150,21,126,56,38,0,57,112,60,6,6,85,72,6,84,118,45,2,2,1,0,2,5,11,105,8,23,0,11,34,32,71,12,5,29,62,5,2,63,78,86,37,5,27,5,2,0,26,4,1,41,31,94,30,46,105,119,28,69,50,122,54,95,158,47,48,105,5,61,26,6,2,68,67,10,0,4,22,42,18,0,0,3,0,2,26,0,5,43,0,0,19,58,5,9,38,61,28,7,82,52,4,0,91,5,0,24,20,20,81,143,67,127,100,10,106,9,26,96,200

CATH classification: 3.40.50.720 (+1 more: 3.40.50.720)